Protein AF-0000000078829508 (afdb_homodimer)

pLDDT: mean 85.6, std 14.87, range [16.34, 98.75]

Nearest PDB structures (foldseek):
  6a70-assembly1_G  TM=2.520E-01  e=2.495E-01  Homo sapiens
  6a70-assembly1_F  TM=2.511E-01  e=3.155E-01  Homo sapiens
  5t4d-assembly1_A  TM=2.155E-01  e=5.673E-01  Homo sapiens
  7d7f-assembly1_D  TM=1.690E-01  e=2.352E-01  Mus musculus
  6d1w-assembly1_A  TM=1.702E-01  e=5.276E+00  Homo sapiens

Structure (mmCIF, N/CA/C/O backbone):
data_AF-0000000078829508-model_v1
#
loop_
_entity.id
_entity.type
_entity.pdbx_description
1 polymer 'Uncharacterized protein'
#
loop_
_atom_site.group_PDB
_atom_site.id
_atom_site.type_symbol
_atom_site.label_atom_id
_atom_site.label_alt_id
_atom_site.label_comp_id
_atom_site.label_asym_id
_atom_site.label_entity_id
_atom_site.label_seq_id
_atom_site.pdbx_PDB_ins_code
_atom_site.Cartn_x
_atom_site.Cartn_y
_atom_site.Cartn_z
_atom_site.occupancy
_atom_site.B_iso_or_equiv
_atom_site.auth_seq_id
_atom_site.auth_comp_id
_atom_site.auth_asym_id
_atom_site.auth_atom_id
_atom_site.pdbx_PDB_model_num
ATOM 1 N N . MET A 1 1 ? -6.508 -0.654 16.281 1 16.58 1 MET A N 1
ATOM 2 C CA . MET A 1 1 ? -5.535 -1.576 16.859 1 16.58 1 MET A CA 1
ATOM 3 C C . MET A 1 1 ? -4.398 -1.851 15.875 1 16.58 1 MET A C 1
ATOM 5 O O . MET A 1 1 ? -4.625 -2.373 14.781 1 16.58 1 MET A O 1
ATOM 9 N N . ALA A 1 2 ? -3.289 -0.953 16.031 1 27.25 2 ALA A N 1
ATOM 10 C CA . ALA A 1 2 ? -1.956 -0.803 15.445 1 27.25 2 ALA A CA 1
ATOM 11 C C . ALA A 1 2 ? -1.162 -2.102 15.555 1 27.25 2 ALA A C 1
ATOM 13 O O . ALA A 1 2 ? -0.938 -2.611 16.656 1 27.25 2 ALA A O 1
ATOM 14 N N . GLY A 1 3 ? -1.354 -3.018 14.836 1 25.98 3 GLY A N 1
ATOM 15 C CA . GLY A 1 3 ? -0.623 -4.262 15.008 1 25.98 3 GLY A CA 1
ATOM 16 C C . GLY A 1 3 ? 0.842 -4.051 15.344 1 25.98 3 GLY A C 1
ATOM 17 O O . GLY A 1 3 ? 1.603 -3.533 14.523 1 25.98 3 GLY A O 1
ATOM 18 N N . GLY A 1 4 ? 1.047 -3.83 16.594 1 28.48 4 GLY A N 1
ATOM 19 C CA . GLY A 1 4 ? 2.305 -3.574 17.281 1 28.48 4 GLY A CA 1
ATOM 20 C C . GLY A 1 4 ? 3.361 -4.625 17 1 28.48 4 GLY A C 1
ATOM 21 O O . GLY A 1 4 ? 3.041 -5.805 16.828 1 28.48 4 GLY A O 1
ATOM 22 N N . PHE A 1 5 ? 4.195 -4.367 16.109 1 32.75 5 PHE A N 1
ATOM 23 C CA . PHE A 1 5 ? 5.457 -5.098 16.094 1 32.75 5 PHE A CA 1
ATOM 24 C C . PHE A 1 5 ? 5.875 -5.484 17.5 1 32.75 5 PHE A C 1
ATOM 26 O O . PHE A 1 5 ? 5.973 -4.625 18.391 1 32.75 5 PHE A O 1
ATOM 33 N N . HIS A 1 6 ? 5.371 -6.543 17.875 1 32.09 6 HIS A N 1
ATOM 34 C CA . HIS A 1 6 ? 5.887 -7.008 19.156 1 32.09 6 HIS A CA 1
ATOM 35 C C . HIS A 1 6 ? 7.379 -7.305 19.078 1 32.09 6 HIS A C 1
ATOM 37 O O . HIS A 1 6 ? 7.809 -8.141 18.281 1 32.09 6 HIS A O 1
ATOM 43 N N . ALA A 1 7 ? 8.188 -6.363 19.438 1 35.25 7 ALA A N 1
ATOM 44 C CA . ALA A 1 7 ? 9.562 -6.723 19.781 1 35.25 7 ALA A CA 1
ATOM 45 C C . ALA A 1 7 ? 9.602 -7.91 20.734 1 35.25 7 ALA A C 1
ATOM 47 O O . ALA A 1 7 ? 8.773 -8.016 21.641 1 35.25 7 ALA A O 1
ATOM 48 N N . GLU A 1 8 ? 10.031 -8.992 20.359 1 32.38 8 GLU A N 1
ATOM 49 C CA . GLU A 1 8 ? 10.219 -10.023 21.375 1 32.38 8 GLU A CA 1
ATOM 50 C C . GLU A 1 8 ? 10.57 -9.398 22.734 1 32.38 8 GLU A C 1
ATOM 52 O O . GLU A 1 8 ? 11.078 -8.273 22.781 1 32.38 8 GLU A O 1
ATOM 57 N N . ASP A 1 9 ? 10.305 -10.039 23.953 1 30.8 9 ASP A N 1
ATOM 58 C CA . ASP A 1 9 ? 10.562 -9.812 25.375 1 30.8 9 ASP A CA 1
ATOM 59 C C . ASP A 1 9 ? 12.023 -9.422 25.625 1 30.8 9 ASP A C 1
ATOM 61 O O . ASP A 1 9 ? 12.93 -10.227 25.422 1 30.8 9 ASP A O 1
ATOM 65 N N . GLY A 1 10 ? 12.422 -8.195 26 1 35.81 10 GLY A N 1
ATOM 66 C CA . GLY A 1 10 ? 13.57 -7.562 26.625 1 35.81 10 GLY A CA 1
ATOM 67 C C . GLY A 1 10 ? 14.547 -6.977 25.625 1 35.81 10 GLY A C 1
ATOM 68 O O . GLY A 1 10 ? 15.57 -6.402 26.016 1 35.81 10 GLY A O 1
ATOM 69 N N . ALA A 1 11 ? 14.703 -7.504 24.422 1 43.31 11 ALA A N 1
ATOM 70 C CA . ALA A 1 11 ? 15.867 -7.078 23.656 1 43.31 11 ALA A CA 1
ATOM 71 C C . ALA A 1 11 ? 15.625 -5.723 23 1 43.31 11 ALA A C 1
ATOM 73 O O . ALA A 1 11 ? 14.523 -5.441 22.531 1 43.31 11 ALA A O 1
ATOM 74 N N . ASP A 1 12 ? 16.453 -4.695 23.203 1 50.41 12 ASP A N 1
ATOM 75 C CA . ASP A 1 12 ? 16.547 -3.357 22.625 1 50.41 12 ASP A CA 1
ATOM 76 C C . ASP A 1 12 ? 16.359 -3.391 21.109 1 50.41 12 ASP A C 1
ATOM 78 O O . ASP A 1 12 ? 16.469 -4.449 20.484 1 50.41 12 ASP A O 1
ATOM 82 N N . LEU A 1 13 ? 15.82 -2.387 20.578 1 55.94 13 LEU A N 1
ATOM 83 C CA . LEU A 1 13 ? 15.625 -2.285 19.125 1 55.94 13 LEU A CA 1
ATOM 84 C C . LEU A 1 13 ? 16.781 -2.934 18.375 1 55.94 13 LEU A C 1
ATOM 86 O O . LEU A 1 13 ? 17.953 -2.576 18.594 1 55.94 13 LEU A O 1
ATOM 90 N N . VAL A 1 14 ? 16.844 -4.188 17.938 1 58.25 14 VAL A N 1
ATOM 91 C CA . VAL A 1 14 ? 17.859 -5.094 17.422 1 58.25 14 VAL A CA 1
ATOM 92 C C . VAL A 1 14 ? 17.984 -4.945 15.914 1 58.25 14 VAL A C 1
ATOM 94 O O . VAL A 1 14 ? 18.719 -5.695 15.266 1 58.25 14 VAL A O 1
ATOM 97 N N . GLY A 1 15 ? 17.625 -3.76 15.359 1 65.75 15 GLY A N 1
ATOM 98 C CA . GLY A 1 15 ? 17.391 -3.836 13.922 1 65.75 15 GLY A CA 1
ATOM 99 C C . GLY A 1 15 ? 18.594 -3.369 13.109 1 65.75 15 GLY A C 1
ATOM 100 O O . GLY A 1 15 ? 18.656 -3.611 11.898 1 65.75 15 GLY A O 1
ATOM 101 N N . ASP A 1 16 ? 19.656 -2.891 13.875 1 79.06 16 ASP A N 1
ATOM 102 C CA . ASP A 1 16 ? 20.75 -2.334 13.078 1 79.06 16 ASP A CA 1
ATOM 103 C C . ASP A 1 16 ? 21.547 -3.439 12.398 1 79.06 16 ASP A C 1
ATOM 105 O O . ASP A 1 16 ? 21.953 -3.293 11.242 1 79.06 16 ASP A O 1
ATOM 109 N N . ASP A 1 17 ? 21.703 -4.43 13.172 1 76.38 17 ASP A N 1
ATOM 110 C CA . ASP A 1 17 ? 22.422 -5.559 12.578 1 76.38 17 ASP A CA 1
ATOM 111 C C . ASP A 1 17 ? 21.625 -6.156 11.422 1 76.38 17 ASP A C 1
ATOM 113 O O . ASP A 1 17 ? 22.203 -6.531 10.398 1 76.38 17 ASP A O 1
ATOM 117 N N . ASP A 1 18 ? 20.406 -6.137 11.609 1 74 18 ASP A N 1
ATOM 118 C CA . ASP A 1 18 ? 19.547 -6.66 10.547 1 74 18 ASP A CA 1
ATOM 119 C C . ASP A 1 18 ? 19.641 -5.797 9.289 1 74 18 ASP A C 1
ATOM 121 O O . ASP A 1 18 ? 19.578 -6.309 8.172 1 74 18 ASP A O 1
ATOM 125 N N . PHE A 1 19 ? 19.812 -4.59 9.602 1 80.31 19 PHE A N 1
ATOM 126 C CA . PHE A 1 19 ? 19.938 -3.666 8.477 1 80.31 19 PHE A CA 1
ATOM 127 C C . PHE A 1 19 ? 21.219 -3.922 7.703 1 80.31 19 PHE A C 1
ATOM 129 O O . PHE A 1 19 ? 21.219 -3.965 6.473 1 80.31 19 PHE A O 1
ATOM 136 N N . VAL A 1 20 ? 22.25 -4.145 8.391 1 79.44 20 VAL A N 1
ATOM 137 C CA . VAL A 1 20 ? 23.531 -4.406 7.758 1 79.44 20 VAL A CA 1
ATOM 138 C C . VAL A 1 20 ? 23.469 -5.719 6.98 1 79.44 20 VAL A C 1
ATOM 140 O O . VAL A 1 20 ? 24 -5.812 5.867 1 79.44 20 VAL A O 1
ATOM 143 N N . ASP A 1 21 ? 22.828 -6.621 7.562 1 74.5 21 ASP A N 1
ATOM 144 C CA . ASP A 1 21 ? 22.703 -7.918 6.91 1 74.5 21 ASP A CA 1
ATOM 145 C C . ASP A 1 21 ? 21.891 -7.812 5.625 1 74.5 21 ASP A C 1
ATOM 147 O O . ASP A 1 21 ? 22.203 -8.469 4.629 1 74.5 21 ASP A O 1
ATOM 151 N N . ALA A 1 22 ? 20.938 -6.973 5.691 1 73.38 22 ALA A N 1
ATOM 152 C CA . ALA A 1 22 ? 20 -6.887 4.578 1 73.38 22 ALA A CA 1
ATOM 153 C C . ALA A 1 22 ? 20.562 -6.027 3.447 1 73.38 22 ALA A C 1
ATOM 155 O O . ALA A 1 22 ? 20.406 -6.363 2.27 1 73.38 22 ALA A O 1
ATOM 156 N N . PHE A 1 23 ? 21.328 -4.98 3.818 1 76.69 23 PHE A N 1
ATOM 157 C CA . PHE A 1 23 ? 21.688 -4.004 2.795 1 76.69 23 PHE A CA 1
ATOM 158 C C . PHE A 1 23 ? 23.188 -3.92 2.617 1 76.69 23 PHE A C 1
ATOM 160 O O . PHE A 1 23 ? 23.672 -3.354 1.638 1 76.69 23 PHE A O 1
ATOM 167 N N . GLY A 1 24 ? 23.859 -4.461 3.5 1 74.19 24 GLY A N 1
ATOM 168 C CA . GLY A 1 24 ? 25.312 -4.426 3.42 1 74.19 24 GLY A CA 1
ATOM 169 C C . GLY A 1 24 ? 25.891 -3.076 3.795 1 74.19 24 GLY A C 1
ATOM 170 O O . GLY A 1 24 ? 27.062 -2.793 3.492 1 74.19 24 GLY A O 1
ATOM 171 N N . GLU A 1 25 ? 25.016 -2.195 4.266 1 79.06 25 GLU A N 1
ATOM 172 C CA . GLU A 1 25 ? 25.438 -0.857 4.672 1 79.06 25 GLU A CA 1
ATOM 173 C C . GLU A 1 25 ? 25.016 -0.559 6.109 1 79.06 25 GLU A C 1
ATOM 175 O O . GLU A 1 25 ? 24.031 -1.106 6.598 1 79.06 25 GLU A O 1
ATOM 180 N N . ASP A 1 26 ? 25.859 0.234 6.648 1 86.19 26 ASP A N 1
ATOM 181 C CA . ASP A 1 26 ? 25.562 0.664 8.008 1 86.19 26 ASP A CA 1
ATOM 182 C C . ASP A 1 26 ? 24.438 1.703 8.016 1 86.19 26 ASP A C 1
ATOM 184 O O . ASP A 1 26 ? 24.438 2.629 7.203 1 86.19 26 ASP A O 1
ATOM 188 N N . LEU A 1 27 ? 23.547 1.511 8.945 1 87 27 LEU A N 1
ATOM 189 C CA . LEU A 1 27 ? 22.391 2.387 9.016 1 87 27 LEU A CA 1
ATOM 190 C C . LEU A 1 27 ? 22.797 3.82 9.32 1 87 27 LEU A C 1
ATOM 192 O O . LEU A 1 27 ? 22.25 4.766 8.75 1 87 27 LEU A O 1
ATOM 196 N N . LEU A 1 28 ? 23.766 3.975 10.172 1 89.62 28 LEU A N 1
ATOM 197 C CA . LEU A 1 28 ? 24.203 5.316 10.539 1 89.62 28 LEU A CA 1
ATOM 198 C C . LEU A 1 28 ? 24.797 6.047 9.336 1 89.62 28 LEU A C 1
ATOM 200 O O . LEU A 1 28 ? 24.578 7.25 9.172 1 89.62 28 LEU A O 1
ATOM 204 N N . THR A 1 29 ? 25.438 5.301 8.547 1 88.44 29 THR A N 1
ATOM 205 C CA . THR A 1 29 ? 25.984 5.883 7.324 1 88.44 29 THR A CA 1
ATOM 206 C C . THR A 1 29 ? 24.859 6.27 6.363 1 88.44 29 THR A C 1
ATOM 208 O O . THR A 1 29 ? 24.922 7.324 5.723 1 88.44 29 THR A O 1
ATOM 211 N N . THR A 1 30 ? 23.906 5.441 6.32 1 88.31 30 THR A N 1
ATOM 212 C CA . THR A 1 30 ? 22.75 5.699 5.461 1 88.31 30 THR A CA 1
ATOM 213 C C . THR A 1 30 ? 21.984 6.93 5.938 1 88.31 30 THR A C 1
ATOM 215 O O . THR A 1 30 ? 21.438 7.68 5.125 1 88.31 30 THR A O 1
ATOM 218 N N . LEU A 1 31 ? 21.984 7.152 7.207 1 92.81 31 LEU A N 1
ATOM 219 C CA . LEU A 1 31 ? 21.219 8.266 7.773 1 92.81 31 LEU A CA 1
ATOM 220 C C . LEU A 1 31 ? 22.016 9.57 7.672 1 92.81 31 LEU A C 1
ATOM 222 O O . LEU A 1 31 ? 21.453 10.648 7.836 1 92.81 31 LEU A O 1
ATOM 226 N N . ASN A 1 32 ? 23.281 9.453 7.398 1 92.81 32 ASN A N 1
ATOM 227 C CA . ASN A 1 32 ? 24.109 10.641 7.266 1 92.81 32 ASN A CA 1
ATOM 228 C C . ASN A 1 32 ? 23.891 11.336 5.926 1 92.81 32 ASN A C 1
ATOM 230 O O . ASN A 1 32 ? 24.375 10.867 4.891 1 92.81 32 ASN A O 1
ATOM 234 N N . LEU A 1 33 ? 23.312 12.445 5.957 1 92.31 33 LEU A N 1
ATOM 235 C CA . LEU A 1 33 ? 22.906 13.156 4.75 1 92.31 33 LEU A CA 1
ATOM 236 C C . LEU A 1 33 ? 24.125 13.562 3.928 1 92.31 33 LEU A C 1
ATOM 238 O O . LEU A 1 33 ? 24.016 13.797 2.721 1 92.31 33 LEU A O 1
ATOM 242 N N . ASP A 1 34 ? 25.203 13.633 4.562 1 91.06 34 ASP A N 1
ATOM 243 C CA . ASP A 1 34 ? 26.422 14.031 3.855 1 91.06 34 ASP A CA 1
ATOM 244 C C . ASP A 1 34 ? 26.875 12.938 2.896 1 91.06 34 ASP A C 1
ATOM 246 O O . ASP A 1 34 ? 27.688 13.188 2.002 1 91.06 34 ASP A O 1
ATOM 250 N N . THR A 1 35 ? 26.391 11.75 3.084 1 88.62 35 THR A N 1
ATOM 251 C CA . THR A 1 35 ? 26.734 10.641 2.197 1 88.62 35 THR A CA 1
ATOM 252 C C . THR A 1 35 ? 25.75 10.547 1.038 1 88.62 35 THR A C 1
ATOM 254 O O . THR A 1 35 ? 25.938 9.734 0.125 1 88.62 35 THR A O 1
ATOM 257 N N . TRP A 1 36 ? 24.703 11.336 1.106 1 90.38 36 TRP A N 1
ATOM 258 C CA . TRP A 1 36 ? 23.688 11.297 0.056 1 90.38 36 TRP A CA 1
ATOM 259 C C . TRP A 1 36 ? 24.172 12.047 -1.186 1 90.38 36 TRP A C 1
ATOM 261 O O . TRP A 1 36 ? 24.922 13.016 -1.083 1 90.38 36 TRP A O 1
ATOM 271 N N . SER A 1 37 ? 23.766 11.547 -2.256 1 87.44 37 SER A N 1
ATOM 272 C CA . SER A 1 37 ? 24.109 12.219 -3.506 1 87.44 37 SER A CA 1
ATOM 273 C C . SER A 1 37 ? 23.312 13.5 -3.686 1 87.44 37 SER A C 1
ATOM 275 O O . SER A 1 37 ? 22.109 13.539 -3.391 1 87.44 37 SER A O 1
ATOM 277 N N . GLN A 1 38 ? 24.078 14.445 -4.051 1 86.12 38 GLN A N 1
ATOM 278 C CA . GLN A 1 38 ? 23.438 15.719 -4.328 1 86.12 38 GLN A CA 1
ATOM 279 C C . GLN A 1 38 ? 23.25 15.93 -5.832 1 86.12 38 GLN A C 1
ATOM 281 O O . GLN A 1 38 ? 24.172 15.695 -6.609 1 86.12 38 GLN A O 1
ATOM 286 N N . GLY A 1 39 ? 22.156 16.25 -6.18 1 75.81 39 GLY A N 1
ATOM 287 C CA . GLY A 1 39 ? 21.875 16.469 -7.594 1 75.81 39 GLY A CA 1
ATOM 288 C C . GLY A 1 39 ? 21.766 15.164 -8.375 1 75.81 39 GLY A C 1
ATOM 289 O O . GLY A 1 39 ? 21.516 14.109 -7.801 1 75.81 39 GLY A O 1
ATOM 290 N N . LEU A 1 40 ? 21.688 15.312 -9.641 1 69.88 40 LEU A N 1
ATOM 291 C CA . LEU A 1 40 ? 21.516 14.141 -10.492 1 69.88 40 LEU A CA 1
ATOM 292 C C . LEU A 1 40 ? 22.828 13.734 -11.148 1 69.88 40 LEU A C 1
ATOM 294 O O . LEU A 1 40 ? 23.234 14.305 -12.164 1 69.88 40 LEU A O 1
ATOM 298 N N . ASP A 1 41 ? 23.719 13.195 -10.344 1 81.31 41 ASP A N 1
ATOM 299 C CA . ASP A 1 41 ? 24.891 12.609 -10.977 1 81.31 41 ASP A CA 1
ATOM 300 C C . ASP A 1 41 ? 24.562 11.25 -11.594 1 81.31 41 ASP A C 1
ATOM 302 O O . ASP A 1 41 ? 24.891 10.211 -11.023 1 81.31 41 ASP A O 1
ATOM 306 N N . LEU A 1 42 ? 24.125 11.289 -12.789 1 80.88 42 LEU A N 1
ATOM 307 C CA . LEU A 1 42 ? 23.594 10.125 -13.477 1 80.88 42 LEU A CA 1
ATOM 308 C C . LEU A 1 42 ? 24.688 9.125 -13.797 1 80.88 42 LEU A C 1
ATOM 310 O O . LEU A 1 42 ? 24.484 7.914 -13.711 1 80.88 42 LEU A O 1
ATOM 314 N N . GLU A 1 43 ? 25.812 9.672 -14.078 1 83.75 43 GLU A N 1
ATOM 315 C CA . GLU A 1 43 ? 26.906 8.797 -14.461 1 83.75 43 GLU A CA 1
ATOM 316 C C . GLU A 1 43 ? 27.359 7.918 -13.297 1 83.75 43 GLU A C 1
ATOM 318 O O . GLU A 1 43 ? 27.547 6.711 -13.453 1 83.75 43 GLU A O 1
ATOM 323 N N . SER A 1 44 ? 27.5 8.555 -12.164 1 86.25 44 SER A N 1
ATOM 324 C CA . SER A 1 44 ? 27.922 7.801 -10.984 1 86.25 44 SER A CA 1
ATOM 325 C C . SER A 1 44 ? 26.844 6.801 -10.562 1 86.25 44 SER A C 1
ATOM 327 O O . SER A 1 44 ? 27.172 5.684 -10.148 1 86.25 44 SER A O 1
ATOM 329 N N . VAL A 1 45 ? 25.734 7.203 -10.695 1 84.94 45 VAL A N 1
ATOM 330 C CA . VAL A 1 45 ? 24.625 6.34 -10.328 1 84.94 45 VAL A CA 1
ATOM 331 C C . VAL A 1 45 ? 24.562 5.137 -11.266 1 84.94 45 VAL A C 1
ATOM 333 O O . VAL A 1 45 ? 24.438 3.996 -10.82 1 84.94 45 VAL A O 1
ATOM 336 N N . MET A 1 46 ? 24.672 5.422 -12.5 1 87.81 46 MET A N 1
ATOM 337 C CA . MET A 1 46 ? 24.625 4.352 -13.492 1 87.81 46 MET A CA 1
ATOM 338 C C . MET A 1 46 ? 25.781 3.375 -13.297 1 87.81 46 MET A C 1
ATOM 340 O O . MET A 1 46 ? 25.594 2.16 -13.422 1 87.81 46 MET A O 1
ATOM 344 N N . ALA A 1 47 ? 26.891 3.967 -13 1 90.44 47 ALA A N 1
ATOM 345 C CA . ALA A 1 47 ? 28.047 3.105 -12.773 1 90.44 47 ALA A CA 1
ATOM 346 C C . ALA A 1 47 ? 27.812 2.17 -11.594 1 90.44 47 ALA A C 1
ATOM 348 O O . ALA A 1 47 ? 28.172 0.989 -11.648 1 90.44 47 ALA A O 1
ATOM 349 N N . ARG A 1 48 ? 27.25 2.684 -10.609 1 89.12 48 ARG A N 1
ATOM 350 C CA . ARG A 1 48 ? 26.984 1.871 -9.43 1 89.12 48 ARG A CA 1
ATOM 351 C C . ARG A 1 48 ? 25.922 0.818 -9.727 1 89.12 48 ARG A C 1
ATOM 353 O O . ARG A 1 48 ? 26.047 -0.336 -9.312 1 89.12 48 ARG A O 1
ATOM 360 N N . PHE A 1 49 ? 24.906 1.186 -10.43 1 89.56 49 PHE A N 1
ATOM 361 C CA . PHE A 1 49 ? 23.859 0.244 -10.82 1 89.56 49 PHE A CA 1
ATOM 362 C C . PHE A 1 49 ? 24.438 -0.902 -11.641 1 89.56 49 PHE A C 1
ATOM 364 O O . PHE A 1 49 ? 24.172 -2.072 -11.359 1 89.56 49 PHE A O 1
ATOM 371 N N . ARG A 1 50 ? 25.25 -0.507 -12.531 1 92.19 50 ARG A N 1
ATOM 372 C CA . ARG A 1 50 ? 25.859 -1.512 -13.406 1 92.19 50 ARG A CA 1
ATOM 373 C C . ARG A 1 50 ? 26.703 -2.492 -12.602 1 92.19 50 ARG A C 1
ATOM 375 O O . ARG A 1 50 ? 26.625 -3.705 -12.805 1 92.19 50 ARG A O 1
ATOM 382 N N . LYS A 1 51 ? 27.375 -1.924 -11.711 1 92.19 51 LYS A N 1
ATOM 383 C CA . LYS A 1 51 ? 28.266 -2.762 -10.906 1 92.19 51 LYS A CA 1
ATOM 384 C C . LYS A 1 51 ? 27.469 -3.719 -10.023 1 92.19 51 LYS A C 1
ATOM 386 O O . LYS A 1 51 ? 27.719 -4.926 -10.016 1 92.19 51 LYS A O 1
ATOM 391 N N . GLU A 1 52 ? 26.531 -3.18 -9.336 1 89.56 52 GLU A N 1
ATOM 392 C CA . GLU A 1 52 ? 25.766 -3.98 -8.398 1 89.56 52 GLU A CA 1
ATOM 393 C C . GLU A 1 52 ? 24.906 -5.012 -9.125 1 89.56 52 GLU A C 1
ATOM 395 O O . GLU A 1 52 ? 24.812 -6.168 -8.703 1 89.56 52 GLU A O 1
ATOM 400 N N . ILE A 1 53 ? 24.328 -4.672 -10.211 1 89.12 53 ILE A N 1
ATOM 401 C CA . ILE A 1 53 ? 23.422 -5.559 -10.945 1 89.12 53 ILE A CA 1
ATOM 402 C C . ILE A 1 53 ? 24.25 -6.625 -11.68 1 89.12 53 ILE A C 1
ATOM 404 O O . ILE A 1 53 ? 23.875 -7.805 -11.672 1 89.12 53 ILE A O 1
ATOM 408 N N . ALA A 1 54 ? 25.328 -6.172 -12.258 1 91.62 54 ALA A N 1
ATOM 409 C CA . ALA A 1 54 ? 26.188 -7.141 -12.938 1 91.62 54 ALA A CA 1
ATOM 410 C C . ALA A 1 54 ? 26.672 -8.219 -11.977 1 91.62 54 ALA A C 1
ATOM 412 O O . ALA A 1 54 ? 26.625 -9.406 -12.297 1 91.62 54 ALA A O 1
ATOM 413 N N . SER A 1 55 ? 27.078 -7.754 -10.836 1 89.06 55 SER A N 1
ATOM 414 C CA . SER A 1 55 ? 27.547 -8.695 -9.828 1 89.06 55 SER A CA 1
ATOM 415 C C . SER A 1 55 ? 26.422 -9.641 -9.391 1 89.06 55 SER A C 1
ATOM 417 O O . SER A 1 55 ? 26.656 -10.836 -9.234 1 89.06 55 SER A O 1
ATOM 419 N N . ALA A 1 56 ? 25.297 -9.141 -9.188 1 87.75 56 ALA A N 1
ATOM 420 C CA . ALA A 1 56 ? 24.156 -9.938 -8.75 1 87.75 56 ALA A CA 1
ATOM 421 C C . ALA A 1 56 ? 23.766 -10.945 -9.828 1 87.75 56 ALA A C 1
ATOM 423 O O . ALA A 1 56 ? 23.453 -12.102 -9.523 1 87.75 56 ALA A O 1
ATOM 424 N N . VAL A 1 57 ? 23.75 -10.508 -11.031 1 87.75 57 VAL A N 1
ATOM 425 C CA . VAL A 1 57 ? 23.375 -11.359 -12.156 1 87.75 57 VAL A CA 1
ATOM 426 C C . VAL A 1 57 ? 24.375 -12.5 -12.297 1 87.75 57 VAL A C 1
ATOM 428 O O . VAL A 1 57 ? 24 -13.648 -12.531 1 87.75 57 VAL A O 1
ATOM 431 N N . ASP A 1 58 ? 25.609 -12.172 -12.109 1 88.31 58 ASP A N 1
ATOM 432 C CA . ASP A 1 58 ? 26.656 -13.188 -12.195 1 88.31 58 ASP A CA 1
ATOM 433 C C . ASP A 1 58 ? 26.5 -14.234 -11.102 1 88.31 58 ASP A C 1
ATOM 435 O O . ASP A 1 58 ? 26.594 -15.438 -11.359 1 88.31 58 ASP A O 1
ATOM 439 N N . LYS A 1 59 ? 26.25 -13.781 -9.961 1 85.19 59 LYS A N 1
ATOM 440 C CA . LYS A 1 59 ? 26.062 -14.695 -8.844 1 85.19 59 LYS A CA 1
ATOM 441 C C . LYS A 1 59 ? 24.844 -15.586 -9.055 1 85.19 59 LYS A C 1
ATOM 443 O O . LYS A 1 59 ? 24.875 -16.781 -8.75 1 85.19 59 LYS A O 1
ATOM 448 N N . GLU A 1 60 ? 23.828 -14.969 -9.555 1 86.88 60 GLU A N 1
ATOM 449 C CA . GLU A 1 60 ? 22.609 -15.727 -9.852 1 86.88 60 GLU A CA 1
ATOM 450 C C . GLU A 1 60 ? 22.875 -16.797 -10.906 1 86.88 60 GLU A C 1
ATOM 452 O O . GLU A 1 60 ? 22.297 -17.891 -10.859 1 86.88 60 GLU A O 1
ATOM 457 N N . GLY A 1 61 ? 23.719 -16.422 -11.828 1 87 61 GLY A N 1
ATOM 458 C CA . GLY A 1 61 ? 24.078 -17.391 -12.852 1 87 61 GLY A CA 1
ATOM 459 C C . GLY A 1 61 ? 24.781 -18.609 -12.289 1 87 61 GLY A C 1
ATOM 460 O O . GLY A 1 61 ? 24.516 -19.734 -12.727 1 87 61 GLY A O 1
ATOM 461 N N . VAL A 1 62 ? 25.578 -18.359 -11.344 1 87.19 62 VAL A N 1
ATOM 462 C CA . VAL A 1 62 ? 26.297 -19.453 -10.703 1 87.19 62 VAL A CA 1
ATOM 463 C C . VAL A 1 62 ? 25.312 -20.328 -9.938 1 87.19 62 VAL A C 1
ATOM 465 O O . VAL A 1 62 ? 25.359 -21.562 -10.031 1 87.19 62 VAL A O 1
ATOM 468 N N . VAL A 1 63 ? 24.453 -19.719 -9.25 1 86.88 63 VAL A N 1
ATOM 469 C CA . VAL A 1 63 ? 23.453 -20.438 -8.461 1 86.88 63 VAL A CA 1
ATOM 470 C C . VAL A 1 63 ? 22.562 -21.25 -9.391 1 86.88 63 VAL A C 1
ATOM 472 O O . VAL A 1 63 ? 22.234 -22.406 -9.094 1 86.88 63 VAL A O 1
ATOM 475 N N . LYS A 1 64 ? 22.203 -20.641 -10.414 1 89.69 64 LYS A N 1
ATOM 476 C CA . LYS A 1 64 ? 21.359 -21.297 -11.406 1 89.69 64 LYS A CA 1
ATOM 477 C C . LYS A 1 64 ? 21.984 -22.609 -11.883 1 89.69 64 LYS A C 1
ATOM 479 O O . LYS A 1 64 ? 21.312 -23.641 -11.953 1 89.69 64 LYS A O 1
ATOM 484 N N . LYS A 1 65 ? 23.219 -22.578 -12.156 1 92.06 65 LYS A N 1
ATOM 485 C CA . LYS A 1 65 ? 23.938 -23.766 -12.641 1 92.06 65 LYS A CA 1
ATOM 486 C C . LYS A 1 65 ? 23.984 -24.859 -11.578 1 92.06 65 LYS A C 1
ATOM 488 O O . LYS A 1 65 ? 23.781 -26.031 -11.883 1 92.06 65 LYS A O 1
ATOM 493 N N . ILE A 1 66 ? 24.219 -24.438 -10.422 1 91.75 66 ILE A N 1
ATOM 494 C CA . ILE A 1 66 ? 24.312 -25.391 -9.328 1 91.75 66 ILE A CA 1
ATOM 495 C C . ILE A 1 66 ? 22.953 -26.031 -9.086 1 91.75 66 ILE A C 1
ATOM 497 O O . ILE A 1 66 ? 22.859 -27.25 -8.891 1 91.75 66 ILE A O 1
ATOM 501 N N . ILE A 1 67 ? 21.922 -25.297 -9.109 1 91.88 67 ILE A N 1
ATOM 502 C CA . ILE A 1 67 ? 20.562 -25.812 -8.867 1 91.88 67 ILE A CA 1
ATOM 503 C C . ILE A 1 67 ? 20.188 -26.812 -9.961 1 91.88 67 ILE A C 1
ATOM 505 O O . ILE A 1 67 ? 19.641 -27.875 -9.664 1 91.88 67 ILE A O 1
ATOM 509 N N . ARG A 1 68 ? 20.484 -26.484 -11.125 1 93.94 68 ARG A N 1
ATOM 510 C CA . ARG A 1 68 ? 20.125 -27.375 -12.234 1 93.94 68 ARG A CA 1
ATOM 511 C C . ARG A 1 68 ? 20.859 -28.703 -12.117 1 93.94 68 ARG A C 1
ATOM 513 O O . ARG A 1 68 ? 20.25 -29.766 -12.328 1 93.94 68 ARG A O 1
ATOM 520 N N . GLN A 1 69 ? 22.062 -28.688 -11.664 1 92.69 69 GLN A N 1
ATOM 521 C CA . GLN A 1 69 ? 22.891 -29.891 -11.688 1 92.69 69 GLN A CA 1
ATOM 522 C C . GLN A 1 69 ? 22.719 -30.703 -10.414 1 92.69 69 GLN A C 1
ATOM 524 O O . GLN A 1 69 ? 22.812 -31.938 -10.445 1 92.69 69 GLN A O 1
ATOM 529 N N . GLN A 1 70 ? 22.406 -29.984 -9.344 1 89.94 70 GLN A N 1
ATOM 530 C CA . GLN A 1 70 ? 22.516 -30.703 -8.078 1 89.94 70 GLN A CA 1
ATOM 531 C C . GLN A 1 70 ? 21.172 -30.734 -7.348 1 89.94 70 GLN A C 1
ATOM 533 O O . GLN A 1 70 ? 20.922 -31.625 -6.531 1 89.94 70 GLN A O 1
ATOM 538 N N . VAL A 1 71 ? 20.375 -29.797 -7.562 1 88.06 71 VAL A N 1
ATOM 539 C CA . VAL A 1 71 ? 19.156 -29.688 -6.773 1 88.06 71 VAL A CA 1
ATOM 540 C C . VAL A 1 71 ? 17.984 -30.281 -7.547 1 88.06 71 VAL A C 1
ATOM 542 O O . VAL A 1 71 ? 17.234 -31.109 -7.02 1 88.06 71 VAL A O 1
ATOM 545 N N . LEU A 1 72 ? 17.812 -29.969 -8.797 1 91.81 72 LEU A N 1
ATOM 546 C CA . LEU A 1 72 ? 16.656 -30.375 -9.594 1 91.81 72 LEU A CA 1
ATOM 547 C C . LEU A 1 72 ? 16.562 -31.891 -9.672 1 91.81 72 LEU A C 1
ATOM 549 O O . LEU A 1 72 ? 15.477 -32.469 -9.492 1 91.81 72 LEU A O 1
ATOM 553 N N . PRO A 1 73 ? 17.672 -32.562 -9.828 1 89.31 73 PRO A N 1
ATOM 554 C CA . PRO A 1 73 ? 17.594 -34 -9.914 1 89.31 73 PRO A CA 1
ATOM 555 C C . PRO A 1 73 ? 17.141 -34.656 -8.602 1 89.31 73 PRO A C 1
ATOM 557 O O . PRO A 1 73 ? 16.688 -35.781 -8.594 1 89.31 73 PRO A O 1
ATOM 560 N N . LYS A 1 74 ? 17.281 -33.906 -7.527 1 85.69 74 LYS A N 1
ATOM 561 C CA . LYS A 1 74 ? 16.938 -34.469 -6.223 1 85.69 74 LYS A CA 1
ATOM 562 C C . LYS A 1 74 ? 15.445 -34.281 -5.926 1 85.69 74 LYS A C 1
ATOM 564 O O . LYS A 1 74 ? 14.93 -34.875 -4.965 1 85.69 74 LYS A O 1
ATOM 569 N N . ILE A 1 75 ? 14.836 -33.438 -6.715 1 87.38 75 ILE A N 1
ATOM 570 C CA . ILE A 1 75 ? 13.398 -33.25 -6.539 1 87.38 75 ILE A CA 1
ATOM 571 C C . ILE A 1 75 ? 12.656 -34.469 -7.117 1 87.38 75 ILE A C 1
ATOM 573 O O . ILE A 1 75 ? 12.633 -34.656 -8.336 1 87.38 75 ILE A O 1
ATOM 577 N N . SER A 1 76 ? 12.25 -35.344 -6.289 1 82 76 SER A N 1
ATOM 578 C CA . SER A 1 76 ? 11.57 -36.562 -6.719 1 82 76 SER A CA 1
ATOM 579 C C . SER A 1 76 ? 10.375 -36.875 -5.828 1 82 76 SER A C 1
ATOM 581 O O . SER A 1 76 ? 10.219 -36.281 -4.762 1 82 76 SER A O 1
ATOM 583 N N . ALA A 1 77 ? 9.68 -37.812 -6.438 1 72.81 77 ALA A N 1
ATOM 584 C CA . ALA A 1 77 ? 8.469 -38.281 -5.75 1 72.81 77 ALA A CA 1
ATOM 585 C C . ALA A 1 77 ? 8.805 -38.844 -4.375 1 72.81 77 ALA A C 1
ATOM 587 O O . ALA A 1 77 ? 9.82 -39.531 -4.207 1 72.81 77 ALA A O 1
ATOM 588 N N . ASN A 1 78 ? 8.055 -38.594 -3.379 1 61.81 78 ASN A N 1
ATOM 589 C CA . ASN A 1 78 ? 8.07 -39.188 -2.045 1 61.81 78 ASN A CA 1
ATOM 590 C C . ASN A 1 78 ? 9.234 -38.656 -1.213 1 61.81 78 ASN A C 1
ATOM 592 O O . ASN A 1 78 ? 9.625 -39.25 -0.221 1 61.81 78 ASN A O 1
ATOM 596 N N . SER A 1 79 ? 9.984 -37.688 -1.874 1 60.53 79 SER A N 1
ATOM 597 C CA . SER A 1 79 ? 10.969 -37.094 -0.985 1 60.53 79 SER A CA 1
ATOM 598 C C . SER A 1 79 ? 10.297 -36.406 0.205 1 60.53 79 SER A C 1
ATOM 600 O O . SER A 1 79 ? 9.109 -36.094 0.152 1 60.53 79 SER A O 1
ATOM 602 N N . ARG A 1 80 ? 10.969 -36.438 1.334 1 58.62 80 ARG A N 1
ATOM 603 C CA . ARG A 1 80 ? 10.445 -36 2.619 1 58.62 80 ARG A CA 1
ATOM 604 C C . ARG A 1 80 ? 9.703 -34.688 2.473 1 58.62 80 ARG A C 1
ATOM 606 O O . ARG A 1 80 ? 10.312 -33.625 2.191 1 58.62 80 ARG A O 1
ATOM 613 N N . GLY A 1 81 ? 8.297 -34.75 2.381 1 66.44 81 GLY A N 1
ATOM 614 C CA . GLY A 1 81 ? 7.383 -33.625 2.438 1 66.44 81 GLY A CA 1
ATOM 615 C C . GLY A 1 81 ? 6.832 -33.25 1.079 1 66.44 81 GLY A C 1
ATOM 616 O O . GLY A 1 81 ? 5.996 -32.344 0.979 1 66.44 81 GLY A O 1
ATOM 617 N N . GLY A 1 82 ? 7.336 -33.938 0.089 1 75.19 82 GLY A N 1
ATOM 618 C CA . GLY A 1 82 ? 6.875 -33.625 -1.253 1 75.19 82 GLY A CA 1
ATOM 619 C C . GLY A 1 82 ? 5.617 -34.375 -1.648 1 75.19 82 GLY A C 1
ATOM 620 O O . GLY A 1 82 ? 5.258 -35.375 -1.018 1 75.19 82 GLY A O 1
ATOM 621 N N . ALA A 1 83 ? 4.926 -33.812 -2.619 1 87.19 83 ALA A N 1
ATOM 622 C CA . ALA A 1 83 ? 3.766 -34.5 -3.199 1 87.19 83 ALA A CA 1
ATOM 623 C C . ALA A 1 83 ? 4.18 -35.75 -3.967 1 87.19 83 ALA A C 1
ATOM 625 O O . ALA A 1 83 ? 5.34 -35.875 -4.359 1 87.19 83 ALA A O 1
ATOM 626 N N . LYS A 1 84 ? 3.287 -36.656 -4.148 1 89.94 84 LYS A N 1
ATOM 627 C CA . LYS A 1 84 ? 3.539 -37.875 -4.926 1 89.94 84 LYS A CA 1
ATOM 628 C C . LYS A 1 84 ? 3.916 -37.531 -6.363 1 89.94 84 LYS A C 1
ATOM 630 O O . LYS A 1 84 ? 4.652 -38.281 -7.012 1 89.94 84 LYS A O 1
ATOM 635 N N . GLU A 1 85 ? 3.451 -36.375 -6.797 1 92.06 85 GLU A N 1
ATOM 636 C CA . GLU A 1 85 ? 3.674 -35.938 -8.164 1 92.06 85 GLU A CA 1
ATOM 637 C C . GLU A 1 85 ? 4.957 -35.094 -8.281 1 92.06 85 GLU A C 1
ATOM 639 O O . GLU A 1 85 ? 5.305 -34.625 -9.359 1 92.06 85 GLU A O 1
ATOM 644 N N . ALA A 1 86 ? 5.703 -34.969 -7.242 1 93.5 86 ALA A N 1
ATOM 645 C CA . ALA A 1 86 ? 6.871 -34.094 -7.234 1 93.5 86 ALA A CA 1
ATOM 646 C C . ALA A 1 86 ? 7.91 -34.562 -8.25 1 93.5 86 ALA A C 1
ATOM 648 O O . ALA A 1 86 ? 8.133 -35.781 -8.414 1 93.5 86 ALA A O 1
ATOM 649 N N . GLY A 1 87 ? 8.523 -33.656 -8.922 1 94.12 87 GLY A N 1
ATOM 650 C CA . GLY A 1 87 ? 9.531 -33.938 -9.922 1 94.12 87 GLY A CA 1
ATOM 651 C C . GLY A 1 87 ? 9.695 -32.844 -10.953 1 94.12 87 GLY A C 1
ATOM 652 O O . GLY A 1 87 ? 9.039 -31.797 -10.867 1 94.12 87 GLY A O 1
ATOM 653 N N . VAL A 1 88 ? 10.68 -33.031 -11.805 1 95.88 88 VAL A N 1
ATOM 654 C CA . VAL A 1 88 ? 10.938 -32.125 -12.906 1 95.88 88 VAL A CA 1
ATOM 655 C C . VAL A 1 88 ? 10.383 -32.719 -14.203 1 95.88 88 VAL A C 1
ATOM 657 O O . VAL A 1 88 ? 10.68 -33.844 -14.547 1 95.88 88 VAL A O 1
ATOM 660 N N . TYR A 1 89 ? 9.57 -31.922 -14.82 1 97.25 89 TYR A N 1
ATOM 661 C CA . TYR A 1 89 ? 8.898 -32.375 -16.031 1 97.25 89 TYR A CA 1
ATOM 662 C C . TYR A 1 89 ? 9.141 -31.391 -17.188 1 97.25 89 TYR A C 1
ATOM 664 O O . TYR A 1 89 ? 9.656 -30.297 -16.984 1 97.25 89 TYR A O 1
ATOM 672 N N . ARG A 1 90 ? 8.789 -31.844 -18.359 1 96.88 90 ARG A N 1
ATOM 673 C CA . ARG A 1 90 ? 8.945 -31.016 -19.547 1 96.88 90 ARG A CA 1
ATOM 674 C C . ARG A 1 90 ? 7.711 -31.109 -20.453 1 96.88 90 ARG A C 1
ATOM 676 O O . ARG A 1 90 ? 7.184 -32.188 -20.672 1 96.88 90 ARG A O 1
ATOM 683 N N . ALA A 1 91 ? 7.281 -29.984 -20.812 1 97.25 91 ALA A N 1
ATOM 684 C CA . ALA A 1 91 ? 6.246 -29.906 -21.828 1 97.25 91 ALA A CA 1
ATOM 685 C C . ALA A 1 91 ? 6.855 -29.672 -23.219 1 97.25 91 ALA A C 1
ATOM 687 O O . ALA A 1 91 ? 7.566 -28.688 -23.422 1 97.25 91 ALA A O 1
ATOM 688 N N . THR A 1 92 ? 6.52 -30.5 -24.188 1 96.06 92 THR A N 1
ATOM 689 C CA . THR A 1 92 ? 7.062 -30.359 -25.531 1 96.06 92 THR A CA 1
ATOM 690 C C . THR A 1 92 ? 6.32 -29.281 -26.312 1 96.06 92 THR A C 1
ATOM 692 O O . THR A 1 92 ? 5.168 -28.969 -26 1 96.06 92 THR A O 1
ATOM 695 N N . PRO A 1 93 ? 7.016 -28.75 -27.297 1 95.06 93 PRO A N 1
ATOM 696 C CA . PRO A 1 93 ? 6.355 -27.75 -28.141 1 95.06 93 PRO A CA 1
ATOM 697 C C . PRO A 1 93 ? 5.074 -28.266 -28.797 1 95.06 93 PRO A C 1
ATOM 699 O O . PRO A 1 93 ? 4.113 -27.516 -28.953 1 95.06 93 PRO A O 1
ATOM 702 N N . GLU A 1 94 ? 5.078 -29.531 -29.094 1 96.44 94 GLU A N 1
ATOM 703 C CA . GLU A 1 94 ? 3.896 -30.125 -29.703 1 96.44 94 GLU A CA 1
ATOM 704 C C . GLU A 1 94 ? 2.73 -30.188 -28.719 1 96.44 94 GLU A C 1
ATOM 706 O O . GLU A 1 94 ? 1.585 -29.922 -29.094 1 96.44 94 GLU A O 1
ATOM 711 N N . GLU A 1 95 ? 3.057 -30.531 -27.547 1 96.94 95 GLU A N 1
ATOM 712 C CA . GLU A 1 95 ? 2.027 -30.562 -26.516 1 96.94 95 GLU A CA 1
ATOM 713 C C . GLU A 1 95 ? 1.447 -29.172 -26.266 1 96.94 95 GLU A C 1
ATOM 715 O O . GLU A 1 95 ? 0.235 -29.031 -26.094 1 96.94 95 GLU A O 1
ATOM 720 N N . LEU A 1 96 ? 2.279 -28.219 -26.25 1 96.94 96 LEU A N 1
ATOM 721 C CA . LEU A 1 96 ? 1.84 -26.844 -26.031 1 96.94 96 LEU A CA 1
ATOM 722 C C . LEU A 1 96 ? 1.001 -26.344 -27.203 1 96.94 96 LEU A C 1
ATOM 724 O O . LEU A 1 96 ? 0.01 -25.641 -27 1 96.94 96 LEU A O 1
ATOM 728 N N . ALA A 1 97 ? 1.366 -26.703 -28.359 1 96.62 97 ALA A N 1
ATOM 729 C CA . ALA A 1 97 ? 0.586 -26.344 -29.547 1 96.62 97 ALA A CA 1
ATOM 730 C C . ALA A 1 97 ? -0.803 -26.969 -29.5 1 96.62 97 ALA A C 1
ATOM 732 O O . ALA A 1 97 ? -1.787 -26.359 -29.906 1 96.62 97 ALA A O 1
ATOM 733 N N . THR A 1 98 ? -0.803 -28.156 -29.047 1 97.38 98 THR A N 1
ATOM 734 C CA . THR A 1 98 ? -2.082 -28.844 -28.906 1 97.38 98 THR A CA 1
ATOM 735 C C . THR A 1 98 ? -2.979 -28.109 -27.906 1 97.38 98 THR A C 1
ATOM 737 O O . THR A 1 98 ? -4.184 -27.969 -28.141 1 97.38 98 THR A O 1
ATOM 740 N N . VAL A 1 99 ? -2.438 -27.703 -26.828 1 97.56 99 VAL A N 1
ATOM 741 C CA . VAL A 1 99 ? -3.186 -26.953 -25.828 1 97.56 99 VAL A CA 1
ATOM 742 C C . VAL A 1 99 ? -3.703 -25.656 -26.422 1 97.56 99 VAL A C 1
ATOM 744 O O . VAL A 1 99 ? -4.836 -25.25 -26.172 1 97.56 99 VAL A O 1
ATOM 747 N N . HIS A 1 100 ? -2.908 -24.953 -27.25 1 97 100 HIS A N 1
ATOM 748 C CA . HIS A 1 100 ? -3.338 -23.734 -27.922 1 97 100 HIS A CA 1
ATOM 749 C C . HIS A 1 100 ? -4.602 -23.969 -28.75 1 97 100 HIS A C 1
ATOM 751 O O . HIS A 1 100 ? -5.609 -23.297 -28.547 1 97 100 HIS A O 1
ATOM 757 N N . GLN A 1 101 ? -4.559 -24.984 -29.5 1 96.25 101 GLN A N 1
ATOM 758 C CA . GLN A 1 101 ? -5.617 -25.219 -30.469 1 96.25 101 GLN A CA 1
ATOM 759 C C . GLN A 1 101 ? -6.84 -25.859 -29.812 1 96.25 101 GLN A C 1
ATOM 761 O O . GLN A 1 101 ? -7.973 -25.453 -30.078 1 96.25 101 GLN A O 1
ATOM 766 N N . SER A 1 102 ? -6.598 -26.766 -28.922 1 96.69 102 SER A N 1
ATOM 767 C CA . SER A 1 102 ? -7.691 -27.578 -28.406 1 96.69 102 SER A CA 1
ATOM 768 C C . SER A 1 102 ? -8.359 -26.922 -27.219 1 96.69 102 SER A C 1
ATOM 770 O O . SER A 1 102 ? -9.539 -27.172 -26.938 1 96.69 102 SER A O 1
ATOM 772 N N . LEU A 1 103 ? -7.656 -26.078 -26.531 1 97.12 103 LEU A N 1
ATOM 773 C CA . LEU A 1 103 ? -8.227 -25.547 -25.297 1 97.12 103 LEU A CA 1
ATOM 774 C C . LEU A 1 103 ? -8.289 -24.031 -25.344 1 97.12 103 LEU A C 1
ATOM 776 O O . LEU A 1 103 ? -9.375 -23.438 -25.344 1 97.12 103 LEU A O 1
ATOM 780 N N . LEU A 1 104 ? -7.145 -23.375 -25.531 1 96.75 104 LEU A N 1
ATOM 781 C CA . LEU A 1 104 ? -7.086 -21.922 -25.422 1 96.75 104 LEU A CA 1
ATOM 782 C C . LEU A 1 104 ? -7.867 -21.266 -26.547 1 96.75 104 LEU A C 1
ATOM 784 O O . LEU A 1 104 ? -8.883 -20.609 -26.297 1 96.75 104 LEU A O 1
ATOM 788 N N . PHE A 1 105 ? -7.535 -21.562 -27.812 1 95.5 105 PHE A N 1
ATOM 789 C CA . PHE A 1 105 ? -8.133 -20.859 -28.938 1 95.5 105 PHE A CA 1
ATOM 790 C C . PHE A 1 105 ? -9.531 -21.375 -29.219 1 95.5 105 PHE A C 1
ATOM 792 O O . PHE A 1 105 ? -10.32 -20.719 -29.906 1 95.5 105 PHE A O 1
ATOM 799 N N . SER A 1 106 ? -9.867 -22.5 -28.688 1 94.88 106 SER A N 1
ATOM 800 C CA . SER A 1 106 ? -11.211 -23.062 -28.844 1 94.88 106 SER A CA 1
ATOM 801 C C . SER A 1 106 ? -12.172 -22.453 -27.812 1 94.88 106 SER A C 1
ATOM 803 O O . SER A 1 106 ? -13.375 -22.75 -27.844 1 94.88 106 SER A O 1
ATOM 805 N N . GLY A 1 107 ? -11.68 -21.672 -26.875 1 93.5 107 GLY A N 1
ATOM 806 C CA . GLY A 1 107 ? -12.523 -20.969 -25.938 1 93.5 107 GLY A CA 1
ATOM 807 C C . GLY A 1 107 ? -12.867 -21.797 -24.703 1 93.5 107 GLY A C 1
ATOM 808 O O . GLY A 1 107 ? -13.797 -21.453 -23.969 1 93.5 107 GLY A O 1
ATOM 809 N N . LYS A 1 108 ? -12.133 -22.828 -24.438 1 96.94 108 LYS A N 1
ATOM 810 C CA . LYS A 1 108 ? -12.445 -23.734 -23.328 1 96.94 108 LYS A CA 1
ATOM 811 C C . LYS A 1 108 ? -11.75 -23.297 -22.047 1 96.94 108 LYS A C 1
ATOM 813 O O . LYS A 1 108 ? -11.852 -23.969 -21.016 1 96.94 108 LYS A O 1
ATOM 818 N N . VAL A 1 109 ? -11.008 -22.219 -22.141 1 98.12 109 VAL A N 1
ATOM 819 C CA . VAL A 1 109 ? -10.312 -21.703 -20.969 1 98.12 109 VAL A CA 1
ATOM 820 C C . VAL A 1 109 ? -10.766 -20.266 -20.703 1 98.12 109 VAL A C 1
ATOM 822 O O . VAL A 1 109 ? -10.836 -19.453 -21.609 1 98.12 109 VAL A O 1
ATOM 825 N N . GLU A 1 110 ? -11.062 -19.953 -19.453 1 98 110 GLU A N 1
ATOM 826 C CA . GLU A 1 110 ? -11.414 -18.609 -19.031 1 98 110 GLU A CA 1
ATOM 827 C C . GLU A 1 110 ? -10.578 -18.172 -17.844 1 98 110 GLU A C 1
ATOM 829 O O . GLU A 1 110 ? -10.258 -18.969 -16.969 1 98 110 GLU A O 1
ATOM 834 N N . ALA A 1 111 ? -10.195 -16.906 -17.859 1 98.31 111 ALA A N 1
ATOM 835 C CA . ALA A 1 111 ? -9.438 -16.312 -16.75 1 98.31 111 ALA A CA 1
ATOM 836 C C . ALA A 1 111 ? -10.242 -15.203 -16.078 1 98.31 111 ALA A C 1
ATOM 838 O O . ALA A 1 111 ? -11.055 -14.539 -16.719 1 98.31 111 ALA A O 1
ATOM 839 N N . VAL A 1 112 ? -10 -15.062 -14.82 1 97.88 112 VAL A N 1
ATOM 840 C CA . VAL A 1 112 ? -10.688 -14.031 -14.055 1 97.88 112 VAL A CA 1
ATOM 841 C C . VAL A 1 112 ? -9.664 -13.141 -13.352 1 97.88 112 VAL A C 1
ATOM 843 O O . VAL A 1 112 ? -8.648 -13.625 -12.852 1 97.88 112 VAL A O 1
ATOM 846 N N . ASN A 1 113 ? -9.93 -11.867 -13.352 1 96.62 113 ASN A N 1
ATOM 847 C CA . ASN A 1 113 ? -9.18 -10.883 -12.586 1 96.62 113 ASN A CA 1
ATOM 848 C C . ASN A 1 113 ? -10.102 -9.812 -12 1 96.62 113 ASN A C 1
ATOM 850 O O . ASN A 1 113 ? -11.297 -9.797 -12.281 1 96.62 113 ASN A O 1
ATOM 854 N N . SER A 1 114 ? -9.531 -9.109 -11.086 1 95.75 114 SER A N 1
ATOM 855 C CA . SER A 1 114 ? -10.359 -8.125 -10.391 1 95.75 114 SER A CA 1
ATOM 856 C C . SER A 1 114 ? -9.594 -6.824 -10.156 1 95.75 114 SER A C 1
ATOM 858 O O . SER A 1 114 ? -8.375 -6.785 -10.281 1 95.75 114 SER A O 1
ATOM 860 N N . ILE A 1 115 ? -10.359 -5.762 -9.891 1 93.44 115 ILE A N 1
ATOM 861 C CA . ILE A 1 115 ? -9.797 -4.465 -9.539 1 93.44 115 ILE A CA 1
ATOM 862 C C . ILE A 1 115 ? -10.664 -3.801 -8.477 1 93.44 115 ILE A C 1
ATOM 864 O O . ILE A 1 115 ? -11.867 -4.082 -8.375 1 93.44 115 ILE A O 1
ATOM 868 N N . SER A 1 116 ? -10.031 -3.113 -7.609 1 92.88 116 SER A N 1
ATOM 869 C CA . SER A 1 116 ? -10.75 -2.311 -6.629 1 92.88 116 SER A CA 1
ATOM 870 C C . SER A 1 116 ? -10.336 -0.845 -6.699 1 92.88 116 SER A C 1
ATOM 872 O O . SER A 1 116 ? -9.148 -0.535 -6.809 1 92.88 116 SER A O 1
ATOM 874 N N . THR A 1 117 ? -11.266 0.063 -6.727 1 90.44 117 THR A N 1
ATOM 875 C CA . THR A 1 117 ? -11.062 1.507 -6.672 1 90.44 117 THR A CA 1
ATOM 876 C C . THR A 1 117 ? -11.859 2.123 -5.527 1 90.44 117 THR A C 1
ATOM 878 O O . THR A 1 117 ? -12.961 1.661 -5.211 1 90.44 117 THR A O 1
ATOM 881 N N . SER A 1 118 ? -11.195 3.111 -4.895 1 88.5 118 SER A N 1
ATOM 882 C CA . SER A 1 118 ? -11.867 3.67 -3.729 1 88.5 118 SER A CA 1
ATOM 883 C C . SER A 1 118 ? -11.789 5.191 -3.717 1 88.5 118 SER A C 1
ATOM 885 O O . SER A 1 118 ? -10.812 5.77 -4.211 1 88.5 118 SER A O 1
ATOM 887 N N . HIS A 1 119 ? -12.844 5.773 -3.252 1 87.19 119 HIS A N 1
ATOM 888 C CA . HIS A 1 119 ? -12.938 7.188 -2.91 1 87.19 119 HIS A CA 1
ATOM 889 C C . HIS A 1 119 ? -13.234 7.379 -1.428 1 87.19 119 HIS A C 1
ATOM 891 O O . HIS A 1 119 ? -14.219 6.836 -0.914 1 87.19 119 HIS A O 1
ATOM 897 N N . GLU A 1 120 ? -12.297 8.078 -0.794 1 81.75 120 GLU A N 1
ATOM 898 C CA . GLU A 1 120 ? -12.484 8.336 0.63 1 81.75 120 GLU A CA 1
ATOM 899 C C . GLU A 1 120 ? -12.625 9.828 0.906 1 81.75 120 GLU A C 1
ATOM 901 O O . GLU A 1 120 ? -11.781 10.625 0.481 1 81.75 120 GLU A O 1
ATOM 906 N N . SER A 1 121 ? -13.703 10.148 1.503 1 83.38 121 SER A N 1
ATOM 907 C CA . SER A 1 121 ? -13.969 11.523 1.937 1 83.38 121 SER A CA 1
ATOM 908 C C . SER A 1 121 ? -14.609 11.547 3.316 1 83.38 121 SER A C 1
ATOM 910 O O . SER A 1 121 ? -14.883 10.5 3.904 1 83.38 121 SER A O 1
ATOM 912 N N . LEU A 1 122 ? -14.812 12.695 3.842 1 80 122 LEU A N 1
ATOM 913 C CA . LEU A 1 122 ? -15.398 12.82 5.172 1 80 122 LEU A CA 1
ATOM 914 C C . LEU A 1 122 ? -16.844 12.312 5.184 1 80 122 LEU A C 1
ATOM 916 O O . LEU A 1 122 ? -17.203 11.484 6.02 1 80 122 LEU A O 1
ATOM 920 N N . PRO A 1 123 ? -17.625 12.75 4.242 1 80.19 123 PRO A N 1
ATOM 921 C CA . PRO A 1 123 ? -19.031 12.359 4.324 1 80.19 123 PRO A CA 1
ATOM 922 C C . PRO A 1 123 ? -19.266 10.898 3.949 1 80.19 123 PRO A C 1
ATOM 924 O O . PRO A 1 123 ? -20.188 10.266 4.457 1 80.19 123 PRO A O 1
ATOM 927 N N . ILE A 1 124 ? -18.453 10.445 2.959 1 85.56 124 ILE A N 1
ATOM 928 C CA . ILE A 1 124 ? -18.781 9.117 2.441 1 85.56 124 ILE A CA 1
ATOM 929 C C . ILE A 1 124 ? -17.531 8.469 1.854 1 85.56 124 ILE A C 1
ATOM 931 O O . ILE A 1 124 ? -16.641 9.164 1.332 1 85.56 124 ILE A O 1
ATOM 935 N N . GLY A 1 125 ? -17.422 7.223 2.111 1 85.69 125 GLY A N 1
ATOM 936 C CA . GLY A 1 125 ? -16.453 6.383 1.403 1 85.69 125 GLY A CA 1
ATOM 937 C C . GLY A 1 125 ? -17.109 5.434 0.419 1 85.69 125 GLY A C 1
ATOM 938 O O . GLY A 1 125 ? -18.156 4.836 0.719 1 85.69 125 GLY A O 1
ATOM 939 N N . ILE A 1 126 ? -16.578 5.387 -0.783 1 88.25 126 ILE A N 1
ATOM 940 C CA . ILE A 1 126 ? -17.125 4.496 -1.801 1 88.25 126 ILE A CA 1
ATOM 941 C C . ILE A 1 126 ? -16.016 3.574 -2.322 1 88.25 126 ILE A C 1
ATOM 943 O O . ILE A 1 126 ? -14.938 4.035 -2.697 1 88.25 126 ILE A O 1
ATOM 947 N N . THR A 1 127 ? -16.297 2.326 -2.289 1 89.44 127 THR A N 1
ATOM 948 C CA . THR A 1 127 ? -15.398 1.341 -2.885 1 89.44 127 THR A CA 1
ATOM 949 C C . THR A 1 127 ? -16.109 0.558 -3.984 1 89.44 127 THR A C 1
ATOM 951 O O . THR A 1 127 ? -17.219 0.066 -3.785 1 89.44 127 THR A O 1
ATOM 954 N N . GLN A 1 128 ? -15.445 0.553 -5.07 1 91.19 128 GLN A N 1
ATOM 955 C CA . GLN A 1 128 ? -15.953 -0.242 -6.184 1 91.19 128 GLN A CA 1
ATOM 956 C C . GLN A 1 128 ? -15.062 -1.447 -6.453 1 91.19 128 GLN A C 1
ATOM 958 O O . GLN A 1 128 ? -13.844 -1.305 -6.598 1 91.19 128 GLN A O 1
ATOM 963 N N . ILE A 1 129 ? -15.695 -2.611 -6.512 1 92.75 129 ILE A N 1
ATOM 964 C CA . ILE A 1 129 ? -15 -3.84 -6.879 1 92.75 129 ILE A CA 1
ATOM 965 C C . ILE A 1 129 ? -15.516 -4.34 -8.227 1 92.75 129 ILE A C 1
ATOM 967 O O . ILE A 1 129 ? -16.719 -4.453 -8.438 1 92.75 129 ILE A O 1
ATOM 971 N N . GLY A 1 130 ? -14.594 -4.527 -9.109 1 93.62 130 GLY A N 1
ATOM 972 C CA . GLY A 1 130 ? -14.93 -5.043 -10.43 1 93.62 130 GLY A CA 1
ATOM 973 C C . GLY A 1 130 ? -14.203 -6.332 -10.773 1 93.62 130 GLY A C 1
ATOM 974 O O . GLY A 1 130 ? -13.023 -6.492 -10.445 1 93.62 130 GLY A O 1
ATOM 975 N N . ILE A 1 131 ? -14.953 -7.234 -11.414 1 95.81 131 ILE A N 1
ATOM 976 C CA . ILE A 1 131 ? -14.414 -8.516 -11.852 1 95.81 131 ILE A CA 1
ATOM 977 C C . ILE A 1 131 ? -14.703 -8.711 -13.336 1 95.81 131 ILE A C 1
ATOM 979 O O . ILE A 1 131 ? -15.781 -8.359 -13.82 1 95.81 131 ILE A O 1
ATOM 983 N N . ALA A 1 132 ? -13.727 -9.25 -14 1 96.19 132 ALA A N 1
ATOM 984 C CA . ALA A 1 132 ? -13.922 -9.594 -15.406 1 96.19 132 ALA A CA 1
ATOM 985 C C . ALA A 1 132 ? -13.492 -11.031 -15.68 1 96.19 132 ALA A C 1
ATOM 987 O O . ALA A 1 132 ? -12.484 -11.492 -15.156 1 96.19 132 ALA A O 1
ATOM 988 N N . ALA A 1 133 ? -14.289 -11.727 -16.406 1 96.88 133 ALA A N 1
ATOM 989 C CA . ALA A 1 133 ? -13.977 -13.047 -16.938 1 96.88 133 ALA A CA 1
ATOM 990 C C . ALA A 1 133 ? -13.766 -12.992 -18.453 1 96.88 133 ALA A C 1
ATOM 992 O O . ALA A 1 133 ? -14.594 -12.445 -19.172 1 96.88 133 ALA A O 1
ATOM 993 N N . VAL A 1 134 ? -12.586 -13.602 -18.844 1 97.19 134 VAL A N 1
ATOM 994 C CA . VAL A 1 134 ? -12.25 -13.469 -20.25 1 97.19 134 VAL A CA 1
ATOM 995 C C . VAL A 1 134 ? -11.766 -14.812 -20.797 1 97.19 134 VAL A C 1
ATOM 997 O O . VAL A 1 134 ? -11.172 -15.609 -20.078 1 97.19 134 VAL A O 1
ATOM 1000 N N . GLY A 1 135 ? -12.078 -15.117 -21.984 1 95.88 135 GLY A N 1
ATOM 1001 C CA . GLY A 1 135 ? -11.555 -16.203 -22.812 1 95.88 135 GLY A CA 1
ATOM 1002 C C . GLY A 1 135 ? -11.086 -15.727 -24.188 1 95.88 135 GLY A C 1
ATOM 1003 O O . GLY A 1 135 ? -11.164 -14.539 -24.5 1 95.88 135 GLY A O 1
ATOM 1004 N N . TYR A 1 136 ? -10.508 -16.578 -24.891 1 94.62 136 TYR A N 1
ATOM 1005 C CA . TYR A 1 136 ? -10.047 -16.219 -26.219 1 94.62 136 TYR A CA 1
ATOM 1006 C C . TYR A 1 136 ? -11.227 -15.914 -27.141 1 94.62 136 TYR A C 1
ATOM 1008 O O . TYR A 1 136 ? -11.055 -15.312 -28.203 1 94.62 136 TYR A O 1
ATOM 1016 N N . GLY A 1 137 ? -12.359 -16.203 -26.719 1 88.88 137 GLY A N 1
ATOM 1017 C CA . GLY A 1 137 ? -13.562 -15.805 -27.438 1 88.88 137 GLY A CA 1
ATOM 1018 C C . GLY A 1 137 ? -14.055 -14.422 -27.047 1 88.88 137 GLY A C 1
ATOM 1019 O O . GLY A 1 137 ? -15.031 -13.922 -27.609 1 88.88 137 GLY A O 1
ATOM 1020 N N . GLY A 1 138 ? -13.438 -13.789 -26.094 1 87.44 138 GLY A N 1
ATOM 1021 C CA . GLY A 1 138 ? -13.797 -12.461 -25.625 1 87.44 138 GLY A CA 1
ATOM 1022 C C . GLY A 1 138 ? -14.18 -12.445 -24.156 1 87.44 138 GLY A C 1
ATOM 1023 O O . GLY A 1 138 ? -13.875 -13.375 -23.406 1 87.44 138 GLY A O 1
ATOM 1024 N N . THR A 1 139 ? -14.742 -11.258 -23.781 1 84.62 139 THR A N 1
ATOM 1025 C CA . THR A 1 139 ? -15.188 -11.109 -22.406 1 84.62 139 THR A CA 1
ATOM 1026 C C . THR A 1 139 ? -16.5 -11.867 -22.172 1 84.62 139 THR A C 1
ATOM 1028 O O . THR A 1 139 ? -17.5 -11.609 -22.828 1 84.62 139 THR A O 1
ATOM 1031 N N . SER A 1 140 ? -16.406 -12.812 -21.219 1 86.75 140 SER A N 1
ATOM 1032 C CA . SER A 1 140 ? -17.562 -13.633 -20.938 1 86.75 140 SER A CA 1
ATOM 1033 C C . SER A 1 140 ? -18.484 -12.953 -19.922 1 86.75 140 SER A C 1
ATOM 1035 O O . SER A 1 140 ? -19.688 -13.227 -19.891 1 86.75 140 SER A O 1
ATOM 1037 N N . GLY A 1 141 ? -17.891 -12.125 -19.078 1 89.94 141 GLY A N 1
ATOM 1038 C CA . GLY A 1 141 ? -18.719 -11.422 -18.125 1 89.94 141 GLY A CA 1
ATOM 1039 C C . GLY A 1 141 ? -17.953 -10.438 -17.266 1 89.94 141 GLY A C 1
ATOM 1040 O O . GLY A 1 141 ? -16.766 -10.625 -17.016 1 89.94 141 GLY A O 1
ATOM 1041 N N . THR A 1 142 ? -18.656 -9.406 -16.953 1 92.56 142 THR A N 1
ATOM 1042 C CA . THR A 1 142 ? -18.141 -8.438 -15.992 1 92.56 142 THR A CA 1
ATOM 1043 C C . THR A 1 142 ? -19.109 -8.258 -14.828 1 92.56 142 THR A C 1
ATOM 1045 O O . THR A 1 142 ? -20.328 -8.258 -15.031 1 92.56 142 THR A O 1
ATOM 1048 N N . PHE A 1 143 ? -18.547 -8.156 -13.672 1 93.19 143 PHE A N 1
ATOM 1049 C CA . PHE A 1 143 ? -19.312 -8.031 -12.445 1 93.19 143 PHE A CA 1
ATOM 1050 C C . PHE A 1 143 ? -18.781 -6.898 -11.578 1 93.19 143 PHE A C 1
ATOM 1052 O O . PHE A 1 143 ? -17.562 -6.703 -11.484 1 93.19 143 PHE A O 1
ATOM 1059 N N . SER A 1 144 ? -19.703 -6.164 -10.961 1 92.62 144 SER A N 1
ATOM 1060 C CA . SER A 1 144 ? -19.219 -5.094 -10.094 1 92.62 144 SER A CA 1
ATOM 1061 C C . SER A 1 144 ? -20.109 -4.93 -8.867 1 92.62 144 SER A C 1
ATOM 1063 O O . SER A 1 144 ? -21.297 -5.277 -8.906 1 92.62 144 SER A O 1
ATOM 1065 N N . GLN A 1 145 ? -19.469 -4.543 -7.828 1 90.38 145 GLN A N 1
ATOM 1066 C CA . GLN A 1 145 ? -20.141 -4.227 -6.566 1 90.38 145 GLN A CA 1
ATOM 1067 C C . GLN A 1 145 ? -19.578 -2.947 -5.957 1 90.38 145 GLN A C 1
ATOM 1069 O O . GLN A 1 145 ? -18.391 -2.639 -6.129 1 90.38 145 GLN A O 1
ATOM 1074 N N . ARG A 1 146 ? -20.531 -2.211 -5.383 1 88.94 146 ARG A N 1
ATOM 1075 C CA . ARG A 1 146 ? -20.125 -0.962 -4.746 1 88.94 146 ARG A CA 1
ATOM 1076 C C . ARG A 1 146 ? -20.516 -0.951 -3.271 1 88.94 146 ARG A C 1
ATOM 1078 O O . ARG A 1 146 ? -21.625 -1.348 -2.914 1 88.94 146 ARG A O 1
ATOM 1085 N N . LEU A 1 147 ? -19.547 -0.622 -2.518 1 87.69 147 LEU A N 1
ATOM 1086 C CA . LEU A 1 147 ? -19.766 -0.487 -1.079 1 87.69 147 LEU A CA 1
ATOM 1087 C C . LEU A 1 147 ? -19.719 0.979 -0.66 1 87.69 147 LEU A C 1
ATOM 1089 O O . LEU A 1 147 ? -18.797 1.71 -1.03 1 87.69 147 LEU A O 1
ATOM 1093 N N . PHE A 1 148 ? -20.766 1.375 0.023 1 87.25 148 PHE A N 1
ATOM 1094 C CA . PHE A 1 148 ? -20.859 2.744 0.517 1 87.25 148 PHE A CA 1
ATOM 1095 C C . PHE A 1 148 ? -20.703 2.785 2.031 1 87.25 148 PHE A C 1
ATOM 1097 O O . PHE A 1 148 ? -21.469 2.156 2.762 1 87.25 148 PHE A O 1
ATOM 1104 N N . ARG A 1 149 ? -19.625 3.404 2.434 1 82.44 149 ARG A N 1
ATOM 1105 C CA . ARG A 1 149 ? -19.422 3.598 3.863 1 82.44 149 ARG A CA 1
ATOM 1106 C C . ARG A 1 149 ? -19.906 4.973 4.309 1 82.44 149 ARG A C 1
ATOM 1108 O O . ARG A 1 149 ? -19.391 5.996 3.857 1 82.44 149 ARG A O 1
ATOM 1115 N N . LYS A 1 150 ? -20.922 4.836 5.156 1 73.44 150 LYS A N 1
ATOM 1116 C CA . LYS A 1 150 ? -21.5 6.082 5.648 1 73.44 150 LYS A CA 1
ATOM 1117 C C . LYS A 1 150 ? -21.016 6.387 7.066 1 73.44 150 LYS A C 1
ATOM 1119 O O . LYS A 1 150 ? -20.922 5.484 7.902 1 73.44 150 LYS A O 1
ATOM 1124 N N . GLU A 1 151 ? -20.484 7.488 7.309 1 63.78 151 GLU A N 1
ATOM 1125 C CA . GLU A 1 151 ? -19.953 7.848 8.625 1 63.78 151 GLU A CA 1
ATOM 1126 C C . GLU A 1 151 ? -21.062 8.328 9.555 1 63.78 151 GLU A C 1
ATOM 1128 O O . GLU A 1 151 ? -20.922 8.258 10.781 1 63.78 151 GLU A O 1
ATOM 1133 N N . MET A 1 152 ? -22.141 8.883 9.102 1 61.31 152 MET A N 1
ATOM 1134 C CA . MET A 1 152 ? -23.172 9.422 9.984 1 61.31 152 MET A CA 1
ATOM 1135 C C . MET A 1 152 ? -24.438 8.578 9.906 1 61.31 152 MET A C 1
ATOM 1137 O O . MET A 1 152 ? -24.859 8.195 8.82 1 61.31 152 MET A O 1
ATOM 1141 N N . SER A 1 153 ? -24.641 7.836 11.133 1 54.38 153 SER A N 1
ATOM 1142 C CA . SER A 1 153 ? -25.875 7.07 11.18 1 54.38 153 SER A CA 1
ATOM 1143 C C . SER A 1 153 ? -27.094 7.98 11.391 1 54.38 153 SER A C 1
ATOM 1145 O O . SER A 1 153 ? -26.969 9.047 12 1 54.38 153 SER A O 1
ATOM 1147 N N . ASP A 1 154 ? -28.156 7.797 10.664 1 53.5 154 ASP A N 1
ATOM 1148 C CA . ASP A 1 154 ? -29.422 8.523 10.672 1 53.5 154 ASP A CA 1
ATOM 1149 C C . ASP A 1 154 ? -30.078 8.453 12.047 1 53.5 154 ASP A C 1
ATOM 1151 O O . ASP A 1 154 ? -31.172 9 12.25 1 53.5 154 ASP A O 1
ATOM 1155 N N . GLN A 1 155 ? -29.484 7.801 13.008 1 53.12 155 GLN A N 1
ATOM 1156 C CA . GLN A 1 155 ? -30.469 7.336 13.984 1 53.12 155 GLN A CA 1
ATOM 1157 C C . GLN A 1 155 ? -30.578 8.297 15.164 1 53.12 155 GLN A C 1
ATOM 1159 O O . GLN A 1 155 ? -31.312 8.039 16.125 1 53.12 155 GLN A O 1
ATOM 1164 N N . ARG A 1 156 ? -29.812 9.352 15.25 1 56.31 156 ARG A N 1
ATOM 1165 C CA . ARG A 1 156 ? -29.984 9.953 16.578 1 56.31 156 ARG A CA 1
ATOM 1166 C C . ARG A 1 156 ? -30.9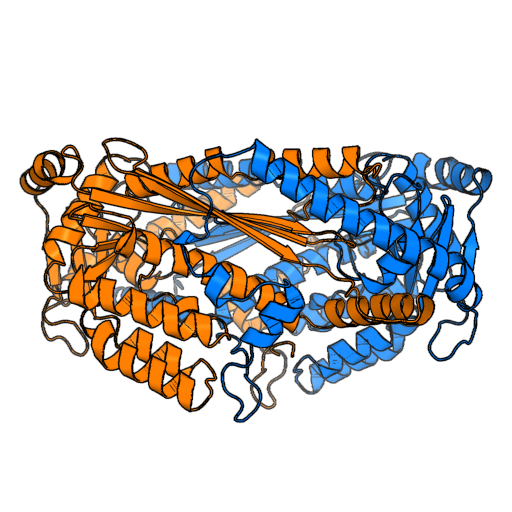38 11.148 16.516 1 56.31 156 ARG A C 1
ATOM 1168 O O . ARG A 1 156 ? -30.953 11.891 15.531 1 56.31 156 ARG A O 1
ATOM 1175 N N . SER A 1 157 ? -31.672 11.188 17.469 1 62.28 157 SER A N 1
ATOM 1176 C CA . SER A 1 157 ? -32.781 12.125 17.672 1 62.28 157 SER A CA 1
ATOM 1177 C C . SER A 1 157 ? -32.25 13.539 17.906 1 62.28 157 SER A C 1
ATOM 1179 O O . SER A 1 157 ? -32.875 14.508 17.484 1 62.28 157 SER A O 1
ATOM 1181 N N . ASN A 1 158 ? -31.078 13.742 18.453 1 78.62 158 ASN A N 1
ATOM 1182 C CA . ASN A 1 158 ? -30.547 15.07 18.75 1 78.62 158 ASN A CA 1
ATOM 1183 C C . ASN A 1 158 ? -29.391 15.438 17.828 1 78.62 158 ASN A C 1
ATOM 1185 O O . ASN A 1 158 ? -28.344 14.805 17.875 1 78.62 158 ASN A O 1
ATOM 1189 N N . PRO A 1 159 ? -29.672 16.469 17.062 1 78.38 159 PRO A N 1
ATOM 1190 C CA . PRO A 1 159 ? -28.703 16.828 16.031 1 78.38 159 PRO A CA 1
ATOM 1191 C C . PRO A 1 159 ? -27.328 17.188 16.609 1 78.38 159 PRO A C 1
ATOM 1193 O O . PRO A 1 159 ? -26.297 16.875 16.016 1 78.38 159 PRO A O 1
ATOM 1196 N N . VAL A 1 160 ? -27.344 17.844 17.75 1 81.25 160 VAL A N 1
ATOM 1197 C CA . VAL A 1 160 ? -26.078 18.234 18.375 1 81.25 160 VAL A CA 1
ATOM 1198 C C . VAL A 1 160 ? -25.312 17 18.844 1 81.25 160 VAL A C 1
ATOM 1200 O O . VAL A 1 160 ? -24.109 16.891 18.609 1 81.25 160 VAL A O 1
ATOM 1203 N N . GLN A 1 161 ? -25.969 16.234 19.438 1 81.12 161 GLN A N 1
ATOM 1204 C CA . GLN A 1 161 ? -25.344 15 19.891 1 81.12 161 GLN A CA 1
ATOM 1205 C C . GLN A 1 161 ? -24.844 14.164 18.719 1 81.12 161 GLN A C 1
ATOM 1207 O O . GLN A 1 161 ? -23.797 13.508 18.812 1 81.12 161 GLN A O 1
ATOM 1212 N N . GLU A 1 162 ? -25.562 14.312 17.719 1 77.81 162 GLU A N 1
ATOM 1213 C CA . GLU A 1 162 ? -25.156 13.586 16.516 1 77.81 162 GLU A CA 1
ATOM 1214 C C . GLU A 1 162 ? -23.859 14.148 15.945 1 77.81 162 GLU A C 1
ATOM 1216 O O . GLU A 1 162 ? -22.984 13.391 15.523 1 77.81 162 GLU A O 1
ATOM 1221 N N . ALA A 1 163 ? -23.812 15.383 15.961 1 79.75 163 ALA A N 1
ATOM 1222 C CA . ALA A 1 163 ? -22.609 16.031 15.445 1 79.75 163 ALA A CA 1
ATOM 1223 C C . ALA A 1 163 ? -21.391 15.695 16.297 1 79.75 163 ALA A C 1
ATOM 1225 O O . ALA A 1 163 ? -20.328 15.391 15.781 1 79.75 163 ALA A O 1
ATOM 1226 N N . LEU A 1 164 ? -21.641 15.711 17.547 1 82 164 LEU A N 1
ATOM 1227 C CA . LEU A 1 164 ? -20.547 15.391 18.453 1 82 164 LEU A CA 1
ATOM 1228 C C . LEU A 1 164 ? -20.141 13.93 18.328 1 82 164 LEU A C 1
ATOM 1230 O O . LEU A 1 164 ? -18.953 13.602 18.359 1 82 164 LEU A O 1
ATOM 1234 N N . ALA A 1 165 ? -21.141 13.195 18.203 1 79.12 165 ALA A N 1
ATOM 1235 C CA . ALA A 1 165 ? -20.875 11.773 18.016 1 79.12 165 ALA A CA 1
ATOM 1236 C C . ALA A 1 165 ? -20.094 11.531 16.719 1 79.12 165 ALA A C 1
ATOM 1238 O O . ALA A 1 165 ? -19.219 10.656 16.688 1 79.12 165 ALA A O 1
ATOM 1239 N N . CYS A 1 166 ? -20.453 12.297 15.773 1 78 166 CYS A N 1
ATOM 1240 C CA . CYS A 1 166 ? -19.75 12.188 14.5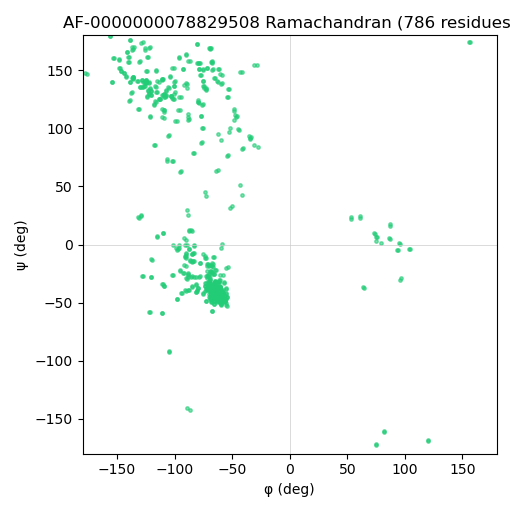 1 78 166 CYS A CA 1
ATOM 1241 C C . CYS A 1 166 ? -18.266 12.523 14.656 1 78 166 CYS A C 1
ATOM 1243 O O . CYS A 1 166 ? -17.406 11.789 14.172 1 78 166 CYS A O 1
ATOM 1245 N N . ILE A 1 167 ? -18.016 13.57 15.336 1 80.38 167 ILE A N 1
ATOM 1246 C CA . ILE A 1 167 ? -16.641 13.984 15.57 1 80.38 167 ILE A CA 1
ATOM 1247 C C . ILE A 1 167 ? -15.898 12.906 16.344 1 80.38 167 ILE A C 1
ATOM 1249 O O . ILE A 1 167 ? -14.789 12.516 15.969 1 80.38 167 ILE A O 1
ATOM 1253 N N . ASP A 1 168 ? -16.547 12.406 17.297 1 78.81 168 ASP A N 1
ATOM 1254 C CA . ASP A 1 168 ? -15.93 11.406 18.156 1 78.81 168 ASP A CA 1
ATOM 1255 C C . ASP A 1 168 ? -15.641 10.117 17.375 1 78.81 168 ASP A C 1
ATOM 1257 O O . ASP A 1 168 ? -14.57 9.523 17.531 1 78.81 168 ASP A O 1
ATOM 1261 N N . GLN A 1 169 ? -16.594 9.773 16.656 1 76.5 169 GLN A N 1
ATOM 1262 C CA . GLN A 1 169 ? -16.422 8.562 15.867 1 76.5 169 GLN A CA 1
ATOM 1263 C C . GLN A 1 169 ? -15.266 8.711 14.883 1 76.5 169 GLN A C 1
ATOM 1265 O O . GLN A 1 169 ? -14.461 7.793 14.711 1 76.5 169 GLN A O 1
ATOM 1270 N N . ARG A 1 170 ? -15.234 9.836 14.305 1 77.38 170 ARG A N 1
ATOM 1271 C CA . ARG A 1 170 ? -14.18 10.078 13.328 1 77.38 170 ARG A CA 1
ATOM 1272 C C . ARG A 1 170 ? -12.812 10.172 14.008 1 77.38 170 ARG A C 1
ATOM 1274 O O . ARG A 1 170 ? -11.805 9.75 13.445 1 77.38 170 ARG A O 1
ATOM 1281 N N . MET A 1 171 ? -12.836 10.68 15.164 1 75.75 171 MET A N 1
ATOM 1282 C CA . MET A 1 171 ? -11.602 10.742 15.945 1 75.75 171 MET A CA 1
ATOM 1283 C C . MET A 1 171 ? -11.125 9.344 16.312 1 75.75 171 MET A C 1
ATOM 1285 O O . MET A 1 171 ? -9.938 9.031 16.188 1 75.75 171 MET A O 1
ATOM 1289 N N . ASP A 1 172 ? -12.086 8.547 16.688 1 72.38 172 ASP A N 1
ATOM 1290 C CA . ASP A 1 172 ? -11.773 7.176 17.094 1 72.38 172 ASP A CA 1
ATOM 1291 C C . ASP A 1 172 ? -11.273 6.355 15.898 1 72.38 172 ASP A C 1
ATOM 1293 O O . ASP A 1 172 ? -10.328 5.574 16.031 1 72.38 172 ASP A O 1
ATOM 1297 N N . ARG A 1 173 ? -11.867 6.562 14.836 1 70.81 173 ARG A N 1
ATOM 1298 C CA . ARG A 1 173 ? -11.492 5.828 13.633 1 70.81 173 ARG A CA 1
ATOM 1299 C C . ARG A 1 173 ? -10.07 6.191 13.195 1 70.81 173 ARG A C 1
ATOM 1301 O O . ARG A 1 173 ? -9.336 5.34 12.695 1 70.81 173 ARG A O 1
ATOM 1308 N N . SER A 1 174 ? -9.812 7.402 13.336 1 70 174 SER A N 1
ATOM 1309 C CA . SER A 1 174 ? -8.477 7.852 12.969 1 70 174 SER A CA 1
ATOM 1310 C C . SER A 1 174 ? -7.422 7.312 13.938 1 70 174 SER A C 1
ATOM 1312 O O . SER A 1 174 ? -6.273 7.086 13.547 1 70 174 SER A O 1
ATOM 1314 N N . ALA A 1 175 ? -7.887 7.152 15.102 1 62.91 175 ALA A N 1
ATOM 1315 C CA . ALA A 1 175 ? -6.949 6.727 16.141 1 62.91 175 ALA A CA 1
ATOM 1316 C C . ALA A 1 175 ? -6.789 5.211 16.141 1 62.91 175 ALA A C 1
ATOM 1318 O O . ALA A 1 175 ? -5.828 4.684 16.719 1 62.91 175 ALA A O 1
ATOM 1319 N N . SER A 1 176 ? -7.762 4.559 15.422 1 61.22 176 SER A N 1
ATOM 1320 C CA . SER A 1 176 ? -7.734 3.102 15.508 1 61.22 176 SER A CA 1
ATOM 1321 C C . SER A 1 176 ? -7.168 2.484 14.234 1 61.22 176 SER A C 1
ATOM 1323 O O . SER A 1 176 ? -7.898 2.275 13.266 1 61.22 176 SER A O 1
ATOM 1325 N N . PRO A 1 177 ? -5.992 2.193 14.125 1 58.41 177 PRO A N 1
ATOM 1326 C CA . PRO A 1 177 ? -5.383 1.512 12.984 1 58.41 177 PRO A CA 1
ATOM 1327 C C . PRO A 1 177 ? -6.059 0.181 12.664 1 58.41 177 PRO A C 1
ATOM 1329 O O . PRO A 1 177 ? -6.102 -0.227 11.5 1 58.41 177 PRO A O 1
ATOM 1332 N N . ARG A 1 178 ? -6.727 -0.311 13.602 1 54.47 178 ARG A N 1
ATOM 1333 C CA . ARG A 1 178 ? -7.367 -1.612 13.438 1 54.47 178 ARG A CA 1
ATOM 1334 C C . ARG A 1 178 ? -8.57 -1.517 12.508 1 54.47 178 ARG A C 1
ATOM 1336 O O . ARG A 1 178 ? -8.75 -2.357 11.633 1 54.47 178 ARG A O 1
ATOM 1343 N N . GLU A 1 179 ? -9.289 -0.597 12.82 1 61 179 GLU A N 1
ATOM 1344 C CA . GLU A 1 179 ? -10.5 -0.446 12.008 1 61 179 GLU A CA 1
ATOM 1345 C C . GLU A 1 179 ? -10.148 -0.203 10.539 1 61 179 GLU A C 1
ATOM 1347 O O . GLU A 1 179 ? -10.812 -0.731 9.648 1 61 179 GLU A O 1
ATOM 1352 N N . ARG A 1 180 ? -9.156 0.476 10.359 1 62.69 180 ARG A N 1
ATOM 1353 C CA . ARG A 1 180 ? -8.711 0.734 8.992 1 62.69 180 ARG A CA 1
ATOM 1354 C C . ARG A 1 180 ? -8.203 -0.542 8.336 1 62.69 180 ARG A C 1
ATOM 1356 O O . ARG A 1 180 ? -8.484 -0.795 7.16 1 62.69 180 ARG A O 1
ATOM 1363 N N . SER A 1 181 ? -7.633 -1.235 9.094 1 57.41 181 SER A N 1
ATOM 1364 C CA . SER A 1 181 ? -7.059 -2.477 8.578 1 57.41 181 SER A CA 1
ATOM 1365 C C . SER A 1 181 ? -8.148 -3.484 8.227 1 57.41 181 SER A C 1
ATOM 1367 O O . SER A 1 181 ? -8.07 -4.16 7.203 1 57.41 181 SER A O 1
ATOM 1369 N N . LEU A 1 182 ? -9.172 -3.461 9.023 1 58.09 182 LEU A N 1
ATOM 1370 C CA . LEU A 1 182 ? -10.258 -4.41 8.805 1 58.09 182 LEU A CA 1
ATOM 1371 C C . LEU A 1 182 ? -11.023 -4.07 7.531 1 58.09 182 LEU A C 1
ATOM 1373 O O . LEU A 1 182 ? -11.398 -4.965 6.77 1 58.09 182 LEU A O 1
ATOM 1377 N N . SER A 1 183 ? -11.117 -2.838 7.398 1 68.06 183 SER A N 1
ATOM 1378 C CA . SER A 1 183 ? -11.828 -2.42 6.199 1 68.06 183 SER A CA 1
ATOM 1379 C C . SER A 1 183 ? -11.047 -2.777 4.938 1 68.06 183 SER A C 1
ATOM 1381 O O . SER A 1 183 ? -11.625 -3.26 3.961 1 68.06 183 SER A O 1
ATOM 1383 N N . LYS A 1 184 ? -9.836 -2.666 5.074 1 72.75 184 LYS A N 1
ATOM 1384 C CA . LYS A 1 184 ? -9 -3 3.926 1 72.75 184 LYS A CA 1
ATOM 1385 C C . LYS A 1 184 ? -8.977 -4.508 3.678 1 72.75 184 LYS A C 1
ATOM 1387 O O . LYS A 1 184 ? -9.07 -4.953 2.533 1 72.75 184 LYS A O 1
ATOM 1392 N N . LEU A 1 185 ? -8.961 -5.188 4.777 1 67.94 185 LEU A N 1
ATOM 1393 C CA . LEU A 1 185 ? -8.938 -6.645 4.672 1 67.94 185 LEU A CA 1
ATOM 1394 C C . LEU A 1 185 ? -10.266 -7.168 4.137 1 67.94 185 LEU A C 1
ATOM 1396 O O . LEU A 1 185 ? -10.289 -8.102 3.33 1 67.94 185 LEU A O 1
ATOM 1400 N N . ALA A 1 186 ? -11.258 -6.547 4.582 1 76.69 186 ALA A N 1
ATOM 1401 C CA . ALA A 1 186 ? -12.57 -6.957 4.102 1 76.69 186 ALA A CA 1
ATOM 1402 C C . ALA A 1 186 ? -12.703 -6.734 2.596 1 76.69 186 ALA A C 1
ATOM 1404 O O . ALA A 1 186 ? -13.195 -7.602 1.874 1 76.69 186 ALA A O 1
ATOM 1405 N N . ARG A 1 187 ? -12.219 -5.641 2.174 1 83.5 187 ARG A N 1
ATOM 1406 C CA . ARG A 1 187 ? -12.289 -5.336 0.748 1 83.5 187 ARG A CA 1
ATOM 1407 C C . ARG A 1 187 ? -11.477 -6.34 -0.066 1 83.5 187 ARG A C 1
ATOM 1409 O O . ARG A 1 187 ? -11.953 -6.848 -1.083 1 83.5 187 ARG A O 1
ATOM 1416 N N . ARG A 1 188 ? -10.367 -6.605 0.436 1 87.5 188 ARG A N 1
ATOM 1417 C CA . ARG A 1 188 ? -9.516 -7.582 -0.237 1 87.5 188 ARG A CA 1
ATOM 1418 C C . ARG A 1 188 ? -10.148 -8.969 -0.22 1 87.5 188 ARG A C 1
ATOM 1420 O O . ARG A 1 188 ? -10.125 -9.68 -1.225 1 87.5 188 ARG A O 1
ATOM 1427 N N . GLY A 1 189 ? -10.648 -9.281 0.932 1 91.19 189 GLY A N 1
ATOM 1428 C CA . GLY A 1 189 ? -11.305 -10.578 1.06 1 91.19 189 GLY A CA 1
ATOM 1429 C C . GLY A 1 189 ? -12.492 -10.734 0.133 1 91.19 189 GLY A C 1
ATOM 1430 O O . GLY A 1 189 ? -12.656 -11.781 -0.506 1 91.19 189 GLY A O 1
ATOM 1431 N N . ILE A 1 190 ? -13.273 -9.734 0.025 1 92.62 190 ILE A N 1
ATOM 1432 C CA . ILE A 1 190 ? -14.461 -9.773 -0.823 1 92.62 190 ILE A CA 1
ATOM 1433 C C . ILE A 1 190 ? -14.039 -9.883 -2.289 1 92.62 190 ILE A C 1
ATOM 1435 O O . ILE A 1 190 ? -14.625 -10.664 -3.049 1 92.62 190 ILE A O 1
ATOM 1439 N N . LYS A 1 191 ? -13.094 -9.078 -2.629 1 94.56 191 LYS A N 1
ATOM 1440 C CA . LYS A 1 191 ? -12.602 -9.102 -4 1 94.56 191 LYS A CA 1
ATOM 1441 C C . LYS A 1 191 ? -12.062 -10.477 -4.371 1 94.56 191 LYS A C 1
ATOM 1443 O O . LYS A 1 191 ? -12.43 -11.031 -5.41 1 94.56 191 LYS A O 1
ATOM 1448 N N . THR A 1 192 ? -11.234 -11.047 -3.52 1 96.12 192 THR A N 1
ATOM 1449 C CA . THR A 1 192 ? -10.633 -12.359 -3.758 1 96.12 192 THR A CA 1
ATOM 1450 C C . THR A 1 192 ? -11.711 -13.445 -3.793 1 96.12 192 THR A C 1
ATOM 1452 O O . THR A 1 192 ? -11.656 -14.352 -4.621 1 96.12 192 THR A O 1
ATOM 1455 N N . TYR A 1 193 ? -12.633 -13.336 -2.918 1 96.81 193 TYR A N 1
ATOM 1456 C CA . TYR A 1 193 ? -13.758 -14.258 -2.9 1 96.81 193 TYR A CA 1
ATOM 1457 C C . TYR A 1 193 ? -14.531 -14.203 -4.211 1 96.81 193 TYR A C 1
ATOM 1459 O O . TYR A 1 193 ? -14.859 -15.234 -4.793 1 96.81 193 TYR A O 1
ATOM 1467 N N . ALA A 1 194 ? -14.797 -13.023 -4.594 1 96.75 194 ALA A N 1
ATOM 1468 C CA . ALA A 1 194 ? -15.609 -12.844 -5.793 1 96.75 194 ALA A CA 1
ATOM 1469 C C . ALA A 1 194 ? -14.922 -13.43 -7.02 1 96.75 194 ALA A C 1
ATOM 1471 O O . ALA A 1 194 ? -15.578 -13.969 -7.91 1 96.75 194 ALA A O 1
ATOM 1472 N N . GLU A 1 195 ? -13.648 -13.32 -7.102 1 97.5 195 GLU A N 1
ATOM 1473 C CA . GLU A 1 195 ? -12.906 -13.93 -8.203 1 97.5 195 GLU A CA 1
ATOM 1474 C C . GLU A 1 195 ? -13.18 -15.43 -8.281 1 97.5 195 GLU A C 1
ATOM 1476 O O . GLU A 1 195 ? -13.477 -15.961 -9.352 1 97.5 195 GLU A O 1
ATOM 1481 N N . ARG A 1 196 ? -13.07 -16.047 -7.18 1 98.06 196 ARG A N 1
ATOM 1482 C CA . ARG A 1 196 ? -13.273 -17.5 -7.152 1 98.06 196 ARG A CA 1
ATOM 1483 C C . ARG A 1 196 ? -14.734 -17.844 -7.395 1 98.06 196 ARG A C 1
ATOM 1485 O O . ARG A 1 196 ? -15.039 -18.828 -8.078 1 98.06 196 ARG A O 1
ATOM 1492 N N . ALA A 1 197 ? -15.562 -17.031 -6.816 1 97.69 197 ALA A N 1
ATOM 1493 C CA . ALA A 1 197 ? -16.984 -17.281 -7.004 1 97.69 197 ALA A CA 1
ATOM 1494 C C . ALA A 1 197 ? -17.375 -17.188 -8.477 1 97.69 197 ALA A C 1
ATOM 1496 O O . ALA A 1 197 ? -18.188 -17.969 -8.961 1 97.69 197 ALA A O 1
ATOM 1497 N N . VAL A 1 198 ? -16.797 -16.281 -9.195 1 97.25 198 VAL A N 1
ATOM 1498 C CA . VAL A 1 198 ? -17.078 -16.141 -10.625 1 97.25 198 VAL A CA 1
ATOM 1499 C C . VAL A 1 198 ? -16.562 -17.375 -11.367 1 97.25 198 VAL A C 1
ATOM 1501 O O . VAL A 1 198 ? -17.219 -17.891 -12.273 1 97.25 198 VAL A O 1
ATOM 1504 N N . LEU A 1 199 ? -15.438 -17.859 -10.969 1 97.5 199 LEU A N 1
ATOM 1505 C CA . LEU A 1 199 ? -14.844 -19.016 -11.617 1 97.5 199 LEU A CA 1
ATOM 1506 C C . LEU A 1 199 ? -15.727 -20.25 -11.43 1 97.5 199 LEU A C 1
ATOM 1508 O O . LEU A 1 199 ? -15.781 -21.125 -12.297 1 97.5 199 LEU A O 1
ATOM 1512 N N . VAL A 1 200 ? -16.391 -20.312 -10.32 1 97.31 200 VAL A N 1
ATOM 1513 C CA . VAL A 1 200 ? -17.141 -21.5 -9.977 1 97.31 200 VAL A CA 1
ATOM 1514 C C . VAL A 1 200 ? -18.594 -21.359 -10.445 1 97.31 200 VAL A C 1
ATOM 1516 O O . VAL A 1 200 ? -19.156 -22.281 -11.039 1 97.31 200 VAL A O 1
ATOM 1519 N N . ASP A 1 201 ? -19.156 -20.172 -10.258 1 95.69 201 ASP A N 1
ATOM 1520 C CA . ASP A 1 201 ? -20.609 -20.031 -10.391 1 95.69 201 ASP A CA 1
ATOM 1521 C C . ASP A 1 201 ? -20.984 -19.406 -11.734 1 95.69 201 ASP A C 1
ATOM 1523 O O . ASP A 1 201 ? -22.109 -19.594 -12.211 1 95.69 201 ASP A O 1
ATOM 1527 N N . LYS A 1 202 ? -20.109 -18.656 -12.273 1 94.88 202 LYS A N 1
ATOM 1528 C CA . LYS A 1 202 ? -20.5 -17.906 -13.461 1 94.88 202 LYS A CA 1
ATOM 1529 C C . LYS A 1 202 ? -19.797 -18.438 -14.703 1 94.88 202 LYS A C 1
ATOM 1531 O O . LYS A 1 202 ? -20.375 -18.484 -15.789 1 94.88 202 LYS A O 1
ATOM 1536 N N . SER A 1 203 ? -18.578 -18.891 -14.531 1 94.81 203 SER A N 1
ATOM 1537 C CA . SER A 1 203 ? -17.828 -19.422 -15.672 1 94.81 203 SER A CA 1
ATOM 1538 C C . SER A 1 203 ? -18.328 -20.797 -16.062 1 94.81 203 SER A C 1
ATOM 1540 O O . SER A 1 203 ? -18.609 -21.641 -15.211 1 94.81 203 SER A O 1
ATOM 1542 N N . GLU A 1 204 ? -18.391 -21.031 -17.391 1 92.31 204 GLU A N 1
ATOM 1543 C CA . GLU A 1 204 ? -18.781 -22.328 -17.906 1 92.31 204 GLU A CA 1
ATOM 1544 C C . GLU A 1 204 ? -17.641 -23 -18.656 1 92.31 204 GLU A C 1
ATOM 1546 O O . GLU A 1 204 ? -17.812 -24.078 -19.234 1 92.31 204 GLU A O 1
ATOM 1551 N N . ALA A 1 205 ? -16.547 -22.438 -18.609 1 96.5 205 ALA A N 1
ATOM 1552 C CA . ALA A 1 205 ? -15.398 -22.984 -19.328 1 96.5 205 ALA A CA 1
ATOM 1553 C C . ALA A 1 205 ? -14.883 -24.266 -18.672 1 96.5 205 ALA A C 1
ATOM 1555 O O . ALA A 1 205 ? -15.031 -24.438 -17.453 1 96.5 205 ALA A O 1
ATOM 15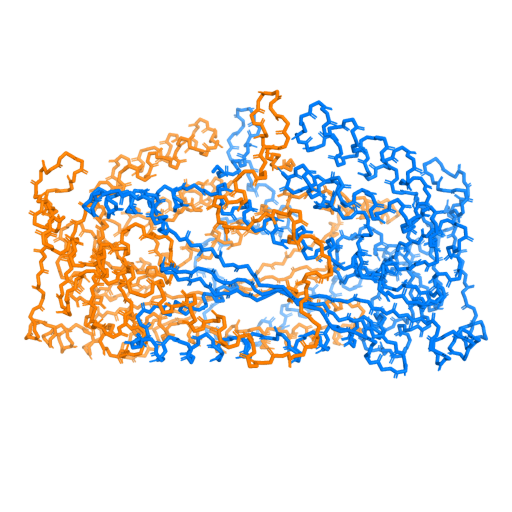56 N N . GLU A 1 206 ? -14.305 -25.078 -19.484 1 97.31 206 GLU A N 1
ATOM 1557 C CA . GLU A 1 206 ? -13.734 -26.312 -18.984 1 97.31 206 GLU A CA 1
ATOM 1558 C C . GLU A 1 206 ? -12.578 -26.047 -18.016 1 97.31 206 GLU A C 1
ATOM 1560 O O . GLU A 1 206 ? -12.508 -26.625 -16.938 1 97.31 206 GLU A O 1
ATOM 1565 N N . TRP A 1 207 ? -11.695 -25.156 -18.438 1 98.31 207 TRP A N 1
ATOM 1566 C CA . TRP A 1 207 ? -10.539 -24.797 -17.641 1 98.31 207 TRP A CA 1
ATOM 1567 C C . TRP A 1 207 ? -10.672 -23.359 -17.109 1 98.31 207 TRP A C 1
ATOM 1569 O O . TRP A 1 207 ? -11.148 -22.484 -17.828 1 98.31 207 TRP A O 1
ATOM 1579 N N . ARG A 1 208 ? -10.219 -23.188 -15.883 1 98.12 208 ARG A N 1
ATOM 1580 C CA . ARG A 1 208 ? -10.281 -21.891 -15.219 1 98.12 208 ARG A CA 1
ATOM 1581 C C . ARG A 1 208 ? -8.891 -21.406 -14.82 1 98.12 208 ARG A C 1
ATOM 1583 O O . ARG A 1 208 ? -8.094 -22.172 -14.281 1 98.12 208 ARG A O 1
ATOM 1590 N N . ILE A 1 209 ? -8.602 -20.156 -15.141 1 98.5 209 ILE A N 1
ATOM 1591 C CA . ILE A 1 209 ? -7.336 -19.562 -14.719 1 98.5 209 ILE A CA 1
ATOM 1592 C C . ILE A 1 209 ? -7.605 -18.438 -13.719 1 98.5 209 ILE A C 1
ATOM 1594 O O . ILE A 1 209 ? -8.406 -17.531 -13.984 1 98.5 209 ILE A O 1
ATOM 1598 N N . GLY A 1 210 ? -6.996 -18.531 -12.609 1 97.94 210 GLY A N 1
ATOM 1599 C CA . GLY A 1 210 ? -7.113 -17.484 -11.602 1 97.94 210 GLY A CA 1
ATOM 1600 C C . GLY A 1 210 ? -5.781 -16.875 -11.211 1 97.94 210 GLY A C 1
ATOM 1601 O O . GLY A 1 210 ? -4.727 -17.391 -11.594 1 97.94 210 GLY A O 1
ATOM 1602 N N . HIS A 1 211 ? -5.902 -15.828 -10.492 1 95.94 211 HIS A N 1
ATOM 1603 C CA . HIS A 1 211 ? -4.707 -15.109 -10.062 1 95.94 211 HIS A CA 1
ATOM 1604 C C . HIS A 1 211 ? -4.355 -15.445 -8.617 1 95.94 211 HIS A C 1
ATOM 1606 O O . HIS A 1 211 ? -5.242 -15.539 -7.766 1 95.94 211 HIS A O 1
ATOM 1612 N N . GLY A 1 212 ? -3.051 -15.656 -8.398 1 94.06 212 GLY A N 1
ATOM 1613 C CA . GLY A 1 212 ? -2.584 -15.828 -7.031 1 94.06 212 GLY A CA 1
ATOM 1614 C C . GLY A 1 212 ? -2.787 -17.234 -6.504 1 94.06 212 GLY A C 1
ATOM 1615 O O . GLY A 1 212 ? -2.828 -18.203 -7.281 1 94.06 212 GLY A O 1
ATOM 1616 N N . ASN A 1 213 ? -2.766 -17.391 -5.191 1 94.56 213 ASN A N 1
ATOM 1617 C CA . ASN A 1 213 ? -3.045 -18.656 -4.508 1 94.56 213 ASN A CA 1
ATOM 1618 C C . ASN A 1 213 ? -4.543 -18.922 -4.414 1 94.56 213 ASN A C 1
ATOM 1620 O O . ASN A 1 213 ? -5.301 -18.078 -3.936 1 94.56 213 ASN A O 1
ATOM 1624 N N . PRO A 1 214 ? -4.961 -20.031 -4.941 1 97.38 214 PRO A N 1
ATOM 1625 C CA . PRO A 1 214 ? -6.398 -20.297 -4.832 1 97.38 214 PRO A CA 1
ATOM 1626 C C . PRO A 1 214 ? -6.895 -20.266 -3.389 1 97.38 214 PRO A C 1
ATOM 1628 O O . PRO A 1 214 ? -8.016 -19.812 -3.127 1 97.38 214 PRO A O 1
ATOM 1631 N N . CYS A 1 215 ? -6.055 -20.766 -2.516 1 96.88 215 CYS A N 1
ATOM 1632 C CA . CYS A 1 215 ? -6.359 -20.734 -1.09 1 96.88 215 CYS A CA 1
ATOM 1633 C C . CYS A 1 215 ? -5.719 -19.516 -0.424 1 96.88 215 CYS A C 1
ATOM 1635 O O . CYS A 1 215 ? -4.934 -19.656 0.517 1 96.88 215 CYS A O 1
ATOM 1637 N N . ALA A 1 216 ? -6.152 -18.406 -0.869 1 93.5 216 ALA A N 1
ATOM 1638 C CA . ALA A 1 216 ? -5.566 -17.156 -0.403 1 93.5 216 ALA A CA 1
ATOM 1639 C C . ALA A 1 216 ? -5.754 -16.984 1.102 1 93.5 216 ALA A C 1
ATOM 1641 O O . ALA A 1 216 ? -6.773 -17.406 1.655 1 93.5 216 ALA A O 1
ATOM 1642 N N . TYR A 1 217 ? -4.867 -16.312 1.689 1 89.38 217 TYR A N 1
ATOM 1643 C CA . TYR A 1 217 ? -4.832 -16.062 3.127 1 89.38 217 TYR A CA 1
ATOM 1644 C C . TYR A 1 217 ? -6.129 -15.43 3.607 1 89.38 217 TYR A C 1
ATOM 1646 O O . TYR A 1 217 ? -6.711 -15.867 4.605 1 89.38 217 TYR A O 1
ATOM 1654 N N . GLU A 1 218 ? -6.559 -14.453 2.904 1 89.75 218 GLU A N 1
ATOM 1655 C CA . GLU A 1 218 ? -7.734 -13.68 3.303 1 89.75 218 GLU A CA 1
ATOM 1656 C C . GLU A 1 218 ? -8.992 -14.539 3.256 1 89.75 218 GLU A C 1
ATOM 1658 O O . GLU A 1 218 ? -9.969 -14.266 3.959 1 89.75 218 GLU A O 1
ATOM 1663 N N . LEU A 1 219 ? -8.984 -15.57 2.443 1 94.25 219 LEU A N 1
ATOM 1664 C CA . LEU A 1 219 ? -10.164 -16.438 2.34 1 94.25 219 LEU A CA 1
ATOM 1665 C C . LEU A 1 219 ? -10.195 -17.438 3.48 1 94.25 219 LEU A C 1
ATOM 1667 O O . LEU A 1 219 ? -11.25 -17.688 4.066 1 94.25 219 LEU A O 1
ATOM 1671 N N . ILE A 1 220 ? -9.016 -17.984 3.801 1 93.81 220 ILE A N 1
ATOM 1672 C CA . ILE A 1 220 ? -8.945 -19.016 4.836 1 93.81 220 ILE A CA 1
ATOM 1673 C C . ILE A 1 220 ? -9.172 -18.375 6.207 1 93.81 220 ILE A C 1
ATOM 1675 O O . ILE A 1 220 ? -9.734 -19.016 7.105 1 93.81 220 ILE A O 1
ATOM 1679 N N . THR A 1 221 ? -8.82 -17.156 6.34 1 89.25 221 THR A N 1
ATOM 1680 C CA . THR A 1 221 ? -8.992 -16.453 7.609 1 89.25 221 THR A CA 1
ATOM 1681 C C . THR A 1 221 ? -10.359 -15.773 7.676 1 89.25 221 THR A C 1
ATOM 1683 O O . THR A 1 221 ? -10.797 -15.359 8.75 1 89.25 221 THR A O 1
ATOM 1686 N N . GLY A 1 222 ? -10.945 -15.602 6.523 1 88.81 222 GLY A N 1
ATOM 1687 C CA . GLY A 1 222 ? -12.203 -14.867 6.453 1 88.81 222 GLY A CA 1
ATOM 1688 C C . GLY A 1 222 ? -12.031 -13.367 6.637 1 88.81 222 GLY A C 1
ATOM 1689 O O . GLY A 1 222 ? -13.016 -12.648 6.824 1 88.81 222 GLY A O 1
ATOM 1690 N N . SER A 1 223 ? -10.836 -13 6.641 1 83.06 223 SER A N 1
ATOM 1691 C CA . SER A 1 223 ? -10.516 -11.594 6.852 1 83.06 223 SER A CA 1
ATOM 1692 C C . SER A 1 223 ? -11.18 -11.062 8.117 1 83.06 223 SER A C 1
ATOM 1694 O O . SER A 1 223 ? -11.602 -9.906 8.164 1 83.06 223 SER A O 1
ATOM 1696 N N . GLY A 1 224 ? -11.477 -11.953 9.023 1 81.69 224 GLY A N 1
ATOM 1697 C CA . GLY A 1 224 ? -12.062 -11.562 10.297 1 81.69 224 GLY A CA 1
ATOM 1698 C C . GLY A 1 224 ? -13.578 -11.633 10.312 1 81.69 224 GLY A C 1
ATOM 1699 O O . GLY A 1 224 ? -14.203 -11.352 11.328 1 81.69 224 GLY A O 1
ATOM 1700 N N . TYR A 1 225 ? -14.164 -12.047 9.25 1 86.06 225 TYR A N 1
ATOM 1701 C CA . TYR A 1 225 ? -15.617 -12.125 9.133 1 86.06 225 TYR A CA 1
ATOM 1702 C C . TYR A 1 225 ? -16.078 -13.57 8.953 1 86.06 225 TYR A C 1
ATOM 1704 O O . TYR A 1 225 ? -15.609 -14.266 8.047 1 86.06 225 TYR A O 1
ATOM 1712 N N . MET A 1 226 ? -17.062 -13.961 9.742 1 87.94 226 MET A N 1
ATOM 1713 C CA . MET A 1 226 ? -17.516 -15.352 9.711 1 87.94 226 MET A CA 1
ATOM 1714 C C . MET A 1 226 ? -18.234 -15.656 8.406 1 87.94 226 MET A C 1
ATOM 1716 O O . MET A 1 226 ? -18.031 -16.719 7.809 1 87.94 226 MET A O 1
ATOM 1720 N N . SER A 1 227 ? -19.047 -14.766 7.988 1 89.81 227 SER A N 1
ATOM 1721 C CA . SER A 1 227 ? -19.781 -14.992 6.746 1 89.81 227 SER A CA 1
ATOM 1722 C C . SER A 1 227 ? -18.844 -15.109 5.559 1 89.81 227 SER A C 1
ATOM 1724 O O . SER A 1 227 ? -19.047 -15.945 4.676 1 89.81 227 SER A O 1
ATOM 1726 N N . LEU A 1 228 ? -17.844 -14.289 5.551 1 92.12 228 LEU A N 1
ATOM 1727 C CA . LEU A 1 228 ? -16.859 -14.375 4.48 1 92.12 228 LEU A CA 1
ATOM 1728 C C . LEU A 1 228 ? -16.094 -15.688 4.543 1 92.12 228 LEU A C 1
ATOM 1730 O O . LEU A 1 228 ? -15.844 -16.312 3.51 1 92.12 228 LEU A O 1
ATOM 1734 N N . LEU A 1 229 ? -15.766 -16.094 5.723 1 93.44 229 LEU A N 1
ATOM 1735 C CA . LEU A 1 229 ? -15.07 -17.359 5.891 1 93.44 229 LEU A CA 1
ATOM 1736 C C . LEU A 1 229 ? -15.914 -18.516 5.371 1 93.44 229 LEU A C 1
ATOM 1738 O O . LEU A 1 229 ? -15.445 -19.328 4.566 1 93.44 229 LEU A O 1
ATOM 1742 N N . ARG A 1 230 ? -17.109 -18.562 5.785 1 94.25 230 ARG A N 1
ATOM 1743 C CA . ARG A 1 230 ? -18 -19.656 5.41 1 94.25 230 ARG A CA 1
ATOM 1744 C C . ARG A 1 230 ? -18.203 -19.703 3.9 1 94.25 230 ARG A C 1
ATOM 1746 O O . ARG A 1 230 ? -18.062 -20.766 3.287 1 94.25 230 ARG A O 1
ATOM 1753 N N . GLU A 1 231 ? -18.5 -18.578 3.332 1 95.5 231 GLU A N 1
ATOM 1754 C CA . GLU A 1 231 ? -18.734 -18.547 1.893 1 95.5 231 GLU A CA 1
ATOM 1755 C C . GLU A 1 231 ? -17.453 -18.844 1.114 1 95.5 231 GLU A C 1
ATOM 1757 O O . GLU A 1 231 ? -17.5 -19.484 0.062 1 95.5 231 GLU A O 1
ATOM 1762 N N . SER A 1 232 ? -16.359 -18.359 1.592 1 96.06 232 SER A N 1
ATOM 1763 C CA . SER A 1 232 ? -15.078 -18.625 0.947 1 96.06 232 SER A CA 1
ATOM 1764 C C . SER A 1 232 ? -14.773 -20.109 0.935 1 96.06 232 SER A C 1
ATOM 1766 O O . SER A 1 232 ? -14.391 -20.672 -0.1 1 96.06 232 SER A O 1
ATOM 1768 N N . ILE A 1 233 ? -14.945 -20.719 2.061 1 96.56 233 ILE 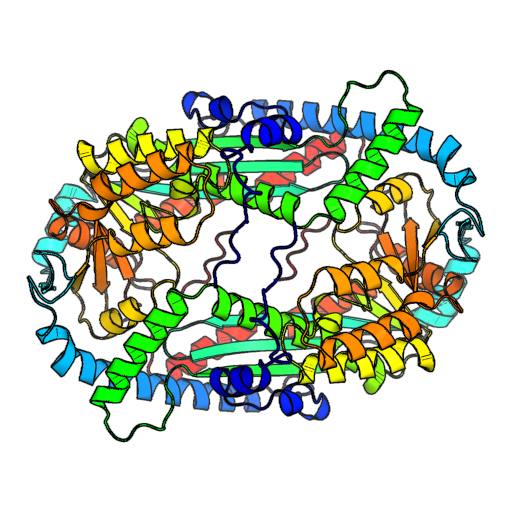A N 1
ATOM 1769 C CA . ILE A 1 233 ? -14.656 -22.156 2.168 1 96.56 233 ILE A CA 1
ATOM 1770 C C . ILE A 1 233 ? -15.594 -22.938 1.261 1 96.56 233 ILE A C 1
ATOM 1772 O O . ILE A 1 233 ? -15.172 -23.891 0.591 1 96.56 233 ILE A O 1
ATOM 1776 N N . ASN A 1 234 ? -16.797 -22.547 1.238 1 96.94 234 ASN A N 1
ATOM 1777 C CA . ASN A 1 234 ? -17.75 -23.234 0.382 1 96.94 234 ASN A CA 1
ATOM 1778 C C . ASN A 1 234 ? -17.359 -23.141 -1.089 1 96.94 234 ASN A C 1
ATOM 1780 O O . ASN A 1 234 ? -17.391 -24.141 -1.806 1 96.94 234 ASN A O 1
ATOM 1784 N N . VAL A 1 235 ? -17.016 -21.984 -1.503 1 97.75 235 VAL A N 1
ATOM 1785 C CA . VAL A 1 235 ? -16.641 -21.781 -2.898 1 97.75 235 VAL A CA 1
ATOM 1786 C C . VAL A 1 235 ? -15.344 -22.531 -3.205 1 97.75 235 VAL A C 1
ATOM 1788 O O . VAL A 1 235 ? -15.219 -23.156 -4.266 1 97.75 235 VAL A O 1
ATOM 1791 N N . LEU A 1 236 ? -14.453 -22.516 -2.299 1 98.31 236 LEU A N 1
ATOM 1792 C CA . LEU A 1 236 ? -13.18 -23.203 -2.502 1 98.31 236 LEU A CA 1
ATOM 1793 C C . LEU A 1 236 ? -13.375 -24.719 -2.568 1 98.31 236 LEU A C 1
ATOM 1795 O O . LEU A 1 236 ? -12.719 -25.391 -3.359 1 98.31 236 LEU A O 1
ATOM 1799 N N . ARG A 1 237 ? -14.242 -25.219 -1.73 1 98 237 ARG A N 1
ATOM 1800 C CA . ARG A 1 237 ? -14.547 -26.641 -1.771 1 98 237 ARG A CA 1
ATOM 1801 C C . ARG A 1 237 ? -15.086 -27.047 -3.141 1 98 237 ARG A C 1
ATOM 1803 O O . ARG A 1 237 ? -14.68 -28.078 -3.693 1 98 237 ARG A O 1
ATOM 1810 N N . ARG A 1 238 ? -15.93 -26.266 -3.646 1 98.19 238 ARG A N 1
ATOM 1811 C CA . ARG A 1 238 ? -16.5 -26.562 -4.957 1 98.19 238 ARG A CA 1
ATOM 1812 C C . ARG A 1 238 ? -15.453 -26.438 -6.055 1 98.19 238 ARG A C 1
ATOM 1814 O O . ARG A 1 238 ? -15.414 -27.234 -6.988 1 98.19 238 ARG A O 1
ATOM 1821 N N . LEU A 1 239 ? -14.617 -25.469 -5.926 1 98.44 239 LEU A N 1
ATOM 1822 C CA . LEU A 1 239 ? -13.539 -25.281 -6.895 1 98.44 239 LEU A CA 1
ATOM 1823 C C . LEU A 1 239 ? -12.578 -26.453 -6.883 1 98.44 239 LEU A C 1
ATOM 1825 O O . LEU A 1 239 ? -12.25 -27 -7.938 1 98.44 239 LEU A O 1
ATOM 1829 N N . ILE A 1 240 ? -12.203 -26.922 -5.727 1 98.44 240 ILE A N 1
ATOM 1830 C CA . ILE A 1 240 ? -11.117 -27.875 -5.562 1 98.44 240 ILE A CA 1
ATOM 1831 C C . ILE A 1 240 ? -11.648 -29.297 -5.703 1 98.44 240 ILE A C 1
ATOM 1833 O O . ILE A 1 240 ? -10.992 -30.156 -6.297 1 98.44 240 ILE A O 1
ATOM 1837 N N . LEU A 1 241 ? -12.82 -29.562 -5.168 1 97.94 241 LEU A N 1
ATOM 1838 C CA . LEU A 1 241 ? -13.289 -30.938 -5.121 1 97.94 241 LEU A CA 1
ATOM 1839 C C . LEU A 1 241 ? -14.203 -31.25 -6.305 1 97.94 241 LEU A C 1
ATOM 1841 O O . LEU A 1 241 ? -14.352 -32.406 -6.703 1 97.94 241 LEU A O 1
ATOM 1845 N N . GLN A 1 242 ? -14.789 -30.234 -6.902 1 97.25 242 GLN A N 1
ATOM 1846 C CA . GLN A 1 242 ? -15.727 -30.469 -7.996 1 97.25 242 GLN A CA 1
ATOM 1847 C C . GLN A 1 242 ? -15.156 -29.984 -9.328 1 97.25 242 GLN A C 1
ATOM 1849 O O . GLN A 1 242 ? -14.906 -30.781 -10.234 1 97.25 242 GLN A O 1
ATOM 1854 N N . GLN A 1 243 ? -14.812 -28.75 -9.516 1 97.25 243 GLN A N 1
ATOM 1855 C CA . GLN A 1 243 ? -14.305 -28.188 -10.766 1 97.25 243 GLN A CA 1
ATOM 1856 C C . GLN A 1 243 ? -12.945 -28.781 -11.125 1 97.25 243 GLN A C 1
ATOM 1858 O O . GLN A 1 243 ? -12.734 -29.234 -12.25 1 97.25 243 GLN A O 1
ATOM 1863 N N . LYS A 1 244 ? -11.961 -28.812 -10.266 1 98.12 244 LYS A N 1
ATOM 1864 C CA . LYS A 1 244 ? -10.648 -29.438 -10.258 1 98.12 244 LYS A CA 1
ATOM 1865 C C . LYS A 1 244 ? -9.758 -28.875 -11.367 1 98.12 244 LYS A C 1
ATOM 1867 O O . LYS A 1 244 ? -8.547 -28.734 -11.188 1 98.12 244 LYS A O 1
ATOM 1872 N N . LYS A 1 245 ? -10.391 -28.562 -12.57 1 98.62 245 LYS A N 1
ATOM 1873 C CA . LYS A 1 245 ? -9.609 -28.109 -13.711 1 98.62 245 LYS A CA 1
ATOM 1874 C C . LYS A 1 245 ? -9.336 -26.609 -13.625 1 98.62 245 LYS A C 1
ATOM 1876 O O . LYS A 1 245 ? -10.008 -25.812 -14.281 1 98.62 245 LYS A O 1
ATOM 1881 N N . PHE A 1 246 ? -8.398 -26.297 -12.836 1 98.75 246 PHE A N 1
ATOM 1882 C CA . PHE A 1 246 ? -8.023 -24.891 -12.672 1 98.75 246 PHE A CA 1
ATOM 1883 C C . PHE A 1 246 ? -6.508 -24.75 -12.578 1 98.75 246 PHE A C 1
ATOM 1885 O O . PHE A 1 246 ? -5.801 -25.719 -12.289 1 98.75 246 PHE A O 1
ATOM 1892 N N . VAL A 1 247 ? -5.984 -23.547 -12.898 1 98.75 247 VAL A N 1
ATOM 1893 C CA . VAL A 1 247 ? -4.602 -23.156 -12.641 1 98.75 247 VAL A CA 1
ATOM 1894 C C . VAL A 1 247 ? -4.555 -21.719 -12.156 1 98.75 247 VAL A C 1
ATOM 1896 O O . VAL A 1 247 ? -5.184 -20.828 -12.75 1 98.75 247 VAL A O 1
ATOM 1899 N N . PHE A 1 248 ? -3.986 -21.516 -11.023 1 98.25 248 PHE A N 1
ATOM 1900 C CA . PHE A 1 248 ? -3.777 -20.188 -10.453 1 98.25 248 PHE A CA 1
ATOM 1901 C C . PHE A 1 248 ? -2.314 -19.781 -10.57 1 98.25 248 PHE A C 1
ATOM 1903 O O . PHE A 1 248 ? -1.415 -20.578 -10.305 1 98.25 248 PHE A O 1
ATOM 1910 N N . VAL A 1 249 ? -2.035 -18.531 -10.992 1 96.38 249 VAL A N 1
ATOM 1911 C CA . VAL A 1 249 ? -0.676 -18.047 -11.195 1 96.38 249 VAL A CA 1
ATOM 1912 C C . VAL A 1 249 ? -0.51 -16.688 -10.516 1 96.38 249 VAL A C 1
ATOM 1914 O O . VAL A 1 249 ? -1.178 -15.719 -10.883 1 96.38 249 VAL A O 1
ATOM 1917 N N . PRO A 1 250 ? 0.336 -16.672 -9.562 1 92.06 250 PRO A N 1
ATOM 1918 C CA . PRO A 1 250 ? 0.604 -15.375 -8.93 1 92.06 250 PRO A CA 1
ATOM 1919 C C . PRO A 1 250 ? 1.488 -14.477 -9.789 1 92.06 250 PRO A C 1
ATOM 1921 O O . PRO A 1 250 ? 2.271 -14.969 -10.609 1 92.06 250 PRO A O 1
ATOM 1924 N N . SE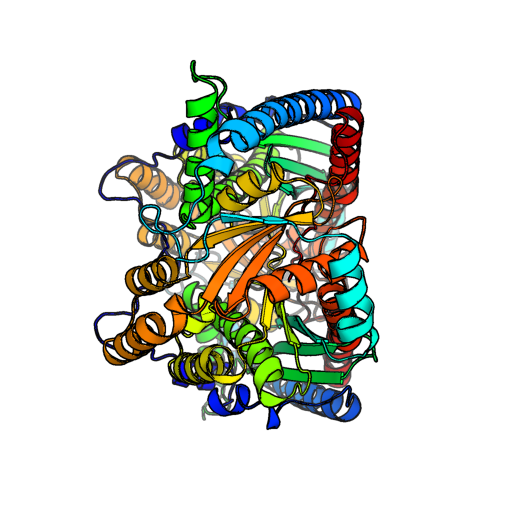R A 1 251 ? 1.303 -13.141 -9.648 1 81.12 251 SER A N 1
ATOM 1925 C CA . SER A 1 251 ? 2.119 -12.195 -10.398 1 81.12 251 SER A CA 1
ATOM 1926 C C . SER A 1 251 ? 3.348 -11.773 -9.609 1 81.12 251 SER A C 1
ATOM 1928 O O . SER A 1 251 ? 4.32 -11.273 -10.18 1 81.12 251 SER A O 1
ATOM 1930 N N . THR A 1 252 ? 3.305 -11.852 -8.281 1 69.19 252 THR A N 1
ATOM 1931 C CA . THR A 1 252 ? 4.355 -11.273 -7.453 1 69.19 252 THR A CA 1
ATOM 1932 C C . THR A 1 252 ? 5.387 -12.336 -7.07 1 69.19 252 THR A C 1
ATOM 1934 O O . THR A 1 252 ? 5.133 -13.531 -7.215 1 69.19 252 THR A O 1
ATOM 1937 N N . LEU A 1 253 ? 6.508 -11.727 -6.688 1 65.62 253 LEU A N 1
ATOM 1938 C CA . LEU A 1 253 ? 7.637 -12.516 -6.207 1 65.62 253 LEU A CA 1
ATOM 1939 C C . LEU A 1 253 ? 7.363 -13.062 -4.809 1 65.62 253 LEU A C 1
ATOM 1941 O O . LEU A 1 253 ? 8.25 -13.062 -3.953 1 65.62 253 LEU A O 1
ATOM 1945 N N . GLU A 1 254 ? 6.293 -13.555 -4.605 1 66.62 254 GLU A N 1
ATOM 1946 C CA . GLU A 1 254 ? 5.953 -13.969 -3.25 1 66.62 254 GLU A CA 1
ATOM 1947 C C . GLU A 1 254 ? 6.723 -15.227 -2.848 1 66.62 254 GLU A C 1
ATOM 1949 O O . GLU A 1 254 ? 7.219 -15.32 -1.725 1 66.62 254 GLU A O 1
ATOM 1954 N N . GLU A 1 255 ? 6.906 -16.078 -3.721 1 78.06 255 GLU A N 1
ATOM 1955 C CA . GLU A 1 255 ? 7.582 -17.344 -3.404 1 78.06 255 GLU A CA 1
ATOM 1956 C C . GLU A 1 255 ? 9 -17.359 -3.975 1 78.06 255 GLU A C 1
ATOM 1958 O O . GLU A 1 255 ? 9.312 -18.203 -4.824 1 78.06 255 GLU A O 1
ATOM 1963 N N . ARG A 1 256 ? 9.828 -16.609 -3.336 1 80 256 ARG A N 1
ATOM 1964 C CA . ARG A 1 256 ? 11.148 -16.359 -3.9 1 80 256 ARG A CA 1
ATOM 1965 C C . ARG A 1 256 ? 11.977 -17.641 -3.959 1 80 256 ARG A C 1
ATOM 1967 O O . ARG A 1 256 ? 12.75 -17.844 -4.895 1 80 256 ARG A O 1
ATOM 1974 N N . GLY A 1 257 ? 11.797 -18.438 -2.938 1 81.94 257 GLY A N 1
ATOM 1975 C CA . GLY A 1 257 ? 12.516 -19.703 -2.959 1 81.94 257 GLY A CA 1
ATOM 1976 C C . GLY A 1 257 ? 12.148 -20.578 -4.145 1 81.94 257 GLY A C 1
ATOM 1977 O O . GLY A 1 257 ? 13.023 -21.109 -4.824 1 81.94 257 GLY A O 1
ATOM 1978 N N . ILE A 1 258 ? 10.938 -20.641 -4.371 1 84.88 258 ILE A N 1
ATOM 1979 C CA . ILE A 1 258 ? 10.43 -21.438 -5.48 1 84.88 258 ILE A CA 1
ATOM 1980 C C . ILE A 1 258 ? 10.859 -20.828 -6.805 1 84.88 258 ILE A C 1
ATOM 1982 O O . ILE A 1 258 ? 11.242 -21.531 -7.738 1 84.88 258 ILE A O 1
ATOM 1986 N N . LEU A 1 259 ? 10.883 -19.594 -6.836 1 87.75 259 LEU A N 1
ATOM 1987 C CA . LEU A 1 259 ? 11.258 -18.891 -8.062 1 87.75 259 LEU A CA 1
ATOM 1988 C C . LEU A 1 259 ? 12.742 -19.062 -8.352 1 87.75 259 LEU A C 1
ATOM 1990 O O . LEU A 1 259 ? 13.156 -19.109 -9.516 1 87.75 259 LEU A O 1
ATOM 1994 N N . THR A 1 260 ? 13.461 -19.172 -7.301 1 88.31 260 THR A N 1
ATOM 1995 C CA . THR A 1 260 ? 14.883 -19.438 -7.469 1 88.31 260 THR A CA 1
ATOM 1996 C C . THR A 1 260 ? 15.109 -20.766 -8.188 1 88.31 260 THR A C 1
ATOM 1998 O O . THR A 1 260 ? 15.945 -20.859 -9.086 1 88.31 260 THR A O 1
ATOM 2001 N N . ILE A 1 261 ? 14.367 -21.688 -7.793 1 90.25 261 ILE A N 1
ATOM 2002 C CA . ILE A 1 261 ? 14.438 -22.984 -8.461 1 90.25 261 ILE A CA 1
ATOM 2003 C C . ILE A 1 261 ? 13.93 -22.859 -9.898 1 90.25 261 ILE A C 1
ATOM 2005 O O . ILE A 1 261 ? 14.523 -23.406 -10.828 1 90.25 261 ILE A O 1
ATOM 2009 N N . GLY A 1 262 ? 12.914 -22.078 -10.031 1 92.5 262 GLY A N 1
ATOM 2010 C CA . GLY A 1 262 ? 12.336 -21.844 -11.352 1 92.5 262 GLY A CA 1
ATOM 2011 C C . GLY A 1 262 ? 13.312 -21.203 -12.32 1 92.5 262 GLY A C 1
ATOM 2012 O O . GLY A 1 262 ? 13.258 -21.469 -13.523 1 92.5 262 GLY A O 1
ATOM 2013 N N . HIS A 1 263 ? 14.18 -20.453 -11.828 1 90.56 263 HIS A N 1
ATOM 2014 C CA . HIS A 1 263 ? 15.156 -19.766 -12.664 1 90.56 263 HIS A CA 1
ATOM 2015 C C . HIS A 1 263 ? 16.141 -20.75 -13.297 1 90.56 263 HIS A C 1
ATOM 2017 O O . HIS A 1 263 ? 16.766 -20.438 -14.312 1 90.56 263 HIS A O 1
ATOM 2023 N N . ALA A 1 264 ? 16.281 -21.828 -12.719 1 93.12 264 ALA A N 1
ATOM 2024 C CA . ALA A 1 264 ? 17.219 -22.828 -13.219 1 93.12 264 ALA A CA 1
ATOM 2025 C C . ALA A 1 264 ? 16.578 -23.688 -14.305 1 93.12 264 ALA A C 1
ATOM 2027 O O . ALA A 1 264 ? 17.25 -24.5 -14.945 1 93.12 264 ALA A O 1
ATOM 2028 N N . LEU A 1 265 ? 15.336 -23.516 -14.484 1 95.44 265 LEU A N 1
ATOM 2029 C CA . LEU A 1 265 ? 14.609 -24.328 -15.461 1 95.44 265 LEU A CA 1
ATOM 2030 C C . LEU A 1 265 ? 14.859 -23.812 -16.875 1 95.44 265 LEU A C 1
ATOM 2032 O O . LEU A 1 265 ? 15.141 -22.641 -17.078 1 95.44 265 LEU A O 1
ATOM 2036 N N . GLN A 1 266 ? 14.781 -24.734 -17.812 1 94.62 266 GLN A N 1
ATOM 2037 C CA . GLN A 1 266 ? 14.789 -24.391 -19.234 1 94.62 266 GLN A CA 1
ATOM 2038 C C . GLN A 1 266 ? 13.375 -24.172 -19.75 1 94.62 266 GLN A C 1
ATOM 2040 O O . GLN A 1 266 ? 12.398 -24.531 -19.094 1 94.62 266 GLN A O 1
ATOM 2045 N N . ALA A 1 267 ? 13.344 -23.516 -20.906 1 93.88 267 ALA A N 1
ATOM 2046 C CA . ALA A 1 267 ? 12.047 -23.266 -21.516 1 93.88 267 ALA A CA 1
ATOM 2047 C C . ALA A 1 267 ? 11.25 -24.562 -21.672 1 93.88 267 ALA A C 1
ATOM 2049 O O . ALA A 1 267 ? 11.758 -25.562 -22.188 1 93.88 267 ALA A O 1
ATOM 2050 N N . GLY A 1 268 ? 10.023 -24.516 -21.141 1 96.06 268 GLY A N 1
ATOM 2051 C CA . GLY A 1 268 ? 9.141 -25.672 -21.281 1 96.06 268 GLY A CA 1
ATOM 2052 C C . GLY A 1 268 ? 9.211 -26.609 -20.094 1 96.06 268 GLY A C 1
ATOM 2053 O O . GLY A 1 268 ? 8.422 -27.562 -20 1 96.06 268 GLY A O 1
ATOM 2054 N N . GLU A 1 269 ? 10.078 -26.344 -19.188 1 97.56 269 GLU A N 1
ATOM 2055 C CA . GLU A 1 269 ? 10.203 -27.188 -18.016 1 97.56 269 GLU A CA 1
ATOM 2056 C C . GLU A 1 269 ? 9.359 -26.672 -16.859 1 97.56 269 GLU A C 1
ATOM 2058 O O . GLU A 1 269 ? 9.07 -25.469 -16.781 1 97.56 269 GLU A O 1
ATOM 2063 N N . TYR A 1 270 ? 8.93 -27.562 -16.031 1 97.38 270 TYR A N 1
ATOM 2064 C CA . TYR A 1 270 ? 8.234 -27.188 -14.805 1 97.38 270 TYR A CA 1
ATOM 2065 C C . TYR A 1 270 ? 8.516 -28.188 -13.695 1 97.38 270 TYR A C 1
ATOM 2067 O O . TYR A 1 270 ? 8.883 -29.328 -13.961 1 97.38 270 TYR A O 1
ATOM 2075 N N . VAL A 1 271 ? 8.445 -27.688 -12.516 1 96.44 271 VAL A N 1
ATOM 2076 C CA . VAL A 1 271 ? 8.68 -28.484 -11.32 1 96.44 271 VAL A CA 1
ATOM 2077 C C . VAL A 1 271 ? 7.406 -28.547 -10.477 1 96.44 271 VAL A C 1
ATOM 2079 O O . VAL A 1 271 ? 6.703 -27.547 -10.336 1 96.44 271 VAL A O 1
ATOM 2082 N N . ILE A 1 272 ? 7.086 -29.703 -10 1 95.69 272 ILE A N 1
ATOM 2083 C CA . ILE A 1 272 ? 6.039 -29.891 -9.008 1 95.69 272 ILE A CA 1
ATOM 2084 C C . ILE A 1 272 ? 6.668 -30.125 -7.633 1 95.69 272 ILE A C 1
ATOM 2086 O O . ILE A 1 272 ? 7.555 -30.969 -7.48 1 95.69 272 ILE A O 1
ATOM 2090 N N . PHE A 1 273 ? 6.227 -29.328 -6.633 1 91.69 273 PHE A N 1
ATOM 2091 C CA . PHE A 1 273 ? 6.844 -29.391 -5.312 1 91.69 273 PHE A CA 1
ATOM 2092 C C . PHE A 1 273 ? 5.949 -30.125 -4.328 1 91.69 273 PHE A C 1
ATOM 2094 O O . PHE A 1 273 ? 5.992 -31.359 -4.246 1 91.69 273 PHE A O 1
ATOM 2101 N N . GLU A 1 274 ? 5.148 -29.375 -3.654 1 90.06 274 GLU A N 1
ATOM 2102 C CA . GLU A 1 274 ? 4.371 -29.922 -2.551 1 90.06 274 GLU A CA 1
ATOM 2103 C C . GLU A 1 274 ? 2.922 -29.453 -2.605 1 90.06 274 GLU A C 1
ATOM 2105 O O . GLU A 1 274 ? 2.57 -28.609 -3.434 1 90.06 274 GLU A O 1
ATOM 2110 N N . THR A 1 275 ? 2.176 -30.094 -1.759 1 93.94 275 THR A N 1
ATOM 2111 C CA . THR A 1 275 ? 0.786 -29.656 -1.637 1 93.94 275 THR A CA 1
ATOM 2112 C C . THR A 1 275 ? 0.677 -28.422 -0.748 1 93.94 275 THR A C 1
ATOM 2114 O O . THR A 1 275 ? 1.662 -28 -0.139 1 93.94 275 THR A O 1
ATOM 2117 N N . LEU A 1 276 ? -0.513 -27.828 -0.67 1 94.81 276 LEU A N 1
ATOM 2118 C CA . LEU A 1 276 ? -0.735 -26.641 0.133 1 94.81 276 LEU A CA 1
ATOM 2119 C C . LEU A 1 276 ? -1.034 -27 1.583 1 94.81 276 LEU A C 1
ATOM 2121 O O . LEU A 1 276 ? -1.457 -26.156 2.367 1 94.81 276 LEU A O 1
ATOM 2125 N N . GLU A 1 277 ? -0.818 -28.203 1.932 1 93.69 277 GLU A N 1
ATOM 2126 C CA . GLU A 1 277 ? -1.128 -28.656 3.289 1 93.69 277 GLU A CA 1
ATOM 2127 C C . GLU A 1 277 ? -0.303 -27.891 4.32 1 93.69 277 GLU A C 1
ATOM 2129 O O . GLU A 1 277 ? -0.844 -27.391 5.309 1 93.69 277 GLU A O 1
ATOM 2134 N N . ARG A 1 278 ? 0.938 -27.781 4.129 1 88.25 278 ARG A N 1
ATOM 2135 C CA . ARG A 1 278 ? 1.808 -27.078 5.059 1 88.25 278 ARG A CA 1
ATOM 2136 C C . ARG A 1 278 ? 1.419 -25.609 5.156 1 88.25 278 ARG A C 1
ATOM 2138 O O . ARG A 1 278 ? 1.376 -25.047 6.254 1 88.25 278 ARG A O 1
ATOM 2145 N N . TYR A 1 279 ? 1.226 -25.062 4.051 1 88.31 279 TYR A N 1
ATOM 2146 C CA . TYR A 1 279 ? 0.779 -23.672 4.02 1 88.31 279 TYR A CA 1
ATOM 2147 C C . TYR A 1 279 ? -0.498 -23.484 4.832 1 88.31 279 TYR A C 1
ATOM 2149 O O . TYR A 1 279 ? -0.588 -22.594 5.668 1 88.31 279 TYR A O 1
ATOM 2157 N N . GLY A 1 280 ? -1.477 -24.297 4.539 1 92.81 280 GLY A N 1
ATOM 2158 C CA . GLY A 1 280 ? -2.742 -24.219 5.25 1 92.81 280 GLY A CA 1
ATOM 2159 C C . GLY A 1 280 ? -2.588 -24.328 6.754 1 92.81 280 GLY A C 1
ATOM 2160 O O . GLY A 1 280 ? -3.207 -23.578 7.508 1 92.81 280 GLY A O 1
ATOM 2161 N N . ARG A 1 281 ? -1.778 -25.203 7.156 1 92 281 ARG A N 1
ATOM 2162 C CA . ARG A 1 281 ? -1.546 -25.391 8.586 1 92 281 ARG A CA 1
ATOM 2163 C C . ARG A 1 281 ? -0.902 -24.156 9.203 1 92 281 ARG A C 1
ATOM 2165 O O . ARG A 1 281 ? -1.269 -23.75 10.312 1 92 281 ARG A O 1
ATOM 2172 N N . ARG A 1 282 ? -0.025 -23.641 8.508 1 88.12 282 ARG A N 1
ATOM 2173 C CA . ARG A 1 282 ? 0.64 -22.438 8.992 1 88.12 282 ARG A CA 1
ATOM 2174 C C . ARG A 1 282 ? -0.354 -21.281 9.156 1 88.12 282 ARG A C 1
ATOM 2176 O O . ARG A 1 282 ? -0.28 -20.531 10.125 1 88.12 282 ARG A O 1
ATOM 2183 N N . VAL A 1 283 ? -1.213 -21.141 8.219 1 88.06 283 VAL A N 1
ATOM 2184 C CA . VAL A 1 283 ? -2.213 -20.078 8.281 1 88.06 283 VAL A CA 1
ATOM 2185 C C . VAL A 1 283 ? -3.08 -20.266 9.523 1 88.06 283 VAL A C 1
ATOM 2187 O O . VAL A 1 283 ? -3.352 -19.312 10.25 1 88.06 283 VAL A O 1
ATOM 2190 N N . ILE A 1 284 ? -3.445 -21.484 9.773 1 90.56 284 ILE A N 1
ATOM 2191 C CA . ILE A 1 284 ? -4.309 -21.781 10.914 1 90.56 284 ILE A CA 1
ATOM 2192 C C . ILE A 1 284 ? -3.574 -21.484 12.211 1 90.56 284 ILE A C 1
ATOM 2194 O O . ILE A 1 284 ? -4.172 -20.969 13.164 1 90.56 284 ILE A O 1
ATOM 2198 N N . GLU A 1 285 ? -2.371 -21.734 12.219 1 86.88 285 GLU A N 1
ATOM 2199 C CA . GLU A 1 285 ? -1.573 -21.531 13.422 1 86.88 285 GLU A CA 1
ATOM 2200 C C . GLU A 1 285 ? -1.323 -20.047 13.672 1 86.88 285 GLU A C 1
ATOM 2202 O O . GLU A 1 285 ? -1.241 -19.609 14.82 1 86.88 285 GLU A O 1
ATOM 2207 N N . GLN A 1 286 ? -1.218 -19.359 12.625 1 81.5 286 GLN A N 1
ATOM 2208 C CA . GLN A 1 286 ? -0.794 -17.969 12.75 1 81.5 286 GLN A CA 1
ATOM 2209 C C . GLN A 1 286 ? -1.99 -17.031 12.961 1 81.5 286 GLN A C 1
ATOM 2211 O O . GLN A 1 286 ? -1.848 -15.945 13.516 1 81.5 286 GLN A O 1
ATOM 2216 N N . TRP A 1 287 ? -3.078 -17.422 12.516 1 81.19 287 TRP A N 1
ATOM 2217 C CA . TRP A 1 287 ? -4.266 -16.594 12.641 1 81.19 287 TRP A CA 1
ATOM 2218 C C . TRP A 1 287 ? -5.031 -16.922 13.914 1 81.19 287 TRP A C 1
ATOM 2220 O O . TRP A 1 287 ? -5.16 -18.078 14.289 1 81.19 287 TRP A O 1
ATOM 2230 N N . LYS A 1 288 ? -5.457 -15.891 14.539 1 80.44 288 LYS A N 1
ATOM 2231 C CA . LYS A 1 288 ? -6.254 -16.094 15.75 1 80.44 288 LYS A CA 1
ATOM 2232 C C . LYS A 1 288 ? -7.734 -16.25 15.406 1 80.44 288 LYS A C 1
ATOM 2234 O O . LYS A 1 288 ? -8.422 -15.258 15.164 1 80.44 288 LYS A O 1
ATOM 2239 N N . TYR A 1 289 ? -8.156 -17.469 15.562 1 81.31 289 TYR A N 1
ATOM 2240 C CA . TYR A 1 289 ? -9.539 -17.812 15.297 1 81.31 289 TYR A CA 1
ATOM 2241 C C . TYR A 1 289 ? -10.328 -17.953 16.594 1 81.31 289 TYR A C 1
ATOM 2243 O O . TYR A 1 289 ? -9.742 -18.141 17.672 1 81.31 289 TYR A O 1
ATOM 2251 N N . GLY A 1 290 ? -11.625 -17.688 16.484 1 79.5 290 GLY A N 1
ATOM 2252 C CA . GLY A 1 290 ? -12.469 -18.328 17.484 1 79.5 290 GLY A CA 1
ATOM 2253 C C . GLY A 1 290 ? -12.586 -19.828 17.297 1 79.5 290 GLY A C 1
ATOM 2254 O O . GLY A 1 290 ? -12.195 -20.359 16.266 1 79.5 290 GLY A O 1
ATOM 2255 N N . ASP A 1 291 ? -13.141 -20.484 18.266 1 80.38 291 ASP A N 1
ATOM 2256 C CA . ASP A 1 291 ? -13.188 -21.953 18.25 1 80.38 291 ASP A CA 1
ATOM 2257 C C . ASP A 1 291 ? -13.953 -22.453 17.016 1 80.38 291 ASP A C 1
ATOM 2259 O O . ASP A 1 291 ? -13.469 -23.328 16.297 1 80.38 291 ASP A O 1
ATOM 2263 N N . ARG A 1 292 ? -15.078 -21.953 16.844 1 82.75 292 ARG A N 1
ATOM 2264 C CA . ARG A 1 292 ? -15.914 -22.422 15.734 1 82.75 292 ARG A CA 1
ATOM 2265 C C . ARG A 1 292 ? -15.25 -22.125 14.391 1 82.75 292 ARG A C 1
ATOM 2267 O O . ARG A 1 292 ? -15.211 -22.984 13.516 1 82.75 292 ARG A O 1
ATOM 2274 N N . SER A 1 293 ? -14.758 -20.984 14.18 1 88.75 293 SER A N 1
ATOM 2275 C CA . SER A 1 293 ? -14.117 -20.578 12.938 1 88.75 293 SER A CA 1
ATOM 2276 C C . SER A 1 293 ? -12.82 -21.359 12.703 1 88.75 293 SER A C 1
ATOM 2278 O O . SER A 1 293 ? -12.5 -21.703 11.562 1 88.75 293 SER A O 1
ATOM 2280 N N . GLN A 1 294 ? -12.188 -21.609 13.727 1 91.12 294 GLN A N 1
ATOM 2281 C CA . GLN A 1 294 ? -10.953 -22.375 13.602 1 91.12 294 GLN A CA 1
ATOM 2282 C C . GLN A 1 294 ? -11.234 -23.797 13.109 1 91.12 294 GLN A C 1
ATOM 2284 O O . GLN A 1 294 ? -10.516 -24.312 12.25 1 91.12 294 GLN A O 1
ATOM 2289 N N . ASN A 1 295 ? -12.227 -24.359 13.719 1 90.69 295 ASN A N 1
ATOM 2290 C CA . ASN A 1 295 ? -12.594 -25.719 13.312 1 90.69 295 ASN A CA 1
ATOM 2291 C C . ASN A 1 295 ? -13.023 -25.766 11.852 1 90.69 295 ASN A C 1
ATOM 2293 O O . ASN A 1 295 ? -12.656 -26.688 11.125 1 90.69 295 ASN A O 1
ATOM 2297 N N . PHE A 1 296 ? -13.742 -24.797 11.523 1 90.94 296 PHE A N 1
ATOM 2298 C CA . PHE A 1 296 ? -14.203 -24.734 10.148 1 90.94 296 PHE A CA 1
ATOM 2299 C C . PHE A 1 296 ? -13.023 -24.609 9.188 1 90.94 296 PHE A C 1
ATOM 2301 O O . PHE A 1 296 ? -12.953 -25.328 8.188 1 90.94 296 PHE A O 1
ATOM 2308 N N . ALA A 1 297 ? -12.094 -23.797 9.438 1 94.31 297 ALA A N 1
ATOM 2309 C CA . ALA A 1 297 ? -10.906 -23.594 8.617 1 94.31 297 ALA A CA 1
ATOM 2310 C C . ALA A 1 297 ? -10.008 -24.828 8.633 1 94.31 297 ALA A C 1
ATOM 2312 O O . ALA A 1 297 ? -9.453 -25.219 7.602 1 94.31 297 ALA A O 1
ATOM 2313 N N . ALA A 1 298 ? -9.93 -25.406 9.789 1 95.31 298 ALA A N 1
ATOM 2314 C CA . ALA A 1 298 ? -9.07 -26.578 9.938 1 95.31 298 ALA A CA 1
ATOM 2315 C C . ALA A 1 298 ? -9.602 -27.75 9.109 1 95.31 298 ALA A C 1
ATOM 2317 O O . ALA A 1 298 ? -8.82 -28.484 8.492 1 95.31 298 ALA A O 1
ATOM 2318 N N . ARG A 1 299 ? -10.805 -27.953 9.117 1 95.75 299 ARG A N 1
ATOM 2319 C CA . ARG A 1 299 ? -11.414 -29.016 8.32 1 95.75 299 ARG A CA 1
ATOM 2320 C C . ARG A 1 299 ? -11.164 -28.797 6.836 1 95.75 299 ARG A C 1
ATOM 2322 O O . ARG A 1 299 ? -10.875 -29.734 6.102 1 95.75 299 ARG A O 1
ATOM 2329 N N . PHE A 1 300 ? -11.336 -27.609 6.449 1 96.69 300 PHE A N 1
ATOM 2330 C CA . PHE A 1 300 ? -11.062 -27.266 5.059 1 96.69 300 PHE A CA 1
ATOM 2331 C C . PHE A 1 300 ? -9.617 -27.594 4.691 1 96.69 300 PHE A C 1
ATOM 2333 O O . PHE A 1 300 ? -9.352 -28.172 3.637 1 96.69 300 PHE A O 1
ATOM 2340 N N . VAL A 1 301 ? -8.695 -27.172 5.516 1 96.88 301 VAL A N 1
ATOM 2341 C CA . VAL A 1 301 ? -7.277 -27.391 5.254 1 96.88 301 VAL A CA 1
ATOM 2342 C C . VAL A 1 301 ? -6.988 -28.891 5.152 1 96.88 301 VAL A C 1
ATOM 2344 O O . VAL A 1 301 ? -6.258 -29.328 4.266 1 96.88 301 VAL A O 1
ATOM 2347 N N . GLN A 1 302 ? -7.59 -29.656 5.973 1 95.88 302 GLN A N 1
ATOM 2348 C CA . GLN A 1 302 ? -7.379 -31.094 5.988 1 95.88 302 GLN A CA 1
ATOM 2349 C C . GLN A 1 302 ? -7.98 -31.75 4.746 1 95.88 302 GLN A C 1
ATOM 2351 O O . GLN A 1 302 ? -7.41 -32.688 4.203 1 95.88 302 GLN A O 1
ATOM 2356 N N . GLU A 1 303 ? -9.016 -31.234 4.301 1 96.62 303 GLU A N 1
ATOM 2357 C CA . GLU A 1 303 ? -9.781 -31.859 3.227 1 96.62 303 GLU A CA 1
ATOM 2358 C C . GLU A 1 303 ? -9.297 -31.375 1.857 1 96.62 303 GLU A C 1
ATOM 2360 O O . GLU A 1 303 ? -9.211 -32.188 0.917 1 96.62 303 GLU A O 1
ATOM 2365 N N . CYS A 1 304 ? -8.992 -30.109 1.719 1 97.69 304 CYS A N 1
ATOM 2366 C CA . CYS A 1 304 ? -8.852 -29.516 0.393 1 97.69 304 CYS A CA 1
ATOM 2367 C C . CYS A 1 304 ? -7.395 -29.203 0.089 1 97.69 304 CYS A C 1
ATOM 2369 O O . CYS A 1 304 ? -6.945 -29.359 -1.046 1 97.69 304 CYS A O 1
ATOM 2371 N N . CYS A 1 305 ? -6.617 -28.797 1.017 1 96.88 305 CYS A N 1
ATOM 2372 C CA . CYS A 1 305 ? -5.27 -28.312 0.772 1 96.88 305 CYS A CA 1
ATOM 2373 C C . CYS A 1 305 ? -4.367 -29.422 0.25 1 96.88 305 CYS A C 1
ATOM 2375 O O . CYS A 1 305 ? -3.482 -29.172 -0.571 1 96.88 305 CYS A O 1
ATOM 2377 N N . PRO A 1 306 ? -4.57 -30.672 0.667 1 96.06 306 PRO A N 1
ATOM 2378 C CA . PRO A 1 306 ? -3.76 -31.766 0.099 1 96.06 306 PRO A CA 1
ATOM 2379 C C . PRO A 1 306 ? -4.047 -32 -1.381 1 96.06 306 PRO A C 1
ATOM 2381 O O . PRO A 1 306 ? -3.271 -32.656 -2.064 1 96.06 306 PRO A O 1
ATOM 2384 N N . GLU A 1 307 ? -5.113 -31.5 -1.848 1 97.62 307 GLU A N 1
ATOM 2385 C CA . GLU A 1 307 ? -5.516 -31.734 -3.232 1 97.62 307 GLU A CA 1
ATOM 2386 C C . GLU A 1 307 ? -4.953 -30.656 -4.156 1 97.62 307 GLU A C 1
ATOM 2388 O O . GLU A 1 307 ? -5.055 -30.766 -5.379 1 97.62 307 GLU A O 1
ATOM 2393 N N . VAL A 1 308 ? -4.422 -29.656 -3.666 1 98.06 308 VAL A N 1
ATOM 2394 C CA . VAL A 1 308 ? -3.871 -28.562 -4.461 1 98.06 308 VAL A CA 1
ATOM 2395 C C . VAL A 1 308 ? -2.346 -28.609 -4.41 1 98.06 308 VAL A C 1
ATOM 2397 O O . VAL A 1 308 ? -1.756 -28.641 -3.328 1 98.06 308 VAL A O 1
ATOM 2400 N N . ILE A 1 309 ? -1.749 -28.578 -5.566 1 96 309 ILE A N 1
ATOM 2401 C CA . ILE A 1 309 ? -0.303 -28.719 -5.695 1 96 309 ILE A CA 1
ATOM 2402 C C . ILE A 1 309 ? 0.306 -27.391 -6.152 1 96 309 ILE A C 1
ATOM 2404 O O . ILE A 1 309 ? -0.3 -26.656 -6.938 1 96 309 ILE A O 1
ATOM 2408 N N . SER A 1 310 ? 1.491 -27.109 -5.594 1 94.69 310 SER A N 1
ATOM 2409 C CA . SER A 1 310 ? 2.262 -25.938 -6.016 1 94.69 310 SER A CA 1
ATOM 2410 C C . SER A 1 310 ? 3.426 -26.344 -6.914 1 94.69 310 SER A C 1
ATOM 2412 O O . SER A 1 310 ? 4.031 -27.391 -6.719 1 94.69 310 SER A O 1
ATOM 2414 N N . GLY A 1 311 ? 3.715 -25.484 -7.887 1 95.12 311 GLY A N 1
ATOM 2415 C CA . GLY A 1 311 ? 4.824 -25.703 -8.797 1 95.12 311 GLY A CA 1
ATOM 2416 C C . GLY A 1 311 ? 5.348 -24.422 -9.43 1 95.12 311 GLY A C 1
ATOM 2417 O O . GLY A 1 311 ? 4.902 -23.328 -9.078 1 95.12 311 GLY A O 1
ATOM 2418 N N . VAL A 1 312 ? 6.316 -24.594 -10.211 1 95.81 312 VAL A N 1
ATOM 2419 C CA . VAL A 1 312 ? 6.898 -23.484 -10.938 1 95.81 312 VAL A CA 1
ATOM 2420 C C . VAL A 1 312 ? 7.207 -23.906 -12.375 1 95.81 312 VAL A C 1
ATOM 2422 O O . VAL A 1 312 ? 7.578 -25.047 -12.625 1 95.81 312 VAL A O 1
ATOM 2425 N N . PHE A 1 313 ? 6.953 -23.016 -13.32 1 96.44 313 PHE A N 1
ATOM 2426 C CA . PHE A 1 313 ? 7.25 -23.328 -14.711 1 96.44 313 PHE A CA 1
ATOM 2427 C C . PHE A 1 313 ? 8.031 -22.188 -15.359 1 96.44 313 PHE A C 1
ATOM 2429 O O . PHE A 1 313 ? 8.055 -21.078 -14.852 1 96.44 313 PHE A O 1
ATOM 2436 N N . ARG A 1 314 ? 8.695 -22.516 -16.344 1 94.75 314 ARG A N 1
ATOM 2437 C CA . ARG A 1 314 ? 9.414 -21.547 -17.172 1 94.75 314 ARG A CA 1
ATOM 2438 C C . ARG A 1 314 ? 8.945 -21.609 -18.609 1 94.75 314 ARG A C 1
ATOM 2440 O O . ARG A 1 314 ? 9.234 -22.578 -19.328 1 94.75 314 ARG A O 1
ATOM 2447 N N . ALA A 1 315 ? 8.258 -20.562 -19.031 1 92.69 315 ALA A N 1
ATOM 2448 C CA . ALA A 1 315 ? 7.723 -20.516 -20.391 1 92.69 315 ALA A CA 1
ATOM 2449 C C . ALA A 1 315 ? 8.805 -20.141 -21.391 1 92.69 315 ALA A C 1
ATOM 2451 O O . ALA A 1 315 ? 8.773 -20.594 -22.547 1 92.69 315 ALA A O 1
ATOM 2452 N N . SER A 1 316 ? 9.648 -19.266 -20.969 1 89.25 316 SER A N 1
ATOM 2453 C CA . SER A 1 316 ? 10.75 -18.781 -21.797 1 89.25 316 SER A CA 1
ATOM 2454 C C . SER A 1 316 ? 11.977 -18.469 -20.953 1 89.25 316 SER A C 1
ATOM 2456 O O . SER A 1 316 ? 11.852 -18.031 -19.812 1 89.25 316 SER A O 1
ATOM 2458 N N . GLU A 1 317 ? 13.133 -18.656 -21.594 1 85.31 317 GLU A N 1
ATOM 2459 C CA . GLU A 1 317 ? 14.367 -18.375 -20.859 1 85.31 317 GLU A CA 1
ATOM 2460 C C . GLU A 1 317 ? 14.594 -16.875 -20.734 1 85.31 317 GLU A C 1
ATOM 2462 O O . GLU A 1 317 ? 15.43 -16.422 -19.938 1 85.31 317 GLU A O 1
ATOM 2467 N N . ARG A 1 318 ? 13.789 -16.125 -21.422 1 84.31 318 ARG A N 1
ATOM 2468 C CA . ARG A 1 318 ? 13.961 -14.68 -21.453 1 84.31 318 ARG A CA 1
ATOM 2469 C C . ARG A 1 318 ? 13.016 -14.008 -20.453 1 84.31 318 ARG A C 1
ATOM 2471 O O . ARG A 1 318 ? 13.039 -12.781 -20.312 1 84.31 318 ARG A O 1
ATOM 2478 N N . THR A 1 319 ? 12.211 -14.805 -19.875 1 87.12 319 THR A N 1
ATOM 2479 C CA . THR A 1 319 ? 11.234 -14.25 -18.938 1 87.12 319 THR A CA 1
ATOM 2480 C C . THR A 1 319 ? 11.367 -14.906 -17.562 1 87.12 319 THR A C 1
ATOM 2482 O O . THR A 1 319 ? 11.969 -15.977 -17.438 1 87.12 319 THR A O 1
ATOM 2485 N N . PRO A 1 320 ? 10.852 -14.289 -16.594 1 87.69 320 PRO A N 1
ATOM 2486 C CA . PRO A 1 320 ? 10.914 -14.898 -15.273 1 87.69 320 PRO A CA 1
ATOM 2487 C C . PRO A 1 320 ? 10.078 -16.172 -15.164 1 87.69 320 PRO A C 1
ATOM 2489 O O . PRO A 1 320 ? 9.078 -16.312 -15.883 1 87.69 320 PRO A O 1
ATOM 2492 N N . PRO A 1 321 ? 10.547 -17.047 -14.281 1 91.69 321 PRO A N 1
ATOM 2493 C CA . PRO A 1 321 ? 9.688 -18.188 -13.977 1 91.69 321 PRO A CA 1
ATOM 2494 C C . PRO A 1 321 ? 8.43 -17.781 -13.219 1 91.69 321 PRO A C 1
ATOM 2496 O O . PRO A 1 321 ? 8.383 -16.719 -12.609 1 91.69 321 PRO A O 1
ATOM 2499 N N . ARG A 1 322 ? 7.426 -18.625 -13.32 1 93.12 322 ARG A N 1
ATOM 2500 C CA . ARG A 1 322 ? 6.168 -18.359 -12.625 1 93.12 322 ARG A CA 1
ATOM 2501 C C . ARG A 1 322 ? 5.734 -19.547 -11.781 1 93.12 322 ARG A C 1
ATOM 2503 O O . ARG A 1 322 ? 5.832 -20.703 -12.227 1 93.12 322 ARG A O 1
ATOM 2510 N N . SER A 1 323 ? 5.324 -19.188 -10.602 1 93.88 323 SER A N 1
ATOM 2511 C CA . SER A 1 323 ? 4.707 -20.234 -9.781 1 93.88 323 SER A CA 1
ATOM 2512 C C . SER A 1 323 ? 3.271 -20.5 -10.211 1 93.88 323 SER A C 1
ATOM 2514 O O . SER A 1 323 ? 2.637 -19.656 -10.844 1 93.88 323 SER A O 1
ATOM 2516 N N . PHE A 1 324 ? 2.807 -21.688 -9.906 1 96.69 324 PHE A N 1
ATOM 2517 C CA . PHE A 1 324 ? 1.415 -22 -10.203 1 96.69 324 PHE A CA 1
ATOM 2518 C C . PHE A 1 324 ? 0.848 -22.969 -9.172 1 96.69 324 PHE A C 1
ATOM 2520 O O . PHE A 1 324 ? 1.601 -23.625 -8.445 1 96.69 324 PHE A O 1
ATOM 2527 N N . TYR A 1 325 ? -0.44 -22.984 -9.078 1 97.69 325 TYR A N 1
ATOM 2528 C CA . TYR A 1 325 ? -1.211 -23.906 -8.242 1 97.69 325 TYR A CA 1
ATOM 2529 C C . TYR A 1 325 ? -2.264 -24.641 -9.07 1 97.69 325 TYR A C 1
ATOM 2531 O O . TYR A 1 325 ? -2.912 -24.031 -9.93 1 97.69 325 TYR A O 1
ATOM 2539 N N . ALA A 1 326 ? -2.379 -25.906 -8.852 1 98.62 326 ALA A N 1
ATOM 2540 C CA . ALA A 1 326 ? -3.346 -26.703 -9.602 1 98.62 326 ALA A CA 1
ATOM 2541 C C . ALA A 1 326 ? -3.795 -27.906 -8.797 1 98.62 326 ALA A C 1
ATOM 2543 O O . ALA A 1 326 ? -3.172 -28.266 -7.789 1 98.62 326 ALA A O 1
ATOM 2544 N N . HIS A 1 327 ? -4.918 -28.438 -9.203 1 98.56 327 HIS A N 1
ATOM 2545 C CA . HIS A 1 327 ? -5.359 -29.703 -8.609 1 98.56 327 HIS A CA 1
ATOM 2546 C C . HIS A 1 327 ? -4.402 -30.844 -8.945 1 98.56 327 HIS A C 1
ATOM 2548 O O . HIS A 1 327 ? -3.918 -30.938 -10.078 1 98.56 327 HIS A O 1
ATOM 2554 N N . ARG A 1 328 ? -4.203 -31.719 -8.047 1 96.81 328 ARG A N 1
ATOM 2555 C CA . ARG A 1 328 ? -3.223 -32.781 -8.203 1 96.81 328 ARG A CA 1
ATOM 2556 C C . ARG A 1 328 ? -3.588 -33.688 -9.367 1 96.81 328 ARG A C 1
ATOM 2558 O O . ARG A 1 328 ? -2.711 -34.156 -10.094 1 96.81 328 ARG A O 1
ATOM 2565 N N . ASP A 1 329 ? -4.871 -33.906 -9.648 1 97.31 329 ASP A N 1
ATOM 2566 C CA . ASP A 1 329 ? -5.34 -34.812 -10.68 1 97.31 329 ASP A CA 1
ATOM 2567 C C . ASP A 1 329 ? -5.031 -34.281 -12.078 1 97.31 329 ASP A C 1
ATOM 2569 O O . ASP A 1 329 ? -4.984 -35.031 -13.047 1 97.31 329 ASP A O 1
ATOM 2573 N N . HIS A 1 330 ? -4.859 -33 -12.164 1 98.12 330 HIS A N 1
ATOM 2574 C CA . HIS A 1 330 ? -4.723 -32.375 -13.484 1 98.12 330 HIS A CA 1
ATOM 2575 C C . HIS A 1 330 ? -3.49 -31.484 -13.547 1 98.12 330 HIS A C 1
ATOM 2577 O O . HIS A 1 330 ? -3.455 -30.516 -14.328 1 98.12 330 HIS A O 1
ATOM 2583 N N . VAL A 1 331 ? -2.533 -31.75 -12.727 1 97.88 331 VAL A N 1
ATOM 2584 C CA . VAL A 1 331 ? -1.426 -30.812 -12.516 1 97.88 331 VAL A CA 1
ATOM 2585 C C . VAL A 1 331 ? -0.615 -30.672 -13.805 1 97.88 331 VAL A C 1
ATOM 2587 O O . VAL A 1 331 ? -0.163 -29.578 -14.141 1 97.88 331 VAL A O 1
ATOM 2590 N N . HIS A 1 332 ? -0.43 -31.719 -14.539 1 97.88 332 HIS A N 1
ATOM 2591 C CA . HIS A 1 332 ? 0.396 -31.672 -15.742 1 97.88 332 HIS A CA 1
ATOM 2592 C C . HIS A 1 332 ? -0.277 -30.859 -16.844 1 97.88 332 HIS A C 1
ATOM 2594 O O . HIS A 1 332 ? 0.35 -29.984 -17.438 1 97.88 332 HIS A O 1
ATOM 2600 N N . LEU A 1 333 ? -1.524 -31.094 -17.031 1 98.38 333 LEU A N 1
ATOM 2601 C CA . LEU A 1 333 ? -2.227 -30.312 -18.031 1 98.38 333 LEU A CA 1
ATOM 2602 C C . LEU A 1 333 ? -2.373 -28.859 -17.594 1 98.38 333 LEU A C 1
ATOM 2604 O O . LEU A 1 333 ? -2.314 -27.953 -18.406 1 98.38 333 LEU A O 1
ATOM 2608 N N . ALA A 1 334 ? -2.568 -28.641 -16.297 1 98.62 334 ALA A N 1
ATOM 2609 C CA . ALA A 1 334 ? -2.641 -27.281 -15.766 1 98.62 334 ALA A CA 1
ATOM 2610 C C . ALA A 1 334 ? -1.356 -26.516 -16.062 1 98.62 334 ALA A C 1
ATOM 2612 O O . ALA A 1 334 ? -1.402 -25.359 -16.5 1 98.62 334 ALA A O 1
ATOM 2613 N N . ALA A 1 335 ? -0.248 -27.156 -15.812 1 98.38 335 ALA A N 1
ATOM 2614 C CA . ALA A 1 335 ? 1.045 -26.531 -16.109 1 98.38 335 ALA A CA 1
ATOM 2615 C C . ALA A 1 335 ? 1.169 -26.188 -17.578 1 98.38 335 ALA A C 1
ATOM 2617 O O . ALA A 1 335 ? 1.646 -25.109 -17.938 1 98.38 335 ALA A O 1
ATOM 2618 N N . ARG A 1 336 ? 0.713 -27.094 -18.406 1 98.44 336 ARG A N 1
ATOM 2619 C CA . ARG A 1 336 ? 0.798 -26.859 -19.844 1 98.44 336 ARG A CA 1
ATOM 2620 C C . ARG A 1 336 ? -0.115 -25.719 -20.281 1 98.44 336 ARG A C 1
ATOM 2622 O O . ARG A 1 336 ? 0.247 -24.922 -21.156 1 98.44 336 ARG A O 1
ATOM 2629 N N . VAL A 1 337 ? -1.287 -25.656 -19.703 1 98.44 337 VAL A N 1
ATOM 2630 C CA . VAL A 1 337 ? -2.219 -24.578 -20.016 1 98.44 337 VAL A CA 1
ATOM 2631 C C . VAL A 1 337 ? -1.605 -23.234 -19.625 1 98.44 337 VAL A C 1
ATOM 2633 O O . VAL A 1 337 ? -1.608 -22.281 -20.422 1 98.44 337 VAL A O 1
ATOM 2636 N N . ALA A 1 338 ? -1.073 -23.156 -18.438 1 97.94 338 ALA A N 1
ATOM 2637 C CA . ALA A 1 338 ? -0.451 -21.938 -17.953 1 97.94 338 ALA A CA 1
ATOM 2638 C C . ALA A 1 338 ? 0.738 -21.547 -18.828 1 97.94 338 ALA A C 1
ATOM 2640 O O . ALA A 1 338 ? 0.879 -20.375 -19.203 1 97.94 338 ALA A O 1
ATOM 2641 N N . MET A 1 339 ? 1.526 -22.5 -19.188 1 97.31 339 MET A N 1
ATOM 2642 C CA . MET A 1 339 ? 2.711 -22.234 -20 1 97.31 339 MET A CA 1
ATOM 2643 C C . MET A 1 339 ? 2.318 -21.812 -21.422 1 97.31 339 MET A C 1
ATOM 2645 O O . MET A 1 339 ? 2.855 -20.844 -21.953 1 97.31 339 MET A O 1
ATOM 2649 N N . ALA A 1 340 ? 1.423 -22.562 -21.953 1 97.69 340 ALA A N 1
ATOM 2650 C CA . ALA A 1 340 ? 0.982 -22.266 -23.328 1 97.69 340 ALA A CA 1
ATOM 2651 C C . ALA A 1 340 ? 0.426 -20.859 -23.422 1 97.69 340 ALA A C 1
ATOM 2653 O O . ALA A 1 340 ? 0.71 -20.141 -24.375 1 97.69 340 ALA A O 1
ATOM 2654 N N . ASP A 1 341 ? -0.324 -20.484 -22.438 1 97.62 341 ASP A N 1
ATOM 2655 C CA . ASP A 1 341 ? -0.908 -19.156 -22.453 1 97.62 341 ASP A CA 1
ATOM 2656 C C . ASP A 1 341 ? 0.155 -18.094 -22.203 1 97.62 341 ASP A C 1
ATOM 2658 O O . ASP A 1 341 ? 0.027 -16.953 -22.672 1 97.62 341 ASP A O 1
ATOM 2662 N N . SER A 1 342 ? 1.221 -18.422 -21.516 1 95.06 342 SER A N 1
ATOM 2663 C CA . SER A 1 342 ? 2.283 -17.5 -21.141 1 95.06 342 SER A CA 1
ATOM 2664 C C . SER A 1 342 ? 3.225 -17.25 -22.328 1 95.06 342 SER A C 1
ATOM 2666 O O . SER A 1 342 ? 3.824 -16.172 -22.422 1 95.06 342 SER A O 1
ATOM 2668 N N . ILE A 1 343 ? 3.342 -18.188 -23.203 1 93.12 343 ILE A N 1
ATOM 2669 C CA . ILE A 1 343 ? 4.246 -18.094 -24.344 1 93.12 343 ILE A CA 1
ATOM 2670 C C . ILE A 1 343 ? 3.754 -17 -25.312 1 93.12 343 ILE A C 1
ATOM 2672 O O . ILE A 1 343 ? 4.547 -16.406 -26.047 1 93.12 343 ILE A O 1
ATOM 2676 N N . LEU A 1 344 ? 2.488 -16.766 -25.203 1 90.38 344 LEU A N 1
ATOM 2677 C CA . LEU A 1 344 ? 1.891 -15.766 -26.078 1 90.38 344 LEU A CA 1
ATOM 2678 C C . LEU A 1 344 ? 2.281 -14.359 -25.641 1 90.38 344 LEU A C 1
ATOM 2680 O O . LEU A 1 344 ? 2.062 -13.391 -26.375 1 90.38 344 LEU A O 1
ATOM 2684 N N . ARG A 1 345 ? 2.889 -14.234 -24.422 1 84.81 345 ARG A N 1
ATOM 2685 C CA . ARG A 1 345 ? 3.465 -12.992 -23.922 1 84.81 345 ARG A CA 1
ATOM 2686 C C . ARG A 1 345 ? 4.969 -13.125 -23.719 1 84.81 345 ARG A C 1
ATOM 2688 O O . ARG A 1 345 ? 5.445 -13.227 -22.594 1 84.81 345 ARG A O 1
ATOM 2695 N N . PRO A 1 346 ? 5.664 -12.914 -24.734 1 76.75 346 PRO A N 1
ATOM 2696 C CA . PRO A 1 346 ? 7.09 -13.242 -24.672 1 76.75 346 PRO A CA 1
ATOM 2697 C C . PRO A 1 346 ? 7.871 -12.32 -23.734 1 76.75 346 PRO A C 1
ATOM 2699 O O . PRO A 1 346 ? 8.953 -12.688 -23.266 1 76.75 346 PRO A O 1
ATOM 2702 N N . ASP A 1 347 ? 7.301 -11.211 -23.422 1 77.56 347 ASP A N 1
ATOM 2703 C CA . ASP A 1 347 ? 8.039 -10.242 -22.625 1 77.56 347 ASP A CA 1
ATOM 2704 C C . ASP A 1 347 ? 7.781 -10.453 -21.125 1 77.56 347 ASP A C 1
ATOM 2706 O O . ASP A 1 347 ? 8.531 -9.953 -20.281 1 77.56 347 ASP A O 1
ATOM 2710 N N . ARG A 1 348 ? 6.82 -11.281 -20.781 1 82.19 348 ARG A N 1
ATOM 2711 C CA . ARG A 1 348 ? 6.438 -11.336 -19.375 1 82.19 348 ARG A CA 1
ATOM 2712 C C . ARG A 1 348 ? 6.449 -12.773 -18.859 1 82.19 348 ARG A C 1
ATOM 2714 O O . ARG A 1 348 ? 6.656 -13.008 -17.672 1 82.19 348 ARG A O 1
ATOM 2721 N N . GLY A 1 349 ? 6.238 -13.781 -19.766 1 87.06 349 GLY A N 1
ATOM 2722 C CA . GLY A 1 349 ? 6.121 -15.164 -19.328 1 87.06 349 GLY A CA 1
ATOM 2723 C C . GLY A 1 349 ? 4.953 -15.391 -18.375 1 87.06 349 GLY A C 1
ATOM 2724 O O . GLY A 1 349 ? 5.023 -16.234 -17.5 1 87.06 349 GLY A O 1
ATOM 2725 N N . PHE A 1 350 ? 3.959 -14.555 -18.438 1 91.69 350 PHE A N 1
ATOM 2726 C CA . PHE A 1 350 ? 2.742 -14.57 -17.641 1 91.69 350 PHE A CA 1
ATOM 2727 C C . PHE A 1 350 ? 1.521 -14.828 -18.516 1 91.69 350 PHE A C 1
ATOM 2729 O O . PHE A 1 350 ? 1.45 -14.344 -19.641 1 91.69 350 PHE A O 1
ATOM 2736 N N . PRO A 1 351 ? 0.616 -15.609 -17.984 1 95.69 351 PRO A N 1
ATOM 2737 C CA . PRO A 1 351 ? -0.511 -15.977 -18.844 1 95.69 351 PRO A CA 1
ATOM 2738 C C . PRO A 1 351 ? -1.208 -14.758 -19.453 1 95.69 351 PRO A C 1
ATOM 2740 O O . PRO A 1 351 ? -1.606 -13.844 -18.719 1 95.69 351 PRO A O 1
ATOM 2743 N N . MET A 1 352 ? -1.449 -14.836 -20.672 1 95.69 352 MET A N 1
ATOM 2744 C CA . MET A 1 352 ? -2.057 -13.75 -21.438 1 95.69 352 MET A CA 1
ATOM 2745 C C . MET A 1 352 ? -3.484 -13.484 -20.969 1 95.69 352 MET A C 1
ATOM 2747 O O . MET A 1 352 ? -3.885 -12.336 -20.812 1 95.69 352 MET A O 1
ATOM 2751 N N . LEU A 1 353 ? -4.199 -14.477 -20.766 1 96.75 353 LEU A N 1
ATOM 2752 C CA . LEU A 1 353 ? -5.598 -14.328 -20.375 1 96.75 353 LEU A CA 1
ATOM 2753 C C . LEU A 1 353 ? -5.723 -13.555 -19.078 1 96.75 353 LEU A C 1
ATOM 2755 O O . LEU A 1 353 ? -6.668 -12.789 -18.891 1 96.75 353 LEU A O 1
ATOM 2759 N N . LEU A 1 354 ? -4.82 -13.781 -18.141 1 96 354 LEU A N 1
ATOM 2760 C CA . LEU A 1 354 ? -4.848 -13.031 -16.891 1 96 354 LEU A CA 1
ATOM 2761 C C . LEU A 1 354 ? -4.59 -11.547 -17.141 1 96 354 LEU A C 1
ATOM 2763 O O . LEU A 1 354 ? -5.223 -10.688 -16.516 1 96 354 LEU A O 1
ATOM 2767 N N . ASP A 1 355 ? -3.727 -11.234 -18.047 1 92.62 355 ASP A N 1
ATOM 2768 C CA . ASP A 1 355 ? -3.443 -9.852 -18.406 1 92.62 355 ASP A CA 1
ATOM 2769 C C . ASP A 1 355 ? -4.652 -9.203 -19.078 1 92.62 355 ASP A C 1
ATOM 2771 O O . ASP A 1 355 ? -4.98 -8.047 -18.797 1 92.62 355 ASP A O 1
ATOM 2775 N N . VAL A 1 356 ? -5.188 -9.922 -19.922 1 94.44 356 VAL A N 1
ATOM 2776 C CA . VAL A 1 356 ? -6.355 -9.414 -20.625 1 94.44 356 VAL A CA 1
ATOM 2777 C C . VAL A 1 356 ? -7.504 -9.188 -19.641 1 94.44 356 VAL A C 1
ATOM 2779 O O . VAL A 1 356 ? -8.219 -8.188 -19.734 1 94.44 356 VAL A O 1
ATOM 2782 N N . ALA A 1 357 ? -7.668 -10.133 -18.75 1 96 357 ALA A N 1
ATOM 2783 C CA . ALA A 1 357 ? -8.703 -9.969 -17.734 1 96 357 ALA A CA 1
ATOM 2784 C C . ALA A 1 357 ? -8.453 -8.711 -16.906 1 96 357 ALA A C 1
ATOM 2786 O O . ALA A 1 357 ? -9.383 -7.961 -16.609 1 96 357 ALA A O 1
ATOM 2787 N N . GLU A 1 358 ? -7.289 -8.508 -16.5 1 93.88 358 GLU A N 1
ATOM 2788 C CA . GLU A 1 358 ? -6.938 -7.309 -15.758 1 93.88 358 GLU A CA 1
ATOM 2789 C C . GLU A 1 358 ? -7.234 -6.047 -16.562 1 93.88 358 GLU A C 1
ATOM 2791 O O . GLU A 1 358 ? -7.805 -5.09 -16.031 1 93.88 358 GLU A O 1
ATOM 2796 N N . ALA A 1 359 ? -6.789 -6.035 -17.797 1 92.19 359 ALA A N 1
ATOM 2797 C CA . ALA A 1 359 ? -7.027 -4.895 -18.672 1 92.19 359 ALA A CA 1
ATOM 2798 C C . ALA A 1 359 ? -8.523 -4.633 -18.828 1 92.19 359 ALA A C 1
ATOM 2800 O O . ALA A 1 359 ? -8.953 -3.479 -18.875 1 92.19 359 ALA A O 1
ATOM 2801 N N . SER A 1 360 ? -9.219 -5.684 -18.938 1 93 360 SER A N 1
ATOM 2802 C CA . SER A 1 360 ? -10.664 -5.562 -19.047 1 93 360 SER A CA 1
ATOM 2803 C C . SER A 1 360 ? -11.273 -4.93 -17.812 1 93 360 SER A C 1
ATOM 2805 O O . SER A 1 360 ? -12.156 -4.078 -17.906 1 93 360 SER A O 1
ATOM 2807 N N . CYS A 1 361 ? -10.844 -5.324 -16.656 1 92.81 361 CYS A N 1
ATOM 2808 C CA . CYS A 1 361 ? -11.297 -4.727 -15.406 1 92.81 361 CYS A CA 1
ATOM 2809 C C . CYS A 1 361 ? -10.961 -3.24 -15.359 1 92.81 361 CYS A C 1
ATOM 2811 O O . CYS A 1 361 ? -11.805 -2.42 -15 1 92.81 361 CYS A O 1
ATOM 2813 N N . ARG A 1 362 ? -9.781 -2.893 -15.719 1 91.38 362 ARG A N 1
ATOM 2814 C CA . ARG A 1 362 ? -9.328 -1.508 -15.672 1 91.38 362 ARG A CA 1
ATOM 2815 C C . ARG A 1 362 ? -10.133 -0.633 -16.625 1 91.38 362 ARG A C 1
ATOM 2817 O O . ARG A 1 362 ? -10.445 0.518 -16.312 1 91.38 362 ARG A O 1
ATOM 2824 N N . SER A 1 363 ? -10.375 -1.183 -17.703 1 87.75 363 SER A N 1
ATOM 2825 C CA . SER A 1 363 ? -11.148 -0.444 -18.688 1 87.75 363 SER A CA 1
ATOM 2826 C C . SER A 1 363 ? -12.578 -0.2 -18.219 1 87.75 363 SER A C 1
ATOM 2828 O O . SER A 1 363 ? -13.109 0.898 -18.375 1 87.75 363 SER A O 1
ATOM 2830 N N . ALA A 1 364 ? -13.117 -1.174 -17.625 1 88.56 364 ALA A N 1
ATOM 2831 C CA . ALA A 1 364 ? -14.523 -1.101 -17.234 1 88.56 364 ALA A CA 1
ATOM 2832 C C . ALA A 1 364 ? -14.68 -0.398 -15.891 1 88.56 364 ALA A C 1
ATOM 2834 O O . ALA A 1 364 ? -15.648 0.324 -15.672 1 88.56 364 ALA A O 1
ATOM 2835 N N . PHE A 1 365 ? -13.727 -0.625 -15.016 1 90.88 365 PHE A N 1
ATOM 2836 C CA . PHE A 1 365 ? -13.922 -0.206 -13.633 1 90.88 365 PHE A CA 1
ATOM 2837 C C . PHE A 1 365 ? -12.711 0.556 -13.117 1 90.88 365 PHE A C 1
ATOM 2839 O O . PHE A 1 365 ? -12.453 0.596 -11.914 1 90.88 365 PHE A O 1
ATOM 2846 N N . GLY A 1 366 ? -11.953 1.121 -13.938 1 88.94 366 GLY A N 1
ATOM 2847 C CA . GLY A 1 366 ? -10.711 1.787 -13.578 1 88.94 366 GLY A CA 1
ATOM 2848 C C . GLY A 1 366 ? -10.922 3.066 -12.789 1 88.94 366 GLY A C 1
ATOM 2849 O O . GLY A 1 366 ? -12.047 3.564 -12.695 1 88.94 366 GLY A O 1
ATOM 2850 N N . GLU A 1 367 ? -9.898 3.564 -12.273 1 88.81 367 GLU A N 1
ATOM 2851 C CA . GLU A 1 367 ? -9.898 4.711 -11.367 1 88.81 367 GLU A CA 1
ATOM 2852 C C . GLU A 1 367 ? -10.43 5.961 -12.062 1 88.81 367 GLU A C 1
ATOM 2854 O O . GLU A 1 367 ? -11.227 6.703 -11.484 1 88.81 367 GLU A O 1
ATOM 2859 N N . ASP A 1 368 ? -10.055 6.211 -13.234 1 86.31 368 ASP A N 1
ATOM 2860 C CA . ASP A 1 368 ? -10.453 7.434 -13.93 1 86.31 368 ASP A CA 1
ATOM 2861 C C . ASP A 1 368 ? -11.961 7.492 -14.125 1 86.31 368 ASP A C 1
ATOM 2863 O O . ASP A 1 368 ? -12.586 8.516 -13.836 1 86.31 368 ASP A O 1
ATOM 2867 N N . GLY A 1 369 ? -12.438 6.402 -14.617 1 85.06 369 GLY A N 1
ATOM 2868 C CA . GLY A 1 369 ? -13.883 6.352 -14.773 1 85.06 369 GLY A CA 1
ATOM 2869 C C . GLY A 1 369 ? -14.633 6.473 -13.461 1 85.06 369 GLY A C 1
ATOM 2870 O O . GLY A 1 369 ? -15.602 7.227 -13.359 1 85.06 369 GLY A O 1
ATOM 2871 N N . PHE A 1 370 ? -14.188 5.852 -12.539 1 90.25 370 PHE A N 1
ATOM 2872 C CA . PHE A 1 370 ? -14.781 5.848 -11.203 1 90.25 370 PHE A CA 1
ATOM 2873 C C . PHE A 1 370 ? -14.75 7.246 -10.594 1 90.25 370 PHE A C 1
ATOM 2875 O O . PHE A 1 370 ? -15.773 7.738 -10.109 1 90.25 370 PHE A O 1
ATOM 2882 N N . MET A 1 371 ? -13.648 7.902 -10.641 1 88.81 371 MET A N 1
ATOM 2883 C CA . MET A 1 371 ? -13.5 9.234 -10.055 1 88.81 371 MET A CA 1
ATOM 2884 C C . MET A 1 371 ? -14.312 10.258 -10.836 1 88.81 371 MET A C 1
ATOM 2886 O O . MET A 1 371 ? -14.836 11.219 -10.258 1 88.81 371 MET A O 1
ATOM 2890 N N . GLY A 1 372 ? -14.344 10.031 -12.102 1 86.31 372 GLY A N 1
ATOM 2891 C CA . GLY A 1 372 ? -15.219 10.883 -12.898 1 86.31 372 GLY A CA 1
ATOM 2892 C C . GLY A 1 372 ? -16.656 10.859 -12.438 1 86.31 372 GLY A C 1
ATOM 2893 O O . GLY A 1 372 ? -17.312 11.898 -12.336 1 86.31 372 GLY A O 1
ATOM 2894 N N . LEU A 1 373 ? -17.203 9.703 -12.141 1 87.38 373 LEU A N 1
ATOM 2895 C CA . LEU A 1 373 ? -18.562 9.547 -11.656 1 87.38 373 LEU A CA 1
ATOM 2896 C C . LEU A 1 373 ? -18.734 10.188 -10.289 1 87.38 373 LEU A C 1
ATOM 2898 O O . LEU A 1 373 ? -19.75 10.859 -10.031 1 87.38 373 LEU A O 1
ATOM 2902 N N . VAL A 1 374 ? -17.781 9.984 -9.492 1 89.69 374 VAL A N 1
ATOM 2903 C CA . VAL A 1 374 ? -17.828 10.539 -8.141 1 89.69 374 VAL A CA 1
ATOM 2904 C C . VAL A 1 374 ? -17.828 12.07 -8.211 1 89.69 374 VAL A C 1
ATOM 2906 O O . VAL A 1 374 ? -18.641 12.719 -7.555 1 89.69 374 VAL A O 1
ATOM 2909 N N . HIS A 1 375 ? -16.984 12.602 -9.031 1 87.44 375 HIS A N 1
ATOM 2910 C CA . HIS A 1 375 ? -16.891 14.047 -9.203 1 87.44 375 HIS A CA 1
ATOM 2911 C C . HIS A 1 375 ? -18.219 14.617 -9.711 1 87.44 375 HIS A C 1
ATOM 2913 O O . HIS A 1 375 ? -18.672 15.656 -9.234 1 87.44 375 HIS A O 1
ATOM 2919 N N . ASP A 1 376 ? -18.703 13.953 -10.641 1 88.81 376 ASP A N 1
ATOM 2920 C CA . ASP A 1 376 ? -19.984 14.391 -11.195 1 88.81 376 ASP A CA 1
ATOM 2921 C C . ASP A 1 376 ? -21.078 14.375 -10.141 1 88.81 376 ASP A C 1
ATOM 2923 O O . ASP A 1 376 ? -21.891 15.312 -10.062 1 88.81 376 ASP A O 1
ATOM 2927 N N . ALA A 1 377 ? -21.094 13.383 -9.383 1 90.62 377 ALA A N 1
ATOM 2928 C CA . ALA A 1 377 ? -22.109 13.266 -8.344 1 90.62 377 ALA A CA 1
ATOM 2929 C C . ALA A 1 377 ? -21.969 14.383 -7.309 1 90.62 377 ALA A C 1
ATOM 2931 O O . ALA A 1 377 ? -22.969 14.953 -6.863 1 90.62 377 ALA A O 1
ATOM 2932 N N . TYR A 1 378 ? -20.766 14.695 -6.957 1 88.69 378 TYR A N 1
ATOM 2933 C CA . TYR A 1 378 ? -20.531 15.789 -6.016 1 88.69 378 TYR A CA 1
ATOM 2934 C C . TYR A 1 378 ? -20.984 17.125 -6.605 1 88.69 378 TYR A C 1
ATOM 2936 O O . TYR A 1 378 ? -21.609 17.938 -5.922 1 88.69 378 TYR A O 1
ATOM 2944 N N . ALA A 1 379 ? -20.609 17.297 -7.801 1 87.19 379 ALA A N 1
ATOM 2945 C CA . ALA A 1 379 ? -20.984 18.531 -8.469 1 87.19 379 ALA A CA 1
ATOM 2946 C C . ALA A 1 379 ? -22.5 18.719 -8.508 1 87.19 379 ALA A C 1
ATOM 2948 O O . ALA A 1 379 ? -23 19.812 -8.266 1 87.19 379 ALA A O 1
ATOM 2949 N N . GLN A 1 380 ? -23.141 17.688 -8.75 1 90.25 380 GLN A N 1
ATOM 2950 C CA . GLN A 1 380 ? -24.609 17.75 -8.836 1 90.25 380 GLN A CA 1
ATOM 2951 C C . GLN A 1 380 ? -25.234 17.969 -7.465 1 90.25 380 GLN A C 1
ATOM 2953 O O . GLN A 1 380 ? -26.344 18.5 -7.359 1 90.25 380 GLN A O 1
ATOM 2958 N N . ALA A 1 381 ? -24.531 17.547 -6.473 1 89.31 381 ALA A N 1
ATOM 2959 C CA . ALA A 1 381 ? -25 17.75 -5.105 1 89.31 381 ALA A CA 1
ATOM 2960 C C . ALA A 1 381 ? -24.641 19.141 -4.605 1 89.31 381 ALA A C 1
ATOM 2962 O O . ALA A 1 381 ? -24.906 19.484 -3.451 1 89.31 381 ALA A O 1
ATOM 2963 N N . GLY A 1 382 ? -23.984 19.906 -5.426 1 84.31 382 GLY A N 1
ATOM 2964 C CA . GLY A 1 382 ? -23.625 21.266 -5.07 1 84.31 382 GLY A CA 1
ATOM 2965 C C . GLY A 1 382 ? -22.312 21.359 -4.312 1 84.31 382 GLY A C 1
ATOM 2966 O O . GLY A 1 382 ? -22 22.391 -3.707 1 84.31 382 GLY A O 1
ATOM 2967 N N . ALA A 1 383 ? -21.703 20.203 -4.234 1 81.25 383 ALA A N 1
ATOM 2968 C CA . ALA A 1 383 ? -20.422 20.203 -3.543 1 81.25 383 ALA A CA 1
ATOM 2969 C C . ALA A 1 383 ? -19.281 20.484 -4.512 1 81.25 383 ALA A C 1
ATOM 2971 O O . ALA A 1 383 ? -19.344 20.125 -5.688 1 81.25 383 ALA A O 1
ATOM 2972 N N . ASN A 1 384 ? -18.391 21.266 -4.105 1 75.19 384 ASN A N 1
ATOM 2973 C CA . ASN A 1 384 ? -17.203 21.531 -4.898 1 75.19 384 ASN A CA 1
ATOM 2974 C C . ASN A 1 384 ? -16.078 20.547 -4.59 1 75.19 384 ASN A C 1
ATOM 2976 O O . ASN A 1 384 ? -16.328 19.344 -4.461 1 75.19 384 ASN A O 1
ATOM 2980 N N . LEU A 1 385 ? -14.852 20.984 -4.539 1 74.81 385 LEU A N 1
ATOM 2981 C CA . LEU A 1 385 ? -13.695 20.125 -4.355 1 74.81 385 LEU A CA 1
ATOM 2982 C C . LEU A 1 385 ? -13.414 19.906 -2.873 1 74.81 385 LEU A C 1
ATOM 2984 O O . LEU A 1 385 ? -12.43 19.25 -2.516 1 74.81 385 LEU A O 1
ATOM 2988 N N . GLU A 1 386 ? -14.383 20.312 -2.078 1 78.69 386 GLU A N 1
ATOM 2989 C CA . GLU A 1 386 ? -14.109 20.328 -0.644 1 78.69 386 GLU A CA 1
ATOM 2990 C C . GLU A 1 386 ? -14.055 18.906 -0.082 1 78.69 386 GLU A C 1
ATOM 2992 O O . GLU A 1 386 ? -13.531 18.688 1.012 1 78.69 386 GLU A O 1
ATOM 2997 N N . PHE A 1 387 ? -14.57 18.047 -0.848 1 72.81 387 PHE A N 1
ATOM 2998 C CA . PHE A 1 387 ? -14.57 16.688 -0.312 1 72.81 387 PHE A CA 1
ATOM 2999 C C . PHE A 1 387 ? -13.594 15.805 -1.077 1 72.81 387 PHE A C 1
ATOM 3001 O O . PHE A 1 387 ? -13.586 14.586 -0.898 1 72.81 387 PHE A O 1
ATOM 3008 N N . PHE A 1 388 ? -12.844 16.406 -1.862 1 70.62 388 PHE A N 1
ATOM 3009 C CA . PHE A 1 388 ? -11.914 15.602 -2.652 1 70.62 388 PHE A CA 1
ATOM 3010 C C . PHE A 1 388 ? -10.523 15.617 -2.037 1 70.62 388 PHE A C 1
ATOM 3012 O O . PHE A 1 388 ? -9.992 16.688 -1.714 1 70.62 388 PHE A O 1
ATOM 3019 N N . ASN A 1 389 ? -10.266 14.445 -1.448 1 58.94 389 ASN A N 1
ATOM 3020 C CA . ASN A 1 389 ? -8.898 14.305 -0.966 1 58.94 389 ASN A CA 1
ATOM 3021 C C . ASN A 1 389 ? -7.98 13.734 -2.045 1 58.94 389 ASN A C 1
ATOM 3023 O O . ASN A 1 389 ? -8.414 12.938 -2.879 1 58.94 389 ASN A O 1
ATOM 3027 N N . GLU A 1 390 ? -7.125 14.578 -2.52 1 54.16 390 GLU A N 1
ATOM 3028 C CA . GLU A 1 390 ? -6.203 14.102 -3.547 1 54.16 390 GLU A CA 1
ATOM 3029 C C . GLU A 1 390 ? -5.555 12.781 -3.135 1 54.16 390 GLU A C 1
ATOM 3031 O O . GLU A 1 390 ? -5.34 12.531 -1.947 1 54.16 390 GLU A O 1
ATOM 3036 N N . HIS A 1 391 ? -5.852 11.781 -3.865 1 49.62 391 HIS A N 1
ATOM 3037 C CA . HIS A 1 391 ? -5.242 10.461 -3.766 1 49.62 391 HIS A CA 1
ATOM 3038 C C . HIS A 1 391 ? -3.771 10.562 -3.379 1 49.62 391 HIS A C 1
ATOM 3040 O O . HIS A 1 391 ? -3.012 11.312 -3.988 1 49.62 391 HIS A O 1
ATOM 3046 N N . SER A 1 392 ? -3.512 10.523 -2.129 1 43.75 392 SER A N 1
ATOM 3047 C CA . SER A 1 392 ? -2.156 10.289 -1.646 1 43.75 392 SER A CA 1
ATOM 3048 C C . SER A 1 392 ? -1.474 9.172 -2.43 1 43.75 392 SER A C 1
ATOM 3050 O O . SER A 1 392 ? -1.797 7.996 -2.254 1 43.75 392 SER A O 1
ATOM 3052 N N . LYS A 1 393 ? -1.374 9.07 -3.676 1 42 393 LYS A N 1
ATOM 3053 C CA . LYS A 1 393 ? -0.411 8.078 -4.137 1 42 393 LYS A CA 1
ATOM 3054 C C . LYS A 1 393 ? 0.939 8.258 -3.449 1 42 393 LYS A C 1
ATOM 3056 O O . LYS A 1 393 ? 1.844 8.883 -4 1 42 393 LYS A O 1
ATOM 3061 N N . ARG A 1 394 ? 1.113 8.695 -2.195 1 39 394 ARG A N 1
ATOM 3062 C CA . ARG A 1 394 ? 2.527 8.727 -1.837 1 39 394 ARG A CA 1
ATOM 3063 C C . ARG A 1 394 ? 3.121 7.316 -1.841 1 39 394 ARG A C 1
ATOM 3065 O O . ARG A 1 394 ? 2.9 6.543 -0.908 1 39 394 ARG A O 1
ATOM 3072 N N . HIS A 1 395 ? 3.203 6.559 -2.953 1 35.59 395 HIS A N 1
ATOM 3073 C CA . HIS A 1 395 ? 4.027 5.355 -3.01 1 35.59 395 HIS A CA 1
ATOM 3074 C C . HIS A 1 395 ? 5.383 5.586 -2.348 1 35.59 395 HIS A C 1
ATOM 3076 O O . HIS A 1 395 ? 5.938 6.684 -2.424 1 35.59 395 HIS A O 1
ATOM 3082 N N . MET B 1 1 ? 7.383 -12.797 12.398 1 16.34 1 MET B N 1
ATOM 3083 C CA . MET B 1 1 ? 6.305 -12.734 13.375 1 16.34 1 MET B CA 1
ATOM 3084 C C . MET B 1 1 ? 5.18 -11.828 12.891 1 16.34 1 MET B C 1
ATOM 3086 O O . MET B 1 1 ? 5.391 -10.633 12.656 1 16.34 1 MET B O 1
ATOM 3090 N N . ALA B 1 2 ? 4.121 -12.477 12.156 1 27.25 2 ALA B N 1
ATOM 3091 C CA . ALA B 1 2 ? 2.875 -12.117 11.492 1 27.25 2 ALA B CA 1
ATOM 3092 C C . ALA B 1 2 ? 1.938 -11.375 12.445 1 27.25 2 ALA B C 1
ATOM 3094 O O . ALA B 1 2 ? 1.559 -11.914 13.492 1 27.25 2 ALA B O 1
ATOM 3095 N N . GLY B 1 3 ? 2.139 -10.234 12.719 1 25.75 3 GLY B N 1
ATOM 3096 C CA . GLY B 1 3 ? 1.308 -9.57 13.711 1 25.75 3 GLY B CA 1
ATOM 3097 C C . GLY B 1 3 ? -0.163 -9.922 13.586 1 25.75 3 GLY B C 1
ATOM 3098 O O . GLY B 1 3 ? -0.81 -9.578 12.594 1 25.75 3 GLY B O 1
ATOM 3099 N N . GLY B 1 4 ? -0.459 -11.031 14.148 1 28.36 4 GLY B N 1
ATOM 3100 C CA . GLY B 1 4 ? -1.745 -11.695 14.281 1 28.36 4 GLY B CA 1
ATOM 3101 C C . GLY B 1 4 ? -2.824 -10.797 14.859 1 28.36 4 GLY B C 1
ATOM 3102 O O . GLY B 1 4 ? -2.539 -9.922 15.68 1 28.36 4 GLY B O 1
ATOM 3103 N N . PHE B 1 5 ? -3.623 -10.289 14.023 1 32.59 5 PHE B N 1
ATOM 3104 C CA . PHE B 1 5 ? -4.902 -9.812 14.531 1 32.59 5 PHE B CA 1
ATOM 3105 C C . PHE B 1 5 ? -5.32 -10.586 15.773 1 32.59 5 PHE B C 1
ATOM 3107 O O . PHE B 1 5 ? -5.379 -11.82 15.75 1 32.59 5 PHE B O 1
ATOM 3114 N N . HIS B 1 6 ? -4.812 -10.141 16.812 1 32.06 6 HIS B N 1
ATOM 3115 C CA . HIS B 1 6 ? -5.309 -10.789 18.016 1 32.06 6 HIS B CA 1
ATOM 3116 C C . HIS B 1 6 ? -6.816 -10.617 18.156 1 32.06 6 HIS B C 1
ATOM 3118 O O . HIS B 1 6 ? -7.309 -9.492 18.281 1 32.06 6 HIS B O 1
ATOM 3124 N N . ALA B 1 7 ? -7.57 -11.516 17.625 1 34.5 7 ALA B N 1
ATOM 3125 C CA . ALA B 1 7 ? -8.945 -11.609 18.109 1 34.5 7 ALA B CA 1
ATOM 3126 C C . ALA B 1 7 ? -9 -11.641 19.625 1 34.5 7 ALA B C 1
ATOM 3128 O O . ALA B 1 7 ? -8.172 -12.289 20.281 1 34.5 7 ALA B O 1
ATOM 3129 N N . GLU B 1 8 ? -9.414 -10.625 20.219 1 31.52 8 GLU B N 1
ATOM 3130 C CA . GLU B 1 8 ? -9.617 -10.82 21.656 1 31.52 8 GLU B CA 1
ATOM 3131 C C . GLU B 1 8 ? -9.961 -12.281 21.969 1 31.52 8 GLU B C 1
ATOM 3133 O O . GLU B 1 8 ? -10.453 -13.008 21.109 1 31.52 8 GLU B O 1
ATOM 3138 N N . ASP B 1 9 ? -9.703 -12.859 23.219 1 30.59 9 ASP B N 1
ATOM 3139 C CA . ASP B 1 9 ? -9.977 -14.109 23.922 1 30.59 9 ASP B CA 1
ATOM 3140 C C . ASP B 1 9 ? -11.43 -14.531 23.75 1 30.59 9 ASP B C 1
ATOM 3142 O O . ASP B 1 9 ? -12.344 -13.828 24.188 1 30.59 9 ASP B O 1
ATOM 3146 N N . GLY B 1 10 ? -11.898 -15.641 23 1 35.69 10 GLY B N 1
ATOM 3147 C CA . GLY B 1 10 ? -13.031 -16.547 22.844 1 35.69 10 GLY B CA 1
ATOM 3148 C C . GLY B 1 10 ? -13.984 -16.125 21.734 1 35.69 10 GLY B C 1
ATOM 3149 O O . GLY B 1 10 ? -15 -16.781 21.516 1 35.69 10 GLY B O 1
ATOM 3150 N N . ALA B 1 11 ? -14.117 -14.828 21.406 1 43.09 11 ALA B N 1
ATOM 3151 C CA . ALA B 1 11 ? -15.273 -14.477 20.578 1 43.09 11 ALA B CA 1
ATOM 3152 C C . ALA B 1 11 ? -15.008 -14.797 19.109 1 43.09 11 ALA B C 1
ATOM 3154 O O . ALA B 1 11 ? -13.898 -14.602 18.609 1 43.09 11 ALA B O 1
ATOM 3155 N N . ASP B 1 12 ? -15.82 -15.633 18.406 1 50.59 12 ASP B N 1
ATOM 3156 C CA . ASP B 1 12 ? -15.906 -16.016 17 1 50.59 12 ASP B CA 1
ATOM 3157 C C . ASP B 1 12 ? -15.711 -14.805 16.094 1 50.59 12 ASP B C 1
ATOM 3159 O O . ASP B 1 12 ? -15.82 -13.656 16.531 1 50.59 12 ASP B O 1
ATOM 3163 N N . LEU B 1 13 ? -15.148 -15 14.953 1 56.97 13 LEU B N 1
ATOM 3164 C CA . LEU B 1 13 ? -14.984 -13.93 13.977 1 56.97 13 LEU B CA 1
ATOM 3165 C C . LEU B 1 13 ? -16.156 -12.961 14.031 1 56.97 13 LEU B C 1
ATOM 3167 O O . LEU B 1 13 ? -17.312 -13.375 13.922 1 56.97 13 LEU B O 1
ATOM 3171 N N . VAL B 1 14 ? -16.281 -11.844 14.773 1 57.03 14 VAL B N 1
ATOM 3172 C CA . VAL B 1 14 ? -17.344 -10.922 15.18 1 57.03 14 VAL B CA 1
ATOM 3173 C C . VAL B 1 14 ? -17.469 -9.805 14.148 1 57.03 14 VAL B C 1
ATOM 3175 O O . VAL B 1 14 ? -18.172 -8.812 14.375 1 57.03 14 VAL B O 1
ATOM 3178 N N . GLY B 1 15 ? -17.141 -10.094 12.844 1 65.94 15 GLY B N 1
ATOM 3179 C CA . GLY B 1 15 ? -16.953 -8.883 12.062 1 65.94 15 GLY B CA 1
ATOM 3180 C C . GLY B 1 15 ? -18.141 -8.547 11.188 1 65.94 15 GLY B C 1
ATOM 3181 O O . GLY B 1 15 ? -18.219 -7.449 10.625 1 65.94 15 GLY B O 1
ATOM 3182 N N . ASP B 1 16 ? -19.219 -9.469 11.281 1 79.19 16 ASP B N 1
ATOM 3183 C CA . ASP B 1 16 ? -20.312 -9.203 10.352 1 79.19 16 ASP B CA 1
ATOM 3184 C C . ASP B 1 16 ? -21.125 -7.98 10.781 1 79.19 16 ASP B C 1
ATOM 3186 O O . ASP B 1 16 ? -21.547 -7.176 9.945 1 79.19 16 ASP B O 1
ATOM 3190 N N . ASP B 1 17 ? -21.266 -7.953 12.039 1 76.56 17 ASP B N 1
ATOM 3191 C CA . ASP B 1 17 ? -21.984 -6.785 12.547 1 76.56 17 ASP B CA 1
ATOM 3192 C C . ASP B 1 17 ? -21.203 -5.5 12.266 1 76.56 17 ASP B C 1
ATOM 3194 O O . ASP B 1 17 ? -21.797 -4.477 11.922 1 76.56 17 ASP B O 1
ATOM 3198 N N . ASP B 1 18 ? -19.984 -5.652 12.367 1 74.12 18 ASP B N 1
ATOM 3199 C CA . ASP B 1 18 ? -19.141 -4.492 12.094 1 74.12 18 ASP B CA 1
ATOM 3200 C C . ASP B 1 18 ? -19.25 -4.062 10.633 1 74.12 18 ASP B C 1
ATOM 3202 O O . ASP B 1 18 ? -19.203 -2.871 10.328 1 74.12 18 ASP B O 1
ATOM 3206 N N . PHE B 1 19 ? -19.453 -5.074 9.891 1 80.5 19 PHE B N 1
ATOM 3207 C CA . PHE B 1 19 ? -19.594 -4.785 8.469 1 80.5 19 PHE B CA 1
ATOM 3208 C C . PHE B 1 19 ? -20.891 -4.02 8.203 1 80.5 19 PHE B C 1
ATOM 3210 O O . PHE B 1 19 ? -20.891 -3.039 7.453 1 80.5 19 PHE B O 1
ATOM 3217 N N . VAL B 1 20 ? -21.891 -4.418 8.82 1 79.44 20 VAL B N 1
ATOM 3218 C CA . VAL B 1 20 ? -23.188 -3.77 8.641 1 79.44 20 VAL B CA 1
ATOM 3219 C C . VAL B 1 20 ? -23.125 -2.338 9.172 1 79.44 20 VAL B C 1
ATOM 3221 O O . VAL B 1 20 ? -23.656 -1.418 8.547 1 79.44 20 VAL B O 1
ATOM 3224 N N . ASP B 1 21 ? -22.453 -2.219 10.219 1 74.44 21 ASP B N 1
ATOM 3225 C CA . ASP B 1 21 ? -22.328 -0.891 10.812 1 74.44 21 ASP B CA 1
ATOM 3226 C C . ASP B 1 21 ? -21.531 0.04 9.906 1 74.44 21 ASP B C 1
ATOM 3228 O O . ASP B 1 21 ? -21.844 1.227 9.789 1 74.44 21 ASP B O 1
ATOM 3232 N N . ALA B 1 22 ? -20.578 -0.539 9.281 1 73.38 22 ALA B N 1
ATOM 3233 C CA . ALA B 1 22 ? -19.641 0.275 8.5 1 73.38 22 ALA B CA 1
ATOM 3234 C C . ALA B 1 22 ? -20.234 0.607 7.133 1 73.38 22 ALA B C 1
ATOM 3236 O O . ALA B 1 22 ? -20.094 1.731 6.645 1 73.38 22 ALA B O 1
ATOM 3237 N N . PHE B 1 23 ? -21.016 -0.342 6.57 1 76.56 23 PHE B N 1
ATOM 3238 C CA . PHE B 1 23 ? -21.375 -0.166 5.172 1 76.56 23 PHE B CA 1
ATOM 3239 C C . PHE B 1 23 ? -22.891 -0.093 5.02 1 76.56 23 PHE B C 1
ATOM 3241 O O . PHE B 1 23 ? -23.406 0.296 3.965 1 76.56 23 PHE B O 1
ATOM 3248 N N . GLY B 1 24 ? -23.547 -0.427 6.004 1 74.12 24 GLY B N 1
ATOM 3249 C CA . GLY B 1 24 ? -25 -0.389 5.953 1 74.12 24 GLY B CA 1
ATOM 3250 C C . GLY B 1 24 ? -25.609 -1.528 5.152 1 74.12 24 GLY B C 1
ATOM 3251 O O . GLY B 1 24 ? -26.766 -1.471 4.758 1 74.12 24 GLY B O 1
ATOM 3252 N N . GLU B 1 25 ? -24.734 -2.453 4.734 1 78.81 25 GLU B N 1
ATOM 3253 C CA . GLU B 1 25 ? -25.156 -3.613 3.961 1 78.81 25 GLU B CA 1
ATOM 3254 C C . GLU B 1 25 ? -24.734 -4.914 4.629 1 78.81 25 GLU B C 1
ATOM 3256 O O . GLU B 1 25 ? -23.734 -4.945 5.359 1 78.81 25 GLU B O 1
ATOM 3261 N N . ASP B 1 26 ? -25.578 -5.844 4.367 1 86.19 26 ASP B N 1
ATOM 3262 C CA . ASP B 1 26 ? -25.266 -7.172 4.887 1 86.19 26 ASP B CA 1
ATOM 3263 C C . ASP B 1 26 ? -24.156 -7.832 4.074 1 86.19 26 ASP B C 1
ATOM 3265 O O . ASP B 1 26 ? -24.172 -7.785 2.844 1 86.19 26 ASP B O 1
ATOM 3269 N N . LEU B 1 27 ? -23.25 -8.43 4.801 1 87.12 27 LEU B N 1
ATOM 3270 C CA . LEU B 1 27 ? -22.094 -9.031 4.152 1 87.12 27 LEU B CA 1
ATOM 3271 C C . LEU B 1 27 ? -22.516 -10.18 3.244 1 87.12 27 LEU B C 1
ATOM 3273 O O . LEU B 1 27 ? -21.984 -10.336 2.143 1 87.12 27 LEU B O 1
ATOM 3277 N N . LEU B 1 28 ? -23.469 -10.938 3.668 1 89.69 28 LEU B N 1
ATOM 3278 C CA . LEU B 1 28 ? -23.922 -12.07 2.871 1 89.69 28 LEU B CA 1
ATOM 3279 C C . LEU B 1 28 ? -24.531 -11.602 1.551 1 89.69 28 LEU B C 1
ATOM 3281 O O . LEU B 1 28 ? -24.312 -12.234 0.511 1 89.69 28 LEU B O 1
ATOM 3285 N N . THR B 1 29 ? -25.188 -10.539 1.648 1 88.44 29 THR B N 1
ATOM 3286 C CA . THR B 1 29 ? -25.75 -9.961 0.434 1 88.44 29 THR B CA 1
ATOM 3287 C C . THR B 1 29 ? -24.656 -9.453 -0.49 1 88.44 29 THR B C 1
ATOM 3289 O O . THR B 1 29 ? -24.719 -9.625 -1.708 1 88.44 29 THR B O 1
ATOM 3292 N N . THR B 1 30 ? -23.688 -8.883 0.111 1 88.38 30 THR B N 1
ATOM 3293 C CA . THR B 1 30 ? -22.547 -8.367 -0.648 1 88.38 30 THR B CA 1
ATOM 3294 C C . THR B 1 30 ? -21.781 -9.508 -1.319 1 88.38 30 THR B C 1
ATOM 3296 O O . THR B 1 30 ? -21.266 -9.344 -2.42 1 88.38 30 THR B O 1
ATOM 3299 N N . LEU B 1 31 ? -21.781 -10.648 -0.692 1 92.81 31 LEU B N 1
ATOM 3300 C CA . LEU B 1 31 ? -21.016 -11.781 -1.212 1 92.81 31 LEU B CA 1
ATOM 3301 C C . LEU B 1 31 ? -21.812 -12.531 -2.271 1 92.81 31 LEU B C 1
ATOM 3303 O O . LEU B 1 31 ? -21.266 -13.344 -3.014 1 92.81 31 LEU B O 1
ATOM 3307 N N . ASN B 1 32 ? -23.094 -12.242 -2.336 1 92.94 32 ASN B N 1
ATOM 3308 C CA . ASN B 1 32 ? -23.938 -12.891 -3.33 1 92.94 32 ASN B CA 1
ATOM 3309 C C . ASN B 1 32 ? -23.734 -12.289 -4.715 1 92.94 32 ASN B C 1
ATOM 3311 O O . ASN B 1 32 ? -24.234 -11.195 -5 1 92.94 32 ASN B O 1
ATOM 3315 N N . LEU B 1 33 ? -23.156 -13.016 -5.578 1 92.44 33 LEU B N 1
ATOM 3316 C CA . LEU B 1 33 ? -22.797 -12.523 -6.898 1 92.44 33 LEU B CA 1
ATOM 3317 C C . LEU B 1 33 ? -24.031 -12.156 -7.711 1 92.44 33 LEU B C 1
ATOM 3319 O O . LEU B 1 33 ? -23.938 -11.367 -8.656 1 92.44 33 LEU B O 1
ATOM 3323 N N . ASP B 1 34 ? -25.094 -12.695 -7.348 1 91.25 34 ASP B N 1
ATOM 3324 C CA . ASP B 1 34 ? -26.312 -12.414 -8.078 1 91.25 34 ASP B CA 1
ATOM 3325 C C . ASP B 1 34 ? -26.797 -10.984 -7.828 1 91.25 34 ASP B C 1
ATOM 3327 O O . ASP B 1 34 ? -27.609 -10.453 -8.578 1 91.25 34 ASP B O 1
ATOM 3331 N N . THR B 1 35 ? -26.297 -10.383 -6.793 1 88.75 35 THR B N 1
ATOM 3332 C CA . THR B 1 35 ? -26.656 -9.008 -6.488 1 88.75 35 THR B CA 1
ATOM 3333 C C . THR B 1 35 ? -25.688 -8.031 -7.16 1 88.75 35 THR B C 1
ATOM 3335 O O . THR B 1 35 ? -25.906 -6.816 -7.117 1 88.75 35 THR B O 1
ATOM 3338 N N . TRP B 1 36 ? -24.641 -8.57 -7.746 1 90.38 36 TRP B N 1
ATOM 3339 C CA . TRP B 1 36 ? -23.656 -7.715 -8.391 1 90.38 36 TRP B CA 1
ATOM 3340 C C . TRP B 1 36 ? -24.156 -7.227 -9.75 1 90.38 36 TRP B C 1
ATOM 3342 O O . TRP B 1 36 ? -24.906 -7.934 -10.43 1 90.38 36 TRP B O 1
ATOM 3352 N N . SER B 1 37 ? -23.781 -6.078 -10.039 1 87.5 37 SER B N 1
ATOM 3353 C CA . SER B 1 37 ? -24.156 -5.531 -11.344 1 87.5 37 SER B CA 1
ATOM 3354 C C . SER B 1 37 ? -23.375 -6.188 -12.469 1 87.5 37 SER B C 1
ATOM 3356 O O . SER B 1 37 ? -22.172 -6.418 -12.344 1 87.5 37 SER B O 1
ATOM 3358 N N . GLN B 1 38 ? -24.172 -6.523 -13.414 1 85.88 38 GLN B N 1
ATOM 3359 C CA . GLN B 1 38 ? -23.531 -7.094 -14.594 1 85.88 38 GLN B CA 1
ATOM 3360 C C . GLN B 1 38 ? -23.391 -6.051 -15.695 1 85.88 38 GLN B C 1
ATOM 3362 O O . GLN B 1 38 ? -24.328 -5.305 -15.984 1 85.88 38 GLN B O 1
ATOM 3367 N N . GLY B 1 39 ? -22.281 -5.973 -16.203 1 75.44 39 GLY B N 1
ATOM 3368 C CA . GLY B 1 39 ? -22.047 -5 -17.25 1 75.44 39 GLY B CA 1
ATOM 3369 C C . GLY B 1 39 ? -21.938 -3.576 -16.734 1 75.44 39 GLY B C 1
ATOM 3370 O O . GLY B 1 39 ? -21.656 -3.355 -15.562 1 75.44 39 GLY B O 1
ATOM 3371 N N . LEU B 1 40 ? -21.891 -2.684 -17.656 1 69.31 40 LEU B N 1
ATOM 3372 C CA . LEU B 1 40 ? -21.734 -1.283 -17.266 1 69.31 40 LEU B CA 1
ATOM 3373 C C . LEU B 1 40 ? -23.062 -0.542 -17.344 1 69.31 40 LEU B C 1
ATOM 3375 O O . LEU B 1 40 ? -23.484 -0.115 -18.438 1 69.31 40 LEU B O 1
ATOM 3379 N N . ASP B 1 41 ? -23.938 -0.857 -16.406 1 81.12 41 ASP B N 1
ATOM 3380 C CA . ASP B 1 41 ? -25.125 -0.006 -16.344 1 81.12 41 ASP B CA 1
ATOM 3381 C C . ASP B 1 41 ? -24.797 1.335 -15.688 1 81.12 41 ASP B C 1
ATOM 3383 O O . ASP B 1 41 ? -25.094 1.546 -14.508 1 81.12 41 ASP B O 1
ATOM 3387 N N . LEU B 1 42 ? -24.391 2.244 -16.469 1 80.81 42 LEU B N 1
ATOM 3388 C CA . LEU B 1 42 ? -23.844 3.52 -16.016 1 80.81 42 LEU B CA 1
ATOM 3389 C C . LEU B 1 42 ? -24.953 4.391 -15.422 1 80.81 42 LEU B C 1
ATOM 3391 O O . LEU B 1 42 ? -24.734 5.09 -14.43 1 80.81 42 LEU B O 1
ATOM 3395 N N . GLU B 1 43 ? -26.062 4.246 -15.992 1 83.62 43 GLU B N 1
ATOM 3396 C CA . GLU B 1 43 ? -27.156 5.09 -15.531 1 83.62 43 GLU B CA 1
ATOM 3397 C C . GLU B 1 43 ? -27.578 4.73 -14.109 1 83.62 43 GLU B C 1
ATOM 3399 O O . GLU B 1 43 ? -27.75 5.613 -13.266 1 83.62 43 GLU B O 1
ATOM 3404 N N . SER B 1 44 ? -27.688 3.451 -13.891 1 86.12 44 SER B N 1
ATOM 3405 C CA . SER B 1 44 ? -28.078 3.01 -12.555 1 86.12 44 SER B CA 1
ATOM 3406 C C . SER B 1 44 ? -26.984 3.316 -11.539 1 86.12 44 SER B C 1
ATOM 3408 O O . SER B 1 44 ? -27.281 3.697 -10.398 1 86.12 44 SER B O 1
ATOM 3410 N N . VAL B 1 45 ? -25.891 3.188 -11.969 1 84.94 45 VAL B N 1
ATOM 3411 C CA . VAL B 1 45 ? -24.75 3.453 -11.086 1 84.94 45 VAL B CA 1
ATOM 3412 C C . VAL B 1 45 ? -24.703 4.941 -10.742 1 84.94 45 VAL B C 1
ATOM 3414 O O . VAL B 1 45 ? -24.547 5.312 -9.578 1 84.94 45 VAL B O 1
ATOM 3417 N N . MET B 1 46 ? -24.844 5.727 -11.742 1 87.56 46 MET B N 1
ATOM 3418 C CA . MET B 1 46 ? -24.797 7.168 -11.531 1 87.56 46 MET B CA 1
ATOM 3419 C C . MET B 1 46 ? -25.938 7.625 -10.625 1 87.56 46 MET B C 1
ATOM 3421 O O . MET B 1 46 ? -25.75 8.484 -9.766 1 87.56 46 MET B O 1
ATOM 3425 N N . ALA B 1 47 ? -27.062 7.004 -10.867 1 90.38 47 ALA B N 1
ATOM 3426 C CA . ALA B 1 47 ? -28.203 7.355 -10.031 1 90.38 47 ALA B CA 1
ATOM 3427 C C . ALA B 1 47 ? -27.938 7.027 -8.562 1 90.38 47 ALA B C 1
ATOM 3429 O O . ALA B 1 47 ? -28.266 7.812 -7.676 1 90.38 47 ALA B O 1
ATOM 3430 N N . ARG B 1 48 ? -27.359 5.957 -8.352 1 89.06 48 ARG B N 1
ATOM 3431 C CA . ARG B 1 48 ? -27.047 5.559 -6.984 1 89.06 48 ARG B CA 1
ATOM 3432 C C . ARG B 1 48 ? -25.969 6.465 -6.379 1 89.06 48 ARG B C 1
ATOM 3434 O O . ARG B 1 48 ? -26.078 6.867 -5.219 1 89.06 48 ARG B O 1
ATOM 3441 N N . PHE B 1 49 ? -24.984 6.781 -7.137 1 89.56 49 PHE B N 1
ATOM 3442 C CA . PHE B 1 49 ? -23.938 7.688 -6.676 1 89.56 49 PHE B CA 1
ATOM 3443 C C . PHE B 1 49 ? -24.516 9.039 -6.289 1 89.56 49 PHE B C 1
ATOM 3445 O O . PHE B 1 49 ? -24.234 9.562 -5.211 1 89.56 49 PHE B O 1
ATOM 3452 N N . ARG B 1 50 ? -25.375 9.469 -7.145 1 92.25 50 ARG B N 1
ATOM 3453 C CA . ARG B 1 50 ? -25.984 10.773 -6.902 1 92.25 50 ARG B CA 1
ATOM 3454 C C . ARG B 1 50 ? -26.812 10.758 -5.621 1 92.25 50 ARG B C 1
ATOM 3456 O O . ARG B 1 50 ? -26.703 11.68 -4.805 1 92.25 50 ARG B O 1
ATOM 3463 N N . LYS B 1 51 ? -27.453 9.695 -5.477 1 92.19 51 LYS B N 1
ATOM 3464 C CA . LYS B 1 51 ? -28.312 9.594 -4.301 1 92.19 51 LYS B CA 1
ATOM 3465 C C . LYS B 1 51 ? -27.484 9.516 -3.021 1 92.19 51 LYS B C 1
ATOM 3467 O O . LYS B 1 51 ? -27.734 10.266 -2.072 1 92.19 51 LYS B O 1
ATOM 3472 N N . GLU B 1 52 ? -26.547 8.664 -3.025 1 89.62 52 GLU B N 1
ATOM 3473 C CA . GLU B 1 52 ? -25.734 8.445 -1.829 1 89.62 52 GLU B CA 1
ATOM 3474 C C . GLU B 1 52 ? -24.891 9.664 -1.503 1 89.62 52 GLU B C 1
ATOM 3476 O O . GLU B 1 52 ? -24.781 10.062 -0.342 1 89.62 52 GLU B O 1
ATOM 3481 N N . ILE B 1 53 ? -24.344 10.305 -2.465 1 89.12 53 ILE B N 1
ATOM 3482 C CA . ILE B 1 53 ? -23.453 11.445 -2.256 1 89.12 53 ILE B CA 1
ATOM 3483 C C . ILE B 1 53 ? -24.266 12.672 -1.869 1 89.12 53 ILE B C 1
ATOM 3485 O O . ILE B 1 53 ? -23.891 13.422 -0.964 1 89.12 53 ILE B O 1
ATOM 3489 N N . ALA B 1 54 ? -25.375 12.828 -2.557 1 91.75 54 ALA B N 1
ATOM 3490 C CA . ALA B 1 54 ? -26.234 13.953 -2.215 1 91.75 54 ALA B CA 1
ATOM 3491 C C . ALA B 1 54 ? -26.688 13.883 -0.759 1 91.75 54 ALA B C 1
ATOM 3493 O O . ALA B 1 54 ? -26.656 14.883 -0.038 1 91.75 54 ALA B O 1
ATOM 3494 N N . SER B 1 55 ? -27.062 12.703 -0.395 1 89.06 55 SER B N 1
ATOM 3495 C CA . SER B 1 55 ? -27.516 12.508 0.982 1 89.06 55 SER B CA 1
ATOM 3496 C C . SER B 1 55 ? -26.375 12.773 1.969 1 89.06 55 SER B C 1
ATOM 3498 O O . SER B 1 55 ? -26.578 13.398 3.008 1 89.06 55 SER B O 1
ATOM 3500 N N . ALA B 1 56 ? -25.25 12.312 1.683 1 87.94 56 ALA B N 1
ATOM 3501 C CA . ALA B 1 56 ? -24.094 12.492 2.551 1 87.94 56 ALA B CA 1
ATOM 3502 C C . ALA B 1 56 ? -23.703 13.969 2.65 1 87.94 56 ALA B C 1
ATOM 3504 O O . ALA B 1 56 ? -23.375 14.453 3.734 1 87.94 56 ALA B O 1
ATOM 3505 N N . VAL B 1 57 ? -23.734 14.625 1.545 1 87.75 57 VAL B N 1
ATOM 3506 C CA . VAL B 1 57 ? -23.375 16.031 1.499 1 87.75 57 VAL B CA 1
ATOM 3507 C C . VAL B 1 57 ? -24.375 16.844 2.318 1 87.75 57 VAL B C 1
ATOM 3509 O O . VAL B 1 57 ? -23.984 17.766 3.053 1 87.75 57 VAL B O 1
ATOM 3512 N N . ASP B 1 58 ? -25.594 16.484 2.201 1 88.31 58 ASP B N 1
ATOM 3513 C CA . ASP B 1 58 ? -26.641 17.172 2.957 1 88.31 58 ASP B CA 1
ATOM 3514 C C . ASP B 1 58 ? -26.438 16.984 4.461 1 88.31 58 ASP B C 1
ATOM 3516 O O . ASP B 1 58 ? -26.547 17.938 5.23 1 88.31 58 ASP B O 1
ATOM 3520 N N . LYS B 1 59 ? -26.172 15.828 4.82 1 85.06 59 LYS B N 1
ATOM 3521 C CA . LYS B 1 59 ? -25.953 15.531 6.234 1 85.06 59 LYS B CA 1
ATOM 3522 C C . LYS B 1 59 ? -24.734 16.266 6.766 1 85.06 59 LYS B C 1
ATOM 3524 O O . LYS B 1 59 ? -24.734 16.781 7.887 1 85.06 59 LYS B O 1
ATOM 3529 N N . GLU B 1 60 ? -23.734 16.266 5.945 1 86.94 60 GLU B N 1
ATOM 3530 C CA . GLU B 1 60 ? -22.516 17 6.324 1 86.94 60 GLU B CA 1
ATOM 3531 C C . GLU B 1 60 ? -22.797 18.484 6.496 1 86.94 60 GLU B C 1
ATOM 3533 O O . GLU B 1 60 ? -22.203 19.141 7.359 1 86.94 60 GLU B O 1
ATOM 3538 N N . GLY B 1 61 ? -23.656 18.953 5.641 1 87.06 61 GLY B N 1
ATOM 3539 C CA . GLY B 1 61 ? -24.031 20.359 5.754 1 87.06 61 GLY B CA 1
ATOM 3540 C C . GLY B 1 61 ? -24.703 20.688 7.074 1 87.06 61 GLY B C 1
ATOM 3541 O O . GLY B 1 61 ? -24.438 21.734 7.664 1 87.06 61 GLY B O 1
ATOM 3542 N N . VAL B 1 62 ? -25.5 19.781 7.492 1 87.25 62 VAL B N 1
ATOM 3543 C CA . VAL B 1 62 ? -26.188 19.969 8.766 1 87.25 62 VAL B CA 1
ATOM 3544 C C . VAL B 1 62 ? -25.172 19.938 9.906 1 87.25 62 VAL B C 1
ATOM 3546 O O . VAL B 1 62 ? -25.203 20.781 10.805 1 87.25 62 VAL B O 1
ATOM 3549 N N . VAL B 1 63 ? -24.312 19.031 9.852 1 86.69 63 VAL B N 1
ATOM 3550 C CA . VAL B 1 63 ? -23.281 18.875 10.875 1 86.69 63 VAL B CA 1
ATOM 3551 C C . VAL B 1 63 ? -22.406 20.125 10.906 1 86.69 63 VAL B C 1
ATOM 3553 O O . VAL B 1 63 ? -22.047 20.609 11.984 1 86.69 63 VAL B O 1
ATOM 3556 N N . LYS B 1 64 ? -22.078 20.547 9.781 1 89.69 64 LYS B N 1
ATOM 3557 C CA . LYS B 1 64 ? -21.25 21.75 9.648 1 89.69 64 LYS B CA 1
ATOM 3558 C C . LYS B 1 64 ? -21.875 22.922 10.383 1 89.69 64 LYS B C 1
ATOM 3560 O O . LYS B 1 64 ? -21.188 23.641 11.109 1 89.69 64 LYS B O 1
ATOM 3565 N N . LYS B 1 65 ? -23.125 23.109 10.219 1 91.81 65 LYS B N 1
ATOM 3566 C CA . LYS B 1 65 ? -23.828 24.219 10.836 1 91.81 65 LYS B CA 1
ATOM 3567 C C . LYS B 1 65 ? -23.859 24.078 12.359 1 91.81 65 LYS B C 1
ATOM 3569 O O . LYS B 1 65 ? -23.656 25.062 13.078 1 91.81 65 LYS B O 1
ATOM 3574 N N . ILE B 1 66 ? -24.062 22.922 12.781 1 91.56 66 ILE B N 1
ATOM 3575 C CA . ILE B 1 66 ? -24.125 22.672 14.211 1 91.56 66 ILE B CA 1
ATOM 3576 C C . ILE B 1 66 ? -22.75 22.906 14.836 1 91.56 66 ILE B C 1
ATOM 3578 O O . ILE B 1 66 ? -22.641 23.516 15.898 1 91.56 66 ILE B O 1
ATOM 3582 N N . ILE B 1 67 ? -21.719 22.453 14.211 1 91.69 67 ILE B N 1
ATOM 3583 C CA . ILE B 1 67 ? -20.359 22.609 14.727 1 91.69 67 ILE B CA 1
ATOM 3584 C C . ILE B 1 67 ? -20 24.094 14.812 1 91.69 67 ILE B C 1
ATOM 3586 O O . ILE B 1 67 ? -19.438 24.547 15.812 1 91.69 67 ILE B O 1
ATOM 3590 N N . ARG B 1 68 ? -20.328 24.797 13.836 1 93.81 68 ARG B N 1
ATOM 3591 C CA . ARG B 1 68 ? -19.984 26.219 13.82 1 93.81 68 ARG B CA 1
ATOM 3592 C C . ARG B 1 68 ? -20.703 26.953 14.938 1 93.81 68 ARG B C 1
ATOM 3594 O O . ARG B 1 68 ? -20.094 27.797 15.609 1 93.81 68 ARG B O 1
ATOM 3601 N N . GLN B 1 69 ? -21.891 26.578 15.242 1 92.62 69 GLN B N 1
ATOM 3602 C CA . GLN B 1 69 ? -22.719 27.344 16.172 1 92.62 69 GLN B CA 1
ATOM 3603 C C . GLN B 1 69 ? -22.5 26.875 17.609 1 92.62 69 GLN B C 1
ATOM 3605 O O . GLN B 1 69 ? -22.594 27.672 18.547 1 92.62 69 GLN B O 1
ATOM 3610 N N . GLN B 1 70 ? -22.172 25.594 17.719 1 89.62 70 GLN B N 1
ATOM 3611 C CA . GLN B 1 70 ? -22.25 25.062 19.078 1 89.62 70 GLN B CA 1
ATOM 3612 C C . GLN B 1 70 ? -20.891 24.531 19.531 1 89.62 70 GLN B C 1
ATOM 3614 O O . GLN B 1 70 ? -20.609 24.453 20.734 1 89.62 70 GLN B O 1
ATOM 3619 N N . VAL B 1 71 ? -20.094 24.109 18.641 1 87.88 71 VAL B N 1
ATOM 3620 C CA . VAL B 1 71 ? -18.859 23.438 19.031 1 87.88 71 VAL B CA 1
ATOM 3621 C C . VAL B 1 71 ? -17.703 24.438 18.984 1 87.88 71 VAL B C 1
ATOM 3623 O O . VAL B 1 71 ? -16.938 24.547 19.938 1 87.88 71 VAL B O 1
ATOM 3626 N N . LEU B 1 72 ? -17.562 25.203 17.953 1 91.69 72 LEU B N 1
ATOM 3627 C CA . LEU B 1 72 ? -16.438 26.094 17.734 1 91.69 72 LEU B CA 1
ATOM 3628 C C . LEU B 1 72 ? -16.328 27.109 18.875 1 91.69 72 LEU B C 1
ATOM 3630 O O . LEU B 1 72 ? -15.234 27.344 19.406 1 91.69 72 LEU B O 1
ATOM 3634 N N . PRO B 1 73 ? -17.438 27.625 19.312 1 89.12 73 PRO B N 1
ATOM 3635 C CA . PRO B 1 73 ? -17.344 28.609 20.391 1 89.12 73 PRO B CA 1
ATOM 3636 C C . PRO B 1 73 ? -16.859 28 21.719 1 89.12 73 PRO B C 1
ATOM 3638 O O . PRO B 1 73 ? -16.391 28.719 22.594 1 89.12 73 PRO B O 1
ATOM 3641 N N . LYS B 1 74 ? -16.969 26.719 21.812 1 85.5 74 LYS B N 1
ATOM 3642 C CA . LYS B 1 74 ? -16.594 26.047 23.062 1 85.5 74 LYS B CA 1
ATOM 3643 C C . LYS B 1 74 ? -15.102 25.719 23.078 1 85.5 74 LYS B C 1
ATOM 3645 O O . LYS B 1 74 ? -14.555 25.359 24.109 1 85.5 74 LYS B O 1
ATOM 3650 N N . ILE B 1 75 ? -14.516 25.812 21.891 1 87.12 75 ILE B N 1
ATOM 3651 C CA . ILE B 1 75 ? -13.078 25.578 21.844 1 87.12 75 ILE B CA 1
ATOM 3652 C C . ILE B 1 75 ? -12.336 26.797 22.391 1 87.12 75 ILE B C 1
ATOM 3654 O O . ILE B 1 75 ? -12.32 27.859 21.766 1 87.12 75 ILE B O 1
ATOM 3658 N N . SER B 1 76 ? -11.914 26.734 23.594 1 81.44 76 SER B N 1
ATOM 3659 C CA . SER B 1 76 ? -11.234 27.844 24.25 1 81.44 76 SER B CA 1
ATOM 3660 C C . SER B 1 76 ? -10.023 27.359 25.031 1 81.44 76 SER B C 1
ATOM 3662 O O . SER B 1 76 ? -9.852 26.156 25.25 1 81.44 76 SER B O 1
ATOM 3664 N N . ALA B 1 77 ? -9.344 28.453 25.359 1 72.06 77 ALA B N 1
ATOM 3665 C CA . ALA B 1 77 ? -8.117 28.219 26.125 1 72.06 77 ALA B CA 1
ATOM 3666 C C . ALA B 1 77 ? -8.422 27.516 27.438 1 72.06 77 ALA B C 1
ATOM 3668 O O . ALA B 1 77 ? -9.438 27.797 28.078 1 72.06 77 ALA B O 1
ATOM 3669 N N . ASN B 1 78 ? -7.695 26.594 27.859 1 61.25 78 ASN B N 1
ATOM 3670 C CA . ASN B 1 78 ? -7.691 25.953 29.172 1 61.25 78 ASN B CA 1
ATOM 3671 C C . ASN B 1 78 ? -8.812 24.922 29.297 1 61.25 78 ASN B C 1
ATOM 3673 O O . ASN B 1 78 ? -9.188 24.531 30.406 1 61.25 78 ASN B O 1
ATOM 3677 N N . SER B 1 79 ? -9.57 24.797 28.156 1 59.97 79 SER B N 1
ATOM 3678 C CA . SER B 1 79 ? -10.523 23.688 28.25 1 59.97 79 SER B CA 1
ATOM 3679 C C . SER B 1 79 ? -9.805 22.359 28.484 1 59.97 79 SER B C 1
ATOM 3681 O O . SER B 1 79 ? -8.609 22.234 28.203 1 59.97 79 SER B O 1
ATOM 3683 N N . ARG B 1 80 ? -10.461 21.5 29.25 1 58.41 80 ARG B N 1
ATOM 3684 C CA . ARG B 1 80 ? -9.898 20.25 29.719 1 58.41 80 ARG B CA 1
ATOM 3685 C C . ARG B 1 80 ? -9.172 19.516 28.578 1 58.41 80 ARG B C 1
ATOM 3687 O O . ARG B 1 80 ? -9.797 19.062 27.625 1 58.41 80 ARG B O 1
ATOM 3694 N N . GLY B 1 81 ? -7.762 19.656 28.547 1 66.19 81 GLY B N 1
ATOM 3695 C CA . GLY B 1 81 ? -6.863 18.906 27.672 1 66.19 81 GLY B CA 1
ATOM 3696 C C . GLY B 1 81 ? -6.352 19.734 26.5 1 66.19 81 GLY B C 1
ATOM 3697 O O . GLY B 1 81 ? -5.531 19.25 25.719 1 66.19 81 GLY B O 1
ATOM 3698 N N . GLY B 1 82 ? -6.867 20.938 26.453 1 75.06 82 GLY B N 1
ATOM 3699 C CA . GLY B 1 82 ? -6.445 21.781 25.344 1 75.06 82 GLY B CA 1
ATOM 3700 C C . GLY B 1 82 ? -5.188 22.578 25.656 1 75.06 82 GLY B C 1
ATOM 3701 O O . GLY B 1 82 ? -4.797 22.703 26.812 1 75.06 82 GLY B O 1
ATOM 3702 N N . ALA B 1 83 ? -4.523 22.984 24.594 1 86.88 83 ALA B N 1
ATOM 3703 C CA . ALA B 1 83 ? -3.367 23.875 24.719 1 86.88 83 ALA B CA 1
ATOM 3704 C C . ALA B 1 83 ? -3.787 25.25 25.203 1 86.88 83 ALA B C 1
ATOM 3706 O O . ALA B 1 83 ? -4.953 25.625 25.094 1 86.88 83 ALA B O 1
ATOM 3707 N N . LYS B 1 84 ? -2.893 25.969 25.797 1 89.94 84 LYS B N 1
ATOM 3708 C CA . LYS B 1 84 ? -3.15 27.344 26.234 1 89.94 84 LYS B CA 1
ATOM 3709 C C . LYS B 1 84 ? -3.561 28.234 25.078 1 89.94 84 LYS B C 1
ATOM 3711 O O . LYS B 1 84 ? -4.301 29.203 25.266 1 89.94 84 LYS B O 1
ATOM 3716 N N . GLU B 1 85 ? -3.111 27.844 23.906 1 91.94 85 GLU B N 1
ATOM 3717 C CA . GLU B 1 85 ? -3.363 28.625 22.688 1 91.94 85 GLU B CA 1
ATOM 3718 C C . GLU B 1 85 ? -4.656 28.172 22.016 1 91.94 85 GLU B C 1
ATOM 3720 O O . GLU B 1 85 ? -5.035 28.719 20.969 1 91.94 85 GLU B O 1
ATOM 3725 N N . ALA B 1 86 ? -5.379 27.281 22.578 1 93.44 86 ALA B N 1
ATOM 3726 C CA . ALA B 1 86 ? -6.559 26.719 21.938 1 93.44 86 ALA B CA 1
ATOM 3727 C C . ALA B 1 86 ? -7.613 27.781 21.672 1 93.44 86 ALA B C 1
ATOM 3729 O O . ALA B 1 86 ? -7.82 28.672 22.5 1 93.44 86 ALA B O 1
ATOM 3730 N N . GLY B 1 87 ? -8.25 27.719 20.547 1 94.06 87 GLY B N 1
ATOM 3731 C CA . GLY B 1 87 ? -9.273 28.672 20.172 1 94.06 87 GLY B CA 1
ATOM 3732 C C . GLY B 1 87 ? -9.477 28.781 18.672 1 94.06 87 GLY B C 1
ATOM 3733 O O . GLY B 1 87 ? -8.828 28.062 17.906 1 94.06 87 GLY B O 1
ATOM 3734 N N . VAL B 1 88 ? -10.477 29.547 18.297 1 95.81 88 VAL B N 1
ATOM 3735 C CA . VAL B 1 88 ? -10.766 29.828 16.906 1 95.81 88 VAL B CA 1
ATOM 3736 C C . VAL B 1 88 ? -10.242 31.203 16.531 1 95.81 88 VAL B C 1
ATOM 3738 O O . VAL B 1 88 ? -10.531 32.188 17.203 1 95.81 88 VAL B O 1
ATOM 3741 N N . TYR B 1 89 ? -9.453 31.203 15.516 1 97.25 89 TYR B N 1
ATOM 3742 C CA . TYR B 1 89 ? -8.805 32.438 15.094 1 97.25 89 TYR B CA 1
ATOM 3743 C C . TYR B 1 89 ? -9.078 32.719 13.617 1 97.25 89 TYR B C 1
ATOM 3745 O O . TYR B 1 89 ? -9.594 31.859 12.898 1 97.25 89 TYR B O 1
ATOM 3753 N N . ARG B 1 90 ? -8.734 33.906 13.219 1 96.88 90 ARG B N 1
ATOM 3754 C CA . ARG B 1 90 ? -8.922 34.312 11.828 1 96.88 90 ARG B CA 1
ATOM 3755 C C . ARG B 1 90 ? -7.711 35.094 11.305 1 96.88 90 ARG B C 1
ATOM 3757 O O . ARG B 1 90 ? -7.191 35.969 11.992 1 96.88 90 ARG B O 1
ATOM 3764 N N . ALA B 1 91 ? -7.301 34.656 10.211 1 97.31 91 ALA B N 1
ATOM 3765 C CA . ALA B 1 91 ? -6.281 35.406 9.484 1 97.31 91 ALA B CA 1
ATOM 3766 C C . ALA B 1 91 ? -6.922 36.344 8.461 1 97.31 91 ALA B C 1
ATOM 3768 O O . ALA B 1 91 ? -7.641 35.875 7.566 1 97.31 91 ALA B O 1
ATOM 3769 N N . THR B 1 92 ? -6.582 37.625 8.484 1 96.19 92 THR B N 1
ATOM 3770 C CA . THR B 1 92 ? -7.148 38.594 7.547 1 96.19 92 THR B CA 1
ATOM 3771 C C . THR B 1 92 ? -6.434 38.5 6.199 1 96.19 92 THR B C 1
ATOM 3773 O O . THR B 1 92 ? -5.277 38.094 6.125 1 96.19 92 THR B O 1
ATOM 3776 N N . PRO B 1 93 ? -7.152 38.938 5.176 1 95.12 93 PRO B N 1
ATOM 3777 C CA . PRO B 1 93 ? -6.516 38.969 3.855 1 95.12 93 PRO B CA 1
ATOM 3778 C C . PRO B 1 93 ? -5.246 39.812 3.83 1 95.12 93 PRO B C 1
ATOM 3780 O O . PRO B 1 93 ? -4.293 39.5 3.115 1 95.12 93 PRO B O 1
ATOM 3783 N N . GLU B 1 94 ? -5.234 40.844 4.625 1 96.5 94 GLU B N 1
ATOM 3784 C CA . GLU B 1 94 ? -4.059 41.688 4.684 1 96.5 94 GLU B CA 1
ATOM 3785 C C . GLU B 1 94 ? -2.873 40.969 5.316 1 96.5 94 GLU B C 1
ATOM 3787 O O . GLU B 1 94 ? -1.738 41.094 4.855 1 96.5 94 GLU B O 1
ATOM 3792 N N . GLU B 1 95 ? -3.17 40.281 6.328 1 97.06 95 GLU B N 1
ATOM 3793 C CA . GLU B 1 95 ? -2.121 39.5 6.98 1 97.06 95 GLU B CA 1
ATOM 3794 C C . GLU B 1 95 ? -1.556 38.438 6.039 1 97.06 95 GLU B C 1
ATOM 3796 O O . GLU B 1 95 ? -0.344 38.219 6.004 1 97.06 95 GLU B O 1
ATOM 3801 N N . LEU B 1 96 ? -2.402 37.812 5.32 1 97 96 LEU B N 1
ATOM 3802 C CA . LEU B 1 96 ? -1.979 36.781 4.379 1 97 96 LEU B CA 1
ATOM 3803 C C . LEU B 1 96 ? -1.17 37.375 3.238 1 97 96 LEU B C 1
ATOM 3805 O O . LEU B 1 96 ? -0.184 36.812 2.791 1 97 96 LEU B O 1
ATOM 3809 N N . ALA B 1 97 ? -1.552 38.531 2.791 1 96.62 97 ALA B N 1
ATOM 3810 C CA . ALA B 1 97 ? -0.801 39.219 1.752 1 96.62 97 ALA B CA 1
ATOM 3811 C C . ALA B 1 97 ? 0.597 39.594 2.24 1 96.62 97 ALA B C 1
ATOM 3813 O O . ALA B 1 97 ? 1.563 39.531 1.477 1 96.62 97 ALA B O 1
ATOM 3814 N N . THR B 1 98 ? 0.622 40 3.441 1 97.44 98 THR B N 1
ATOM 3815 C CA . THR B 1 98 ? 1.913 40.312 4.035 1 97.44 98 THR B CA 1
ATOM 3816 C C . THR B 1 98 ? 2.82 39.094 4.074 1 97.44 98 THR B C 1
ATOM 3818 O O . THR B 1 98 ? 4.016 39.188 3.799 1 97.44 98 THR B O 1
ATOM 3821 N N . VAL B 1 99 ? 2.293 37.969 4.445 1 97.62 99 VAL B N 1
ATOM 3822 C CA . VAL B 1 99 ? 3.055 36.75 4.477 1 97.62 99 VAL B CA 1
ATOM 3823 C C . VAL B 1 99 ? 3.543 36.406 3.068 1 97.62 99 VAL B C 1
ATOM 3825 O O . VAL B 1 99 ? 4.68 35.938 2.891 1 97.62 99 VAL B O 1
ATOM 3828 N N . HIS B 1 100 ? 2.717 36.594 2.033 1 97.06 100 HIS B N 1
ATOM 3829 C CA . HIS B 1 100 ? 3.119 36.375 0.651 1 97.06 100 HIS B CA 1
ATOM 3830 C C . HIS B 1 100 ? 4.367 37.188 0.296 1 97.06 100 HIS B C 1
ATOM 3832 O O . HIS B 1 100 ? 5.371 36.594 -0.14 1 97.06 100 HIS B O 1
ATOM 3838 N N . GLN B 1 101 ? 4.316 38.406 0.6 1 96.31 101 GLN B N 1
ATOM 3839 C CA . GLN B 1 101 ? 5.355 39.312 0.144 1 96.31 101 GLN B CA 1
ATOM 3840 C C . GLN B 1 101 ? 6.598 39.219 1.026 1 96.31 101 GLN B C 1
ATOM 3842 O O . GLN B 1 101 ? 7.723 39.188 0.522 1 96.31 101 GLN B O 1
ATOM 3847 N N . SER B 1 102 ? 6.383 39.094 2.299 1 96.75 102 SER B N 1
ATOM 3848 C CA . SER B 1 102 ? 7.5 39.219 3.23 1 96.75 102 SER B CA 1
ATOM 3849 C C . SER B 1 102 ? 8.188 37.875 3.453 1 96.75 102 SER B C 1
ATOM 3851 O O . SER B 1 102 ? 9.367 37.812 3.799 1 96.75 102 SER B O 1
ATOM 3853 N N . LEU B 1 103 ? 7.484 36.781 3.264 1 97.19 103 LEU B N 1
ATOM 3854 C CA . LEU B 1 103 ? 8.07 35.5 3.613 1 97.19 103 LEU B CA 1
ATOM 3855 C C . LEU B 1 103 ? 8.117 34.594 2.4 1 97.19 103 LEU B C 1
ATOM 3857 O O . LEU B 1 103 ? 9.195 34.219 1.942 1 97.19 103 LEU B O 1
ATOM 3861 N N . LEU B 1 104 ? 6.973 34.312 1.791 1 96.81 104 LEU B N 1
ATOM 3862 C CA . LEU B 1 104 ? 6.898 33.312 0.73 1 96.81 104 LEU B CA 1
ATOM 3863 C C . LEU B 1 104 ? 7.652 33.781 -0.511 1 96.81 104 LEU B C 1
ATOM 3865 O O . LEU B 1 104 ? 8.672 33.188 -0.885 1 96.81 104 LEU B O 1
ATOM 3869 N N . PHE B 1 105 ? 7.297 34.938 -1.065 1 95.56 105 PHE B N 1
ATOM 3870 C CA . PHE B 1 105 ? 7.859 35.406 -2.334 1 95.56 105 PHE B CA 1
ATOM 3871 C C . PHE B 1 105 ? 9.258 35.969 -2.137 1 95.56 105 PHE B C 1
ATOM 3873 O O . PHE B 1 105 ? 10.023 36.094 -3.096 1 95.56 105 PHE B O 1
ATOM 3880 N N . SER B 1 106 ? 9.617 36.25 -0.93 1 94.88 106 SER B N 1
ATOM 3881 C CA . SER B 1 106 ? 10.961 36.719 -0.622 1 94.88 106 SER B CA 1
ATOM 3882 C C . SER B 1 106 ? 11.938 35.562 -0.467 1 94.88 106 SER B C 1
ATOM 3884 O O . SER B 1 106 ? 13.141 35.781 -0.273 1 94.88 106 SER B O 1
ATOM 3886 N N . GLY B 1 107 ? 11.438 34.312 -0.48 1 93.62 107 GLY B N 1
ATOM 3887 C CA . GLY B 1 107 ? 12.305 33.156 -0.453 1 93.62 107 GLY B CA 1
ATOM 3888 C C . GLY B 1 107 ? 12.68 32.719 0.952 1 93.62 107 GLY B C 1
ATOM 3889 O O . GLY B 1 107 ? 13.617 31.953 1.138 1 93.62 107 GLY B O 1
ATOM 3890 N N . LYS B 1 108 ? 11.969 33.188 1.954 1 97 108 LYS B N 1
ATOM 3891 C CA . LYS B 1 108 ? 12.312 32.906 3.346 1 97 108 LYS B CA 1
ATOM 3892 C C . LYS B 1 108 ? 11.641 31.609 3.834 1 97 108 LYS B C 1
ATOM 3894 O O . LYS B 1 108 ? 11.781 31.25 5.004 1 97 108 LYS B O 1
ATOM 3899 N N . VAL B 1 109 ? 10.891 31 2.943 1 98.12 109 VAL B N 1
ATOM 3900 C CA . VAL B 1 109 ? 10.211 29.75 3.293 1 98.12 109 VAL B CA 1
ATOM 3901 C C . VAL B 1 109 ? 10.656 28.641 2.348 1 98.12 109 VAL B C 1
ATOM 3903 O O . VAL B 1 109 ? 10.695 28.828 1.13 1 98.12 109 VAL B O 1
ATOM 3906 N N . GLU B 1 110 ? 10.977 27.484 2.867 1 98 110 GLU B N 1
ATOM 3907 C CA . GLU B 1 110 ? 11.328 26.312 2.078 1 98 110 GLU B CA 1
ATOM 3908 C C . GLU B 1 110 ? 10.508 25.094 2.506 1 98 110 GLU B C 1
ATOM 3910 O O . GLU B 1 110 ? 10.219 24.922 3.693 1 98 110 GLU B O 1
ATOM 3915 N N . ALA B 1 111 ? 10.117 24.312 1.53 1 98.38 111 ALA B N 1
ATOM 3916 C CA . ALA B 1 111 ? 9.383 23.078 1.787 1 98.38 111 ALA B CA 1
ATOM 3917 C C . ALA B 1 111 ? 10.18 21.859 1.335 1 98.38 111 ALA B C 1
ATOM 3919 O O . ALA B 1 111 ? 10.977 21.953 0.399 1 98.38 111 ALA B O 1
ATOM 3920 N N . VAL B 1 112 ? 9.961 20.797 2.01 1 97.88 112 VAL B N 1
ATOM 3921 C CA . VAL B 1 112 ? 10.656 19.562 1.678 1 97.88 112 VAL B CA 1
ATOM 3922 C C . VAL B 1 112 ? 9.641 18.438 1.451 1 97.88 112 VAL B C 1
ATOM 3924 O O . VAL B 1 112 ? 8.641 18.359 2.16 1 97.88 112 VAL B O 1
ATOM 3927 N N . ASN B 1 113 ? 9.891 17.656 0.463 1 96.62 113 ASN B N 1
ATOM 3928 C CA . ASN B 1 113 ? 9.148 16.422 0.195 1 96.62 113 ASN B CA 1
ATOM 3929 C C . ASN B 1 113 ? 10.062 15.305 -0.286 1 96.62 113 ASN B C 1
ATOM 3931 O O . ASN B 1 113 ? 11.258 15.523 -0.496 1 96.62 113 ASN B O 1
ATOM 3935 N N . SER B 1 114 ? 9.523 14.133 -0.26 1 95.69 114 SER B N 1
ATOM 3936 C CA . SER B 1 114 ? 10.352 12.992 -0.607 1 95.69 114 SER B CA 1
ATOM 3937 C C . SER B 1 114 ? 9.586 11.977 -1.45 1 95.69 114 SER B C 1
ATOM 3939 O O . SER B 1 114 ? 8.352 12.039 -1.533 1 95.69 114 SER B O 1
ATOM 3941 N N . ILE B 1 115 ? 10.336 11.109 -2.129 1 93.25 115 ILE B N 1
ATOM 3942 C CA . ILE B 1 115 ? 9.773 10.008 -2.898 1 93.25 115 ILE B CA 1
ATOM 3943 C C . ILE B 1 115 ? 10.664 8.773 -2.766 1 93.25 115 ILE B C 1
ATOM 3945 O O . ILE B 1 115 ? 11.859 8.891 -2.504 1 93.25 115 ILE B O 1
ATOM 3949 N N . SER B 1 116 ? 10.039 7.668 -2.748 1 92.75 116 SER B N 1
ATOM 3950 C CA . SER B 1 116 ? 10.773 6.41 -2.77 1 92.75 116 SER B CA 1
ATOM 3951 C C . SER B 1 116 ? 10.352 5.539 -3.945 1 92.75 116 SER B C 1
ATOM 3953 O O . SER B 1 116 ? 9.156 5.418 -4.234 1 92.75 116 SER B O 1
ATOM 3955 N N . THR B 1 117 ? 11.281 4.992 -4.68 1 90.56 117 THR B N 1
ATOM 3956 C CA . THR B 1 117 ? 11.07 4.043 -5.766 1 90.56 117 THR B CA 1
ATOM 3957 C C . THR B 1 117 ? 11.883 2.773 -5.539 1 90.56 117 THR B C 1
ATOM 3959 O O . THR B 1 117 ? 12.992 2.828 -5 1 90.56 117 THR B O 1
ATOM 3962 N N . SER B 1 118 ? 11.227 1.649 -5.898 1 88.44 118 SER B N 1
ATOM 3963 C CA . SER B 1 118 ? 11.922 0.4 -5.609 1 88.44 118 SER B CA 1
ATOM 3964 C C . SER B 1 118 ? 11.828 -0.57 -6.781 1 88.44 118 SER B C 1
ATOM 3966 O O . SER B 1 118 ? 10.844 -0.553 -7.531 1 88.44 118 SER B O 1
ATOM 3968 N N . HIS B 1 119 ? 12.875 -1.284 -6.961 1 87.25 119 HIS B N 1
ATOM 3969 C CA . HIS B 1 119 ? 12.961 -2.441 -7.844 1 87.25 119 HIS B CA 1
ATOM 3970 C C . HIS B 1 119 ? 13.289 -3.709 -7.062 1 87.25 119 HIS B C 1
ATOM 3972 O O . HIS B 1 119 ? 14.281 -3.754 -6.332 1 87.25 119 HIS B O 1
ATOM 3978 N N . GLU B 1 120 ? 12.359 -4.656 -7.188 1 81.69 120 GLU B N 1
ATOM 3979 C CA . GLU B 1 120 ? 12.578 -5.926 -6.496 1 81.69 120 GLU B CA 1
ATOM 3980 C C . GLU B 1 120 ? 12.695 -7.078 -7.484 1 81.69 120 GLU B C 1
ATOM 3982 O O . GLU B 1 120 ? 11.836 -7.266 -8.344 1 81.69 120 GLU B O 1
ATOM 3987 N N . SER B 1 121 ? 13.781 -7.742 -7.387 1 83.38 121 SER B N 1
ATOM 3988 C CA . SER B 1 121 ? 14.031 -8.945 -8.18 1 83.38 121 SER B CA 1
ATOM 3989 C C . SER B 1 121 ? 14.703 -10.031 -7.34 1 83.38 121 SER B C 1
ATOM 3991 O O . SER B 1 121 ? 14.992 -9.82 -6.16 1 83.38 121 SER B O 1
ATOM 3993 N N . LEU B 1 122 ? 14.906 -11.156 -7.906 1 80.12 122 LEU B N 1
ATOM 3994 C CA . LEU B 1 122 ? 15.516 -12.266 -7.18 1 80.12 122 LEU B CA 1
ATOM 3995 C C . LEU B 1 122 ? 16.953 -11.938 -6.812 1 80.12 122 LEU B C 1
ATOM 3997 O O . LEU B 1 122 ? 17.344 -12.062 -5.648 1 80.12 122 LEU B O 1
ATOM 4001 N N . PRO B 1 123 ? 17.719 -11.469 -7.77 1 80.12 123 PRO B N 1
ATOM 4002 C CA . PRO B 1 123 ? 19.141 -11.273 -7.441 1 80.12 123 PRO B CA 1
ATOM 4003 C C . PRO B 1 123 ? 19.375 -10.055 -6.543 1 80.12 123 PRO B C 1
ATOM 4005 O O . PRO B 1 123 ? 20.312 -10.047 -5.746 1 80.12 123 PRO B O 1
ATOM 4008 N N . ILE B 1 124 ? 18.547 -9 -6.797 1 85.44 124 ILE B N 1
ATOM 4009 C CA . ILE B 1 124 ? 18.875 -7.766 -6.098 1 85.44 124 ILE B CA 1
ATOM 4010 C C . ILE B 1 124 ? 17.609 -6.91 -5.938 1 85.44 124 ILE B C 1
ATOM 4012 O O . ILE B 1 124 ? 16.719 -6.938 -6.793 1 85.44 124 ILE B O 1
ATOM 4016 N N . GLY B 1 125 ? 17.531 -6.328 -4.793 1 85.62 125 GLY B N 1
ATOM 4017 C CA . GLY B 1 125 ? 16.562 -5.258 -4.562 1 85.62 125 GLY B CA 1
ATOM 4018 C C . GLY B 1 125 ? 17.219 -3.889 -4.461 1 85.62 125 GLY B C 1
ATOM 4019 O O . GLY B 1 125 ? 18.266 -3.736 -3.836 1 85.62 125 GLY B O 1
ATOM 4020 N N . ILE B 1 126 ? 16.656 -2.916 -5.172 1 88.38 126 ILE B N 1
ATOM 4021 C CA . ILE B 1 126 ? 17.188 -1.56 -5.133 1 88.38 126 ILE B CA 1
ATOM 4022 C C . ILE B 1 126 ? 16.094 -0.583 -4.723 1 88.38 126 ILE B C 1
ATOM 4024 O O . ILE B 1 126 ? 15 -0.591 -5.293 1 88.38 126 ILE B O 1
ATOM 4028 N N . THR B 1 127 ? 16.375 0.179 -3.742 1 89.38 127 THR B N 1
ATOM 4029 C CA . THR B 1 127 ? 15.469 1.253 -3.336 1 89.38 127 THR B CA 1
ATOM 4030 C C . THR B 1 127 ? 16.172 2.607 -3.432 1 89.38 127 THR B C 1
ATOM 4032 O O . THR B 1 127 ? 17.281 2.771 -2.943 1 89.38 127 THR B O 1
ATOM 4035 N N . GLN B 1 128 ? 15.484 3.453 -4.098 1 91.19 128 GLN B N 1
ATOM 4036 C CA . GLN B 1 128 ? 15.984 4.824 -4.188 1 91.19 128 GLN B CA 1
ATOM 4037 C C . GLN B 1 128 ? 15.094 5.781 -3.406 1 91.19 128 GLN B C 1
ATOM 4039 O O . GLN B 1 128 ? 13.867 5.785 -3.58 1 91.19 128 GLN B O 1
ATOM 4044 N N . ILE B 1 129 ? 15.734 6.562 -2.559 1 92.62 129 ILE B N 1
ATOM 4045 C CA . ILE B 1 129 ? 15.039 7.613 -1.822 1 92.62 129 ILE B CA 1
ATOM 4046 C C . ILE B 1 129 ? 15.531 8.984 -2.295 1 92.62 129 ILE B C 1
ATOM 4048 O O . ILE B 1 129 ? 16.734 9.227 -2.359 1 92.62 129 ILE B O 1
ATOM 4052 N N . GLY B 1 130 ? 14.586 9.781 -2.689 1 93.56 130 GLY B N 1
ATOM 4053 C CA . GLY B 1 130 ? 14.906 11.133 -3.125 1 93.56 130 GLY B CA 1
ATOM 4054 C C . GLY B 1 130 ? 14.18 12.203 -2.322 1 93.56 130 GLY B C 1
ATOM 4055 O O . GLY B 1 130 ? 13.016 12.039 -1.97 1 93.56 130 GLY B O 1
ATOM 4056 N N . ILE B 1 131 ? 14.922 13.266 -2.025 1 95.69 131 ILE B N 1
ATOM 4057 C CA . ILE B 1 131 ? 14.391 14.414 -1.295 1 95.69 131 ILE B CA 1
ATOM 4058 C C . ILE B 1 131 ? 14.648 15.695 -2.08 1 95.69 131 ILE B C 1
ATOM 4060 O O . ILE B 1 131 ? 15.711 15.859 -2.682 1 95.69 131 ILE B O 1
ATOM 4064 N N . ALA B 1 132 ? 13.664 16.547 -2.055 1 96.12 132 ALA B N 1
ATOM 4065 C CA . ALA B 1 132 ? 13.836 17.859 -2.678 1 96.12 132 ALA B CA 1
ATOM 4066 C C . ALA B 1 132 ? 13.414 18.969 -1.727 1 96.12 132 ALA B C 1
ATOM 4068 O O . ALA B 1 132 ? 12.414 18.844 -1.011 1 96.12 132 ALA B O 1
ATOM 4069 N N . ALA B 1 133 ? 14.188 19.969 -1.657 1 96.94 133 ALA B N 1
ATOM 4070 C CA . ALA B 1 133 ? 13.875 21.219 -0.963 1 96.94 133 ALA B CA 1
ATOM 4071 C C . ALA B 1 133 ? 13.633 22.359 -1.954 1 96.94 133 ALA B C 1
ATOM 4073 O O . ALA B 1 133 ? 14.438 22.578 -2.861 1 96.94 133 ALA B O 1
ATOM 4074 N N . VAL B 1 134 ? 12.461 23.031 -1.715 1 97.25 134 VAL B N 1
ATOM 4075 C CA . VAL B 1 134 ? 12.094 24.047 -2.703 1 97.25 134 VAL B CA 1
ATOM 4076 C C . VAL B 1 134 ? 11.609 25.312 -1.995 1 97.25 134 VAL B C 1
ATOM 4078 O O . VAL B 1 134 ? 11.031 25.234 -0.909 1 97.25 134 VAL B O 1
ATOM 4081 N N . GLY B 1 135 ? 11.906 26.422 -2.5 1 95.81 135 GLY B N 1
ATOM 4082 C CA . GLY B 1 135 ? 11.375 27.734 -2.174 1 95.81 135 GLY B CA 1
ATOM 4083 C C . GLY B 1 135 ? 10.867 28.484 -3.389 1 95.81 135 GLY B C 1
ATOM 4084 O O . GLY B 1 135 ? 10.914 27.984 -4.508 1 95.81 135 GLY B O 1
ATOM 4085 N N . TYR B 1 136 ? 10.289 29.578 -3.164 1 94.69 136 TYR B N 1
ATOM 4086 C CA . TYR B 1 136 ? 9.797 30.375 -4.285 1 94.69 136 TYR B CA 1
ATOM 4087 C C . TYR B 1 136 ? 10.945 30.906 -5.125 1 94.69 136 TYR B C 1
ATOM 4089 O O . TYR B 1 136 ? 10.75 31.344 -6.262 1 94.69 136 TYR B O 1
ATOM 4097 N N . GLY B 1 137 ? 12.094 30.781 -4.648 1 89 137 GLY B N 1
ATOM 4098 C CA . GLY B 1 137 ? 13.273 31.094 -5.438 1 89 137 GLY B CA 1
ATOM 4099 C C . GLY B 1 137 ? 13.766 29.922 -6.273 1 89 137 GLY B C 1
ATOM 4100 O O . GLY B 1 137 ? 14.719 30.062 -7.039 1 89 137 GLY B O 1
ATOM 4101 N N . GLY B 1 138 ? 13.156 28.766 -6.148 1 87.56 138 GLY B N 1
ATOM 4102 C CA . GLY B 1 138 ? 13.516 27.562 -6.883 1 87.56 138 GLY B CA 1
ATOM 4103 C C . GLY B 1 138 ? 13.922 26.406 -5.984 1 87.56 138 GLY B C 1
ATOM 4104 O O . GLY B 1 138 ? 13.641 26.422 -4.785 1 87.56 138 GLY B O 1
ATOM 4105 N N . THR B 1 139 ? 14.492 25.391 -6.688 1 84.69 139 THR B N 1
ATOM 4106 C CA . THR B 1 139 ? 14.961 24.219 -5.945 1 84.69 139 THR B CA 1
ATOM 4107 C C . THR B 1 139 ? 16.281 24.531 -5.23 1 84.69 139 THR B C 1
ATOM 4109 O O . THR B 1 139 ? 17.266 24.891 -5.871 1 84.69 139 THR B O 1
ATOM 4112 N N . SER B 1 140 ? 16.203 24.391 -3.908 1 86.5 140 SER B N 1
ATOM 4113 C CA . SER B 1 140 ? 17.391 24.703 -3.102 1 86.5 140 SER B CA 1
ATOM 4114 C C . SER B 1 140 ? 18.328 23.5 -3.018 1 86.5 140 SER B C 1
ATOM 4116 O O . SER B 1 140 ? 19.531 23.672 -2.809 1 86.5 140 SER B O 1
ATOM 4118 N N . GLY B 1 141 ? 17.734 22.312 -3.145 1 89.5 141 GLY B N 1
ATOM 4119 C CA . GLY B 1 141 ? 18.594 21.141 -3.102 1 89.5 141 GLY B CA 1
ATOM 4120 C C . GLY B 1 141 ? 17.828 19.844 -3.307 1 89.5 141 GLY B C 1
ATOM 4121 O O . GLY B 1 141 ? 16.641 19.75 -2.973 1 89.5 141 GLY B O 1
ATOM 4122 N N . THR B 1 142 ? 18.531 18.953 -3.912 1 92.19 142 THR B N 1
ATOM 4123 C CA . THR B 1 142 ? 18.031 17.594 -4.039 1 92.19 142 THR B CA 1
ATOM 4124 C C . THR B 1 142 ? 19.031 16.594 -3.467 1 92.19 142 THR B C 1
ATOM 4126 O O . THR B 1 142 ? 20.234 16.766 -3.615 1 92.19 142 THR B O 1
ATOM 4129 N N . PHE B 1 143 ? 18.484 15.617 -2.812 1 92.94 143 PHE B N 1
ATOM 4130 C CA . PHE B 1 143 ? 19.281 14.594 -2.152 1 92.94 143 PHE B CA 1
ATOM 4131 C C . PHE B 1 143 ? 18.75 13.203 -2.475 1 92.94 143 PHE B C 1
ATOM 4133 O O . PHE B 1 143 ? 17.547 13 -2.551 1 92.94 143 PHE B O 1
ATOM 4140 N N . SER B 1 144 ? 19.672 12.273 -2.678 1 92.5 144 SER B N 1
ATOM 4141 C CA . SER B 1 144 ? 19.203 10.922 -2.959 1 92.5 144 SER B CA 1
ATOM 4142 C C . SER B 1 144 ? 20.125 9.875 -2.33 1 92.5 144 SER B C 1
ATOM 4144 O O . SER B 1 144 ? 21.297 10.141 -2.098 1 92.5 144 SER B O 1
ATOM 4146 N N . GLN B 1 145 ? 19.516 8.82 -1.968 1 90.19 145 GLN B N 1
ATOM 4147 C CA . GLN B 1 145 ? 20.203 7.645 -1.437 1 90.19 145 GLN B CA 1
ATOM 4148 C C . GLN B 1 145 ? 19.625 6.359 -2.029 1 90.19 145 GLN B C 1
ATOM 4150 O O . GLN B 1 145 ? 18.438 6.289 -2.355 1 90.19 145 GLN B O 1
ATOM 4155 N N . ARG B 1 146 ? 20.578 5.449 -2.24 1 88.56 146 ARG B N 1
ATOM 4156 C CA . ARG B 1 146 ? 20.188 4.164 -2.801 1 88.56 146 ARG B CA 1
ATOM 4157 C C . ARG B 1 146 ? 20.594 3.014 -1.891 1 88.56 146 ARG B C 1
ATOM 4159 O O . ARG B 1 146 ? 21.719 2.996 -1.381 1 88.56 146 ARG B O 1
ATOM 4166 N N . LEU B 1 147 ? 19.656 2.211 -1.654 1 87.56 147 LEU B N 1
ATOM 4167 C CA . LEU B 1 147 ? 19.891 1.01 -0.86 1 87.56 147 LEU B CA 1
ATOM 4168 C C . LEU B 1 147 ? 19.828 -0.239 -1.735 1 87.56 147 LEU B C 1
ATOM 4170 O O . LEU B 1 147 ? 18.891 -0.418 -2.516 1 87.56 147 LEU B O 1
ATOM 4174 N N . PHE B 1 148 ? 20.891 -1.012 -1.633 1 87 148 PHE B N 1
ATOM 4175 C CA . PHE B 1 148 ? 20.969 -2.254 -2.389 1 87 148 PHE B CA 1
ATOM 4176 C C . PHE B 1 148 ? 20.844 -3.461 -1.467 1 87 148 PHE B C 1
ATOM 4178 O O . PHE B 1 148 ? 21.641 -3.625 -0.536 1 87 148 PHE B O 1
ATOM 4185 N N . ARG B 1 149 ? 19.797 -4.184 -1.664 1 82.06 149 ARG B N 1
ATOM 4186 C CA . ARG B 1 149 ? 19.625 -5.418 -0.906 1 82.06 149 ARG B CA 1
ATOM 4187 C C . ARG B 1 149 ? 20.094 -6.625 -1.709 1 82.06 149 ARG B C 1
ATOM 4189 O O . ARG B 1 149 ? 19.547 -6.918 -2.777 1 82.06 149 ARG B O 1
ATOM 4196 N N . LYS B 1 150 ? 21.125 -7.188 -1.109 1 73.06 150 LYS B N 1
ATOM 4197 C CA . LYS B 1 150 ? 21.672 -8.359 -1.783 1 73.06 150 LYS B CA 1
ATOM 4198 C C . LYS B 1 150 ? 21.234 -9.648 -1.095 1 73.06 150 LYS B C 1
ATOM 4200 O O . LYS B 1 150 ? 21.172 -9.711 0.134 1 73.06 150 LYS B O 1
ATOM 4205 N N . GLU B 1 151 ? 20.703 -10.547 -1.765 1 63.66 151 GLU B N 1
ATOM 4206 C CA . GLU B 1 151 ? 20.203 -11.781 -1.178 1 63.66 151 GLU B CA 1
ATOM 4207 C C . GLU B 1 151 ? 21.328 -12.797 -0.996 1 63.66 151 GLU B C 1
ATOM 4209 O O . GLU B 1 151 ? 21.234 -13.695 -0.155 1 63.66 151 GLU B O 1
ATOM 4214 N N . MET B 1 152 ? 22.359 -12.805 -1.745 1 61.06 152 MET B N 1
ATOM 4215 C CA . MET B 1 152 ? 23.406 -13.82 -1.636 1 61.06 152 MET B CA 1
ATOM 4216 C C . MET B 1 152 ? 24.688 -13.234 -1.051 1 61.06 152 MET B C 1
ATOM 4218 O O . MET B 1 152 ? 25.109 -12.141 -1.435 1 61.06 152 MET B O 1
ATOM 4222 N N . SER B 1 153 ? 24.906 -13.727 0.287 1 54.34 153 SER B N 1
ATOM 4223 C CA . SER B 1 153 ? 26.156 -13.289 0.903 1 54.34 153 SER B CA 1
ATOM 4224 C C . SER B 1 153 ? 27.359 -14 0.292 1 54.34 153 SER B C 1
ATOM 4226 O O . SER B 1 153 ? 27.234 -15.133 -0.179 1 54.34 153 SER B O 1
ATOM 4228 N N . ASP B 1 154 ? 28.406 -13.305 -0.021 1 53.41 154 ASP B N 1
ATOM 4229 C CA . ASP B 1 154 ? 29.672 -13.742 -0.607 1 53.41 154 ASP B CA 1
ATOM 4230 C C . ASP B 1 154 ? 30.359 -14.773 0.285 1 53.41 154 ASP B C 1
ATOM 4232 O O . ASP B 1 154 ? 31.422 -15.297 -0.067 1 53.41 154 ASP B O 1
ATOM 4236 N N . GLN B 1 155 ? 29.828 -15.109 1.434 1 53.12 155 GLN B N 1
ATOM 4237 C CA . GLN B 1 155 ? 30.844 -15.578 2.371 1 53.12 155 GLN B CA 1
ATOM 4238 C C . GLN B 1 155 ? 30.938 -17.094 2.371 1 53.12 155 GLN B C 1
ATOM 4240 O O . GLN B 1 155 ? 31.688 -17.688 3.158 1 53.12 155 GLN B O 1
ATOM 4245 N N . ARG B 1 156 ? 30.188 -17.859 1.635 1 57.19 156 ARG B N 1
ATOM 4246 C CA . ARG B 1 156 ? 30.359 -19.266 1.978 1 57.19 156 ARG B CA 1
ATOM 4247 C C . ARG B 1 156 ? 31.281 -19.953 0.98 1 57.19 156 ARG B C 1
ATOM 4249 O O . ARG B 1 156 ? 31.234 -19.672 -0.219 1 57.19 156 ARG B O 1
ATOM 4256 N N . SER B 1 157 ? 32.031 -20.719 1.532 1 62.47 157 SER B N 1
ATOM 4257 C CA . SER B 1 157 ? 33.125 -21.438 0.883 1 62.47 157 SER B CA 1
ATOM 4258 C C . SER B 1 157 ? 32.625 -22.516 -0.06 1 62.47 157 SER B C 1
ATOM 4260 O O . SER B 1 157 ? 33.219 -22.781 -1.097 1 62.47 157 SER B O 1
ATOM 4262 N N . ASN B 1 158 ? 31.438 -23.062 0.141 1 79.44 158 ASN B N 1
ATOM 4263 C CA . ASN B 1 158 ? 30.906 -24.141 -0.696 1 79.44 158 ASN B CA 1
ATOM 4264 C C . ASN B 1 158 ? 29.719 -23.656 -1.539 1 79.44 158 ASN B C 1
ATOM 4266 O O . ASN B 1 158 ? 28.672 -23.312 -1 1 79.44 158 ASN B O 1
ATOM 4270 N N . PRO B 1 159 ? 29.984 -23.719 -2.82 1 78.75 159 PRO B N 1
ATOM 4271 C CA . PRO B 1 159 ? 28.984 -23.141 -3.729 1 78.75 159 PRO B CA 1
ATOM 4272 C C . PRO B 1 159 ? 27.625 -23.828 -3.613 1 78.75 159 PRO B C 1
ATOM 4274 O O . PRO B 1 159 ? 26.578 -23.172 -3.725 1 78.75 159 PRO B O 1
ATOM 4277 N N . VAL B 1 160 ? 27.641 -25.125 -3.391 1 81.81 160 VAL B N 1
ATOM 4278 C CA . VAL B 1 160 ? 26.375 -25.859 -3.287 1 81.81 160 VAL B CA 1
ATOM 4279 C C . VAL B 1 160 ? 25.641 -25.453 -2.021 1 81.81 160 VAL B C 1
ATOM 4281 O O . VAL B 1 160 ? 24.422 -25.203 -2.055 1 81.81 160 VAL B O 1
ATOM 4284 N N . GLN B 1 161 ? 26.312 -25.422 -1.051 1 81.69 161 GLN B N 1
ATOM 4285 C CA . GLN B 1 161 ? 25.719 -25.016 0.211 1 81.69 161 GLN B CA 1
ATOM 4286 C C . GLN B 1 161 ? 25.203 -23.578 0.126 1 81.69 161 GLN B C 1
ATOM 4288 O O . GLN B 1 161 ? 24.172 -23.25 0.711 1 81.69 161 GLN B O 1
ATOM 4293 N N . GLU B 1 162 ? 25.906 -22.875 -0.638 1 78.12 162 GLU B N 1
ATOM 4294 C CA . GLU B 1 162 ? 25.484 -21.484 -0.825 1 78.12 162 GLU B CA 1
ATOM 4295 C C . GLU B 1 162 ? 24.172 -21.406 -1.596 1 78.12 162 GLU B C 1
ATOM 4297 O O . GLU B 1 162 ? 23.297 -20.609 -1.261 1 78.12 162 GLU B O 1
ATOM 4302 N N . ALA B 1 163 ? 24.109 -22.203 -2.555 1 80.31 163 ALA B N 1
ATOM 4303 C CA . ALA B 1 163 ? 22.875 -22.219 -3.355 1 80.31 163 ALA B CA 1
ATOM 4304 C C . ALA B 1 163 ? 21.688 -22.688 -2.525 1 80.31 163 ALA B C 1
ATOM 4306 O O . ALA B 1 163 ? 20.609 -22.094 -2.605 1 80.31 163 ALA B O 1
ATOM 4307 N N . LEU B 1 164 ? 21.953 -23.656 -1.759 1 82.44 164 LEU B N 1
ATOM 4308 C CA . LEU B 1 164 ? 20.891 -24.172 -0.905 1 82.44 164 LEU B CA 1
ATOM 4309 C C . LEU B 1 164 ? 20.5 -23.141 0.156 1 82.44 164 LEU B C 1
ATOM 4311 O O . LEU B 1 164 ? 19.312 -22.969 0.455 1 82.44 164 LEU B O 1
ATOM 4315 N N . ALA B 1 165 ? 21.5 -22.562 0.635 1 79.69 165 ALA B N 1
ATOM 4316 C CA . ALA B 1 165 ? 21.25 -21.516 1.62 1 79.69 165 ALA B CA 1
ATOM 4317 C C . ALA B 1 165 ? 20.438 -20.375 1.012 1 79.69 165 ALA B C 1
ATOM 4319 O O . ALA B 1 165 ? 19.562 -19.812 1.674 1 79.69 165 ALA B O 1
ATOM 4320 N N . CYS B 1 166 ? 20.766 -20.125 -0.204 1 78.31 166 CYS B N 1
ATOM 4321 C CA . CYS B 1 166 ? 20.047 -19.078 -0.912 1 78.31 166 CYS B CA 1
ATOM 4322 C C . CYS B 1 166 ? 18.562 -19.422 -1.039 1 78.31 166 CYS B C 1
ATOM 4324 O O . CYS B 1 166 ? 17.703 -18.578 -0.759 1 78.31 166 CYS B O 1
ATOM 4326 N N . ILE B 1 167 ? 18.312 -20.609 -1.413 1 81 167 ILE B N 1
ATOM 4327 C CA . ILE B 1 167 ? 16.938 -21.062 -1.558 1 81 167 ILE B CA 1
ATOM 4328 C C . ILE B 1 167 ? 16.219 -20.984 -0.212 1 81 167 ILE B C 1
ATOM 4330 O O . ILE B 1 167 ? 15.109 -20.453 -0.125 1 81 167 ILE B O 1
ATOM 4334 N N . ASP B 1 168 ? 16.891 -21.406 0.761 1 79.38 168 ASP B N 1
ATOM 4335 C CA . ASP B 1 168 ? 16.297 -21.438 2.094 1 79.38 168 ASP B CA 1
ATOM 4336 C C . ASP B 1 168 ? 16.016 -20.031 2.605 1 79.38 168 ASP B C 1
ATOM 4338 O O . ASP B 1 168 ? 14.953 -19.766 3.182 1 79.38 168 ASP B O 1
ATOM 4342 N N . GLN B 1 169 ? 16.953 -19.25 2.398 1 76.94 169 GLN B N 1
ATOM 4343 C CA . GLN B 1 169 ? 16.781 -17.859 2.836 1 76.94 169 GLN B CA 1
ATOM 4344 C C . GLN B 1 169 ? 15.617 -17.203 2.123 1 76.94 169 GLN B C 1
ATOM 4346 O O . GLN B 1 169 ? 14.828 -16.484 2.748 1 76.94 169 GLN B O 1
ATOM 4351 N N . ARG B 1 170 ? 15.562 -17.469 0.896 1 77.75 170 ARG B N 1
ATOM 4352 C CA . ARG B 1 170 ? 14.484 -16.875 0.113 1 77.75 170 ARG B CA 1
ATOM 4353 C C . ARG B 1 170 ? 13.133 -17.469 0.5 1 77.75 170 ARG B C 1
ATOM 4355 O O . ARG B 1 170 ? 12.117 -16.766 0.498 1 77.75 170 ARG B O 1
ATOM 4362 N N . MET B 1 171 ? 13.164 -18.688 0.843 1 76.19 171 MET B N 1
ATOM 4363 C CA . MET B 1 171 ? 11.945 -19.328 1.316 1 76.19 171 MET B CA 1
ATOM 4364 C C . MET B 1 171 ? 11.492 -18.734 2.646 1 76.19 171 MET B C 1
ATOM 4366 O O . MET B 1 171 ? 10.312 -18.453 2.836 1 76.19 171 MET B O 1
ATOM 4370 N N . ASP B 1 172 ? 12.469 -18.5 3.479 1 72.81 172 ASP B N 1
ATOM 4371 C CA . ASP B 1 172 ? 12.18 -17.953 4.801 1 72.81 172 ASP B CA 1
ATOM 4372 C C . ASP B 1 172 ? 11.664 -16.516 4.695 1 72.81 172 ASP B C 1
ATOM 4374 O O . ASP B 1 172 ? 10.734 -16.141 5.406 1 72.81 172 ASP B O 1
ATOM 4378 N N . ARG B 1 173 ? 12.234 -15.836 3.832 1 71.12 173 ARG B N 1
ATOM 4379 C CA . ARG B 1 173 ? 11.844 -14.445 3.645 1 71.12 173 ARG B CA 1
ATOM 4380 C C . ARG B 1 173 ? 10.414 -14.344 3.119 1 71.12 173 ARG B C 1
ATOM 4382 O O . ARG B 1 173 ? 9.672 -13.43 3.477 1 71.12 173 ARG B O 1
ATOM 4389 N N . SER B 1 174 ? 10.141 -15.234 2.277 1 70.19 174 SER B N 1
ATOM 4390 C CA . SER B 1 174 ? 8.789 -15.25 1.729 1 70.19 174 SER B CA 1
ATOM 4391 C C . SER B 1 174 ? 7.766 -15.672 2.783 1 70.19 174 SER B C 1
ATOM 4393 O O . SER B 1 174 ? 6.613 -15.242 2.742 1 70.19 174 SER B O 1
ATOM 4395 N N . ALA B 1 175 ? 8.258 -16.469 3.637 1 63.28 175 ALA B N 1
ATOM 4396 C CA . ALA B 1 175 ? 7.348 -17.016 4.641 1 63.28 175 ALA B CA 1
ATOM 4397 C C . ALA B 1 175 ? 7.188 -16.062 5.816 1 63.28 175 ALA B C 1
ATOM 4399 O O . ALA B 1 175 ? 6.242 -16.172 6.602 1 63.28 175 ALA B O 1
ATOM 4400 N N . SER B 1 176 ? 8.148 -15.055 5.848 1 61.09 176 SER B N 1
ATOM 4401 C CA . SER B 1 176 ? 8.117 -14.203 7.027 1 61.09 176 SER B CA 1
ATOM 4402 C C . SER B 1 176 ? 7.539 -12.828 6.699 1 61.09 176 SER B C 1
ATOM 4404 O O . SER B 1 176 ? 8.258 -11.938 6.242 1 61.09 176 SER B O 1
ATOM 4406 N N . PRO B 1 177 ? 6.34 -12.57 6.848 1 58.66 177 PRO B N 1
ATOM 4407 C CA . PRO B 1 177 ? 5.719 -11.258 6.66 1 58.66 177 PRO B CA 1
ATOM 4408 C C . PRO B 1 177 ? 6.402 -10.164 7.48 1 58.66 177 PRO B C 1
ATOM 4410 O O . PRO B 1 177 ? 6.434 -9 7.062 1 58.66 177 PRO B O 1
ATOM 4413 N N . ARG B 1 178 ? 7.086 -10.57 8.43 1 54.34 178 ARG B N 1
ATOM 4414 C CA . ARG B 1 178 ? 7.734 -9.625 9.328 1 54.34 178 ARG B CA 1
ATOM 4415 C C . ARG B 1 178 ? 8.93 -8.953 8.656 1 54.34 178 ARG B C 1
ATOM 4417 O O . ARG B 1 178 ? 9.102 -7.738 8.75 1 54.34 178 ARG B O 1
ATOM 4424 N N . GLU B 1 179 ? 9.641 -9.773 8.133 1 60.66 179 GLU B N 1
ATOM 4425 C CA . GLU B 1 179 ? 10.836 -9.227 7.488 1 60.66 179 GLU B CA 1
ATOM 4426 C C . GLU B 1 179 ? 10.461 -8.25 6.383 1 60.66 179 GLU B C 1
ATOM 4428 O O . GLU B 1 179 ? 11.117 -7.215 6.219 1 60.66 179 GLU B O 1
ATOM 4433 N N . ARG B 1 180 ? 9.469 -8.539 5.75 1 62.28 180 ARG B N 1
ATOM 4434 C CA . ARG B 1 180 ? 9 -7.641 4.699 1 62.28 180 ARG B CA 1
ATOM 4435 C C . ARG B 1 180 ? 8.492 -6.328 5.285 1 62.28 180 ARG B C 1
ATOM 4437 O O . ARG B 1 180 ? 8.758 -5.254 4.738 1 62.28 180 ARG B O 1
ATOM 4444 N N . SER B 1 181 ? 7.945 -6.48 6.293 1 57.28 181 SER B N 1
ATOM 4445 C CA . SER B 1 181 ? 7.375 -5.305 6.945 1 57.28 181 SER B CA 1
ATOM 4446 C C . SER B 1 181 ? 8.469 -4.395 7.496 1 57.28 181 SER B C 1
ATOM 4448 O O . SER B 1 181 ? 8.383 -3.172 7.379 1 57.28 181 SER B O 1
ATOM 4450 N N . LEU B 1 182 ? 9.5 -5.031 7.984 1 57.62 182 LEU B N 1
ATOM 4451 C CA . LEU B 1 182 ? 10.586 -4.258 8.57 1 57.62 182 LEU B CA 1
ATOM 4452 C C . LEU B 1 182 ? 11.328 -3.471 7.492 1 57.62 182 LEU B C 1
ATOM 4454 O O . LEU B 1 182 ? 11.703 -2.314 7.711 1 57.62 182 LEU B O 1
ATOM 4458 N N . SER B 1 183 ? 11.398 -4.145 6.445 1 68 183 SER B N 1
ATOM 4459 C CA . SER B 1 183 ? 12.094 -3.465 5.359 1 68 183 SER B CA 1
ATOM 4460 C C . SER B 1 183 ? 11.297 -2.264 4.855 1 68 183 SER B C 1
ATOM 4462 O O . SER B 1 183 ? 11.867 -1.197 4.609 1 68 183 SER B O 1
ATOM 4464 N N . LYS B 1 184 ? 10.086 -2.449 4.875 1 72.88 184 LYS B N 1
ATOM 4465 C CA . LYS B 1 184 ? 9.234 -1.349 4.426 1 72.88 184 LYS B CA 1
ATOM 4466 C C . LYS B 1 184 ? 9.227 -0.212 5.445 1 72.88 184 LYS B C 1
ATOM 4468 O O . LYS B 1 184 ? 9.297 0.961 5.074 1 72.88 184 LYS B O 1
ATOM 4473 N N . LEU B 1 185 ? 9.234 -0.624 6.672 1 67.62 185 LEU B N 1
ATOM 4474 C CA . LEU B 1 185 ? 9.227 0.372 7.738 1 67.62 185 LEU B CA 1
ATOM 4475 C C . LEU B 1 185 ? 10.547 1.127 7.789 1 67.62 185 LEU B C 1
ATOM 4477 O O . LEU B 1 185 ? 10.57 2.34 8.008 1 67.62 185 LEU B O 1
ATOM 4481 N N . ALA B 1 186 ? 11.531 0.39 7.57 1 76.69 186 ALA B N 1
ATOM 4482 C CA . ALA B 1 186 ? 12.844 1.029 7.566 1 76.69 186 ALA B CA 1
ATOM 4483 C C . ALA B 1 186 ? 12.945 2.061 6.445 1 76.69 186 ALA B C 1
ATOM 4485 O O . ALA B 1 186 ? 13.438 3.17 6.66 1 76.69 186 ALA B O 1
ATOM 4486 N N . ARG B 1 187 ? 12.445 1.698 5.336 1 83.44 187 ARG B N 1
ATOM 4487 C CA . ARG B 1 187 ? 12.492 2.613 4.203 1 83.44 187 ARG B CA 1
ATOM 4488 C C . ARG B 1 187 ? 11.672 3.871 4.48 1 83.44 187 ARG B C 1
ATOM 4490 O O . ARG B 1 187 ? 12.133 4.984 4.223 1 83.44 187 ARG B O 1
ATOM 4497 N N . ARG B 1 188 ? 10.578 3.641 5.016 1 87.44 188 ARG B N 1
ATOM 4498 C CA . ARG B 1 188 ? 9.727 4.77 5.363 1 87.44 188 ARG B CA 1
ATOM 4499 C C . ARG B 1 188 ? 10.367 5.633 6.441 1 87.44 188 ARG B C 1
ATOM 4501 O O . ARG B 1 188 ? 10.328 6.863 6.367 1 87.44 188 ARG B O 1
ATOM 4508 N N . GLY B 1 189 ? 10.883 4.938 7.406 1 91.25 189 GLY B N 1
ATOM 4509 C CA . GLY B 1 189 ? 11.547 5.656 8.477 1 91.25 189 GLY B CA 1
ATOM 4510 C C . GLY B 1 189 ? 12.727 6.484 8 1 91.25 189 GLY B C 1
ATOM 4511 O O . GLY B 1 189 ? 12.883 7.637 8.406 1 91.25 189 GLY B O 1
ATOM 4512 N N . ILE B 1 190 ? 13.492 5.941 7.141 1 92.56 190 ILE B N 1
ATOM 4513 C CA . ILE B 1 190 ? 14.664 6.633 6.613 1 92.56 190 ILE B CA 1
ATOM 4514 C C . ILE B 1 190 ? 14.219 7.84 5.785 1 92.56 190 ILE B C 1
ATOM 4516 O O . ILE B 1 190 ? 14.797 8.922 5.902 1 92.56 190 ILE B O 1
ATOM 4520 N N . LYS B 1 191 ? 13.25 7.594 4.973 1 94.56 191 LYS B N 1
ATOM 4521 C CA . LYS B 1 191 ? 12.727 8.672 4.137 1 94.56 191 LYS B CA 1
ATOM 4522 C C . LYS B 1 191 ? 12.203 9.828 4.984 1 94.56 191 LYS B C 1
ATOM 4524 O O . LYS B 1 191 ? 12.562 10.984 4.754 1 94.56 191 LYS B O 1
ATOM 4529 N N . THR B 1 192 ? 11.398 9.516 5.973 1 96.12 192 THR B N 1
ATOM 4530 C CA . THR B 1 192 ? 10.812 10.516 6.852 1 96.12 192 THR B CA 1
ATOM 4531 C C . THR B 1 192 ? 11.891 11.234 7.652 1 96.12 192 THR B C 1
ATOM 4533 O O . THR B 1 192 ? 11.828 12.453 7.84 1 96.12 192 THR B O 1
ATOM 4536 N N . TYR B 1 193 ? 12.828 10.492 8.102 1 96.81 193 TYR B N 1
ATOM 4537 C CA . TYR B 1 193 ? 13.969 11.078 8.805 1 96.81 193 TYR B CA 1
ATOM 4538 C C . TYR B 1 193 ? 14.711 12.062 7.922 1 96.81 193 TYR B C 1
ATOM 4540 O O . TYR B 1 193 ? 15.039 13.172 8.352 1 96.81 193 TYR B O 1
ATOM 4548 N N . ALA B 1 194 ? 14.953 11.625 6.762 1 96.69 194 ALA B N 1
ATOM 4549 C CA . ALA B 1 194 ? 15.742 12.445 5.848 1 96.69 194 ALA B CA 1
ATOM 4550 C C . ALA B 1 194 ? 15.039 13.766 5.547 1 96.69 194 ALA B C 1
ATOM 4552 O O . ALA B 1 194 ? 15.688 14.805 5.387 1 96.69 194 ALA B O 1
ATOM 4553 N N . GLU B 1 195 ? 13.76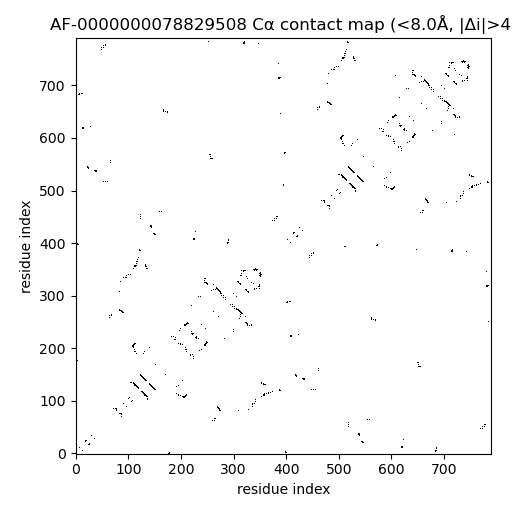6 13.742 5.434 1 97.5 195 GLU B N 1
ATOM 4554 C CA . GLU B 1 195 ? 13.008 14.977 5.234 1 97.5 195 GLU B CA 1
ATOM 4555 C C . GLU B 1 195 ? 13.289 15.984 6.344 1 97.5 195 GLU B C 1
ATOM 4557 O O . GLU B 1 195 ? 13.578 17.156 6.07 1 97.5 195 GLU B O 1
ATOM 4562 N N . ARG B 1 196 ? 13.219 15.523 7.516 1 98.06 196 ARG B N 1
ATOM 4563 C CA . ARG B 1 196 ? 13.438 16.422 8.656 1 98.06 196 ARG B CA 1
ATOM 4564 C C . ARG B 1 196 ? 14.898 16.828 8.742 1 98.06 196 ARG B C 1
ATOM 4566 O O . ARG B 1 196 ? 15.203 17.984 9.078 1 98.06 196 ARG B O 1
ATOM 4573 N N . ALA B 1 197 ? 15.734 15.875 8.461 1 97.62 197 ALA B N 1
ATOM 4574 C CA . ALA B 1 197 ? 17.156 16.188 8.5 1 97.62 197 ALA B CA 1
ATOM 4575 C C . ALA B 1 197 ? 17.5 17.281 7.5 1 97.62 197 ALA B C 1
ATOM 4577 O O . ALA B 1 197 ? 18.328 18.172 7.789 1 97.62 197 ALA B O 1
ATOM 4578 N N . VAL B 1 198 ? 16.906 17.281 6.359 1 97.25 198 VAL B N 1
ATOM 4579 C CA . VAL B 1 198 ? 17.156 18.297 5.352 1 97.25 198 VAL B CA 1
ATOM 4580 C C . VAL B 1 198 ? 16.625 19.641 5.844 1 97.25 198 VAL B C 1
ATOM 4582 O O . VAL B 1 198 ? 17.281 20.672 5.66 1 97.25 198 VAL B O 1
ATOM 4585 N N . LEU B 1 199 ? 15.523 19.625 6.492 1 97.5 199 LEU B N 1
ATOM 4586 C CA . LEU B 1 199 ? 14.93 20.859 7.008 1 97.5 199 LEU B CA 1
ATOM 4587 C C . LEU B 1 199 ? 15.82 21.484 8.062 1 97.5 199 LEU B C 1
ATOM 4589 O O . LEU B 1 199 ? 15.867 22.719 8.195 1 97.5 199 LEU B O 1
ATOM 4593 N N . VAL B 1 200 ? 16.516 20.672 8.781 1 97.25 200 VAL B N 1
ATOM 4594 C CA . VAL B 1 200 ? 17.281 21.172 9.914 1 97.25 200 VAL B CA 1
ATOM 4595 C C . VAL B 1 200 ? 18.719 21.453 9.469 1 97.25 200 VAL B C 1
ATOM 4597 O O . VAL B 1 200 ? 19.281 22.5 9.812 1 97.25 200 VAL B O 1
ATOM 4600 N N . ASP B 1 201 ? 19.281 20.562 8.656 1 95.69 201 ASP B N 1
ATOM 4601 C CA . ASP B 1 201 ? 20.734 20.594 8.438 1 95.69 201 ASP B CA 1
ATOM 4602 C C . ASP B 1 201 ? 21.062 21.25 7.105 1 95.69 201 ASP B C 1
ATOM 4604 O O . ASP B 1 201 ? 22.188 21.75 6.918 1 95.69 201 ASP B O 1
ATOM 4608 N N . LYS B 1 202 ? 20.172 21.188 6.195 1 94.75 202 LYS B N 1
ATOM 4609 C CA . LYS B 1 202 ? 20.531 21.641 4.855 1 94.75 202 LYS B CA 1
ATOM 4610 C C . LYS B 1 202 ? 19.797 22.938 4.504 1 94.75 202 LYS B C 1
ATOM 4612 O O . LYS B 1 202 ? 20.359 23.812 3.844 1 94.75 202 LYS B O 1
ATOM 4617 N N . SER B 1 203 ? 18.594 23.078 4.988 1 94.69 203 SER B N 1
ATOM 4618 C CA . SER B 1 203 ? 17.828 24.281 4.691 1 94.69 203 SER B CA 1
ATOM 4619 C C . SER B 1 203 ? 18.328 25.469 5.504 1 94.69 203 SER B C 1
ATOM 4621 O O . SER B 1 203 ? 18.656 25.328 6.688 1 94.69 203 SER B O 1
ATOM 4623 N N . GLU B 1 204 ? 18.359 26.641 4.852 1 92.31 204 GLU B N 1
ATOM 4624 C CA . GLU B 1 204 ? 18.766 27.875 5.531 1 92.31 204 GLU B CA 1
ATOM 4625 C C . GLU B 1 204 ? 17.609 28.859 5.605 1 92.31 204 GLU B C 1
ATOM 4627 O O . GLU B 1 204 ? 17.781 30 6.074 1 92.31 204 GLU B O 1
ATOM 4632 N N . ALA B 1 205 ? 16.5 28.469 5.23 1 96.5 205 ALA B N 1
ATOM 4633 C CA . ALA B 1 205 ? 15.344 29.344 5.223 1 96.5 205 ALA B CA 1
ATOM 4634 C C . ALA B 1 205 ? 14.859 29.625 6.641 1 96.5 205 ALA B C 1
ATOM 4636 O O . ALA B 1 205 ? 15.047 28.812 7.543 1 96.5 205 ALA B O 1
ATOM 4637 N N . GLU B 1 206 ? 14.25 30.781 6.773 1 97.31 206 GLU B N 1
ATOM 4638 C CA . GLU B 1 206 ? 13.703 31.156 8.07 1 97.31 206 GLU B CA 1
ATOM 4639 C C . GLU B 1 206 ? 12.562 30.234 8.484 1 97.31 206 GLU B C 1
ATOM 4641 O O . GLU B 1 206 ? 12.516 29.766 9.625 1 97.31 206 GLU B O 1
ATOM 4646 N N . TRP B 1 207 ? 11.68 29.984 7.547 1 98.31 207 TRP B N 1
ATOM 4647 C CA . TRP B 1 207 ? 10.531 29.109 7.789 1 98.31 207 TRP B CA 1
ATOM 4648 C C . TRP B 1 207 ? 10.664 27.797 7.004 1 98.31 207 TRP B C 1
ATOM 4650 O O . TRP B 1 207 ? 11.125 27.812 5.859 1 98.31 207 TRP B O 1
ATOM 4660 N N . ARG B 1 208 ? 10.242 26.734 7.656 1 98.12 208 ARG B N 1
ATOM 4661 C CA . ARG B 1 208 ? 10.312 25.406 7.066 1 98.12 208 ARG B CA 1
ATOM 4662 C C . ARG B 1 208 ? 8.922 24.781 6.969 1 98.12 208 ARG B C 1
ATOM 4664 O O . ARG B 1 208 ? 8.141 24.828 7.922 1 98.12 208 ARG B O 1
ATOM 4671 N N . ILE B 1 209 ? 8.617 24.234 5.801 1 98.5 209 ILE B N 1
ATOM 4672 C CA . ILE B 1 209 ? 7.355 23.516 5.621 1 98.5 209 ILE B CA 1
ATOM 4673 C C . ILE B 1 209 ? 7.637 22.031 5.375 1 98.5 209 ILE B C 1
ATOM 4675 O O . ILE B 1 209 ? 8.422 21.688 4.492 1 98.5 209 ILE B O 1
ATOM 4679 N N . GLY B 1 210 ? 7.055 21.219 6.145 1 97.94 210 GLY B N 1
ATOM 4680 C CA . GLY B 1 210 ? 7.184 19.781 5.973 1 97.94 210 GLY B CA 1
ATOM 4681 C C . GLY B 1 210 ? 5.852 19.094 5.773 1 97.94 210 GLY B C 1
ATOM 4682 O O . GLY B 1 210 ? 4.793 19.688 5.957 1 97.94 210 GLY B O 1
ATOM 4683 N N . HIS B 1 211 ? 5.973 17.859 5.406 1 95.88 211 HIS B N 1
ATOM 4684 C CA . HIS B 1 211 ? 4.781 17.062 5.145 1 95.88 211 HIS B CA 1
ATOM 4685 C C . HIS B 1 211 ? 4.465 16.156 6.32 1 95.88 211 HIS B C 1
ATOM 4687 O O . HIS B 1 211 ? 5.367 15.562 6.918 1 95.88 211 HIS B O 1
ATOM 4693 N N . GLY B 1 212 ? 3.168 16.109 6.652 1 94 212 GLY B N 1
ATOM 4694 C CA . GLY B 1 212 ? 2.73 15.156 7.66 1 94 212 GLY B CA 1
ATOM 4695 C C . GLY B 1 212 ? 2.957 15.641 9.078 1 94 212 GLY B C 1
ATOM 4696 O O . GLY B 1 212 ? 2.988 16.844 9.336 1 94 212 GLY B O 1
ATOM 4697 N N . ASN B 1 213 ? 2.957 14.711 10.031 1 94.56 213 ASN B N 1
ATOM 4698 C CA . ASN B 1 213 ? 3.264 14.977 11.438 1 94.56 213 ASN B CA 1
ATOM 4699 C C . ASN B 1 213 ? 4.766 15.086 11.672 1 94.56 213 ASN B C 1
ATOM 4701 O O . ASN B 1 213 ? 5.523 14.18 11.305 1 94.56 213 ASN B O 1
ATOM 4705 N N . PRO B 1 214 ? 5.188 16.203 12.18 1 97.38 214 PRO B N 1
ATOM 4706 C CA . PRO B 1 214 ? 6.629 16.297 12.422 1 97.38 214 PRO B CA 1
ATOM 4707 C C . PRO B 1 214 ? 7.152 15.156 13.305 1 97.38 214 PRO B C 1
ATOM 4709 O O . PRO B 1 214 ? 8.266 14.68 13.094 1 97.38 214 PRO B O 1
ATOM 4712 N N . CYS B 1 215 ? 6.344 14.797 14.273 1 96.88 215 CYS B N 1
ATOM 4713 C CA . CYS B 1 215 ? 6.672 13.664 15.133 1 96.88 215 CYS B CA 1
ATOM 4714 C C . CYS B 1 215 ? 6.031 12.383 14.625 1 96.88 215 CYS B C 1
ATOM 4716 O O . CYS B 1 215 ? 5.27 11.734 15.344 1 96.88 215 CYS B O 1
ATOM 4718 N N . ALA B 1 216 ? 6.461 12.031 13.469 1 93.62 216 ALA B N 1
ATOM 4719 C CA . ALA B 1 216 ? 5.871 10.875 12.797 1 93.62 216 ALA B CA 1
ATOM 4720 C C . ALA B 1 216 ? 6.086 9.602 13.609 1 93.62 216 ALA B C 1
ATOM 4722 O O . ALA B 1 216 ? 7.113 9.445 14.273 1 93.62 216 ALA B O 1
ATOM 4723 N N . TYR B 1 217 ? 5.203 8.711 13.469 1 89.44 217 TYR B N 1
ATOM 4724 C CA . TYR B 1 217 ? 5.191 7.445 14.195 1 89.44 217 TYR B CA 1
ATOM 4725 C C . TYR B 1 217 ? 6.492 6.68 13.977 1 89.44 217 TYR B C 1
ATOM 4727 O O . TYR B 1 217 ? 7.094 6.184 14.93 1 89.44 217 TYR B O 1
ATOM 4735 N N . GLU B 1 218 ? 6.895 6.609 12.766 1 90 218 GLU B N 1
ATOM 4736 C CA . GLU B 1 218 ? 8.07 5.824 12.398 1 90 218 GLU B CA 1
ATOM 4737 C C . GLU B 1 218 ? 9.336 6.418 13.008 1 90 218 GLU B C 1
ATOM 4739 O O . GLU B 1 218 ? 10.32 5.707 13.219 1 90 218 GLU B O 1
ATOM 4744 N N . LEU B 1 219 ? 9.32 7.699 13.289 1 94.25 219 LEU B N 1
ATOM 4745 C CA . LEU B 1 219 ? 10.5 8.336 13.867 1 94.25 219 LEU B CA 1
ATOM 4746 C C . LEU B 1 219 ? 10.57 8.094 15.367 1 94.25 219 LEU B C 1
ATOM 4748 O O . LEU B 1 219 ? 11.641 7.801 15.914 1 94.25 219 LEU B O 1
ATOM 4752 N N . ILE B 1 220 ? 9.406 8.172 16.016 1 93.94 220 ILE B N 1
ATOM 4753 C CA . ILE B 1 220 ? 9.367 8.016 17.469 1 93.94 220 ILE B CA 1
ATOM 4754 C C . ILE B 1 220 ? 9.609 6.555 17.844 1 93.94 220 ILE B C 1
ATOM 4756 O O . ILE B 1 220 ? 10.195 6.262 18.891 1 93.94 220 ILE B O 1
ATOM 4760 N N . THR B 1 221 ? 9.266 5.672 16.969 1 89.25 221 THR B N 1
ATOM 4761 C CA . THR B 1 221 ? 9.453 4.25 17.234 1 89.25 221 THR B CA 1
ATOM 4762 C C . THR B 1 221 ? 10.812 3.781 16.719 1 89.25 221 THR B C 1
ATOM 4764 O O . THR B 1 221 ? 11.273 2.691 17.062 1 89.25 221 THR B O 1
ATOM 4767 N N . GLY B 1 222 ? 11.367 4.578 15.852 1 88.81 222 GLY B N 1
ATOM 4768 C CA . GLY B 1 222 ? 12.609 4.184 15.203 1 88.81 222 GLY B CA 1
ATOM 4769 C C . GLY B 1 222 ? 12.422 3.09 14.172 1 88.81 222 GLY B C 1
ATOM 4770 O O . GLY B 1 222 ? 13.398 2.506 13.695 1 88.81 222 GLY B O 1
ATOM 4771 N N . SER B 1 223 ? 11.219 2.838 13.906 1 83.19 223 SER B N 1
ATOM 4772 C CA . SER B 1 223 ? 10.891 1.781 12.961 1 83.19 223 SER B CA 1
ATOM 4773 C C . SER B 1 223 ? 11.562 0.468 13.336 1 83.19 223 SER B C 1
ATOM 4775 O O . SER B 1 223 ? 11.977 -0.295 12.461 1 83.19 223 SER B O 1
ATOM 4777 N N . GLY B 1 224 ? 11.914 0.34 14.594 1 81.69 224 GLY B N 1
ATOM 4778 C CA . GLY B 1 224 ? 12.516 -0.89 15.078 1 81.69 224 GLY B CA 1
ATOM 4779 C C . GLY B 1 224 ? 14.031 -0.842 15.109 1 81.69 224 GLY B C 1
ATOM 4780 O O . GLY B 1 224 ? 14.68 -1.806 15.523 1 81.69 224 GLY B O 1
ATOM 4781 N N . TYR B 1 225 ? 14.602 0.238 14.734 1 86.06 225 TYR B N 1
ATOM 4782 C CA . TYR B 1 225 ? 16.047 0.395 14.688 1 86.06 225 TYR B CA 1
ATOM 4783 C C . TYR B 1 225 ? 16.516 1.444 15.688 1 86.06 225 TYR B C 1
ATOM 4785 O O . TYR B 1 225 ? 16.047 2.584 15.672 1 86.06 225 TYR B O 1
ATOM 4793 N N . MET B 1 226 ? 17.516 1.094 16.453 1 88.06 226 MET B N 1
ATOM 4794 C CA . MET B 1 226 ? 18 1.995 17.5 1 88.06 226 MET B CA 1
ATOM 4795 C C . MET B 1 226 ? 18.688 3.209 16.906 1 88.06 226 MET B C 1
ATOM 4797 O O . MET B 1 226 ? 18.484 4.336 17.359 1 88.06 226 MET B O 1
ATOM 4801 N N . SER B 1 227 ? 19.5 2.977 15.93 1 89.75 227 SER B N 1
ATOM 4802 C CA . SER B 1 227 ? 20.203 4.09 15.305 1 89.75 227 SER B CA 1
ATOM 4803 C C . SER B 1 227 ? 19.234 5.082 14.672 1 89.75 227 SER B C 1
ATOM 4805 O O . SER B 1 227 ? 19.438 6.293 14.758 1 89.75 227 SER B O 1
ATOM 4807 N N . LEU B 1 228 ? 18.219 4.559 14.055 1 92.19 228 LEU B N 1
ATOM 4808 C CA . LEU B 1 228 ? 17.203 5.434 13.461 1 92.19 228 LEU B CA 1
ATOM 4809 C C . LEU B 1 228 ? 16.469 6.207 14.539 1 92.19 228 LEU B C 1
ATOM 4811 O O . LEU B 1 228 ? 16.203 7.402 14.383 1 92.19 228 LEU B O 1
ATOM 4815 N N . LEU B 1 229 ? 16.156 5.547 15.609 1 93.44 229 LEU B N 1
ATOM 4816 C CA . LEU B 1 229 ? 15.484 6.207 16.719 1 93.44 229 LEU B CA 1
ATOM 4817 C C . LEU B 1 229 ? 16.328 7.348 17.266 1 93.44 229 LEU B C 1
ATOM 4819 O O . LEU B 1 229 ? 15.859 8.477 17.406 1 93.44 229 LEU B O 1
ATOM 4823 N N . ARG B 1 230 ? 17.531 7.059 17.547 1 94.31 230 ARG B N 1
ATOM 4824 C CA . ARG B 1 230 ? 18.422 8.039 18.141 1 94.31 230 ARG B CA 1
ATOM 4825 C C . ARG B 1 230 ? 18.594 9.25 17.219 1 94.31 230 ARG B C 1
ATOM 4827 O O . ARG B 1 230 ? 18.469 10.391 17.672 1 94.31 230 ARG B O 1
ATOM 4834 N N . GLU B 1 231 ? 18.875 8.992 15.977 1 95.5 231 GLU B N 1
ATOM 4835 C CA . GLU B 1 231 ? 19.078 10.086 15.039 1 95.5 231 GLU B CA 1
ATOM 4836 C C . GLU B 1 231 ? 17.781 10.875 14.812 1 95.5 231 GLU B C 1
ATOM 4838 O O . GLU B 1 231 ? 17.812 12.094 14.648 1 95.5 231 GLU B O 1
ATOM 4843 N N . SER B 1 232 ? 16.703 10.18 14.758 1 96.06 232 SER B N 1
ATOM 4844 C CA . SER B 1 232 ? 15.414 10.836 14.586 1 96.06 232 SER B CA 1
ATOM 4845 C C . SER B 1 232 ? 15.117 11.789 15.742 1 96.06 232 SER B C 1
ATOM 4847 O O . SER B 1 232 ? 14.719 12.93 15.531 1 96.06 232 SER B O 1
ATOM 4849 N N . ILE B 1 233 ? 15.328 11.305 16.922 1 96.56 233 ILE B N 1
ATOM 4850 C CA . ILE B 1 233 ? 15.055 12.109 18.109 1 96.56 233 ILE B CA 1
ATOM 4851 C C . ILE B 1 233 ? 15.977 13.328 18.125 1 96.56 233 ILE B C 1
ATOM 4853 O O . ILE B 1 233 ? 15.555 14.438 18.453 1 96.56 233 ILE B O 1
ATOM 4857 N N . ASN B 1 234 ? 17.172 13.102 17.781 1 96.94 234 ASN B N 1
ATOM 4858 C CA . ASN B 1 234 ? 18.125 14.203 17.75 1 96.94 234 ASN B CA 1
ATOM 4859 C C . ASN B 1 234 ? 17.688 15.289 16.766 1 96.94 234 ASN B C 1
ATOM 4861 O O . ASN B 1 234 ? 17.719 16.469 17.094 1 96.94 234 ASN B O 1
ATOM 4865 N N . VAL B 1 235 ? 17.312 14.883 15.625 1 97.75 235 VAL B N 1
ATOM 4866 C CA . VAL B 1 235 ? 16.906 15.836 14.594 1 97.75 235 VAL B CA 1
ATOM 4867 C C . VAL B 1 235 ? 15.625 16.531 15.016 1 97.75 235 VAL B C 1
ATOM 4869 O O . VAL B 1 235 ? 15.477 17.75 14.82 1 97.75 235 VAL B O 1
ATOM 4872 N N . LEU B 1 236 ? 14.758 15.812 15.594 1 98.31 236 LEU B N 1
ATOM 4873 C CA . LEU B 1 236 ? 13.484 16.391 16.016 1 98.31 236 LEU B CA 1
ATOM 4874 C C . LEU B 1 236 ? 13.688 17.391 17.141 1 98.31 236 LEU B C 1
ATOM 4876 O O . LEU B 1 236 ? 13.023 18.422 17.188 1 98.31 236 LEU B O 1
ATOM 4880 N N . ARG B 1 237 ? 14.578 17.062 18.031 1 98 237 ARG B N 1
ATOM 4881 C CA . ARG B 1 237 ? 14.898 18 19.109 1 98 237 ARG B CA 1
ATOM 4882 C C . ARG B 1 237 ? 15.406 19.312 18.547 1 98 237 ARG B C 1
ATOM 4884 O O . ARG B 1 237 ? 15 20.391 19 1 98 237 ARG B O 1
ATOM 4891 N N . ARG B 1 238 ? 16.234 19.234 17.609 1 98.19 238 ARG B N 1
ATOM 4892 C CA . ARG B 1 238 ? 16.781 20.438 17 1 98.19 238 ARG B CA 1
ATOM 4893 C C . ARG B 1 238 ? 15.711 21.203 16.234 1 98.19 238 ARG B C 1
ATOM 4895 O O . ARG B 1 238 ? 15.664 22.422 16.266 1 98.19 238 ARG B O 1
ATOM 4902 N N . LEU B 1 239 ? 14.867 20.469 15.586 1 98.44 239 LEU B N 1
ATOM 4903 C CA . LEU B 1 239 ? 13.766 21.094 14.844 1 98.44 239 LEU B CA 1
ATOM 4904 C C . LEU B 1 239 ? 12.812 21.812 15.789 1 98.44 239 LEU B C 1
ATOM 4906 O O . LEU B 1 239 ? 12.461 22.969 15.547 1 98.44 239 LEU B O 1
ATOM 4910 N N . ILE B 1 240 ? 12.469 21.219 16.891 1 98.5 240 ILE B N 1
ATOM 4911 C CA . ILE B 1 240 ? 11.391 21.688 17.766 1 98.5 240 ILE B CA 1
ATOM 4912 C C . ILE B 1 240 ? 11.938 22.688 18.766 1 98.5 240 ILE B C 1
ATOM 4914 O O . ILE B 1 240 ? 11.281 23.688 19.062 1 98.5 240 ILE B O 1
ATOM 4918 N N . LEU B 1 241 ? 13.117 22.453 19.281 1 97.94 241 LEU B N 1
ATOM 4919 C CA . LEU B 1 241 ? 13.609 23.297 20.359 1 97.94 241 LEU B CA 1
ATOM 4920 C C . LEU B 1 241 ? 14.5 24.422 19.844 1 97.94 241 LEU B C 1
ATOM 4922 O O . LEU B 1 241 ? 14.641 25.453 20.484 1 97.94 241 LEU B O 1
ATOM 4926 N N . GLN B 1 242 ? 15.062 24.234 18.672 1 97.19 242 GLN B N 1
ATOM 4927 C CA . GLN B 1 242 ? 15.977 25.25 18.141 1 97.19 242 GLN B CA 1
ATOM 4928 C C . GLN B 1 242 ? 15.375 25.969 16.938 1 97.19 242 GLN B C 1
ATOM 4930 O O . GLN B 1 242 ? 15.125 27.172 17 1 97.19 242 GLN B O 1
ATOM 4935 N N . GLN B 1 243 ? 15.016 25.344 15.875 1 97.25 243 GLN B N 1
ATOM 4936 C CA . GLN B 1 243 ? 14.477 25.953 14.672 1 97.25 243 GLN B CA 1
ATOM 4937 C C . GLN B 1 243 ? 13.117 26.594 14.938 1 97.25 243 GLN B C 1
ATOM 4939 O O . GLN B 1 243 ? 12.883 27.75 14.57 1 97.25 243 GLN B O 1
ATOM 4944 N N . LYS B 1 244 ? 12.156 25.922 15.516 1 98.12 244 LYS B N 1
ATOM 4945 C CA . LYS B 1 244 ? 10.844 26.312 16.031 1 98.12 244 LYS B CA 1
ATOM 4946 C C . LYS B 1 244 ? 9.93 26.797 14.922 1 98.12 244 LYS B C 1
ATOM 4948 O O . LYS B 1 244 ? 8.727 26.562 14.945 1 98.12 244 LYS B O 1
ATOM 4953 N N . LYS B 1 245 ? 10.531 27.547 13.914 1 98.62 245 LYS B N 1
ATOM 4954 C CA . LYS B 1 245 ? 9.719 28.141 12.859 1 98.62 245 LYS B CA 1
ATOM 4955 C C . LYS B 1 245 ? 9.438 27.125 11.75 1 98.62 245 LYS B C 1
ATOM 4957 O O . LYS B 1 245 ? 10.094 27.141 10.703 1 98.62 245 LYS B O 1
ATOM 4962 N N . PHE B 1 246 ? 8.516 26.297 12.016 1 98.75 246 PHE B N 1
ATOM 4963 C CA . PHE B 1 246 ? 8.125 25.297 11.039 1 98.75 246 PHE B CA 1
ATOM 4964 C C . PHE B 1 246 ? 6.613 25.109 11.016 1 98.75 246 PHE B C 1
ATOM 4966 O O . PHE B 1 246 ? 5.926 25.484 11.969 1 98.75 246 PHE B O 1
ATOM 4973 N N . VAL B 1 247 ? 6.078 24.609 9.891 1 98.75 247 VAL B N 1
ATOM 4974 C CA . VAL B 1 247 ? 4.699 24.141 9.781 1 98.75 247 VAL B CA 1
ATOM 4975 C C . VAL B 1 247 ? 4.648 22.859 8.961 1 98.75 247 VAL B C 1
ATOM 4977 O O . VAL B 1 247 ? 5.254 22.766 7.895 1 98.75 247 VAL B O 1
ATOM 4980 N N . PHE B 1 248 ? 4.098 21.844 9.531 1 98.19 248 PHE B N 1
ATOM 4981 C CA . PHE B 1 248 ? 3.885 20.562 8.867 1 98.19 248 PHE B CA 1
ATOM 4982 C C . PHE B 1 248 ? 2.416 20.375 8.5 1 98.19 248 PHE B C 1
ATOM 4984 O O . PHE B 1 248 ? 1.529 20.672 9.305 1 98.19 248 PHE B O 1
ATOM 4991 N N . VAL B 1 249 ? 2.119 19.922 7.273 1 96.31 249 VAL B N 1
ATOM 4992 C CA . VAL B 1 249 ? 0.75 19.766 6.793 1 96.31 249 VAL B CA 1
ATOM 4993 C C . VAL B 1 249 ? 0.585 18.375 6.176 1 96.31 249 VAL B C 1
ATOM 4995 O O . VAL B 1 249 ? 1.245 18.047 5.184 1 96.31 249 VAL B O 1
ATOM 4998 N N . PRO B 1 250 ? -0.25 17.609 6.781 1 91.94 250 PRO B N 1
ATOM 4999 C CA . PRO B 1 250 ? -0.518 16.312 6.176 1 91.94 250 PRO B CA 1
ATOM 5000 C C . PRO B 1 250 ? -1.425 16.391 4.953 1 91.94 250 PRO B C 1
ATOM 5002 O O . PRO B 1 250 ? -2.215 17.328 4.832 1 91.94 250 PRO B O 1
ATOM 5005 N N . SER B 1 251 ? -1.242 15.438 4.016 1 81.12 251 SER B N 1
ATOM 5006 C CA . SER B 1 251 ? -2.082 15.414 2.82 1 81.12 251 SER B CA 1
ATOM 5007 C C . SER B 1 251 ? -3.299 14.516 3.021 1 81.12 251 SER B C 1
ATOM 5009 O O . SER B 1 251 ? -4.289 14.633 2.299 1 81.12 251 SER B O 1
ATOM 5011 N N . THR B 1 252 ? -3.23 13.555 3.914 1 69.12 252 THR B N 1
ATOM 5012 C CA . THR B 1 252 ? -4.27 12.539 4.012 1 69.12 252 THR B CA 1
ATOM 5013 C C . THR B 1 252 ? -5.285 12.906 5.09 1 69.12 252 THR B C 1
ATOM 5015 O O . THR B 1 252 ? -5.023 13.766 5.93 1 69.12 252 THR B O 1
ATOM 5018 N N . LEU B 1 253 ? -6.391 12.227 4.879 1 65.62 253 LEU B N 1
ATOM 5019 C CA . LEU B 1 253 ? -7.512 12.336 5.805 1 65.62 253 LEU B CA 1
ATOM 5020 C C . LEU B 1 253 ? -7.215 11.609 7.113 1 65.62 253 LEU B C 1
ATOM 5022 O O . LEU B 1 253 ? -8.102 10.992 7.699 1 65.62 253 LEU B O 1
ATOM 5026 N N . GLU B 1 254 ? -6.133 11.727 7.574 1 66 254 GLU B N 1
ATOM 5027 C CA . GLU B 1 254 ? -5.773 10.938 8.75 1 66 254 GLU B CA 1
ATOM 5028 C C . GLU B 1 254 ? -6.508 11.43 9.992 1 66 254 GLU B C 1
ATOM 5030 O O . GLU B 1 254 ? -6.973 10.625 10.805 1 66 254 GLU B O 1
ATOM 5035 N N . GLU B 1 255 ? -6.707 12.625 10.125 1 77.69 255 GLU B N 1
ATOM 5036 C CA . GLU B 1 255 ? -7.352 13.18 11.305 1 77.69 255 GLU B CA 1
ATOM 5037 C C . GLU B 1 255 ? -8.781 13.625 11 1 77.69 255 GLU B C 1
ATOM 5039 O O . GLU B 1 255 ? -9.109 14.812 11.117 1 77.69 255 GLU B O 1
ATOM 5044 N N . ARG B 1 256 ? -9.617 12.641 10.828 1 79.56 256 ARG B N 1
ATOM 5045 C CA . ARG B 1 256 ? -10.953 12.914 10.305 1 79.56 256 ARG B CA 1
ATOM 5046 C C . ARG B 1 256 ? -11.758 13.758 11.289 1 79.56 256 ARG B C 1
ATOM 5048 O O . ARG B 1 256 ? -12.555 14.602 10.875 1 79.56 256 ARG B O 1
ATOM 5055 N N . GLY B 1 257 ? -11.547 13.469 12.539 1 81.69 257 GLY B N 1
ATOM 5056 C CA . GLY B 1 257 ? -12.25 14.273 13.523 1 81.69 257 GLY B CA 1
ATOM 5057 C C . GLY B 1 257 ? -11.891 15.75 13.453 1 81.69 257 GLY B C 1
ATOM 5058 O O . GLY B 1 257 ? -12.781 16.609 13.453 1 81.69 257 GLY B O 1
ATOM 5059 N N . ILE B 1 258 ? -10.68 15.977 13.352 1 84.56 258 ILE B N 1
ATOM 5060 C CA . ILE B 1 258 ? -10.188 17.344 13.258 1 84.56 258 ILE B CA 1
ATOM 5061 C C . ILE B 1 258 ? -10.656 17.984 11.953 1 84.56 258 ILE B C 1
ATOM 5063 O O . ILE B 1 258 ? -11.047 19.156 11.93 1 84.56 258 ILE B O 1
ATOM 5067 N N . LEU B 1 259 ? -10.703 17.219 10.984 1 87.56 259 LEU B N 1
ATOM 5068 C CA . LEU B 1 259 ? -11.109 17.719 9.68 1 87.56 259 LEU B CA 1
ATOM 5069 C C . LEU B 1 259 ? -12.602 18.047 9.664 1 87.56 259 LEU B C 1
ATOM 5071 O O . LEU B 1 259 ? -13.031 18.969 8.969 1 87.56 259 LEU B O 1
ATOM 5075 N N . THR B 1 260 ? -13.297 17.297 10.422 1 88.25 260 THR B N 1
ATOM 5076 C CA . THR B 1 260 ? -14.719 17.578 10.555 1 88.25 260 THR B CA 1
ATOM 5077 C C . THR B 1 260 ? -14.945 18.984 11.133 1 88.25 260 THR B C 1
ATOM 5079 O O . THR B 1 260 ? -15.805 19.719 10.656 1 88.25 260 THR B O 1
ATOM 5082 N N . ILE B 1 261 ? -14.188 19.266 12.094 1 90.06 261 ILE B N 1
ATOM 5083 C CA . ILE B 1 261 ? -14.258 20.594 12.672 1 90.06 261 ILE B CA 1
ATOM 5084 C C . ILE B 1 261 ? -13.781 21.625 11.656 1 90.06 261 ILE B C 1
ATOM 5086 O O . ILE B 1 261 ? -14.383 22.688 11.516 1 90.06 261 ILE B O 1
ATOM 5090 N N . GLY B 1 262 ? -12.773 21.25 10.938 1 92.38 262 GLY B N 1
ATOM 5091 C CA . GLY B 1 262 ? -12.234 22.125 9.922 1 92.38 262 GLY B CA 1
ATOM 5092 C C . GLY B 1 262 ? -13.234 22.484 8.836 1 92.38 262 GLY B C 1
ATOM 5093 O O . GLY B 1 262 ? -13.195 23.578 8.281 1 92.38 262 GLY B O 1
ATOM 5094 N N . HIS B 1 263 ? -14.102 21.609 8.578 1 90.5 263 HIS B N 1
ATOM 5095 C CA . HIS B 1 263 ? -15.102 21.812 7.531 1 90.5 263 HIS B CA 1
ATOM 5096 C C . HIS B 1 263 ? -16.078 22.906 7.922 1 90.5 263 HIS B C 1
ATOM 5098 O O . HIS B 1 263 ? -16.734 23.5 7.059 1 90.5 263 HIS B O 1
ATOM 5104 N N . ALA B 1 264 ? -16.203 23.141 9.133 1 93 264 ALA B N 1
ATOM 5105 C CA . ALA B 1 264 ? -17.141 24.156 9.617 1 93 264 ALA B CA 1
ATOM 5106 C C . ALA B 1 264 ? -16.516 25.547 9.586 1 93 264 ALA B C 1
ATOM 5108 O O . ALA B 1 264 ? -17.203 26.547 9.82 1 93 264 ALA B O 1
ATOM 5109 N N . LEU B 1 265 ? -15.273 25.578 9.305 1 95.38 265 LEU B N 1
ATOM 5110 C CA . LEU B 1 265 ? -14.562 26.859 9.305 1 95.38 265 LEU B CA 1
ATOM 5111 C C . LEU B 1 265 ? -14.844 27.641 8.023 1 95.38 265 LEU B C 1
ATOM 5113 O O . LEU B 1 265 ? -15.141 27.047 6.984 1 95.38 265 LEU B O 1
ATOM 5117 N N . GLN B 1 266 ? -14.781 28.938 8.148 1 94.56 266 GLN B N 1
ATOM 5118 C CA . GLN B 1 266 ? -14.82 29.828 6.984 1 94.56 266 GLN B CA 1
ATOM 5119 C C . GLN B 1 266 ? -13.414 30.109 6.457 1 94.56 266 GLN B C 1
ATOM 5121 O O . GLN B 1 266 ? -12.43 29.828 7.141 1 94.56 266 GLN B O 1
ATOM 5126 N N . ALA B 1 267 ? -13.414 30.609 5.227 1 93.81 267 ALA B N 1
ATOM 5127 C CA . ALA B 1 267 ? -12.133 30.938 4.621 1 93.81 267 ALA B CA 1
ATOM 5128 C C . ALA B 1 267 ? -11.328 31.875 5.52 1 93.81 267 ALA B C 1
ATOM 5130 O O . ALA B 1 267 ? -11.844 32.875 5.988 1 93.81 267 ALA B O 1
ATOM 5131 N N . GLY B 1 268 ? -10.086 31.453 5.785 1 96 268 GLY B N 1
ATOM 5132 C CA . GLY B 1 268 ? -9.195 32.281 6.578 1 96 268 GLY B CA 1
ATOM 5133 C C . GLY B 1 268 ? -9.234 31.953 8.062 1 96 268 GLY B C 1
ATOM 5134 O O . GLY B 1 268 ? -8.438 32.469 8.836 1 96 268 GLY B O 1
ATOM 5135 N N . GLU B 1 269 ? -10.094 31.078 8.43 1 97.56 269 GLU B N 1
ATOM 5136 C CA . GLU B 1 269 ? -10.188 30.703 9.844 1 97.56 269 GLU B CA 1
ATOM 5137 C C . GLU B 1 269 ? -9.32 29.484 10.148 1 97.56 269 GLU B C 1
ATOM 5139 O O . GLU B 1 269 ? -9.039 28.672 9.258 1 97.56 269 GLU B O 1
ATOM 5144 N N . TYR B 1 270 ? -8.867 29.406 11.344 1 97.38 270 TYR B N 1
ATOM 5145 C CA . TYR B 1 270 ? -8.148 28.219 11.82 1 97.38 270 TYR B CA 1
ATOM 5146 C C . TYR B 1 270 ? -8.398 27.984 13.305 1 97.38 270 TYR B C 1
ATOM 5148 O O . TYR B 1 270 ? -8.773 28.906 14.031 1 97.38 270 TYR B O 1
ATOM 5156 N N . VAL B 1 271 ? -8.312 26.766 13.648 1 96.38 271 VAL B N 1
ATOM 5157 C CA . VAL B 1 271 ? -8.516 26.344 15.031 1 96.38 271 VAL B CA 1
ATOM 5158 C C . VAL B 1 271 ? -7.227 25.734 15.578 1 96.38 271 VAL B C 1
ATOM 5160 O O . VAL B 1 271 ? -6.527 25 14.875 1 96.38 271 VAL B O 1
ATOM 5163 N N . ILE B 1 272 ? -6.883 26.094 16.781 1 95.69 272 ILE B N 1
ATOM 5164 C CA . ILE B 1 272 ? -5.812 25.453 17.531 1 95.69 272 ILE B CA 1
ATOM 5165 C C . ILE B 1 272 ? -6.41 24.516 18.578 1 95.69 272 ILE B C 1
ATOM 5167 O O . ILE B 1 272 ? -7.289 24.922 19.344 1 95.69 272 ILE B O 1
ATOM 5171 N N . PHE B 1 273 ? -5.957 23.25 18.594 1 91.62 273 PHE B N 1
ATOM 5172 C CA . PHE B 1 273 ? -6.547 22.25 19.484 1 91.62 273 PHE B CA 1
ATOM 5173 C C . PHE B 1 273 ? -5.629 21.969 20.656 1 91.62 273 PHE B C 1
ATOM 5175 O O . PHE B 1 273 ? -5.66 22.688 21.672 1 91.62 273 PHE B O 1
ATOM 5182 N N . GLU B 1 274 ? -4.801 21 20.469 1 90.06 274 GLU B N 1
ATOM 5183 C CA . GLU B 1 274 ? -3.988 20.5 21.578 1 90.06 274 GLU B CA 1
ATOM 5184 C C . GLU B 1 274 ? -2.547 20.25 21.141 1 90.06 274 GLU B C 1
ATOM 5186 O O . GLU B 1 274 ? -2.223 20.375 19.969 1 90.06 274 GLU B O 1
ATOM 5191 N N . THR B 1 275 ? -1.773 20 22.156 1 93.88 275 THR B N 1
ATOM 5192 C CA . THR B 1 275 ? -0.387 19.641 21.859 1 93.88 275 THR B CA 1
ATOM 5193 C C . THR B 1 275 ? -0.274 18.172 21.469 1 93.88 275 THR B C 1
ATOM 5195 O O . THR B 1 275 ? -1.25 17.422 21.547 1 93.88 275 THR B O 1
ATOM 5198 N N . LEU B 1 276 ? 0.909 17.75 21.031 1 94.75 276 LEU B N 1
ATOM 5199 C CA . LEU B 1 276 ? 1.136 16.375 20.594 1 94.75 276 LEU B CA 1
ATOM 5200 C C . LEU B 1 276 ? 1.472 15.484 21.781 1 94.75 276 LEU B C 1
ATOM 5202 O O . LEU B 1 276 ? 1.904 14.344 21.609 1 94.75 276 LEU B O 1
ATOM 5206 N N . GLU B 1 277 ? 1.273 15.969 22.953 1 93.56 277 GLU B N 1
ATOM 5207 C CA . GLU B 1 277 ? 1.618 15.195 24.141 1 93.56 277 GLU B CA 1
ATOM 5208 C C . GLU B 1 277 ? 0.808 13.898 24.219 1 93.56 277 GLU B C 1
ATOM 5210 O O . GLU B 1 277 ? 1.363 12.828 24.453 1 93.56 277 GLU B O 1
ATOM 5215 N N . ARG B 1 278 ? -0.432 13.977 24.047 1 88.12 278 ARG B N 1
ATOM 5216 C CA . ARG B 1 278 ? -1.289 12.797 24.094 1 88.12 278 ARG B CA 1
ATOM 5217 C C . ARG B 1 278 ? -0.914 11.797 23.016 1 88.12 278 ARG B C 1
ATOM 5219 O O . ARG B 1 278 ? -0.856 10.586 23.25 1 88.12 278 ARG B O 1
ATOM 5226 N N . TYR B 1 279 ? -0.761 12.312 21.875 1 88.19 279 TYR B N 1
ATOM 5227 C CA . TYR B 1 279 ? -0.33 11.469 20.781 1 88.19 279 TYR B CA 1
ATOM 5228 C C . TYR B 1 279 ? 0.961 10.734 21.125 1 88.19 279 TYR B C 1
ATOM 5230 O O . TYR B 1 279 ? 1.062 9.523 20.938 1 88.19 279 TYR B O 1
ATOM 5238 N N . GLY B 1 280 ? 1.948 11.484 21.547 1 92.69 280 GLY B N 1
ATOM 5239 C CA . GLY B 1 280 ? 3.227 10.883 21.906 1 92.69 280 GLY B CA 1
ATOM 5240 C C . GLY B 1 280 ? 3.105 9.789 22.953 1 92.69 280 GLY B C 1
ATOM 5241 O O . GLY B 1 280 ? 3.73 8.734 22.828 1 92.69 280 GLY B O 1
ATOM 5242 N N . ARG B 1 281 ? 2.312 10.031 23.891 1 92 281 ARG B N 1
ATOM 5243 C CA . ARG B 1 281 ? 2.111 9.047 24.953 1 92 281 ARG B CA 1
ATOM 5244 C C . ARG B 1 281 ? 1.472 7.773 24.391 1 92 281 ARG B C 1
ATOM 5246 O O . ARG B 1 281 ? 1.853 6.664 24.781 1 92 281 ARG B O 1
ATOM 5253 N N . ARG B 1 282 ? 0.575 7.977 23.578 1 88 282 ARG B N 1
ATOM 5254 C CA . ARG B 1 282 ? -0.091 6.836 22.953 1 88 282 ARG B CA 1
ATOM 5255 C C . ARG B 1 282 ? 0.896 5.996 22.156 1 88 282 ARG B C 1
ATOM 5257 O O . ARG B 1 282 ? 0.832 4.766 22.172 1 88 282 ARG B O 1
ATOM 5264 N N . VAL B 1 283 ? 1.729 6.641 21.422 1 88.25 283 VAL B N 1
ATOM 5265 C CA . VAL B 1 283 ? 2.719 5.934 20.60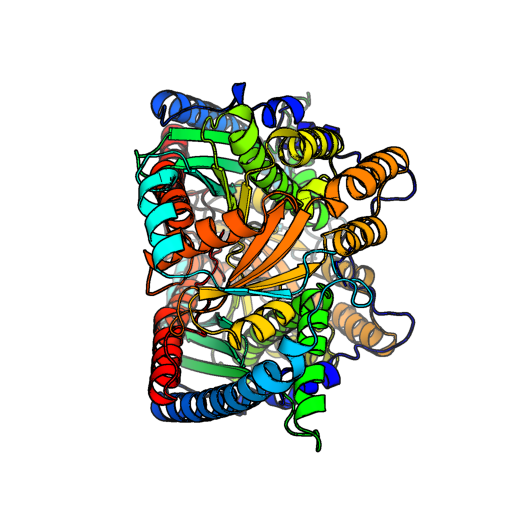9 1 88.25 283 VAL B CA 1
ATOM 5266 C C . VAL B 1 283 ? 3.613 5.094 21.531 1 88.25 283 VAL B C 1
ATOM 5268 O O . VAL B 1 283 ? 3.889 3.928 21.234 1 88.25 283 VAL B O 1
ATOM 5271 N N . ILE B 1 284 ? 4.004 5.68 22.625 1 90.69 284 ILE B N 1
ATOM 5272 C CA . ILE B 1 284 ? 4.898 4.992 23.547 1 90.69 284 ILE B CA 1
ATOM 5273 C C . ILE B 1 284 ? 4.188 3.781 24.141 1 90.69 284 ILE B C 1
ATOM 5275 O O . ILE B 1 284 ? 4.797 2.73 24.344 1 90.69 284 ILE B O 1
ATOM 5279 N N . GLU B 1 285 ? 2.984 3.914 24.391 1 87.06 285 GLU B N 1
ATOM 5280 C CA . GLU B 1 285 ? 2.207 2.84 25 1 87.06 285 GLU B CA 1
ATOM 5281 C C . GLU B 1 285 ? 1.948 1.71 24 1 87.06 285 GLU B C 1
ATOM 5283 O O . GLU B 1 285 ? 1.89 0.54 24.391 1 87.06 285 GLU B O 1
ATOM 5288 N N . GLN B 1 286 ? 1.819 2.086 22.812 1 81.44 286 GLN B N 1
ATOM 5289 C CA . GLN B 1 286 ? 1.382 1.109 21.828 1 81.44 286 GLN B CA 1
ATOM 5290 C C . GLN B 1 286 ? 2.57 0.371 21.219 1 81.44 286 GLN B C 1
ATOM 5292 O O . GLN B 1 286 ? 2.43 -0.757 20.734 1 81.44 286 GLN B O 1
ATOM 5297 N N . TRP B 1 287 ? 3.648 0.975 21.188 1 81.38 287 TRP B N 1
ATOM 5298 C CA . TRP B 1 287 ? 4.828 0.358 20.594 1 81.38 287 TRP B CA 1
ATOM 5299 C C . TRP B 1 287 ? 5.625 -0.417 21.641 1 81.38 287 TRP B C 1
ATOM 5301 O O . TRP B 1 287 ? 5.773 0.033 22.766 1 81.38 287 TRP B O 1
ATOM 5311 N N . LYS B 1 288 ? 6.066 -1.533 21.234 1 80.75 288 LYS B N 1
ATOM 5312 C CA . LYS B 1 288 ? 6.891 -2.332 22.141 1 80.75 288 LYS B CA 1
ATOM 5313 C C . LYS B 1 288 ? 8.367 -1.959 22.016 1 80.75 288 LYS B C 1
ATOM 5315 O O . LYS B 1 288 ? 9.047 -2.404 21.078 1 80.75 288 LYS B O 1
ATOM 5320 N N . TYR B 1 289 ? 8.789 -1.302 23.031 1 81.62 289 TYR B N 1
ATOM 5321 C CA . TYR B 1 289 ? 10.18 -0.862 23.109 1 81.62 289 TYR B CA 1
ATOM 5322 C C . TYR B 1 289 ? 11 -1.783 24 1 81.62 289 TYR B C 1
ATOM 5324 O O . TYR B 1 289 ? 10.438 -2.488 24.844 1 81.62 289 TYR B O 1
ATOM 5332 N N . GLY B 1 290 ? 12.289 -1.862 23.703 1 79.88 290 GLY B N 1
ATOM 5333 C CA . GLY B 1 290 ? 13.172 -2.227 24.812 1 79.88 290 GLY B CA 1
ATOM 5334 C C . GLY B 1 290 ? 13.297 -1.138 25.859 1 79.88 290 GLY B C 1
ATOM 5335 O O . GLY B 1 290 ? 12.898 0.005 25.625 1 79.88 290 GLY B O 1
ATOM 5336 N N . ASP B 1 291 ? 13.867 -1.461 26.984 1 80.56 291 ASP B N 1
ATOM 5337 C CA . ASP B 1 291 ? 13.922 -0.525 28.094 1 80.56 291 ASP B CA 1
ATOM 5338 C C . ASP B 1 291 ? 14.664 0.751 27.703 1 80.56 291 ASP B C 1
ATOM 5340 O O . ASP B 1 291 ? 14.172 1.857 27.953 1 80.56 291 ASP B O 1
ATOM 5344 N N . ARG B 1 292 ? 15.773 0.589 27.188 1 82.94 292 ARG B N 1
ATOM 5345 C CA . ARG B 1 292 ? 16.594 1.746 26.828 1 82.94 292 ARG B CA 1
ATOM 5346 C C . ARG B 1 292 ? 15.898 2.602 25.781 1 82.94 292 ARG B C 1
ATOM 5348 O O . ARG B 1 292 ? 15.859 3.828 25.891 1 82.94 292 ARG B O 1
ATOM 5355 N N . SER B 1 293 ? 15.398 2.047 24.766 1 88.94 293 SER B N 1
ATOM 5356 C CA . SER B 1 293 ? 14.727 2.75 23.672 1 88.94 293 SER B CA 1
ATOM 5357 C C . SER B 1 293 ? 13.438 3.412 24.156 1 88.94 293 SER B C 1
ATOM 5359 O O . SER B 1 293 ? 13.102 4.512 23.719 1 88.94 293 SER B O 1
ATOM 5361 N N . GLN B 1 294 ? 12.82 2.77 25.016 1 91.38 294 GLN B N 1
ATOM 5362 C CA . GLN B 1 294 ? 11.594 3.34 25.562 1 91.38 294 GLN B CA 1
ATOM 5363 C C . GLN B 1 294 ? 11.875 4.617 26.344 1 91.38 294 GLN B C 1
ATOM 5365 O O . GLN B 1 294 ? 11.148 5.602 26.234 1 91.38 294 GLN B O 1
ATOM 5370 N N . ASN B 1 295 ? 12.891 4.512 27.141 1 90.75 295 ASN B N 1
ATOM 5371 C CA . ASN B 1 295 ? 13.258 5.68 27.938 1 90.75 295 ASN B CA 1
ATOM 5372 C C . ASN B 1 295 ? 13.664 6.855 27.047 1 90.75 295 ASN B C 1
ATOM 5374 O O . ASN B 1 295 ? 13.297 8 27.312 1 90.75 295 ASN B O 1
ATOM 5378 N N . PHE B 1 296 ? 14.375 6.504 26.078 1 91 296 PHE B N 1
ATOM 5379 C CA . PHE B 1 296 ? 14.805 7.531 25.125 1 91 296 PHE B CA 1
ATOM 5380 C C . PHE B 1 296 ? 13.602 8.188 24.469 1 91 296 PHE B C 1
ATOM 5382 O O . PHE B 1 296 ? 13.523 9.422 24.391 1 91 296 PHE B O 1
ATOM 5389 N N . ALA B 1 297 ? 12.664 7.465 24.016 1 94.5 297 ALA B N 1
ATOM 5390 C CA . ALA B 1 297 ? 11.461 7.965 23.359 1 94.5 297 ALA B CA 1
ATOM 5391 C C . ALA B 1 297 ? 10.57 8.719 24.344 1 94.5 297 ALA B C 1
ATOM 5393 O O . ALA B 1 297 ? 9.992 9.758 24 1 94.5 297 ALA B O 1
ATOM 5394 N N . ALA B 1 298 ? 10.523 8.195 25.531 1 95.44 298 ALA B N 1
ATOM 5395 C CA . ALA B 1 298 ? 9.68 8.812 26.547 1 95.44 298 ALA B CA 1
ATOM 5396 C C . ALA B 1 298 ? 10.203 10.203 26.922 1 95.44 298 ALA B C 1
ATOM 5398 O O . ALA B 1 298 ? 9.422 11.133 27.125 1 95.44 298 ALA B O 1
ATOM 5399 N N . ARG B 1 299 ? 11.414 10.328 27.062 1 95.81 299 ARG B N 1
ATOM 5400 C CA . ARG B 1 299 ? 12.016 11.617 27.375 1 95.81 299 ARG B CA 1
ATOM 5401 C C . ARG B 1 299 ? 11.734 12.633 26.266 1 95.81 299 ARG B C 1
ATOM 5403 O O . ARG B 1 299 ? 11.438 13.797 26.547 1 95.81 299 ARG B O 1
ATOM 5410 N N . PHE B 1 300 ? 11.875 12.195 25.109 1 96.69 300 PHE B N 1
ATOM 5411 C CA . PHE B 1 300 ? 11.57 13.055 23.969 1 96.69 300 PHE B CA 1
ATOM 5412 C C . PHE B 1 300 ? 10.125 13.531 24.031 1 96.69 300 PHE B C 1
ATOM 5414 O O . PHE B 1 300 ? 9.844 14.711 23.812 1 96.69 300 PHE B O 1
ATOM 5421 N N . VAL B 1 301 ? 9.219 12.617 24.234 1 96.94 301 VAL B N 1
ATOM 5422 C CA . VAL B 1 301 ? 7.793 12.945 24.266 1 96.94 301 VAL B CA 1
ATOM 5423 C C . VAL B 1 301 ? 7.52 13.961 25.375 1 96.94 301 VAL B C 1
ATOM 5425 O O . VAL B 1 301 ? 6.77 14.914 25.172 1 96.94 301 VAL B O 1
ATOM 5428 N N . GLN B 1 302 ? 8.148 13.812 26.469 1 95.88 302 GLN B N 1
ATOM 5429 C CA . GLN B 1 302 ? 7.949 14.711 27.609 1 95.88 302 GLN B CA 1
ATOM 5430 C C . GLN B 1 302 ? 8.531 16.094 27.328 1 95.88 302 GLN B C 1
ATOM 5432 O O . GLN B 1 302 ? 7.957 17.109 27.719 1 95.88 302 GLN B O 1
ATOM 5437 N N . GLU B 1 303 ? 9.555 16.109 26.609 1 96.56 303 GLU B N 1
ATOM 5438 C CA . GLU B 1 303 ? 10.305 17.359 26.406 1 96.56 303 GLU B CA 1
ATOM 5439 C C . GLU B 1 303 ? 9.789 18.109 25.172 1 96.56 303 GLU B C 1
ATOM 5441 O O . GLU B 1 303 ? 9.703 19.344 25.203 1 96.56 303 GLU B O 1
ATOM 5446 N N . CYS B 1 304 ? 9.461 17.406 24.125 1 97.69 304 CYS B N 1
ATOM 5447 C CA . CYS B 1 304 ? 9.281 18.062 22.828 1 97.69 304 CYS B CA 1
ATOM 5448 C C . CYS B 1 304 ? 7.816 18.078 22.422 1 97.69 304 CYS B C 1
ATOM 5450 O O . CYS B 1 304 ? 7.344 19.062 21.828 1 97.69 304 CYS B O 1
ATOM 5452 N N . CYS B 1 305 ? 7.055 17.109 22.703 1 96.81 305 CYS B N 1
ATOM 5453 C CA . CYS B 1 305 ? 5.695 16.969 22.203 1 96.81 305 CYS B CA 1
ATOM 5454 C C . CYS B 1 305 ? 4.797 18.062 22.75 1 96.81 305 CYS B C 1
ATOM 5456 O O . CYS B 1 305 ? 3.889 18.531 22.062 1 96.81 305 CYS B O 1
ATOM 5458 N N . PRO B 1 306 ? 5.02 18.547 24 1 96 306 PRO B N 1
ATOM 5459 C CA . PRO B 1 306 ? 4.211 19.656 24.5 1 96 306 PRO B CA 1
ATOM 5460 C C . PRO B 1 306 ? 4.473 20.953 23.75 1 96 306 PRO B C 1
ATOM 5462 O O . PRO B 1 306 ? 3.688 21.906 23.844 1 96 306 PRO B O 1
ATOM 5465 N N . GLU B 1 307 ? 5.52 21.031 23.031 1 97.56 307 GLU B N 1
ATOM 5466 C CA . GLU B 1 307 ? 5.898 22.25 22.344 1 97.56 307 GLU B CA 1
ATOM 5467 C C . GLU B 1 307 ? 5.305 22.281 20.938 1 97.56 307 GLU B C 1
ATOM 5469 O O . GLU B 1 307 ? 5.375 23.312 20.25 1 97.56 307 GLU B O 1
ATOM 5474 N N . VAL B 1 308 ? 4.77 21.266 20.484 1 98 308 VAL B N 1
ATOM 5475 C CA . VAL B 1 308 ? 4.191 21.188 19.141 1 98 308 VAL B CA 1
ATOM 5476 C C . VAL B 1 308 ? 2.666 21.156 19.234 1 98 308 VAL B C 1
ATOM 5478 O O . VAL B 1 308 ? 2.1 20.344 19.953 1 98 308 VAL B O 1
ATOM 5481 N N . ILE B 1 309 ? 2.041 22.031 18.5 1 95.88 309 ILE B N 1
ATOM 5482 C CA . ILE B 1 309 ? 0.593 22.203 18.562 1 95.88 309 ILE B CA 1
ATOM 5483 C C . ILE B 1 309 ? -0.037 21.719 17.25 1 95.88 309 ILE B C 1
ATOM 5485 O O . ILE B 1 309 ? 0.55 21.859 16.188 1 95.88 309 ILE B O 1
ATOM 5489 N N . SER B 1 310 ? -1.21 21.094 17.406 1 94.62 310 SER B N 1
ATOM 5490 C CA . SER B 1 310 ? -1.997 20.672 16.25 1 94.62 310 SER B CA 1
ATOM 5491 C C . SER B 1 310 ? -3.182 21.609 16.016 1 94.62 310 SER B C 1
ATOM 5493 O O . SER B 1 310 ? -3.779 22.109 16.969 1 94.62 310 SER B O 1
ATOM 5495 N N . GLY B 1 311 ? -3.498 21.828 14.758 1 95.12 311 GLY B N 1
ATOM 5496 C CA . GLY B 1 311 ? -4.629 22.672 14.383 1 95.12 311 GLY B CA 1
ATOM 5497 C C . GLY B 1 311 ? -5.176 22.344 13 1 95.12 311 GLY B C 1
ATOM 5498 O O . GLY B 1 311 ? -4.734 21.391 12.367 1 95.12 311 GLY B O 1
ATOM 5499 N N . VAL B 1 312 ? -6.156 23.047 12.656 1 95.75 312 VAL B N 1
ATOM 5500 C CA . VAL B 1 312 ? -6.762 22.906 11.336 1 95.75 312 VAL B CA 1
ATOM 5501 C C . VAL B 1 312 ? -7.094 24.281 10.766 1 95.75 312 VAL B C 1
ATOM 5503 O O . VAL B 1 312 ? -7.457 25.203 11.508 1 95.75 312 VAL B O 1
ATOM 5506 N N . PHE B 1 313 ? -6.859 24.469 9.484 1 96.44 313 PHE B N 1
ATOM 5507 C CA . PHE B 1 313 ? -7.184 25.734 8.852 1 96.44 313 PHE B CA 1
ATOM 5508 C C . PHE B 1 313 ? -7.996 25.516 7.582 1 96.44 313 PHE B C 1
ATOM 5510 O O . PHE B 1 313 ? -8.008 24.422 7.031 1 96.44 313 PHE B O 1
ATOM 5517 N N . ARG B 1 314 ? -8.672 26.469 7.215 1 94.69 314 ARG B N 1
ATOM 5518 C CA . ARG B 1 314 ? -9.422 26.5 5.961 1 94.69 314 ARG B CA 1
ATOM 5519 C C . ARG B 1 314 ? -8.984 27.656 5.086 1 94.69 314 ARG B C 1
ATOM 5521 O O . ARG B 1 314 ? -9.266 28.828 5.402 1 94.69 314 ARG B O 1
ATOM 5528 N N . ALA B 1 315 ? -8.32 27.328 4.004 1 92.56 315 ALA B N 1
ATOM 5529 C CA . ALA B 1 315 ? -7.812 28.375 3.105 1 92.56 315 ALA B CA 1
ATOM 5530 C C . ALA B 1 315 ? -8.922 28.906 2.205 1 92.56 315 ALA B C 1
ATOM 5532 O O . ALA B 1 315 ? -8.914 30.078 1.829 1 92.56 315 ALA B O 1
ATOM 5533 N N . SER B 1 316 ? -9.758 28.016 1.805 1 89.19 316 SER B N 1
ATOM 5534 C CA . SER B 1 316 ? -10.883 28.344 0.938 1 89.19 316 SER B CA 1
ATOM 5535 C C . SER B 1 316 ? -12.094 27.469 1.249 1 89.19 316 SER B C 1
ATOM 5537 O O . SER B 1 316 ? -11.938 26.297 1.617 1 89.19 316 SER B O 1
ATOM 5539 N N . GLU B 1 317 ? -13.273 28.078 1.021 1 85.25 317 GLU B N 1
ATOM 5540 C CA . GLU B 1 317 ? -14.492 27.312 1.285 1 85.25 317 GLU B CA 1
ATOM 5541 C C . GLU B 1 317 ? -14.727 26.25 0.204 1 85.25 317 GLU B C 1
ATOM 5543 O O . GLU B 1 317 ? -15.539 25.344 0.381 1 85.25 317 GLU B O 1
ATOM 5548 N N . ARG B 1 318 ? -13.938 26.359 -0.825 1 84.25 318 ARG B N 1
ATOM 5549 C CA . ARG B 1 318 ? -14.125 25.453 -1.96 1 84.25 318 ARG B CA 1
ATOM 5550 C C . ARG B 1 318 ? -13.164 24.266 -1.888 1 84.25 318 ARG B C 1
ATOM 5552 O O . ARG B 1 318 ? -13.188 23.391 -2.746 1 84.25 318 ARG B O 1
ATOM 5559 N N . THR B 1 319 ? -12.344 24.328 -0.926 1 87.12 319 THR B N 1
ATOM 5560 C CA . THR B 1 319 ? -11.344 23.266 -0.789 1 87.12 319 THR B CA 1
ATOM 5561 C C . THR B 1 319 ? -11.438 22.609 0.588 1 87.12 319 THR B C 1
ATOM 5563 O O . THR B 1 319 ? -12.031 23.172 1.51 1 87.12 319 THR B O 1
ATOM 5566 N N . PRO B 1 320 ? -10.906 21.484 0.711 1 87.81 320 PRO B N 1
ATOM 5567 C CA . PRO B 1 320 ? -10.938 20.828 2.021 1 87.81 320 PRO B CA 1
ATOM 5568 C C . PRO B 1 320 ? -10.086 21.547 3.064 1 87.81 320 PRO B C 1
ATOM 5570 O O . PRO B 1 320 ? -9.109 22.219 2.715 1 87.81 320 PRO B O 1
ATOM 5573 N N . PRO B 1 321 ? -10.539 21.422 4.309 1 91.69 321 PRO B N 1
ATOM 5574 C CA . PRO B 1 321 ? -9.664 21.906 5.375 1 91.69 321 PRO B CA 1
ATOM 5575 C C . PRO B 1 321 ? -8.391 21.078 5.523 1 91.69 321 PRO B C 1
ATOM 5577 O O . PRO B 1 321 ? -8.344 19.922 5.082 1 91.69 321 PRO B O 1
ATOM 5580 N N . ARG B 1 322 ? -7.387 21.688 6.098 1 93.12 322 ARG B N 1
ATOM 5581 C CA . ARG B 1 322 ? -6.121 21 6.289 1 93.12 322 ARG B CA 1
ATOM 5582 C C . ARG B 1 322 ? -5.652 21.094 7.738 1 93.12 322 ARG B C 1
ATOM 5584 O O . ARG B 1 322 ? -5.746 22.156 8.352 1 93.12 322 ARG B O 1
ATOM 5591 N N . SER B 1 323 ? -5.215 19.953 8.195 1 93.75 323 SER B N 1
ATOM 5592 C CA . SER B 1 323 ? -4.574 19.984 9.5 1 93.75 323 SER B CA 1
ATOM 5593 C C . SER B 1 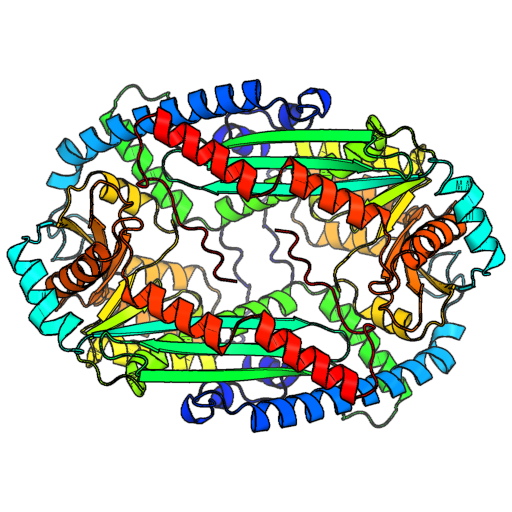323 ? -3.145 20.5 9.406 1 93.75 323 SER B C 1
ATOM 5595 O O . SER B 1 323 ? -2.531 20.469 8.344 1 93.75 323 SER B O 1
ATOM 5597 N N . PHE B 1 324 ? -2.67 21.016 10.5 1 96.62 324 PHE B N 1
ATOM 5598 C CA . PHE B 1 324 ? -1.28 21.453 10.531 1 96.62 324 PHE B CA 1
ATOM 5599 C C . PHE B 1 324 ? -0.682 21.281 11.922 1 96.62 324 PHE B C 1
ATOM 5601 O O . PHE B 1 324 ? -1.413 21.125 12.906 1 96.62 324 PHE B O 1
ATOM 5608 N N . TYR B 1 325 ? 0.612 21.234 11.977 1 97.69 325 TYR B N 1
ATOM 5609 C CA . TYR B 1 325 ? 1.411 21.172 13.195 1 97.69 325 TYR B CA 1
ATOM 5610 C C . TYR B 1 325 ? 2.455 22.281 13.219 1 97.69 325 TYR B C 1
ATOM 5612 O O . TYR B 1 325 ? 3.074 22.578 12.195 1 97.69 325 TYR B O 1
ATOM 5620 N N . ALA B 1 326 ? 2.58 22.891 14.336 1 98.62 326 ALA B N 1
ATOM 5621 C CA . ALA B 1 326 ? 3.539 24 14.461 1 98.62 326 ALA B CA 1
ATOM 5622 C C . ALA B 1 326 ? 4.016 24.141 15.906 1 98.62 326 ALA B C 1
ATOM 5624 O O . ALA B 1 326 ? 3.42 23.562 16.828 1 98.62 326 ALA B O 1
ATOM 5625 N N . HIS B 1 327 ? 5.133 24.812 16.047 1 98.56 327 HIS B N 1
ATOM 5626 C CA . HIS B 1 327 ? 5.602 25.141 17.391 1 98.56 327 HIS B CA 1
ATOM 5627 C C . HIS B 1 327 ? 4.645 26.109 18.078 1 98.56 327 HIS B C 1
ATOM 5629 O O . HIS B 1 327 ? 4.141 27.047 17.453 1 98.56 327 HIS B O 1
ATOM 5635 N N . ARG B 1 328 ? 4.469 25.953 19.328 1 96.81 328 ARG B N 1
ATOM 5636 C CA . ARG B 1 328 ? 3.496 26.734 20.094 1 96.81 328 ARG B CA 1
ATOM 5637 C C . ARG B 1 328 ? 3.844 28.219 20.062 1 96.81 328 ARG B C 1
ATOM 5639 O O . ARG B 1 328 ? 2.953 29.062 19.984 1 96.81 328 ARG B O 1
ATOM 5646 N N . ASP B 1 329 ? 5.117 28.578 20 1 97.31 329 ASP B N 1
ATOM 5647 C CA . ASP B 1 329 ? 5.57 29.953 20.062 1 97.31 329 ASP B CA 1
ATOM 5648 C C . ASP B 1 329 ? 5.227 30.703 18.766 1 97.31 329 ASP B C 1
ATOM 5650 O O . ASP B 1 329 ? 5.156 31.938 18.75 1 97.31 329 ASP B O 1
ATOM 5654 N N . HIS B 1 330 ? 5.047 29.953 17.719 1 98.12 330 HIS B N 1
ATOM 5655 C CA . HIS B 1 330 ? 4.875 30.594 16.422 1 98.12 330 HIS B CA 1
ATOM 5656 C C . HIS B 1 330 ? 3.633 30.062 15.711 1 98.12 330 HIS B C 1
ATOM 5658 O O . HIS B 1 330 ? 3.572 30.062 14.477 1 98.12 330 HIS B O 1
ATOM 5664 N N . VAL B 1 331 ? 2.695 29.578 16.438 1 97.88 331 VAL B N 1
ATOM 5665 C CA . VAL B 1 331 ? 1.584 28.828 15.883 1 97.88 331 VAL B CA 1
ATOM 5666 C C . VAL B 1 331 ? 0.746 29.719 14.977 1 97.88 331 VAL B C 1
ATOM 5668 O O . VAL B 1 331 ? 0.277 29.297 13.922 1 97.88 331 VAL B O 1
ATOM 5671 N N . HIS B 1 332 ? 0.552 30.953 15.328 1 97.81 332 HIS B N 1
ATOM 5672 C CA . HIS B 1 332 ? -0.297 31.859 14.555 1 97.81 332 HIS B CA 1
ATOM 5673 C C . HIS B 1 332 ? 0.346 32.188 13.211 1 97.81 332 HIS B C 1
ATOM 5675 O O . HIS B 1 332 ? -0.303 32.094 12.164 1 97.81 332 HIS B O 1
ATOM 5681 N N . LEU B 1 333 ? 1.592 32.5 13.266 1 98.38 333 LEU B N 1
ATOM 5682 C CA . LEU B 1 333 ? 2.268 32.812 12.008 1 98.38 333 LEU B CA 1
ATOM 5683 C C . LEU B 1 333 ? 2.408 31.547 11.156 1 98.38 333 LEU B C 1
ATOM 5685 O O . LEU B 1 333 ? 2.324 31.609 9.922 1 98.38 333 LEU B O 1
ATOM 5689 N N . ALA B 1 334 ? 2.623 30.406 11.789 1 98.62 334 ALA B N 1
ATOM 5690 C CA . ALA B 1 334 ? 2.691 29.141 11.062 1 98.62 334 ALA B CA 1
ATOM 5691 C C . ALA B 1 334 ? 1.395 28.875 10.305 1 98.62 334 ALA B C 1
ATOM 5693 O O . ALA B 1 334 ? 1.421 28.484 9.133 1 98.62 334 ALA B O 1
ATOM 5694 N N . ALA B 1 335 ? 0.3 29.078 10.977 1 98.38 335 ALA B N 1
ATOM 5695 C CA . ALA B 1 335 ? -1.004 28.891 10.344 1 98.38 335 ALA B CA 1
ATOM 5696 C C . ALA B 1 335 ? -1.16 29.828 9.148 1 98.38 335 ALA B C 1
ATOM 5698 O O . ALA B 1 335 ? -1.663 29.422 8.094 1 98.38 335 ALA B O 1
ATOM 5699 N N . ARG B 1 336 ? -0.715 31.047 9.312 1 98.44 336 ARG B N 1
ATOM 5700 C CA . ARG B 1 336 ? -0.831 32.031 8.234 1 98.44 336 ARG B CA 1
ATOM 5701 C C . ARG B 1 336 ? 0.062 31.641 7.059 1 98.44 336 ARG B C 1
ATOM 5703 O O . ARG B 1 336 ? -0.324 31.812 5.902 1 98.44 336 ARG B O 1
ATOM 5710 N N . VAL B 1 337 ? 1.254 31.172 7.34 1 98.44 337 VAL B N 1
ATOM 5711 C CA . VAL B 1 337 ? 2.166 30.75 6.285 1 98.44 337 VAL B CA 1
ATOM 5712 C C . VAL B 1 337 ? 1.549 29.594 5.5 1 98.44 337 VAL B C 1
ATOM 5714 O O . VAL B 1 337 ? 1.525 29.609 4.27 1 98.44 337 VAL B O 1
ATOM 5717 N N . ALA B 1 338 ? 1.04 28.609 6.207 1 97.94 338 ALA B N 1
ATOM 5718 C CA . ALA B 1 338 ? 0.415 27.453 5.566 1 97.94 338 ALA B CA 1
ATOM 5719 C C . ALA B 1 338 ? -0.795 27.875 4.738 1 97.94 338 ALA B C 1
ATOM 5721 O O . ALA B 1 338 ? -0.955 27.438 3.594 1 97.94 338 ALA B O 1
ATOM 5722 N N . MET B 1 339 ? -1.581 28.75 5.27 1 97.31 339 MET B N 1
ATOM 5723 C CA . MET B 1 339 ? -2.783 29.219 4.582 1 97.31 339 MET B CA 1
ATOM 5724 C C . MET B 1 339 ? -2.424 30.047 3.355 1 97.31 339 MET B C 1
ATOM 5726 O O . MET B 1 339 ? -2.986 29.844 2.277 1 97.31 339 MET B O 1
ATOM 5730 N N . ALA B 1 340 ? -1.538 30.953 3.576 1 97.75 340 ALA B N 1
ATOM 5731 C CA . ALA B 1 340 ? -1.128 31.828 2.479 1 97.75 340 ALA B CA 1
ATOM 5732 C C . ALA B 1 340 ? -0.587 31.016 1.306 1 97.75 340 ALA B C 1
ATOM 5734 O O . ALA B 1 340 ? -0.896 31.312 0.147 1 97.75 340 ALA B O 1
ATOM 5735 N N . ASP B 1 341 ? 0.183 30.031 1.624 1 97.62 341 ASP B N 1
ATOM 5736 C CA . ASP B 1 341 ? 0.753 29.203 0.563 1 97.62 341 ASP B CA 1
ATOM 5737 C C . ASP B 1 341 ? -0.314 28.328 -0.085 1 97.62 341 ASP B C 1
ATOM 5739 O O . ASP B 1 341 ? -0.203 27.969 -1.26 1 97.62 341 ASP B O 1
ATOM 5743 N N . SER B 1 342 ? -1.362 27.984 0.65 1 95.06 342 SER B N 1
ATOM 5744 C CA . SER B 1 342 ? -2.428 27.109 0.172 1 95.06 342 SER B CA 1
ATOM 5745 C C . SER B 1 342 ? -3.391 27.859 -0.743 1 95.06 342 SER B C 1
ATOM 5747 O O . SER B 1 342 ? -3.996 27.266 -1.636 1 95.06 342 SER B O 1
ATOM 5749 N N . ILE B 1 343 ? -3.518 29.141 -0.566 1 93.25 343 ILE B N 1
ATOM 5750 C CA . ILE B 1 343 ? -4.441 29.969 -1.342 1 93.25 343 ILE B CA 1
ATOM 5751 C C . ILE B 1 343 ? -3.977 30.031 -2.793 1 93.25 343 ILE B C 1
ATOM 5753 O O . ILE B 1 343 ? -4.785 30.219 -3.705 1 93.25 343 ILE B O 1
ATOM 5757 N N . LEU B 1 344 ? -2.709 29.828 -2.941 1 90.62 344 LEU B N 1
ATOM 5758 C CA . LEU B 1 344 ? -2.135 29.875 -4.281 1 90.62 344 LEU B CA 1
ATOM 5759 C C . LEU B 1 344 ? -2.529 28.656 -5.094 1 90.62 344 LEU B C 1
ATOM 5761 O O . LEU B 1 344 ? -2.338 28.625 -6.312 1 90.62 344 LEU B O 1
ATOM 5765 N N . ARG B 1 345 ? -3.121 27.625 -4.422 1 85 345 ARG B N 1
ATOM 5766 C CA . ARG B 1 345 ? -3.695 26.453 -5.062 1 85 345 ARG B CA 1
ATOM 5767 C C . ARG B 1 345 ? -5.195 26.359 -4.793 1 85 345 ARG B C 1
ATOM 5769 O O . ARG B 1 345 ? -5.637 25.516 -4.004 1 85 345 ARG B O 1
ATOM 5776 N N . PRO B 1 346 ? -5.922 26.984 -5.562 1 77.31 346 PRO B N 1
ATOM 5777 C CA . PRO B 1 346 ? -7.344 27.125 -5.234 1 77.31 346 PRO B CA 1
ATOM 5778 C C . PRO B 1 346 ? -8.109 25.812 -5.355 1 77.31 346 PRO B C 1
ATOM 5780 O O . PRO B 1 346 ? -9.172 25.656 -4.746 1 77.31 346 PRO B O 1
ATOM 5783 N N . ASP B 1 347 ? -7.539 24.891 -6.055 1 77.81 347 ASP B N 1
ATOM 5784 C CA . ASP B 1 347 ? -8.266 23.656 -6.293 1 77.81 347 ASP B CA 1
ATOM 5785 C C . ASP B 1 347 ? -7.98 22.625 -5.199 1 77.81 347 ASP B C 1
ATOM 5787 O O . ASP B 1 347 ? -8.727 21.656 -5.039 1 77.81 347 ASP B O 1
ATOM 5791 N N . ARG B 1 348 ? -7 22.875 -4.367 1 82.38 348 ARG B N 1
ATOM 5792 C CA . ARG B 1 348 ? -6.59 21.812 -3.441 1 82.38 348 ARG B CA 1
ATOM 5793 C C . ARG B 1 348 ? -6.582 22.328 -2.004 1 82.38 348 ARG B C 1
ATOM 5795 O O . ARG B 1 348 ? -6.77 21.547 -1.065 1 82.38 348 ARG B O 1
ATOM 5802 N N . GLY B 1 349 ? -6.375 23.672 -1.797 1 87 349 GLY B N 1
ATOM 5803 C CA . GLY B 1 349 ? -6.238 24.203 -0.448 1 87 349 GLY B CA 1
ATOM 5804 C C . GLY B 1 349 ? -5.051 23.625 0.3 1 87 349 GLY B C 1
ATOM 5805 O O . GLY B 1 349 ? -5.102 23.469 1.522 1 87 349 GLY B O 1
ATOM 5806 N N . PHE B 1 350 ? -4.078 23.141 -0.396 1 91.56 350 PHE B N 1
ATOM 5807 C CA . PHE B 1 350 ? -2.844 22.531 0.098 1 91.56 350 PHE B CA 1
ATOM 5808 C C . PHE B 1 350 ? -1.638 23.391 -0.271 1 91.56 350 PHE B C 1
ATOM 5810 O O . PHE B 1 350 ? -1.59 23.969 -1.358 1 91.56 350 PHE B O 1
ATOM 5817 N N . PRO B 1 351 ? -0.717 23.5 0.666 1 95.75 351 PRO B N 1
ATOM 5818 C CA . PRO B 1 351 ? 0.398 24.406 0.387 1 95.75 351 PRO B CA 1
ATOM 5819 C C . PRO B 1 351 ? 1.075 24.109 -0.95 1 95.75 351 PRO B C 1
ATOM 5821 O O . PRO B 1 351 ? 1.483 22.984 -1.206 1 95.75 351 PRO B O 1
ATOM 5824 N N . MET B 1 352 ? 1.293 25.125 -1.671 1 95.69 352 MET B N 1
ATOM 5825 C CA . MET B 1 352 ? 1.873 25.031 -3.008 1 95.69 352 MET B CA 1
ATOM 5826 C C . MET B 1 352 ? 3.307 24.516 -2.947 1 95.69 352 MET B C 1
ATOM 5828 O O . MET B 1 352 ? 3.697 23.656 -3.746 1 95.69 352 MET B O 1
ATOM 5832 N N . LEU B 1 353 ? 4.039 24.984 -2.057 1 96.69 353 LEU B N 1
ATOM 5833 C CA . LEU B 1 353 ? 5.445 24.609 -1.961 1 96.69 353 LEU B CA 1
ATOM 5834 C C . LEU B 1 353 ? 5.59 23.109 -1.739 1 96.69 353 LEU B C 1
ATOM 5836 O O . LEU B 1 353 ? 6.527 22.484 -2.242 1 96.69 353 LEU B O 1
ATOM 5840 N N . LEU B 1 354 ? 4.715 22.516 -0.964 1 95.88 354 LEU B N 1
ATOM 5841 C CA . LEU B 1 354 ? 4.762 21.062 -0.761 1 95.88 354 LEU B CA 1
ATOM 5842 C C . LEU B 1 354 ? 4.484 20.328 -2.064 1 95.88 354 LEU B C 1
ATOM 5844 O O . LEU B 1 354 ? 5.121 19.312 -2.355 1 95.88 354 LEU B O 1
ATOM 5848 N N . ASP B 1 355 ? 3.586 20.828 -2.859 1 92.62 355 ASP B N 1
ATOM 5849 C CA . ASP B 1 355 ? 3.279 20.234 -4.16 1 92.62 355 ASP B CA 1
ATOM 5850 C C . ASP B 1 355 ? 4.469 20.359 -5.113 1 92.62 355 ASP B C 1
ATOM 5852 O O . ASP B 1 355 ? 4.785 19.406 -5.84 1 92.62 355 ASP B O 1
ATOM 5856 N N . VAL B 1 356 ? 5 21.469 -5.086 1 94.44 356 VAL B N 1
ATOM 5857 C CA . VAL B 1 356 ? 6.145 21.719 -5.953 1 94.44 356 VAL B CA 1
ATOM 5858 C C . VAL B 1 356 ? 7.312 20.812 -5.535 1 94.44 356 VAL B C 1
ATOM 5860 O O . VAL B 1 356 ? 8.016 20.266 -6.383 1 94.44 356 VAL B O 1
ATOM 5863 N N . ALA B 1 357 ? 7.516 20.719 -4.25 1 95.88 357 ALA B N 1
ATOM 5864 C CA . ALA B 1 357 ? 8.57 19.828 -3.762 1 95.88 357 ALA B CA 1
ATOM 5865 C C . ALA B 1 357 ? 8.328 18.391 -4.207 1 95.88 357 ALA B C 1
ATOM 5867 O O . ALA B 1 357 ? 9.258 17.703 -4.621 1 95.88 357 ALA B O 1
ATOM 5868 N N . GLU B 1 358 ? 7.168 17.938 -4.094 1 93.81 358 GLU B N 1
ATOM 5869 C CA . GLU B 1 358 ? 6.824 16.594 -4.543 1 93.81 358 GLU B CA 1
ATOM 5870 C C . GLU B 1 358 ? 7.09 16.438 -6.039 1 93.81 358 GLU B C 1
ATOM 5872 O O . GLU B 1 358 ? 7.652 15.43 -6.465 1 93.81 358 GLU B O 1
ATOM 5877 N N . ALA B 1 359 ? 6.609 17.375 -6.809 1 92.25 359 ALA B N 1
ATOM 5878 C CA . ALA B 1 359 ? 6.816 17.344 -8.25 1 92.25 359 ALA B CA 1
ATOM 5879 C C . ALA B 1 359 ? 8.305 17.328 -8.594 1 92.25 359 ALA B C 1
ATOM 5881 O O . ALA B 1 359 ? 8.727 16.641 -9.523 1 92.25 359 ALA B O 1
ATOM 5882 N N . SER B 1 360 ? 9.023 18.062 -7.855 1 93 360 SER B N 1
ATOM 5883 C CA . SER B 1 360 ? 10.469 18.094 -8.055 1 93 360 SER B CA 1
ATOM 5884 C C . SER B 1 360 ? 11.094 16.734 -7.777 1 93 360 SER B C 1
ATOM 5886 O O . SER B 1 360 ? 11.969 16.281 -8.516 1 93 360 SER B O 1
ATOM 5888 N N . CYS B 1 361 ? 10.688 16.094 -6.738 1 92.81 361 CYS B N 1
ATOM 5889 C CA . CYS B 1 361 ? 11.164 14.75 -6.426 1 92.81 361 CYS B CA 1
ATOM 5890 C C . CYS B 1 361 ? 10.812 13.773 -7.539 1 92.81 361 CYS B C 1
ATOM 5892 O O . CYS B 1 361 ? 11.656 12.992 -7.973 1 92.81 361 CYS B O 1
ATOM 5894 N N . ARG B 1 362 ? 9.617 13.82 -8.008 1 91.25 362 ARG B N 1
ATOM 5895 C CA . ARG B 1 362 ? 9.148 12.906 -9.047 1 91.25 362 ARG B CA 1
ATOM 5896 C C . ARG B 1 362 ? 9.93 13.102 -10.344 1 91.25 362 ARG B C 1
ATOM 5898 O O . ARG B 1 362 ? 10.227 12.133 -11.047 1 91.25 362 ARG B O 1
ATOM 5905 N N . SER B 1 363 ? 10.156 14.289 -10.594 1 87.81 363 SER B N 1
ATOM 5906 C CA . SER B 1 363 ? 10.891 14.602 -11.812 1 87.81 363 SER B CA 1
ATOM 5907 C C . SER B 1 363 ? 12.328 14.094 -11.734 1 87.81 363 SER B C 1
ATOM 5909 O O . SER B 1 363 ? 12.852 13.531 -12.703 1 87.81 363 SER B O 1
ATOM 5911 N N . ALA B 1 364 ? 12.891 14.25 -10.617 1 88.56 364 ALA B N 1
ATOM 5912 C CA . ALA B 1 364 ? 14.305 13.914 -10.461 1 88.56 364 ALA B CA 1
ATOM 5913 C C . ALA B 1 364 ? 14.477 12.43 -10.164 1 88.56 364 ALA B C 1
ATOM 5915 O O . ALA B 1 364 ? 15.453 11.805 -10.602 1 88.56 364 ALA B O 1
ATOM 5916 N N . PHE B 1 365 ? 13.57 11.867 -9.406 1 90.75 365 PHE B N 1
ATOM 5917 C CA . PHE B 1 365 ? 13.789 10.531 -8.867 1 90.75 365 PHE B CA 1
ATOM 5918 C C . PHE B 1 365 ? 12.578 9.641 -9.109 1 90.75 365 PHE B C 1
ATOM 5920 O O . PHE B 1 365 ? 12.359 8.664 -8.383 1 90.75 365 PHE B O 1
ATOM 5927 N N . GLY B 1 366 ? 11.789 9.914 -10.031 1 88.94 366 GLY B N 1
ATOM 5928 C CA . GLY B 1 366 ? 10.547 9.211 -10.305 1 88.94 366 GLY B CA 1
ATOM 5929 C C . GLY B 1 366 ? 10.766 7.797 -10.812 1 88.94 366 GLY B C 1
ATOM 5930 O O . GLY B 1 366 ? 11.891 7.422 -11.164 1 88.94 366 GLY B O 1
ATOM 5931 N N . GLU B 1 367 ? 9.75 7.066 -10.859 1 88.75 367 GLU B N 1
ATOM 5932 C CA . GLU B 1 367 ? 9.758 5.641 -11.188 1 88.75 367 GLU B CA 1
ATOM 5933 C C . GLU B 1 367 ? 10.266 5.398 -12.602 1 88.75 367 GLU B C 1
ATOM 5935 O O . GLU B 1 367 ? 11.07 4.492 -12.836 1 88.75 367 GLU B O 1
ATOM 5940 N N . ASP B 1 368 ? 9.867 6.164 -13.523 1 86.38 368 ASP B N 1
ATOM 5941 C CA . ASP B 1 368 ? 10.234 5.941 -14.922 1 86.38 368 ASP B CA 1
ATOM 5942 C C . ASP B 1 368 ? 11.742 6.066 -15.125 1 86.38 368 ASP B C 1
ATOM 5944 O O . ASP B 1 368 ? 12.359 5.211 -15.758 1 86.38 368 ASP B O 1
ATOM 5948 N N . GLY B 1 369 ? 12.227 7.137 -14.602 1 85.06 369 GLY B N 1
ATOM 5949 C CA . GLY B 1 369 ? 13.664 7.301 -14.695 1 85.06 369 GLY B CA 1
ATOM 5950 C C . GLY B 1 369 ? 14.438 6.211 -13.969 1 85.06 369 GLY B C 1
ATOM 5951 O O . GLY B 1 369 ? 15.406 5.664 -14.508 1 85.06 369 GLY B O 1
ATOM 5952 N N . PHE B 1 370 ? 14.016 5.875 -12.891 1 90.19 370 PHE B N 1
ATOM 5953 C CA . PHE B 1 370 ? 14.641 4.852 -12.062 1 90.19 370 PHE B CA 1
ATOM 5954 C C . PHE B 1 370 ? 14.609 3.498 -12.758 1 90.19 370 PHE B C 1
ATOM 5956 O O . PHE B 1 370 ? 15.633 2.82 -12.859 1 90.19 370 PHE B O 1
ATOM 5963 N N . MET B 1 371 ? 13.5 3.113 -13.281 1 88.94 371 MET B N 1
ATOM 5964 C CA . MET B 1 371 ? 13.352 1.822 -13.945 1 88.94 371 MET B CA 1
ATOM 5965 C C . MET B 1 371 ? 14.141 1.79 -15.25 1 88.94 371 MET B C 1
ATOM 5967 O O . MET B 1 371 ? 14.664 0.745 -15.641 1 88.94 371 MET B O 1
ATOM 5971 N N . GLY B 1 372 ? 14.148 2.922 -15.867 1 86.44 372 GLY B N 1
ATOM 5972 C CA . GLY B 1 372 ? 14.992 3.006 -17.047 1 86.44 372 GLY B CA 1
ATOM 5973 C C . GLY B 1 372 ? 16.453 2.684 -16.766 1 86.44 372 GLY B C 1
ATOM 5974 O O . GLY B 1 372 ? 17.078 1.955 -17.531 1 86.44 372 GLY B O 1
ATOM 5975 N N . LEU B 1 373 ? 17 3.184 -15.695 1 87.62 373 LEU B N 1
ATOM 5976 C CA . LEU B 1 373 ? 18.375 2.922 -15.305 1 87.62 373 LEU B CA 1
ATOM 5977 C C . LEU B 1 373 ? 18.562 1.453 -14.945 1 87.62 373 LEU B C 1
ATOM 5979 O O . LEU B 1 373 ? 19.578 0.843 -15.32 1 87.62 373 LEU B O 1
ATOM 5983 N N . VAL B 1 374 ? 17.641 0.946 -14.258 1 89.75 374 VAL B N 1
ATOM 5984 C CA . VAL B 1 374 ? 17.703 -0.45 -13.844 1 89.75 374 VAL B CA 1
ATOM 5985 C C . VAL B 1 374 ? 17.688 -1.359 -15.062 1 89.75 374 VAL B C 1
ATOM 5987 O O . VAL B 1 374 ? 18.5 -2.275 -15.18 1 89.75 374 VAL B O 1
ATOM 5990 N N . HIS B 1 375 ? 16.812 -1.063 -15.984 1 87.5 375 HIS B N 1
ATOM 5991 C CA . HIS B 1 375 ? 16.703 -1.85 -17.203 1 87.5 375 HIS B CA 1
ATOM 5992 C C . HIS B 1 375 ? 18 -1.797 -18 1 87.5 375 HIS B C 1
ATOM 5994 O O . HIS B 1 375 ? 18.469 -2.818 -18.516 1 87.5 375 HIS B O 1
ATOM 6000 N N . ASP B 1 376 ? 18.484 -0.659 -18.078 1 88.69 376 ASP B N 1
ATOM 6001 C CA . ASP B 1 376 ? 19.734 -0.483 -18.797 1 88.69 376 ASP B CA 1
ATOM 6002 C C . ASP B 1 376 ? 20.859 -1.285 -18.156 1 88.69 376 ASP B C 1
ATOM 6004 O O . ASP B 1 376 ? 21.656 -1.925 -18.844 1 88.69 376 ASP B O 1
ATOM 6008 N N . ALA B 1 377 ? 20.906 -1.252 -16.906 1 90.75 377 ALA B N 1
ATOM 6009 C CA . ALA B 1 377 ? 21.953 -1.977 -16.188 1 90.75 377 ALA B CA 1
ATOM 6010 C C . ALA B 1 377 ? 21.812 -3.482 -16.391 1 90.75 377 ALA B C 1
ATOM 6012 O O . ALA B 1 377 ? 22.812 -4.176 -16.578 1 90.75 377 ALA B O 1
ATOM 6013 N N . TYR B 1 378 ? 20.625 -3.963 -16.391 1 88.94 378 TYR B N 1
ATOM 6014 C CA . TYR B 1 378 ? 20.406 -5.383 -16.641 1 88.94 378 TYR B CA 1
ATOM 6015 C C . TYR B 1 378 ? 20.812 -5.758 -18.062 1 88.94 378 TYR B C 1
ATOM 6017 O O . TYR B 1 378 ? 21.453 -6.793 -18.281 1 88.94 378 TYR B O 1
ATOM 6025 N N . ALA B 1 379 ? 20.422 -4.941 -18.938 1 87.38 379 ALA B N 1
ATOM 6026 C CA . ALA B 1 379 ? 20.766 -5.195 -20.328 1 87.38 379 ALA B CA 1
ATOM 6027 C C . ALA B 1 379 ? 22.281 -5.266 -20.531 1 87.38 379 ALA B C 1
ATOM 6029 O O . ALA B 1 379 ? 22.781 -6.137 -21.25 1 87.38 379 ALA B O 1
ATOM 6030 N N . GLN B 1 380 ? 22.922 -4.43 -19.906 1 90.31 380 GLN B N 1
ATOM 6031 C CA . GLN B 1 380 ? 24.375 -4.379 -20.016 1 90.31 380 GLN B CA 1
ATOM 6032 C C . GLN B 1 380 ? 25.031 -5.582 -19.344 1 90.31 380 GLN B C 1
ATOM 6034 O O . GLN B 1 380 ? 26.141 -5.984 -19.719 1 90.31 380 GLN B O 1
ATOM 6039 N N . ALA B 1 381 ? 24.359 -6.09 -18.375 1 89.5 381 ALA B N 1
ATOM 6040 C CA . ALA B 1 381 ? 24.859 -7.277 -17.672 1 89.5 381 ALA B CA 1
ATOM 6041 C C . ALA B 1 381 ? 24.484 -8.547 -18.438 1 89.5 381 ALA B C 1
ATOM 6043 O O . ALA B 1 381 ? 24.797 -9.656 -17.984 1 89.5 381 ALA B O 1
ATOM 6044 N N . GLY B 1 382 ? 23.797 -8.398 -19.531 1 84.25 382 GLY B N 1
ATOM 6045 C CA . GLY B 1 382 ? 23.438 -9.539 -20.359 1 84.25 382 GLY B CA 1
ATOM 6046 C C . GLY B 1 382 ? 22.141 -10.203 -19.922 1 84.25 382 GLY B C 1
ATOM 6047 O O . GLY B 1 382 ? 21.844 -11.32 -20.328 1 84.25 382 GLY B O 1
ATOM 6048 N N . ALA B 1 383 ? 21.562 -9.539 -18.953 1 81.19 383 ALA B N 1
ATOM 6049 C CA . ALA B 1 383 ? 20.297 -10.094 -18.484 1 81.19 383 ALA B CA 1
ATOM 6050 C C . ALA B 1 383 ? 19.125 -9.539 -19.281 1 81.19 383 ALA B C 1
ATOM 6052 O O . ALA B 1 383 ? 19.141 -8.383 -19.719 1 81.19 383 ALA B O 1
ATOM 6053 N N . ASN B 1 384 ? 18.266 -10.352 -19.656 1 74.5 384 ASN B N 1
ATOM 6054 C CA . ASN B 1 384 ? 17.047 -9.922 -20.344 1 74.5 384 ASN B CA 1
ATOM 6055 C C . ASN B 1 384 ? 15.945 -9.555 -19.359 1 74.5 384 ASN B C 1
ATOM 6057 O O . ASN B 1 384 ? 16.203 -8.891 -18.359 1 74.5 384 ASN B O 1
ATOM 6061 N N . LEU B 1 385 ? 14.711 -9.867 -19.641 1 74.94 385 LEU B N 1
ATOM 6062 C CA . LEU B 1 385 ? 13.57 -9.477 -18.828 1 74.94 385 LEU B CA 1
ATOM 6063 C C . LEU B 1 385 ? 13.312 -10.492 -17.719 1 74.94 385 LEU B C 1
ATOM 6065 O O . LEU B 1 385 ? 12.336 -10.375 -16.969 1 74.94 385 LEU B O 1
ATOM 6069 N N . GLU B 1 386 ? 14.297 -11.352 -17.547 1 78.94 386 GLU B N 1
ATOM 6070 C CA . GLU B 1 386 ? 14.062 -12.477 -16.656 1 78.94 386 GLU B CA 1
ATOM 6071 C C . GLU B 1 386 ? 14.008 -12.031 -15.203 1 78.94 386 GLU B C 1
ATOM 6073 O O . GLU B 1 386 ? 13.508 -12.75 -14.344 1 78.94 386 GLU B O 1
ATOM 6078 N N . PHE B 1 387 ? 14.523 -10.891 -15.016 1 73.38 387 PHE B N 1
ATOM 6079 C CA . PHE B 1 387 ? 14.539 -10.469 -13.617 1 73.38 387 PHE B CA 1
ATOM 6080 C C . PHE B 1 387 ? 13.547 -9.328 -13.391 1 73.38 387 PHE B C 1
ATOM 6082 O O . PHE B 1 387 ? 13.539 -8.719 -12.32 1 73.38 387 PHE B O 1
ATOM 6089 N N . PHE B 1 388 ? 12.781 -9.094 -14.352 1 70.56 388 PHE B N 1
ATOM 6090 C CA . PHE B 1 388 ? 11.836 -7.988 -14.203 1 70.56 388 PHE B CA 1
ATOM 6091 C C . PHE B 1 388 ? 10.461 -8.5 -13.789 1 70.56 388 PHE B C 1
ATOM 6093 O O . PHE B 1 388 ? 9.945 -9.445 -14.391 1 70.56 388 PHE B O 1
ATOM 6100 N N . ASN B 1 389 ? 10.234 -8.211 -12.5 1 58.88 389 ASN B N 1
ATOM 6101 C CA . ASN B 1 389 ? 8.875 -8.516 -12.055 1 58.88 389 ASN B CA 1
ATOM 6102 C C . ASN B 1 389 ? 7.934 -7.34 -12.281 1 58.88 389 ASN B C 1
ATOM 6104 O O . ASN B 1 389 ? 8.352 -6.184 -12.211 1 58.88 389 ASN B O 1
ATOM 6108 N N . GLU B 1 390 ? 7.012 -7.539 -13.18 1 54.34 390 GLU B N 1
ATOM 6109 C CA . GLU B 1 390 ? 6.055 -6.469 -13.453 1 54.34 390 GLU B CA 1
ATOM 6110 C C . GLU B 1 390 ? 5.473 -5.906 -12.156 1 54.34 390 GLU B C 1
ATOM 6112 O O . GLU B 1 390 ? 5.336 -6.629 -11.172 1 54.34 390 GLU B O 1
ATOM 6117 N N . HIS B 1 391 ? 5.75 -4.688 -11.945 1 49.88 391 HIS B N 1
ATOM 6118 C CA . HIS B 1 391 ? 5.184 -3.881 -10.867 1 49.88 391 HIS B CA 1
ATOM 6119 C C . HIS B 1 391 ? 3.748 -4.293 -10.562 1 49.88 391 HIS B C 1
ATOM 6121 O O . HIS B 1 391 ? 2.926 -4.41 -11.477 1 49.88 391 HIS B O 1
ATOM 6127 N N . SER B 1 392 ? 3.584 -5.172 -9.641 1 43.56 392 SER B N 1
ATOM 6128 C CA . SER B 1 392 ? 2.293 -5.441 -9.016 1 43.56 392 SER B CA 1
ATOM 6129 C C . SER B 1 392 ? 1.536 -4.145 -8.734 1 43.56 392 SER B C 1
ATOM 6131 O O . SER B 1 392 ? 1.835 -3.443 -7.766 1 43.56 392 SER B O 1
ATOM 6133 N N . LYS B 1 393 ? 1.416 -3.146 -9.469 1 41.84 393 LYS B N 1
ATOM 6134 C CA . LYS B 1 393 ? 0.436 -2.178 -8.992 1 41.84 393 LYS B CA 1
ATOM 6135 C C . LYS B 1 393 ? -0.902 -2.848 -8.695 1 41.84 393 LYS B C 1
ATOM 6137 O O . LYS B 1 393 ? -1.807 -2.838 -9.531 1 41.84 393 LYS B O 1
ATOM 6142 N N . ARG B 1 394 ? -1.028 -4.105 -8.266 1 38.53 394 ARG B N 1
ATOM 6143 C CA . ARG B 1 394 ? -2.443 -4.398 -8.055 1 38.53 394 ARG B CA 1
ATOM 6144 C C . ARG B 1 394 ? -3.033 -3.494 -6.977 1 38.53 394 ARG B C 1
ATOM 6146 O O . ARG B 1 394 ? -2.805 -3.711 -5.785 1 38.53 394 ARG B O 1
ATOM 6153 N N . HIS B 1 395 ? -3.131 -2.146 -7.109 1 35.44 395 HIS B N 1
ATOM 6154 C CA . HIS B 1 395 ? -3.957 -1.333 -6.227 1 35.44 395 HIS B CA 1
ATOM 6155 C C . HIS B 1 395 ? -5.289 -2.018 -5.934 1 35.44 395 HIS B C 1
ATOM 6157 O O . HIS B 1 395 ? -5.848 -2.697 -6.797 1 35.44 395 HIS B O 1
#

Radius of gyration: 27.46 Å; Cα contacts (8 Å, |Δi|>4): 1606; chains: 2; bounding box: 66×81×60 Å

Organism: Myxococcus xanthus (strain DK1622) (NCBI:txid246197)

Sequence (790 aa):
MAGGFHAEDGADLVGDDDFVDAFGEDLLTTLNLDTWSQGLDLESVMARFRKEIASAVDKEGVVKKIIRQQVLPKISANSRGGAKEAGVYRATPEELATVHQSLLFSGKVEAVNSISTSHESLPIGITQIGIAAVGYGGTSGTFSQRLFRKEMSDQRSNPVQEALACIDQRMDRSASPRERSLSKLARRGIKTYAERAVLVDKSEAEWRIGHGNPCAYELITGSGYMSLLRESINVLRRLILQQKKFVFVPSTLEERGILTIGHALQAGEYVIFETLERYGRRVIEQWKYGDRSQNFAARFVQECCPEVISGVFRASERTPPRSFYAHRDHVHLAARVAMADSILRPDRGFPMLLDVAEASCRSAFGEDGFMGLVHDAYAQAGANLEFFNEHSKRHMAGGFHAEDGADLVGDDDFVDAFGEDLLTTLNLDTWSQGLDLESVMARFRKEIASAVDKEGVVKKIIRQQVLPKISANSRGGAKEAGVYRATPEELATVHQSLLFSGKVEAVNSISTSHESLPIGITQIGIAAVGYGGTSGTFSQRLFRKEMSDQRSNPVQEALACIDQRMDRSASPRERSLSKLARRGIKTYAERAVLVDKSEAEWRIGHGNPCAYELITGSGYMSLLRESINVLRRLILQQKKFVFVPSTLEERGILTIGHALQAGEYVIFETLERYGRRVIEQWKYGDRSQNFAARFVQECCPEVISGVFRASERTPPRSFYAHRDHVHLAARVAMADSILRPDRGFPMLLDVAEASCRSAFGEDGFMGLVHDAYAQAGANLEFFNEHSKRH

Secondary structure (DSSP, 8-state):
--------TT----HHHHHHHHHSS-HHHHH-GGGSEES--HHHHHHHHHHHHHHHHHHHHHHHHHIIIIIGGG--TT-TT--TT-EEEE--HHHHHHHIIIIITTT-EEEEEEEEEEEE-SSEEEEEEEEEEEETTEEEEEEEEEEEEESS-TT-S-HHHHHHHHHHHHHHHHH-HHHHHHHHHHHHHHHHHHHHHIIIII---SEEEEES-TT-HHHHHGGG-HHHHHHHHHHHHIIIIII--EEEE--SSTTHHHHHHHHTPPTTEEEEEEETHHHHHHHHHHS---HHHHHHHHHHHHHHGGGEEEEEE-S-TTS--EEEEEEGGGHHHHHHHHHHHHHT-TTT-S-HHHHHHHHHHHHHH-HHHHHHHHHHHHHHTT--GGG--------/--------TT----HHHHHHHHHSS-HHHHH-GGGSEES--HHHHHHHHHHHHHHHHHHHHHHHHHIIIIIGGG--TT-TT--TT-EEEE--HHHHHHHIIIIITTT-EEEEEEEEEEEE-SSEEEEEEEEEEEETTEEEEEEEEEEEEESS-TT-S-HHHHHHHHHHHHHHHHH-HHHHHHHHHHHHHHHHHHHHHIIIII---SEEEEES-TT-HHHHHGGG-HHHHHHHHHHHHIIIIII--EEEE--SSTTHHHHHHHHTPPTTEEEEEEETHHHHHHHHHHS---HHHHHHHHHHHHHHGGGEEEEEE-S-TTS--EEEEEEGGGHHHHHHHHHHHHHT-TTT-S-HHHHHHHHHHHHHH-HHHHHHHHHHHHHHTT--GGG--------

Foldseek 3Di:
DPPDPPDPPPDDPPCQVVVCVVPVDGPVCVPPCVNDDDDCPPVVVVVVVCVVVVVVVVVLVVLLVCCLVPPQQPFAAPPDFWHNPFHKDFDDPVNLVCCVVVAQQVFQEKEKDKDKAWFDFLAKIKIKIKMWIAGNVGTPDIDMDMDIDGQQDPDDPDPVVSVVVSVVSVVVCVVDPVVVQLVVLQVVLVNLQVRLCCQQPVDPHLAYEYEDDLPDLSQLLVSVDPVSVVSSLVSSCCVQVPSQRYKYWYQDCPPVVQQSSQLSDAARMKGWTHFCLVVLVVSLVVHDDDPVSSVVSVVSSVPGRRQKTKMWHHNHNQEGIIIMIGGPVCVVVNRSSQSSQLVVPVNHSGGPSNVVRVVVNCVVPNHVVVVVVVQVVCVVVVHDCVGGDPPCPVD/DPPDPPPDPPDPPPCQVVVCVVPVDGPVCVPDCVNDDDDCPPVVVVVVVCVVVVVVVVVLVVLLVCCLVPPQQPFAAPPDFWHNPFHKDFDDPVNLVCCVVVAQLVFLEKEKDKDKAWFDFLAKIKIKIKMWIAGNVGTQDMDMDMDIDGQQDPDDPDPVVSVVVSVVSVVVCVVDVVVVQLVVLQVVLVNLQVRLCCQQPPDPHLAYEYEDDLPDLSQLLVSVDPVSVVSSLVSSCCVQVPSQRYKYWYQDCPPVVQQSSQLSDAARMKGWTHFCLVVLVVSLVVDDDDPVSSVSSVVSSVPGRRQKTKMWHHNHNQEGIIIMIGGPVCVVVNNSSQSSQLVVPVNHSGRPSNVVRVVVNCVVPNHVVVVVVVQVVCVVVVHDCVGGDPPCPVD

Solvent-accessible surface area (backbone atoms only — not comparable to full-atom values): 39244 Å² total; per-residue (Å²): 77,63,72,40,63,70,53,68,93,76,55,48,51,65,33,52,63,52,41,27,67,43,39,72,43,56,61,68,58,69,68,35,68,86,72,36,42,64,60,85,56,58,66,62,49,49,52,48,45,31,50,55,44,30,52,28,51,52,52,46,50,54,36,26,53,47,38,48,72,61,46,48,75,65,44,35,54,67,38,96,82,37,27,76,76,14,24,72,46,72,56,50,71,67,58,32,51,46,42,40,57,69,30,40,69,62,38,32,30,31,13,33,26,65,42,54,34,75,47,66,37,80,49,42,29,40,36,38,38,26,36,17,32,20,33,70,78,38,78,77,45,41,40,33,44,75,46,48,30,52,65,71,76,87,75,59,89,45,67,64,58,41,39,52,47,41,36,48,49,30,39,49,52,49,69,23,48,28,62,55,48,43,53,49,35,39,51,50,26,50,53,57,41,48,48,53,41,40,59,62,74,68,48,81,45,69,32,38,36,41,63,32,59,86,81,33,67,41,38,65,58,13,40,46,19,46,64,50,22,54,52,32,48,52,47,47,47,45,40,61,75,64,62,34,44,35,31,17,38,43,78,64,81,54,54,39,22,57,40,53,58,20,59,36,44,50,59,33,22,34,37,37,43,27,42,37,37,65,57,41,51,50,51,60,71,54,45,56,61,12,69,69,53,37,51,56,40,49,51,45,33,69,68,49,23,65,44,30,31,35,30,26,32,12,44,33,77,48,11,24,41,34,50,36,36,20,23,60,92,42,37,69,60,27,51,43,49,48,32,44,37,3,53,77,27,68,74,54,26,43,42,41,48,45,51,50,8,38,51,50,14,44,71,75,52,21,59,67,63,52,50,51,53,51,50,50,23,33,48,74,55,70,41,66,39,38,56,56,55,68,78,73,74,77,95,105,65,66,45,63,71,53,68,92,76,56,46,49,69,33,51,62,53,41,27,64,44,38,73,42,56,61,67,56,70,68,35,67,85,71,35,42,64,58,85,55,58,66,64,49,48,52,49,45,32,50,54,44,32,51,28,52,52,52,44,52,54,36,27,53,46,37,47,72,61,45,49,77,64,45,33,54,67,38,96,82,37,27,78,76,14,24,73,46,73,56,52,72,66,58,31,50,46,42,41,58,69,30,41,69,62,38,33,30,32,12,33,26,65,42,54,37,74,46,66,35,80,49,42,30,40,36,38,39,26,35,18,32,20,33,71,79,40,78,76,43,40,38,33,46,75,46,48,31,52,67,72,76,87,77,60,89,45,68,63,60,42,39,51,48,41,35,48,50,31,38,49,52,47,70,26,60,30,62,56,49,44,54,52,35,40,52,51,27,50,53,57,41,48,46,52,41,40,60,61,75,67,48,83,46,68,30,38,35,40,63,32,60,86,82,33,68,42,37,67,59,13,42,47,19,45,64,49,22,53,53,31,49,53,45,48,47,45,41,61,75,63,62,33,45,36,30,17,39,43,79,65,80,56,53,39,20,57,39,53,59,19,59,35,44,49,60,34,22,33,36,37,45,28,42,36,38,65,57,43,51,48,51,60,72,55,44,55,62,11,68,68,55,38,52,54,41,50,50,47,33,69,68,49,22,65,44,29,31,36,33,26,31,12,43,33,78,48,12,23,40,32,50,36,35,21,23,60,92,42,37,69,60,28,51,42,49,49,33,43,36,3,52,78,26,68,74,56,25,44,42,40,48,47,53,50,8,37,51,50,16,45,72,74,54,21,59,67,63,51,50,51,52,52,50,50,22,33,49,74,54,70,41,68,40,38,56,56,56,69,78,73,71,78,94